Protein AF-0000000069707860 (afdb_homodimer)

Structure (mmCIF, N/CA/C/O backbone):
data_AF-0000000069707860-model_v1
#
loop_
_entity.id
_entity.type
_entity.pdbx_description
1 polymer 'Asp-tRNA(Asn)/Glu-tRNA(Gln) amidotransferase A subunit family amidase'
#
loop_
_atom_site.group_PDB
_atom_site.id
_atom_site.type_symbol
_atom_site.label_atom_id
_atom_site.label_alt_id
_atom_site.label_comp_id
_atom_site.label_asym_id
_atom_site.label_entity_id
_atom_site.label_seq_id
_atom_site.pdbx_PDB_ins_code
_atom_site.Cartn_x
_atom_site.Cartn_y
_atom_site.Cartn_z
_atom_site.occupancy
_atom_site.B_iso_or_equiv
_atom_site.auth_seq_id
_atom_site.auth_comp_id
_atom_site.auth_asym_id
_atom_site.auth_atom_id
_atom_site.pdbx_PDB_model_num
ATOM 1 N N . MET A 1 1 ? 10.961 54.406 -49.406 1 22.83 1 MET A N 1
ATOM 2 C CA . MET A 1 1 ? 10.922 54.156 -47.969 1 22.83 1 MET A CA 1
ATOM 3 C C . MET A 1 1 ? 11.016 52.656 -47.688 1 22.83 1 MET A C 1
ATOM 5 O O . MET A 1 1 ? 10.094 51.906 -48.031 1 22.83 1 MET A O 1
ATOM 9 N N . LYS A 1 2 ? 12.32 52.125 -47.781 1 23.77 2 LYS A N 1
ATOM 10 C CA . LYS A 1 2 ? 12.961 50.812 -47.906 1 23.77 2 LYS A CA 1
ATOM 11 C C . LYS A 1 2 ? 12.766 50 -46.625 1 23.77 2 LYS A C 1
ATOM 13 O O . LYS A 1 2 ? 13.258 50.344 -45.562 1 23.77 2 LYS A O 1
ATOM 18 N N . LYS A 1 3 ? 11.547 49.25 -46.594 1 29.17 3 LYS A N 1
ATOM 19 C CA . LYS A 1 3 ? 10.891 48.438 -45.594 1 29.17 3 LYS A CA 1
ATOM 20 C C . LYS A 1 3 ? 11.844 47.375 -45.062 1 29.17 3 LYS A C 1
ATOM 22 O O . LYS A 1 3 ? 12.273 46.5 -45.812 1 29.17 3 LYS A O 1
ATOM 27 N N . HIS A 1 4 ? 12.719 47.688 -44 1 29.5 4 HIS A N 1
ATOM 28 C CA . HIS A 1 4 ? 13.766 46.906 -43.344 1 29.5 4 HIS A CA 1
ATOM 29 C C . HIS A 1 4 ? 13.203 45.625 -42.75 1 29.5 4 HIS A C 1
ATOM 31 O O . HIS A 1 4 ? 12.188 45.656 -42.062 1 29.5 4 HIS A O 1
ATOM 37 N N . GLY A 1 5 ? 13.32 44.469 -43.375 1 29.58 5 GLY A N 1
ATOM 38 C CA . GLY A 1 5 ? 12.953 43.094 -43.125 1 29.58 5 GLY A CA 1
ATOM 39 C C . GLY A 1 5 ? 13.484 42.562 -41.812 1 29.58 5 GLY A C 1
ATOM 40 O O . GLY A 1 5 ? 14.68 42.656 -41.531 1 29.58 5 GLY A O 1
ATOM 41 N N . TRP A 1 6 ? 12.727 42.625 -40.688 1 29.23 6 TRP A N 1
ATOM 42 C CA . TRP A 1 6 ? 13.008 42.188 -39.312 1 29.23 6 TRP A CA 1
ATOM 43 C C . TRP A 1 6 ? 13.453 40.719 -39.312 1 29.23 6 TRP A C 1
ATOM 45 O O . TRP A 1 6 ? 12.734 39.844 -39.844 1 29.23 6 TRP A O 1
ATOM 55 N N . LEU A 1 7 ? 14.766 40.375 -39.312 1 30.78 7 LEU A N 1
ATOM 56 C CA . LEU A 1 7 ? 15.383 39.062 -39.125 1 30.78 7 LEU A CA 1
ATOM 57 C C . LEU A 1 7 ? 14.969 38.469 -37.781 1 30.78 7 LEU A C 1
ATOM 59 O O . LEU A 1 7 ? 15.25 39.031 -36.719 1 30.78 7 LEU A O 1
ATOM 63 N N . LEU A 1 8 ? 13.859 37.688 -37.75 1 31.2 8 LEU A N 1
ATOM 64 C CA . LEU A 1 8 ? 13.438 36.875 -36.594 1 31.2 8 LEU A CA 1
ATOM 65 C C . LEU A 1 8 ? 14.578 35.969 -36.125 1 31.2 8 LEU A C 1
ATOM 67 O O . LEU A 1 8 ? 15.039 35.094 -36.875 1 31.2 8 LEU A O 1
ATOM 71 N N . LEU A 1 9 ? 15.453 36.406 -35.219 1 30.34 9 LEU A N 1
ATOM 72 C CA . LEU A 1 9 ? 16.453 35.625 -34.531 1 30.34 9 LEU A CA 1
ATOM 73 C C . LEU A 1 9 ? 15.805 34.5 -33.75 1 30.34 9 LEU A C 1
ATOM 75 O O . LEU A 1 9 ? 15.055 34.75 -32.781 1 30.34 9 LEU A O 1
ATOM 79 N N . ILE A 1 10 ? 15.57 33.344 -34.344 1 33.5 10 ILE A N 1
ATOM 80 C CA . ILE A 1 10 ? 15.188 32.094 -33.688 1 33.5 10 ILE A CA 1
ATOM 81 C C . ILE A 1 10 ? 16.219 31.719 -32.625 1 33.5 10 ILE A C 1
ATOM 83 O O . ILE A 1 10 ? 17.375 31.438 -32.938 1 33.5 10 ILE A O 1
ATOM 87 N N . ILE A 1 11 ? 16.203 32.281 -31.453 1 33.38 11 ILE A N 1
ATOM 88 C CA . ILE A 1 11 ? 17.016 31.812 -30.328 1 33.38 11 ILE A CA 1
ATOM 89 C C . ILE A 1 11 ? 16.703 30.344 -30.031 1 33.38 11 ILE A C 1
ATOM 91 O O . ILE A 1 11 ? 15.57 30.016 -29.656 1 33.38 11 ILE A O 1
ATOM 95 N N . GLY A 1 12 ? 17.391 29.375 -30.625 1 30.47 12 GLY A N 1
ATOM 96 C CA . GLY A 1 12 ? 17.438 27.969 -30.281 1 30.47 12 GLY A CA 1
ATOM 97 C C . GLY A 1 12 ? 17.672 27.719 -28.812 1 30.47 12 GLY A C 1
ATOM 98 O O . GLY A 1 12 ? 18.703 28.156 -28.266 1 30.47 12 GLY A O 1
ATOM 99 N N . VAL A 1 13 ? 16.672 27.609 -28.016 1 34.09 13 VAL A N 1
ATOM 100 C CA . VAL A 1 13 ? 16.797 27.062 -26.656 1 34.09 13 VAL A CA 1
ATOM 101 C C . VAL A 1 13 ? 17.531 25.734 -26.703 1 34.09 13 VAL A C 1
ATOM 103 O O . VAL A 1 13 ? 17.031 24.75 -27.266 1 34.09 13 VAL A O 1
ATOM 106 N N . ILE A 1 14 ? 18.828 25.734 -26.703 1 32.06 14 ILE A N 1
ATOM 107 C CA . ILE A 1 14 ? 19.625 24.531 -26.453 1 32.06 14 ILE A CA 1
ATOM 108 C C . ILE A 1 14 ? 19.172 23.875 -25.156 1 32.06 14 ILE A C 1
ATOM 110 O O . ILE A 1 14 ? 19.328 24.438 -24.078 1 32.06 14 ILE A O 1
ATOM 114 N N . PHE A 1 15 ? 18.188 23.016 -25.25 1 34.97 15 PHE A N 1
ATOM 115 C CA . PHE A 1 15 ? 18 22.047 -24.188 1 34.97 15 PHE A CA 1
ATOM 116 C C . PHE A 1 15 ? 19.312 21.391 -23.797 1 34.97 15 PHE A C 1
ATOM 118 O O . PHE A 1 15 ? 19.969 20.766 -24.625 1 34.97 15 PHE A O 1
ATOM 125 N N . GLY A 1 16 ? 20.031 22 -22.906 1 31.22 16 GLY A N 1
ATOM 126 C CA . GLY A 1 16 ? 21.141 21.312 -22.25 1 31.22 16 GLY A CA 1
ATOM 127 C C . GLY A 1 16 ? 20.844 19.859 -21.938 1 31.22 16 GLY A C 1
ATOM 128 O O . GLY A 1 16 ? 20.031 19.562 -21.062 1 31.22 16 GLY A O 1
ATOM 129 N N . PHE A 1 17 ? 20.859 19 -22.938 1 33.88 17 PHE A N 1
ATOM 130 C CA . PHE A 1 17 ? 21.062 17.594 -22.609 1 33.88 17 PHE A CA 1
ATOM 131 C C . PHE A 1 17 ? 22.188 17.422 -21.609 1 33.88 17 PHE A C 1
ATOM 133 O O . PHE A 1 17 ? 23.344 17.703 -21.922 1 33.88 17 PHE A O 1
ATOM 140 N N . THR A 1 18 ? 21.953 17.594 -20.391 1 34.78 18 THR A N 1
ATOM 141 C CA . THR A 1 18 ? 22.953 17.016 -19.5 1 34.78 18 THR A CA 1
ATOM 142 C C . THR A 1 18 ? 23.484 15.695 -20.078 1 34.78 18 THR A C 1
ATOM 144 O O . THR A 1 18 ? 22.703 14.789 -20.375 1 34.78 18 THR A O 1
ATOM 147 N N . LEU A 1 19 ? 24.547 15.711 -20.828 1 34.88 19 LEU A N 1
ATOM 148 C CA . LEU A 1 19 ? 25.344 14.531 -21.125 1 34.88 19 LEU A CA 1
ATOM 149 C C . LEU A 1 19 ? 25.266 13.516 -19.984 1 34.88 19 LEU A C 1
ATOM 151 O O . LEU A 1 19 ? 25.719 13.789 -18.875 1 34.88 19 LEU A O 1
ATOM 155 N N . ALA A 1 20 ? 24.312 12.68 -20.047 1 37.91 20 ALA A N 1
ATOM 156 C CA . ALA A 1 20 ? 24.484 11.445 -19.281 1 37.91 20 ALA A CA 1
ATOM 157 C C . ALA A 1 20 ? 25.938 10.984 -19.312 1 37.91 20 ALA A C 1
ATOM 159 O O . ALA A 1 20 ? 26.453 10.586 -20.375 1 37.91 20 ALA A O 1
ATOM 160 N N . GLN A 1 21 ? 26.875 11.586 -18.688 1 40.41 21 GLN A N 1
ATOM 161 C CA . GLN A 1 21 ? 28.172 10.938 -18.516 1 40.41 21 GLN A CA 1
ATOM 162 C C . GLN A 1 21 ? 28.031 9.422 -18.438 1 40.41 21 GLN A C 1
ATOM 164 O O . GLN A 1 21 ? 27.234 8.914 -17.641 1 40.41 21 GLN A O 1
ATOM 169 N N . THR A 1 22 ? 28.156 8.68 -19.391 1 49.19 22 THR A N 1
ATOM 170 C CA . THR A 1 22 ? 28.281 7.227 -19.438 1 49.19 22 THR A CA 1
ATOM 171 C C . THR A 1 22 ? 28.906 6.691 -18.156 1 49.19 22 THR A C 1
ATOM 173 O O . THR A 1 22 ? 30.078 6.957 -17.859 1 49.19 22 THR A O 1
ATOM 176 N N . ALA A 1 23 ? 28.156 6.68 -17.125 1 62.41 23 ALA A N 1
ATOM 177 C CA . ALA A 1 23 ? 28.672 6.059 -15.906 1 62.41 23 ALA A CA 1
ATOM 178 C C . ALA A 1 23 ? 29.547 4.859 -16.234 1 62.41 23 ALA A C 1
ATOM 180 O O . ALA A 1 23 ? 29.172 4.008 -17.047 1 62.41 23 ALA A O 1
ATOM 181 N N . GLY A 1 24 ? 30.828 4.961 -16.078 1 76.25 24 GLY A N 1
ATOM 182 C CA . GLY A 1 24 ? 31.812 3.896 -16.25 1 76.25 24 GLY A CA 1
ATOM 183 C C . GLY A 1 24 ? 31.344 2.568 -15.688 1 76.25 24 GLY A C 1
ATOM 184 O O . GLY A 1 24 ? 30.234 2.461 -15.172 1 76.25 24 GLY A O 1
ATOM 185 N N . LYS A 1 25 ? 32 1.571 -15.945 1 90.62 25 LYS A N 1
ATOM 186 C CA . LYS A 1 25 ? 31.734 0.22 -15.461 1 90.62 25 LYS A CA 1
ATOM 187 C C . LYS A 1 25 ? 31.672 0.187 -13.938 1 90.62 25 LYS A C 1
ATOM 189 O O . LYS A 1 25 ? 32.469 0.858 -13.258 1 90.62 25 LYS A O 1
ATOM 194 N N . ILE A 1 26 ? 30.703 -0.462 -13.391 1 95.81 26 ILE A N 1
ATOM 195 C CA . ILE A 1 26 ? 30.641 -0.695 -11.953 1 95.81 26 ILE A CA 1
ATOM 196 C C . ILE A 1 26 ? 31.719 -1.692 -11.547 1 95.81 26 ILE A C 1
ATOM 198 O O . ILE A 1 26 ? 31.844 -2.766 -12.141 1 95.81 26 ILE A O 1
ATOM 202 N N . THR A 1 27 ? 32.5 -1.321 -10.523 1 95.94 27 THR A N 1
ATOM 203 C CA . THR A 1 27 ? 33.625 -2.141 -10.125 1 95.94 27 THR A CA 1
ATOM 204 C C . THR A 1 27 ? 33.406 -2.748 -8.742 1 95.94 27 THR A C 1
ATOM 206 O O . THR A 1 27 ? 32.531 -2.283 -7.988 1 95.94 27 THR A O 1
ATOM 209 N N . ARG A 1 28 ? 34.188 -3.789 -8.445 1 96.38 28 ARG A N 1
ATOM 210 C CA . ARG A 1 28 ? 34.156 -4.414 -7.129 1 96.38 28 ARG A CA 1
ATOM 211 C C . ARG A 1 28 ? 34.438 -3.389 -6.035 1 96.38 28 ARG A C 1
ATOM 213 O O . ARG A 1 28 ? 33.75 -3.391 -4.996 1 96.38 28 ARG A O 1
ATOM 220 N N . LYS A 1 29 ? 35.375 -2.459 -6.242 1 95.62 29 LYS A N 1
ATOM 221 C CA . LYS A 1 29 ? 35.75 -1.443 -5.262 1 95.62 29 LYS A CA 1
ATOM 222 C C . LYS A 1 29 ? 34.562 -0.537 -4.93 1 95.62 29 LYS A C 1
ATOM 224 O O . LYS A 1 29 ? 34.375 -0.162 -3.77 1 95.62 29 LYS A O 1
ATOM 229 N N . GLN A 1 30 ? 33.875 -0.195 -5.918 1 96.12 30 GLN A N 1
ATOM 230 C CA . GLN A 1 30 ? 32.719 0.665 -5.715 1 96.12 30 GLN A CA 1
ATOM 231 C C . GLN A 1 30 ? 31.656 -0.042 -4.879 1 96.12 30 GLN A C 1
ATOM 233 O O . GLN A 1 30 ? 31.016 0.575 -4.02 1 96.12 30 GLN A O 1
ATOM 238 N N . VAL A 1 31 ? 31.453 -1.33 -5.125 1 97.12 31 VAL A N 1
ATOM 239 C CA . VAL A 1 31 ? 30.469 -2.1 -4.379 1 97.12 31 VAL A CA 1
ATOM 240 C C . VAL A 1 31 ? 30.906 -2.221 -2.92 1 97.12 31 VAL A C 1
ATOM 242 O O . VAL A 1 31 ? 30.078 -2.09 -2.008 1 97.12 31 VAL A O 1
ATOM 245 N N . ILE A 1 32 ? 32.188 -2.43 -2.693 1 95.69 32 ILE A N 1
ATOM 246 C CA . ILE A 1 32 ? 32.719 -2.518 -1.345 1 95.69 32 ILE A CA 1
ATOM 247 C C . ILE A 1 32 ? 32.5 -1.205 -0.603 1 95.69 32 ILE A C 1
ATOM 249 O O . ILE A 1 32 ? 32.094 -1.208 0.569 1 95.69 32 ILE A O 1
ATOM 253 N N . ALA A 1 33 ? 32.688 -0.113 -1.283 1 95.25 33 ALA A N 1
ATOM 254 C CA . ALA A 1 33 ? 32.438 1.195 -0.683 1 95.25 33 ALA A CA 1
ATOM 255 C C . ALA A 1 33 ? 30.953 1.383 -0.365 1 95.25 33 ALA A C 1
ATOM 257 O O . ALA A 1 33 ? 30.609 1.835 0.727 1 95.25 33 ALA A O 1
ATOM 258 N N . ALA A 1 34 ? 30.141 1.035 -1.303 1 95.69 34 ALA A N 1
ATOM 259 C CA . ALA A 1 34 ? 28.688 1.236 -1.175 1 95.69 34 ALA A CA 1
ATOM 260 C C . ALA A 1 34 ? 28.125 0.405 -0.03 1 95.69 34 ALA A C 1
ATOM 262 O O . ALA A 1 34 ? 27.219 0.854 0.682 1 95.69 34 ALA A O 1
ATOM 263 N N . GLN A 1 35 ? 28.609 -0.887 0.16 1 95.12 35 GLN A N 1
ATOM 264 C CA . GLN A 1 35 ? 28.062 -1.758 1.197 1 95.12 35 GLN A CA 1
ATOM 265 C C . GLN A 1 35 ? 28.328 -1.189 2.588 1 95.12 35 GLN A C 1
ATOM 267 O O . GLN A 1 35 ? 27.578 -1.459 3.529 1 95.12 35 GLN A O 1
ATOM 272 N N . ASN A 1 36 ? 29.281 -0.308 2.719 1 94.5 36 ASN A N 1
ATOM 273 C CA . ASN A 1 36 ? 29.594 0.318 3.998 1 94.5 36 ASN A CA 1
ATOM 274 C C . ASN A 1 36 ? 28.531 1.335 4.398 1 94.5 36 ASN A C 1
ATOM 276 O O . ASN A 1 36 ? 28.281 1.552 5.586 1 94.5 36 ASN A O 1
ATOM 280 N N . LEU A 1 37 ? 27.938 2.01 3.414 1 96 37 LEU A N 1
ATOM 281 C CA . LEU A 1 37 ? 26.844 2.932 3.711 1 96 37 LEU A CA 1
ATOM 282 C C . LEU A 1 37 ? 25.656 2.189 4.301 1 96 37 LEU A C 1
ATOM 284 O O . LEU A 1 37 ? 24.859 2.77 5.047 1 96 37 LEU A O 1
ATOM 288 N N . ILE A 1 38 ? 25.562 0.876 3.998 1 95.44 38 ILE A N 1
ATOM 289 C CA . ILE A 1 38 ? 24.406 0.072 4.355 1 95.44 38 ILE A CA 1
ATOM 290 C C . ILE A 1 38 ? 24.688 -0.719 5.629 1 95.44 38 ILE A C 1
ATOM 292 O O . ILE A 1 38 ? 23.781 -1.061 6.379 1 95.44 38 ILE A O 1
ATOM 296 N N . GLY A 1 39 ? 25.922 -0.975 5.902 1 94.44 39 GLY A N 1
ATOM 297 C CA . GLY A 1 39 ? 26.328 -1.743 7.074 1 94.44 39 GLY A CA 1
ATOM 298 C C . GLY A 1 39 ? 26.234 -3.242 6.863 1 94.44 39 GLY A C 1
ATOM 299 O O . GLY A 1 39 ? 25.859 -3.98 7.777 1 94.44 39 GLY A O 1
ATOM 300 N N . ILE A 1 40 ? 26.391 -3.727 5.613 1 93.56 40 ILE A N 1
ATOM 301 C CA . ILE A 1 40 ? 26.453 -5.145 5.285 1 93.56 40 ILE A CA 1
ATOM 302 C C . ILE A 1 40 ? 27.75 -5.445 4.523 1 93.56 40 ILE A C 1
ATOM 304 O O . ILE A 1 40 ? 28.266 -4.586 3.809 1 93.56 40 ILE A O 1
ATOM 308 N N . SER A 1 41 ? 28.281 -6.617 4.68 1 92.56 41 SER A N 1
ATOM 309 C CA . SER A 1 41 ? 29.531 -6.984 4.027 1 92.56 41 SER A CA 1
ATOM 310 C C . SER A 1 41 ? 29.391 -8.289 3.252 1 92.56 41 SER A C 1
ATOM 312 O O . SER A 1 41 ? 28.875 -9.273 3.775 1 92.56 41 SER A O 1
ATOM 314 N N . PHE A 1 42 ? 29.812 -8.242 2.039 1 94.19 42 PHE A N 1
ATOM 315 C CA . PHE A 1 42 ? 29.891 -9.422 1.185 1 94.19 42 PHE A CA 1
ATOM 316 C C . PHE A 1 42 ? 31.344 -9.758 0.855 1 94.19 42 PHE A C 1
ATOM 318 O O . PHE A 1 42 ? 32.188 -8.859 0.786 1 94.19 42 PHE A O 1
ATOM 325 N N . ASP A 1 43 ? 31.609 -11.031 0.628 1 93.94 43 ASP A N 1
ATOM 326 C CA . ASP A 1 43 ? 32.969 -11.391 0.202 1 93.94 43 ASP A CA 1
ATOM 327 C C . ASP A 1 43 ? 33.156 -11.078 -1.278 1 93.94 43 ASP A C 1
ATOM 329 O O . ASP A 1 43 ? 32.219 -10.727 -1.985 1 93.94 43 ASP A O 1
ATOM 333 N N . HIS A 1 44 ? 34.344 -11.133 -1.754 1 95.31 44 HIS A N 1
ATOM 334 C CA . HIS A 1 44 ? 34.719 -10.711 -3.1 1 95.31 44 HIS A CA 1
ATOM 335 C C . HIS A 1 44 ? 34 -11.547 -4.156 1 95.31 44 HIS A C 1
ATOM 337 O O . HIS A 1 44 ? 33.562 -11.016 -5.172 1 95.31 44 HIS A O 1
ATOM 343 N N . LYS A 1 45 ? 33.938 -12.805 -3.918 1 93.94 45 LYS A N 1
ATOM 344 C CA . LYS A 1 45 ? 33.281 -13.695 -4.887 1 93.94 45 LYS A CA 1
ATOM 345 C C . LYS A 1 45 ? 31.812 -13.328 -5.066 1 93.94 45 LYS A C 1
ATOM 347 O O . LYS A 1 45 ? 31.312 -13.273 -6.195 1 93.94 45 LYS A O 1
ATOM 352 N N . ALA A 1 46 ? 31.172 -13.148 -3.977 1 94.75 46 ALA A N 1
ATOM 353 C CA . ALA A 1 46 ? 29.781 -12.75 -4.012 1 94.75 46 ALA A CA 1
ATOM 354 C C . ALA A 1 46 ? 29.609 -11.414 -4.738 1 94.75 46 ALA A C 1
ATOM 356 O O . ALA A 1 46 ? 28.688 -11.25 -5.543 1 94.75 46 ALA A O 1
ATOM 357 N N . ILE A 1 47 ? 30.484 -10.484 -4.527 1 96 47 ILE A N 1
ATOM 358 C CA . ILE A 1 47 ? 30.406 -9.164 -5.156 1 96 47 ILE A CA 1
ATOM 359 C C . ILE A 1 47 ? 30.562 -9.312 -6.672 1 96 47 ILE A C 1
ATOM 361 O O . ILE A 1 47 ? 29.828 -8.68 -7.438 1 96 47 ILE A O 1
ATOM 365 N N . ASP A 1 48 ? 31.469 -10.125 -7.07 1 95.12 48 ASP A N 1
ATOM 366 C CA . ASP A 1 48 ? 31.703 -10.328 -8.5 1 95.12 48 ASP A CA 1
ATOM 367 C C . ASP A 1 48 ? 30.453 -10.836 -9.195 1 95.12 48 ASP A C 1
ATOM 369 O O . ASP A 1 48 ? 30.172 -10.445 -10.336 1 95.12 48 ASP A O 1
ATOM 373 N N . THR A 1 49 ? 29.688 -11.68 -8.516 1 94.25 49 THR A N 1
ATOM 374 C CA . THR A 1 49 ? 28.484 -12.25 -9.117 1 94.25 49 THR A CA 1
ATOM 375 C C . THR A 1 49 ? 27.406 -11.195 -9.266 1 94.25 49 THR A C 1
ATOM 377 O O . THR A 1 49 ? 26.469 -11.367 -10.047 1 94.25 49 THR A O 1
ATOM 380 N N . MET A 1 50 ? 27.5 -10.062 -8.609 1 95.25 50 MET A N 1
ATOM 381 C CA . MET A 1 50 ? 26.438 -9.055 -8.562 1 95.25 50 MET A CA 1
ATOM 382 C C . MET A 1 50 ? 26.641 -8.016 -9.656 1 95.25 50 MET A C 1
ATOM 384 O O . MET A 1 50 ? 25.719 -7.27 -9.984 1 95.25 50 MET A O 1
ATOM 388 N N . LEU A 1 51 ? 27.828 -7.938 -10.188 1 95.38 51 LEU A N 1
ATOM 389 C CA . LEU A 1 51 ? 28.219 -6.781 -10.992 1 95.38 51 LEU A CA 1
ATOM 390 C C . LEU A 1 51 ? 27.297 -6.621 -12.195 1 95.38 51 LEU A C 1
ATOM 392 O O . LEU A 1 51 ? 26.906 -5.504 -12.531 1 95.38 51 LEU A O 1
ATOM 396 N N . GLU A 1 52 ? 26.938 -7.699 -12.812 1 93 52 GLU A N 1
ATOM 397 C CA . GLU A 1 52 ? 26.078 -7.621 -13.984 1 93 52 GLU A CA 1
ATOM 398 C C . GLU A 1 52 ? 24.688 -7.117 -13.609 1 93 52 GLU A C 1
ATOM 400 O O . GLU A 1 52 ? 24.109 -6.293 -14.32 1 93 52 GLU A O 1
ATOM 405 N N . TYR A 1 53 ? 24.172 -7.605 -12.5 1 93.25 53 TYR A N 1
ATOM 406 C CA . TYR A 1 53 ? 22.875 -7.152 -12.023 1 93.25 53 TYR A CA 1
ATOM 407 C C . TYR A 1 53 ? 22.891 -5.66 -11.703 1 93.25 53 TYR A C 1
ATOM 409 O O . TYR A 1 53 ? 21.969 -4.93 -12.047 1 93.25 53 TYR A O 1
ATOM 417 N N . LEU A 1 54 ? 23.938 -5.258 -11.062 1 96.56 54 LEU A N 1
ATOM 418 C CA . LEU A 1 54 ? 24.062 -3.857 -10.664 1 96.56 54 LEU A CA 1
ATOM 419 C C . LEU A 1 54 ? 24.125 -2.953 -11.891 1 96.56 54 LEU A C 1
ATOM 421 O O . LEU A 1 54 ? 23.547 -1.869 -11.906 1 96.56 54 LEU A O 1
ATOM 425 N N . THR A 1 55 ? 24.812 -3.43 -12.914 1 95.75 55 THR A N 1
ATOM 426 C CA . THR A 1 55 ? 24.875 -2.699 -14.18 1 95.75 55 THR A CA 1
ATOM 427 C C . THR A 1 55 ? 23.5 -2.625 -14.836 1 95.75 55 THR A C 1
ATOM 429 O O . THR A 1 55 ? 23.094 -1.566 -15.312 1 95.75 55 THR A O 1
ATOM 432 N N . SER A 1 56 ? 22.828 -3.752 -14.82 1 95.12 56 SER A N 1
ATOM 433 C CA . SER A 1 56 ? 21.484 -3.797 -15.367 1 95.12 56 SER A CA 1
ATOM 434 C C . SER A 1 56 ? 20.531 -2.877 -14.602 1 95.12 56 SER A C 1
ATOM 436 O O . SER A 1 56 ? 19.688 -2.215 -15.188 1 95.12 56 SER A O 1
ATOM 438 N N . ASN A 1 57 ? 20.703 -2.844 -13.281 1 96.69 57 ASN A N 1
ATOM 439 C CA . ASN A 1 57 ? 19.906 -1.939 -12.461 1 96.69 57 ASN A CA 1
ATOM 440 C C . ASN A 1 57 ? 20.078 -0.487 -12.891 1 96.69 57 ASN A C 1
ATOM 442 O O . ASN A 1 57 ? 19.094 0.231 -13.094 1 96.69 57 ASN A O 1
ATOM 446 N N . ARG A 1 58 ? 21.266 -0.082 -12.984 1 96.81 58 ARG A N 1
ATOM 447 C CA . ARG A 1 58 ? 21.562 1.304 -13.336 1 96.81 58 ARG A CA 1
ATOM 448 C C . ARG A 1 58 ? 20.953 1.656 -14.695 1 96.81 58 ARG A C 1
ATOM 450 O O . ARG A 1 58 ? 20.422 2.752 -14.875 1 96.81 58 ARG A O 1
ATOM 457 N N . LYS A 1 59 ? 21.062 0.685 -15.672 1 96.31 59 LYS A N 1
ATOM 458 C CA . LYS A 1 59 ? 20.422 0.893 -16.969 1 96.31 59 LYS A CA 1
ATOM 459 C C . LYS A 1 59 ? 18.906 1.07 -16.797 1 96.31 59 LYS A C 1
ATOM 461 O O . LYS A 1 59 ? 18.297 1.906 -17.484 1 96.31 59 LYS A O 1
ATOM 466 N N . GLY A 1 60 ? 18.344 0.267 -15.977 1 97.19 60 GLY A N 1
ATOM 467 C CA . GLY A 1 60 ? 16.922 0.4 -15.672 1 97.19 60 GLY A CA 1
ATOM 468 C C . GLY A 1 60 ? 16.578 1.739 -15.055 1 97.19 60 GLY A C 1
ATOM 469 O O . GLY A 1 60 ? 15.555 2.34 -15.406 1 97.19 60 GLY A O 1
ATOM 470 N N . TYR A 1 61 ? 17.406 2.244 -14.125 1 97.5 61 TYR A N 1
ATOM 471 C CA . TYR A 1 61 ? 17.203 3.551 -13.516 1 97.5 61 TYR A CA 1
ATOM 472 C C . TYR A 1 61 ? 17.203 4.652 -14.57 1 97.5 61 TYR A C 1
ATOM 474 O O . TYR A 1 61 ? 16.328 5.531 -14.555 1 97.5 61 TYR A O 1
ATOM 482 N N . GLU A 1 62 ? 18.125 4.547 -15.445 1 96.06 62 GLU A N 1
ATOM 483 C CA . GLU A 1 62 ? 18.219 5.531 -16.531 1 96.06 62 GLU A CA 1
ATOM 484 C C . GLU A 1 62 ? 16.984 5.488 -17.422 1 96.06 62 GLU A C 1
ATOM 486 O O . GLU A 1 62 ? 16.469 6.531 -17.828 1 96.06 62 GLU A O 1
ATOM 491 N N . SER A 1 63 ? 16.547 4.266 -17.688 1 96.38 63 SER A N 1
ATOM 492 C CA . SER A 1 63 ? 15.328 4.113 -18.469 1 96.38 63 SER A CA 1
ATOM 493 C C . SER A 1 63 ? 14.141 4.789 -17.797 1 96.38 63 SER A C 1
ATOM 495 O O . SER A 1 63 ? 13.367 5.5 -18.438 1 96.38 63 SER A O 1
ATOM 497 N N . MET A 1 64 ? 13.984 4.637 -16.531 1 96.88 64 MET A N 1
ATOM 498 C CA . MET A 1 64 ? 12.898 5.27 -15.781 1 96.88 64 MET A CA 1
ATOM 499 C C . MET A 1 64 ? 13.008 6.789 -15.852 1 96.88 64 MET A C 1
ATOM 501 O O . MET A 1 64 ? 12.008 7.48 -16.047 1 96.88 64 MET A O 1
ATOM 505 N N . ARG A 1 65 ? 14.188 7.262 -15.719 1 96 65 ARG A N 1
ATOM 506 C CA . ARG A 1 65 ? 14.406 8.703 -15.703 1 96 65 ARG A CA 1
ATOM 507 C C . ARG A 1 65 ? 14.109 9.312 -17.078 1 96 65 ARG A C 1
ATOM 509 O O . ARG A 1 65 ? 13.805 10.508 -17.172 1 96 65 ARG A O 1
ATOM 516 N N . ASN A 1 66 ? 14.156 8.484 -18.109 1 95.06 66 ASN A N 1
ATOM 517 C CA . ASN A 1 66 ? 13.883 8.953 -19.453 1 95.06 66 ASN A CA 1
ATOM 518 C C . ASN A 1 66 ? 12.391 8.883 -19.781 1 95.06 66 ASN A C 1
ATOM 520 O O . ASN A 1 66 ? 11.953 9.367 -20.828 1 95.06 66 ASN A O 1
ATOM 524 N N . HIS A 1 67 ? 11.617 8.281 -18.906 1 95.44 67 HIS A N 1
ATOM 525 C CA . HIS A 1 67 ? 10.164 8.297 -19.031 1 95.44 67 HIS A CA 1
ATOM 526 C C . HIS A 1 67 ? 9.547 9.336 -18.109 1 95.44 67 HIS A C 1
ATOM 528 O O . HIS A 1 67 ? 9.828 9.359 -16.906 1 95.44 67 HIS A O 1
ATOM 534 N N . PHE A 1 68 ? 8.773 10.195 -18.641 1 90.19 68 PHE A N 1
ATOM 535 C CA . PHE A 1 68 ? 8.195 11.305 -17.891 1 90.19 68 PHE A CA 1
ATOM 536 C C . PHE A 1 68 ? 7.258 10.789 -16.797 1 90.19 68 PHE A C 1
ATOM 538 O O . PHE A 1 68 ? 6.488 9.852 -17.031 1 90.19 68 PHE A O 1
ATOM 545 N N . LEU A 1 69 ? 7.371 11.336 -15.656 1 92.94 69 LEU A N 1
ATOM 546 C CA . LEU A 1 69 ? 6.5 11.039 -14.523 1 92.94 69 LEU A CA 1
ATOM 547 C C . LEU A 1 69 ? 5.996 12.32 -13.867 1 92.94 69 LEU A C 1
ATOM 549 O O . LEU A 1 69 ? 6.77 13.055 -13.258 1 92.94 69 LEU A O 1
ATOM 553 N N . ASP A 1 70 ? 4.68 12.492 -13.992 1 91.44 70 ASP A N 1
ATOM 554 C CA . ASP A 1 70 ? 4.07 13.656 -13.352 1 91.44 70 ASP A CA 1
ATOM 555 C C . ASP A 1 70 ? 4.027 13.492 -11.836 1 91.44 70 ASP A C 1
ATOM 557 O O . ASP A 1 70 ? 3.848 12.383 -11.336 1 91.44 70 ASP A O 1
ATOM 561 N N . ASN A 1 71 ? 4.102 14.586 -11.102 1 88.12 71 ASN A N 1
ATOM 562 C CA . ASN A 1 71 ? 4.094 14.562 -9.641 1 88.12 71 ASN A CA 1
ATOM 563 C C . ASN A 1 71 ? 2.777 14.016 -9.094 1 88.12 71 ASN A C 1
ATOM 565 O O . ASN A 1 71 ? 2.73 13.492 -7.98 1 88.12 71 ASN A O 1
ATOM 569 N N . SER A 1 72 ? 1.729 14.125 -9.859 1 90.69 72 SER A N 1
ATOM 570 C CA . SER A 1 72 ? 0.414 13.695 -9.398 1 90.69 72 SER A CA 1
ATOM 571 C C . SER A 1 72 ? 0.307 12.172 -9.375 1 90.69 72 SER A C 1
ATOM 573 O O . SER A 1 72 ? -0.63 11.617 -8.797 1 90.69 72 SER A O 1
ATOM 575 N N . VAL A 1 73 ? 1.295 11.484 -10 1 94.62 73 VAL A N 1
ATOM 576 C CA . VAL A 1 73 ? 1.251 10.031 -10.07 1 94.62 73 VAL A CA 1
ATOM 577 C C . VAL A 1 73 ? 1.743 9.43 -8.758 1 94.62 73 VAL A C 1
ATOM 579 O O . VAL A 1 73 ? 2.91 9.594 -8.391 1 94.62 73 VAL A O 1
ATOM 582 N N . SER A 1 74 ? 0.889 8.781 -8.023 1 95.81 74 SER A N 1
ATOM 583 C CA . SER A 1 74 ? 1.252 8.086 -6.789 1 95.81 74 SER A CA 1
ATOM 584 C C . SER A 1 74 ? 1.724 6.668 -7.07 1 95.81 74 SER A C 1
ATOM 586 O O . SER A 1 74 ? 1.363 6.078 -8.094 1 95.81 74 SER A O 1
ATOM 588 N N . PRO A 1 75 ? 2.643 6.102 -6.191 1 97 75 PRO A N 1
ATOM 589 C CA . PRO A 1 75 ? 2.975 4.684 -6.336 1 97 75 PRO A CA 1
ATOM 590 C C . PRO A 1 75 ? 1.749 3.777 -6.242 1 97 75 PRO A C 1
ATOM 592 O O . PRO A 1 75 ? 0.737 4.164 -5.652 1 97 75 PRO A O 1
ATOM 595 N N . ALA A 1 76 ? 1.856 2.58 -6.77 1 96.5 76 ALA A N 1
ATOM 596 C CA . ALA A 1 76 ? 0.765 1.609 -6.785 1 96.5 76 ALA A CA 1
ATOM 597 C C . ALA A 1 76 ? 0.566 0.981 -5.41 1 96.5 76 ALA A C 1
ATOM 599 O O . ALA A 1 76 ? -0.354 0.184 -5.211 1 96.5 76 ALA A O 1
ATOM 600 N N . LEU A 1 77 ? 1.318 1.336 -4.398 1 96.81 77 LEU A N 1
ATOM 601 C CA . LEU A 1 77 ? 1.229 0.889 -3.012 1 96.81 77 LEU A CA 1
ATOM 602 C C . LEU A 1 77 ? 0.467 1.902 -2.162 1 96.81 77 LEU A C 1
ATOM 604 O O . LEU A 1 77 ? 0.789 3.092 -2.17 1 96.81 77 LEU A O 1
ATOM 608 N N . ILE A 1 78 ? -0.489 1.438 -1.42 1 96.31 78 ILE A N 1
ATOM 609 C CA . ILE A 1 78 ? -1.332 2.318 -0.62 1 96.31 78 ILE A CA 1
ATOM 610 C C . ILE A 1 78 ? -1.123 2.025 0.864 1 96.31 78 ILE A C 1
ATOM 612 O O . ILE A 1 78 ? -1.149 0.866 1.283 1 96.31 78 ILE A O 1
ATOM 616 N N . PHE A 1 79 ? -0.822 3.029 1.643 1 97.94 79 PHE A N 1
ATOM 617 C CA . PHE A 1 79 ? -0.757 2.895 3.094 1 97.94 79 PHE A CA 1
ATOM 618 C C . PHE A 1 79 ? -2.154 2.764 3.688 1 97.94 79 PHE A C 1
ATOM 620 O O . PHE A 1 79 ? -3.025 3.594 3.426 1 97.94 79 PHE A O 1
ATOM 627 N N . ASP A 1 80 ? -2.406 1.749 4.41 1 93.56 80 ASP A N 1
ATOM 628 C CA . ASP A 1 80 ? -3.656 1.522 5.129 1 93.56 80 ASP A CA 1
ATOM 629 C C . ASP A 1 80 ? -3.393 1.145 6.586 1 93.56 80 ASP A C 1
ATOM 631 O O . ASP A 1 80 ? -3.133 -0.021 6.891 1 93.56 80 ASP A O 1
ATOM 635 N N . PRO A 1 81 ? -3.545 2.068 7.473 1 96.25 81 PRO A N 1
ATOM 636 C CA . PRO A 1 81 ? -3.199 1.799 8.867 1 96.25 81 PRO A CA 1
ATOM 637 C C . PRO A 1 81 ? -4.344 1.148 9.648 1 96.25 81 PRO A C 1
ATOM 639 O O . PRO A 1 81 ? -4.191 0.841 10.828 1 96.25 81 PRO A O 1
ATOM 642 N N . ILE A 1 82 ? -5.512 0.89 9.078 1 95.31 82 ILE A N 1
ATOM 643 C CA . ILE A 1 82 ? -6.684 0.421 9.812 1 95.31 82 ILE A CA 1
ATOM 644 C C . ILE A 1 82 ? -6.523 -1.061 10.148 1 95.31 82 ILE A C 1
ATOM 646 O O . ILE A 1 82 ? -6.445 -1.901 9.25 1 95.31 82 ILE A O 1
ATOM 650 N N . PRO A 1 83 ? -6.543 -1.37 11.43 1 94 83 PRO A N 1
ATOM 651 C CA . PRO A 1 83 ? -6.445 -2.783 11.805 1 94 83 PRO A CA 1
ATOM 652 C C . PRO A 1 83 ? -7.637 -3.607 11.32 1 94 83 PRO A C 1
ATOM 654 O O . PRO A 1 83 ? -8.734 -3.07 11.156 1 94 83 PRO A O 1
ATOM 657 N N . THR A 1 84 ? -7.469 -4.867 11.211 1 87.5 84 THR A N 1
ATOM 658 C CA . THR A 1 84 ? -8.461 -5.758 10.625 1 87.5 84 THR A CA 1
ATOM 659 C C . THR A 1 84 ? -9.68 -5.875 11.539 1 87.5 84 THR A C 1
ATOM 661 O O . THR A 1 84 ? -10.797 -6.109 11.07 1 87.5 84 THR A O 1
ATOM 664 N N . ASP A 1 85 ? -9.477 -5.684 12.812 1 89.88 85 ASP A N 1
ATOM 665 C CA . ASP A 1 85 ? -10.578 -5.852 13.75 1 89.88 85 ASP A CA 1
ATOM 666 C C . ASP A 1 85 ? -11.234 -4.508 14.078 1 89.88 85 ASP A C 1
ATOM 668 O O . ASP A 1 85 ? -12.094 -4.43 14.961 1 89.88 85 ASP A O 1
ATOM 672 N N . TYR A 1 86 ? -10.82 -3.496 13.414 1 92.62 86 TYR A N 1
ATOM 673 C CA . TYR A 1 86 ? -11.383 -2.174 13.656 1 92.62 86 TYR A CA 1
ATOM 674 C C . TYR A 1 86 ? -12.531 -1.89 12.695 1 92.62 86 TYR A C 1
ATOM 676 O O . TYR A 1 86 ? -12.391 -2.074 11.484 1 92.62 86 TYR A O 1
ATOM 684 N N . GLN A 1 87 ? -13.633 -1.463 13.18 1 90.75 87 GLN A N 1
ATOM 685 C CA . GLN A 1 87 ? -14.805 -1.156 12.367 1 90.75 87 GLN A CA 1
ATOM 686 C C . GLN A 1 87 ? -15.047 0.349 12.297 1 90.75 87 GLN A C 1
ATOM 688 O O . GLN A 1 87 ? -15.141 1.014 13.328 1 90.75 87 GLN A O 1
ATOM 693 N N . LEU A 1 88 ? -15.148 0.827 11.133 1 93.31 88 LEU A N 1
ATOM 694 C CA . LEU A 1 88 ? -15.445 2.24 10.93 1 93.31 88 LEU A CA 1
ATOM 695 C C . LEU A 1 88 ? -16.922 2.523 11.156 1 93.31 88 LEU A C 1
ATOM 697 O O . LEU A 1 88 ? -17.781 1.695 10.836 1 93.31 88 LEU A O 1
ATOM 701 N N . THR A 1 89 ? -17.172 3.668 11.648 1 92.69 89 THR A N 1
ATOM 702 C CA . THR A 1 89 ? -18.562 4.066 11.812 1 92.69 89 THR A CA 1
ATOM 703 C C . THR A 1 89 ? -19.172 4.477 10.469 1 92.69 89 THR A C 1
ATOM 705 O O . THR A 1 89 ? -18.453 4.926 9.57 1 92.69 89 THR A O 1
ATOM 708 N N . LYS A 1 90 ? -20.453 4.332 10.383 1 92.88 90 LYS A N 1
ATOM 709 C CA . LYS A 1 90 ? -21.141 4.633 9.133 1 92.88 90 LYS A CA 1
ATOM 710 C C . LYS A 1 90 ? -21.172 6.137 8.867 1 92.88 90 LYS A C 1
ATOM 712 O O . LYS A 1 90 ? -21.391 6.934 9.781 1 92.88 90 LYS A O 1
ATOM 717 N N . ASN A 1 91 ? -20.859 6.484 7.672 1 93.56 91 ASN A N 1
ATOM 718 C CA . ASN A 1 91 ? -20.969 7.875 7.242 1 93.56 91 ASN A CA 1
ATOM 719 C C . ASN A 1 91 ? -22.422 8.297 7.082 1 93.56 91 ASN A C 1
ATOM 721 O O . ASN A 1 91 ? -23.141 7.766 6.234 1 93.56 91 ASN A O 1
ATOM 725 N N . GLU A 1 92 ? -22.859 9.18 7.816 1 93.44 92 GLU A N 1
ATOM 726 C CA . GLU A 1 92 ? -24.25 9.633 7.77 1 93.44 92 GLU A CA 1
ATOM 727 C C . GLU A 1 92 ? -24.359 11.008 7.105 1 93.44 92 GLU A C 1
ATOM 729 O O . GLU A 1 92 ? -25.359 11.688 7.25 1 93.44 92 GLU A O 1
ATOM 734 N N . GLY A 1 93 ? -23.344 11.43 6.434 1 94 93 GLY A N 1
ATOM 735 C CA . GLY A 1 93 ? -23.375 12.711 5.75 1 94 93 GLY A CA 1
ATOM 736 C C . GLY A 1 93 ? -22.953 13.867 6.637 1 94 93 GLY A C 1
ATOM 737 O O . GLY A 1 93 ? -22.328 13.664 7.68 1 94 93 GLY A O 1
ATOM 738 N N . LEU A 1 94 ? -23.188 15.102 6.23 1 95.81 94 LEU A N 1
ATOM 739 C CA . LEU A 1 94 ? -22.844 16.328 6.957 1 95.81 94 LEU A CA 1
ATOM 740 C C . LEU A 1 94 ? -23.703 16.469 8.203 1 95.81 94 LEU A C 1
ATOM 742 O O . LEU A 1 94 ? -24.891 16.141 8.188 1 95.81 94 LEU A O 1
ATOM 746 N N . ASN A 1 95 ? -23.094 17 9.211 1 95.94 95 ASN A N 1
ATOM 747 C CA . ASN A 1 95 ? -23.844 17.312 10.422 1 95.94 95 ASN A CA 1
ATOM 748 C C . ASN A 1 95 ? -24.656 18.578 10.266 1 95.94 95 ASN A C 1
ATOM 750 O O . ASN A 1 95 ? -24.375 19.406 9.391 1 95.94 95 ASN A O 1
ATOM 754 N N . THR A 1 96 ? -25.75 18.656 11.117 1 95.06 96 THR A N 1
ATOM 755 C CA . THR A 1 96 ? -26.484 19.906 11.219 1 95.06 96 THR A CA 1
ATOM 756 C C . THR A 1 96 ? -25.812 20.844 12.227 1 95.06 96 THR A C 1
ATOM 758 O O . THR A 1 96 ? -25.656 20.484 13.398 1 95.06 96 THR A O 1
ATOM 761 N N . TRP A 1 97 ? -25.422 22.016 11.75 1 96.81 97 TRP A N 1
ATOM 762 C CA . TRP A 1 97 ? -24.75 22.984 12.602 1 96.81 97 TRP A CA 1
ATOM 763 C C . TRP A 1 97 ? -25.688 24.141 12.945 1 96.81 97 TRP A C 1
ATOM 765 O O . TRP A 1 97 ? -26.312 24.719 12.062 1 96.81 97 TRP A O 1
ATOM 775 N N . LYS A 1 98 ? -25.797 24.391 14.219 1 95 98 LYS A N 1
ATOM 776 C CA . LYS A 1 98 ? -26.641 25.5 14.664 1 95 98 LYS A CA 1
ATOM 777 C C . LYS A 1 98 ? -25.875 26.828 14.633 1 95 98 LYS A C 1
ATOM 779 O O . LYS A 1 98 ? -25.047 27.078 15.508 1 95 98 LYS A O 1
ATOM 784 N N . ILE A 1 99 ? -26.219 27.672 13.742 1 97.25 99 ILE A N 1
ATOM 785 C CA . ILE A 1 99 ? -25.594 28.984 13.648 1 97.25 99 ILE A CA 1
ATOM 786 C C . ILE A 1 99 ? -26.172 29.906 14.727 1 97.25 99 ILE A C 1
ATOM 788 O O . ILE A 1 99 ? -27.312 29.719 15.164 1 97.25 99 ILE A O 1
ATOM 792 N N . ASN A 1 100 ? -25.406 30.891 15.164 1 97.69 100 ASN A N 1
ATOM 793 C CA . ASN A 1 100 ? -25.859 31.859 16.156 1 97.69 100 ASN A CA 1
ATOM 794 C C . ASN A 1 100 ? -26.5 33.094 15.5 1 97.69 100 ASN A C 1
ATOM 796 O O . ASN A 1 100 ? -25.875 34.125 15.383 1 97.69 100 ASN A O 1
ATOM 800 N N . GLU A 1 101 ? -27.766 33.031 15.32 1 96.81 101 GLU A N 1
ATOM 801 C CA . GLU A 1 101 ? -28.484 34.094 14.625 1 96.81 101 GLU A CA 1
ATOM 802 C C . GLU A 1 101 ? -28.656 35.312 15.531 1 96.81 101 GLU A C 1
ATOM 804 O O . GLU A 1 101 ? -29 36.406 15.055 1 96.81 101 GLU A O 1
ATOM 809 N N . SER A 1 102 ? -28.375 35.125 16.797 1 97 102 SER A N 1
ATOM 810 C CA . SER A 1 102 ? -28.531 36.219 17.75 1 97 102 SER A CA 1
ATOM 811 C C . SER A 1 102 ? -27.234 37 17.906 1 97 102 SER A C 1
ATOM 813 O O . SER A 1 102 ? -27.188 38 18.641 1 97 102 SER A O 1
ATOM 815 N N . ALA A 1 103 ? -26.219 36.562 17.188 1 97.19 103 ALA A N 1
ATOM 816 C CA . ALA A 1 103 ? -24.953 37.281 17.266 1 97.19 103 ALA A CA 1
ATOM 817 C C . ALA A 1 103 ? -25.125 38.719 16.844 1 97.19 103 ALA A C 1
ATOM 819 O O . ALA A 1 103 ? -25.922 39.031 15.961 1 97.19 103 ALA A O 1
ATOM 820 N N . THR A 1 104 ? -24.344 39.656 17.516 1 96.81 104 THR A N 1
ATOM 821 C CA . THR A 1 104 ? -24.422 41.062 17.219 1 96.81 104 THR A CA 1
ATOM 822 C C . THR A 1 104 ? -23.047 41.625 16.797 1 96.81 104 THR A C 1
ATOM 824 O O . THR A 1 104 ? -22.016 41.031 17.125 1 96.81 104 THR A O 1
ATOM 827 N N . LEU A 1 105 ? -23.141 42.656 16 1 97.44 105 LEU A N 1
ATOM 828 C CA . LEU A 1 105 ? -21.891 43.312 15.633 1 97.44 105 LEU A CA 1
ATOM 829 C C . LEU A 1 105 ? -21.234 43.969 16.844 1 97.44 105 LEU A C 1
ATOM 831 O O . LEU A 1 105 ? -21.922 44.562 17.703 1 97.44 105 LEU A O 1
ATOM 835 N N . PRO A 1 106 ? -19.984 43.812 16.984 1 95.81 106 PRO A N 1
ATOM 836 C CA . PRO A 1 106 ? -19.281 44.531 18.047 1 95.81 106 PRO A CA 1
ATOM 837 C C . PRO A 1 106 ? -19.125 46 17.781 1 95.81 106 PRO A C 1
ATOM 839 O O . PRO A 1 106 ? -19.328 46.469 16.641 1 95.81 106 PRO A O 1
ATOM 842 N N . LEU A 1 107 ? -18.781 46.75 18.859 1 94.19 107 LEU A N 1
ATOM 843 C CA . LEU A 1 107 ? -18.531 48.188 18.703 1 94.19 107 LEU A CA 1
ATOM 844 C C . LEU A 1 107 ? -17.344 48.438 17.797 1 94.19 107 LEU A C 1
ATOM 846 O O . LEU A 1 107 ? -17.391 49.281 16.906 1 94.19 107 LEU A O 1
ATOM 850 N N . ASP A 1 108 ? -16.328 47.688 18.062 1 93.62 108 ASP A N 1
ATOM 851 C CA . ASP A 1 108 ? -15.18 47.688 17.188 1 93.62 108 ASP A CA 1
ATOM 852 C C . ASP A 1 108 ? -15.258 46.531 16.172 1 93.62 108 ASP A C 1
ATOM 854 O O . ASP A 1 108 ? -15.008 45.375 16.531 1 93.62 108 ASP A O 1
ATOM 858 N N . LEU A 1 109 ? -15.477 46.812 14.938 1 93.44 109 LEU A N 1
ATOM 859 C CA . LEU A 1 109 ? -15.727 45.812 13.906 1 93.44 109 LEU A CA 1
ATOM 860 C C . LEU A 1 109 ? -14.516 44.906 13.719 1 93.44 109 LEU A C 1
ATOM 862 O O . LEU A 1 109 ? -14.641 43.781 13.234 1 93.44 109 LEU A O 1
ATOM 866 N N . ASP A 1 110 ? -13.375 45.406 14.148 1 93.31 110 ASP A N 1
ATOM 867 C CA . ASP A 1 110 ? -12.156 44.625 14.008 1 93.31 110 ASP A CA 1
ATOM 868 C C . ASP A 1 110 ? -12.211 43.375 14.883 1 93.31 110 ASP A C 1
ATOM 870 O O . ASP A 1 110 ? -11.523 42.375 14.602 1 93.31 110 ASP A O 1
ATOM 874 N N . GLU A 1 111 ? -13.008 43.406 15.883 1 94.94 111 GLU A N 1
ATOM 875 C CA . GLU A 1 111 ? -13.164 42.25 16.781 1 94.94 111 GLU A CA 1
ATOM 876 C C . GLU A 1 111 ? -13.828 41.094 16.078 1 94.94 111 GLU A C 1
ATOM 878 O O . GLU A 1 111 ? -13.688 39.938 16.5 1 94.94 111 GLU A O 1
ATOM 883 N N . LEU A 1 112 ? -14.5 41.375 14.953 1 96.81 112 LEU A N 1
ATOM 884 C CA . LEU A 1 112 ? -15.164 40.344 14.18 1 96.81 112 LEU A CA 1
ATOM 885 C C . LEU A 1 112 ? -14.164 39.312 13.68 1 96.81 112 LEU A C 1
ATOM 887 O O . LEU A 1 112 ? -14.508 38.125 13.484 1 96.81 112 LEU A O 1
ATOM 891 N N . ALA A 1 113 ? -12.898 39.75 13.555 1 97.31 113 ALA A N 1
ATOM 892 C CA . ALA A 1 113 ? -11.844 38.875 13.016 1 97.31 113 ALA A CA 1
ATOM 893 C C . ALA A 1 113 ? -11.602 37.688 13.93 1 97.31 113 ALA A C 1
ATOM 895 O O . ALA A 1 113 ? -11.016 36.688 13.516 1 97.31 113 ALA A O 1
ATOM 896 N N . PHE A 1 114 ? -12.109 37.75 15.172 1 97.44 114 PHE A N 1
ATOM 897 C CA . PHE A 1 114 ? -11.805 36.75 16.156 1 97.44 114 PHE A CA 1
ATOM 898 C C . PHE A 1 114 ? -13.078 36.031 16.594 1 97.44 114 PHE A C 1
ATOM 900 O O . PHE A 1 114 ? -13.047 35.188 17.516 1 97.44 114 PHE A O 1
ATOM 907 N N . TYR A 1 115 ? -14.219 36.312 15.938 1 97.94 115 TYR A N 1
ATOM 908 C CA . TYR A 1 115 ? -15.477 35.656 16.266 1 97.94 115 TYR A CA 1
ATOM 909 C C . TYR A 1 115 ? -15.445 34.188 15.844 1 97.94 115 TYR A C 1
ATOM 911 O O . TYR A 1 115 ? -14.82 33.844 14.836 1 97.94 115 TYR A O 1
ATOM 919 N N . PRO A 1 116 ? -16.188 33.312 16.641 1 97.88 116 PRO A N 1
ATOM 920 C CA . PRO A 1 116 ? -16.406 31.938 16.156 1 97.88 116 PRO A CA 1
ATOM 921 C C . PRO A 1 116 ? -17.125 31.906 14.805 1 97.88 116 PRO A C 1
ATOM 923 O O . PRO A 1 116 ? -17.953 32.781 14.523 1 97.88 116 PRO A O 1
ATOM 926 N N . ILE A 1 117 ? -16.828 30.891 14.023 1 98.75 117 ILE A N 1
ATOM 927 C CA . ILE A 1 117 ? -17.375 30.766 12.68 1 98.75 117 ILE A CA 1
ATOM 928 C C . ILE A 1 117 ? -18.891 30.781 12.742 1 98.75 117 ILE A C 1
ATOM 930 O O . ILE A 1 117 ? -19.562 31.422 11.922 1 98.75 117 ILE A O 1
ATOM 934 N N . LEU A 1 118 ? -19.453 30.125 13.727 1 98.5 118 LEU A N 1
ATOM 935 C CA . LEU A 1 118 ? -20.906 30.016 13.805 1 98.5 118 LEU A CA 1
ATOM 936 C C . LEU A 1 118 ? -21.547 31.359 14.141 1 98.5 118 LEU A C 1
ATOM 938 O O . LEU A 1 118 ? -22.703 31.609 13.797 1 98.5 118 LEU A O 1
ATOM 942 N N . ASP A 1 119 ? -20.828 32.25 14.812 1 98.62 119 ASP A N 1
ATOM 943 C CA . ASP A 1 119 ? -21.297 33.594 15.031 1 98.62 119 ASP A CA 1
ATOM 944 C C . ASP A 1 119 ? -21.234 34.438 13.742 1 98.62 119 ASP A C 1
ATOM 946 O O . ASP A 1 119 ? -22.172 35.156 13.406 1 98.62 119 ASP A O 1
ATOM 950 N N . LEU A 1 120 ? -20.125 34.312 13.062 1 98.81 120 LEU A N 1
ATOM 951 C CA . LEU A 1 120 ? -19.984 35 11.789 1 98.81 120 LEU A CA 1
ATOM 952 C C . LEU A 1 120 ? -21.078 34.562 10.812 1 98.81 120 LEU A C 1
ATOM 954 O O . LEU A 1 120 ? -21.656 35.406 10.109 1 98.81 120 LEU A O 1
ATOM 958 N N . ALA A 1 121 ? -21.312 33.281 10.773 1 98.75 121 ALA A N 1
ATOM 959 C CA . ALA A 1 121 ? -22.359 32.719 9.914 1 98.75 121 ALA A CA 1
ATOM 960 C C . ALA A 1 121 ? -23.719 33.344 10.25 1 98.75 121 ALA A C 1
ATOM 962 O O . ALA A 1 121 ? -24.516 33.656 9.359 1 98.75 121 ALA A O 1
ATOM 963 N N . GLY A 1 122 ? -24 33.438 11.555 1 98.5 122 GLY A N 1
ATOM 964 C CA . GLY A 1 122 ? -25.25 34.062 11.984 1 98.5 122 GLY A CA 1
ATOM 965 C C . GLY A 1 122 ? -25.391 35.5 11.523 1 98.5 122 GLY A C 1
ATOM 966 O O . GLY A 1 122 ? -26.453 35.906 11.078 1 98.5 122 GLY A O 1
ATOM 967 N N . LEU A 1 123 ? -24.328 36.25 11.656 1 98.62 123 LEU A N 1
ATOM 968 C CA . LEU A 1 123 ? -24.328 37.656 11.234 1 98.62 123 LEU A CA 1
ATOM 969 C C . LEU A 1 123 ? -24.609 37.75 9.734 1 98.62 123 LEU A C 1
ATOM 971 O O . LEU A 1 123 ? -25.359 38.625 9.312 1 98.62 123 LEU A O 1
ATOM 975 N N . ILE A 1 124 ? -24.047 36.875 8.922 1 98.62 124 ILE A N 1
ATOM 976 C CA . ILE A 1 124 ? -24.219 36.906 7.473 1 98.62 124 ILE A CA 1
ATOM 977 C C . ILE A 1 124 ? -25.641 36.469 7.117 1 98.62 124 ILE A C 1
ATOM 979 O O . ILE A 1 124 ? -26.328 37.156 6.344 1 98.62 124 ILE A O 1
ATOM 983 N N . LYS A 1 125 ? -26.047 35.344 7.684 1 98.12 125 LYS A N 1
ATOM 984 C CA . LYS A 1 125 ? -27.359 34.781 7.355 1 98.12 125 LYS A CA 1
ATOM 985 C C . LYS A 1 125 ? -28.469 35.781 7.656 1 98.12 125 LYS A C 1
ATOM 987 O O . LYS A 1 125 ? -29.453 35.875 6.91 1 98.12 125 LYS A O 1
ATOM 992 N N . THR A 1 126 ? -28.344 36.594 8.758 1 97.19 126 THR A N 1
ATOM 993 C CA . THR A 1 126 ? -29.375 37.531 9.188 1 97.19 126 THR A CA 1
ATOM 994 C C . THR A 1 126 ? -29.188 38.875 8.547 1 97.19 126 THR A C 1
ATOM 996 O O . THR A 1 126 ? -29.938 39.812 8.812 1 97.19 126 THR A O 1
ATOM 999 N N . GLY A 1 127 ? -28.109 39.062 7.801 1 96.81 127 GLY A N 1
ATOM 1000 C CA . GLY A 1 127 ? -27.891 40.281 7.039 1 96.81 127 GLY A CA 1
ATOM 1001 C C . GLY A 1 127 ? -27.266 41.406 7.859 1 96.81 127 GLY A C 1
ATOM 1002 O O . GLY A 1 127 ? -27.234 42.562 7.426 1 96.81 127 GLY A O 1
ATOM 1003 N N . LYS A 1 128 ? -26.844 41.125 9 1 97.75 128 LYS A N 1
ATOM 1004 C CA . LYS A 1 128 ? -26.219 42.125 9.844 1 97.75 128 LYS A CA 1
ATOM 1005 C C . LYS A 1 128 ? -24.875 42.562 9.273 1 97.75 128 LYS A C 1
ATOM 1007 O O . LYS A 1 128 ? -24.422 43.688 9.531 1 97.75 128 LYS A O 1
ATOM 1012 N N . ILE A 1 129 ? -24.219 41.688 8.539 1 98.31 129 ILE A N 1
ATOM 1013 C CA . ILE A 1 129 ? -23.031 42 7.75 1 98.31 129 ILE A CA 1
ATOM 1014 C C . ILE A 1 129 ? -23.062 41.219 6.441 1 98.31 129 ILE A C 1
ATOM 1016 O O . ILE A 1 129 ? -23.594 40.094 6.391 1 98.31 129 ILE A O 1
ATOM 1020 N N . SER A 1 130 ? -22.609 41.781 5.387 1 98.62 130 SER A N 1
ATOM 1021 C CA . SER A 1 130 ? -22.5 41.062 4.133 1 98.62 130 SER A CA 1
ATOM 1022 C C . SER A 1 130 ? -21.219 40.219 4.078 1 98.62 130 SER A C 1
ATOM 1024 O O . SER A 1 130 ? -20.266 40.5 4.805 1 98.62 130 SER A O 1
ATOM 1026 N N . ALA A 1 131 ? -21.281 39.219 3.234 1 98.88 131 ALA A N 1
ATOM 1027 C CA . ALA A 1 131 ? -20.062 38.469 2.996 1 98.88 131 ALA A CA 1
ATOM 1028 C C . ALA A 1 131 ? -18.938 39.344 2.477 1 98.88 131 ALA A C 1
ATOM 1030 O O . ALA A 1 131 ? -17.781 39.188 2.871 1 98.88 131 ALA A O 1
ATOM 1031 N N . GLU A 1 132 ? -19.25 40.25 1.622 1 98.88 132 GLU A N 1
ATOM 1032 C CA . GLU A 1 132 ? -18.266 41.188 1.058 1 98.88 132 GLU A CA 1
ATOM 1033 C C . GLU A 1 132 ? -17.641 42.062 2.141 1 98.88 132 GLU A C 1
ATOM 1035 O O . GLU A 1 132 ? -16.422 42.25 2.172 1 98.88 132 GLU A O 1
ATOM 1040 N N . ALA A 1 133 ? -18.5 42.594 3.016 1 98.75 133 ALA A N 1
ATOM 1041 C CA . ALA A 1 133 ? -18 43.469 4.086 1 98.75 133 ALA A CA 1
ATOM 1042 C C . ALA A 1 133 ? -17.062 42.688 5.016 1 98.75 133 ALA A C 1
ATOM 1044 O O . ALA A 1 133 ? -16.031 43.188 5.434 1 98.75 133 ALA A O 1
ATOM 1045 N N . LEU A 1 134 ? -17.469 41.5 5.34 1 98.81 134 LEU A N 1
ATOM 1046 C CA . LEU A 1 134 ? -16.625 40.625 6.184 1 98.81 134 LEU A CA 1
ATOM 1047 C C . LEU A 1 134 ? -15.297 40.344 5.492 1 98.81 134 LEU A C 1
ATOM 1049 O O . LEU A 1 134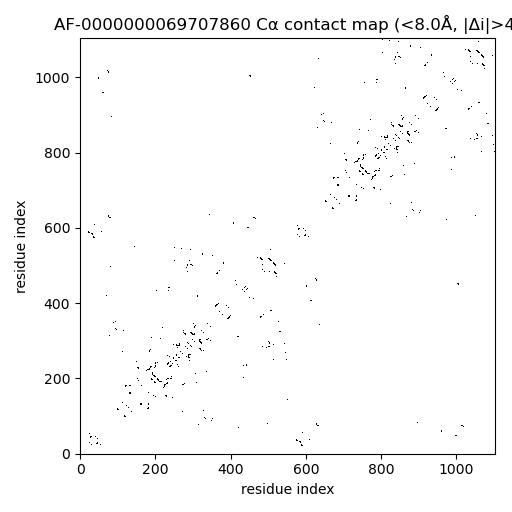 ? -14.242 40.375 6.125 1 98.81 134 LEU A O 1
ATOM 1053 N N . THR A 1 135 ? -15.352 40.031 4.203 1 98.88 135 THR A N 1
ATOM 1054 C CA . THR A 1 135 ? -14.156 39.719 3.42 1 98.88 135 THR A CA 1
ATOM 1055 C C . THR A 1 135 ? -13.219 40.938 3.395 1 98.88 135 THR A C 1
ATOM 1057 O O . THR A 1 135 ? -12.008 40.781 3.588 1 98.88 135 THR A O 1
ATOM 1060 N N . ARG A 1 136 ? -13.742 42.094 3.193 1 98.81 136 ARG A N 1
ATOM 1061 C CA . ARG A 1 136 ? -12.938 43.312 3.17 1 98.81 136 ARG A CA 1
ATOM 1062 C C . ARG A 1 136 ? -12.273 43.562 4.52 1 98.81 136 ARG A C 1
ATOM 1064 O O . ARG A 1 136 ? -11.156 44.094 4.582 1 98.81 136 ARG A O 1
ATOM 1071 N N . LEU A 1 137 ? -13.016 43.25 5.535 1 98.62 137 LEU A N 1
ATOM 1072 C CA . LEU A 1 137 ? -12.445 43.375 6.871 1 98.62 137 LEU A CA 1
ATOM 1073 C C . LEU A 1 137 ? -11.18 42.531 7 1 98.62 137 LEU A C 1
ATOM 1075 O O . LEU A 1 137 ? -10.141 43.062 7.434 1 98.62 137 LEU A O 1
ATOM 1079 N N . TYR A 1 138 ? -11.195 41.312 6.629 1 98.81 138 TYR A N 1
ATOM 1080 C CA . TYR A 1 138 ? -10.039 40.406 6.727 1 98.81 138 TYR A CA 1
ATOM 1081 C C . TYR A 1 138 ? -8.93 40.875 5.773 1 98.81 138 TYR A C 1
ATOM 1083 O O . TYR A 1 138 ? -7.75 40.812 6.125 1 98.81 138 TYR A O 1
ATOM 1091 N N . LEU A 1 139 ? -9.297 41.281 4.547 1 98.81 139 LEU A N 1
ATOM 1092 C CA . LEU A 1 139 ? -8.305 41.75 3.59 1 98.81 139 LEU A CA 1
ATOM 1093 C C . LEU A 1 139 ? -7.57 42.969 4.137 1 98.81 139 LEU A C 1
ATOM 1095 O O . LEU A 1 139 ? -6.355 43.094 3.957 1 98.81 139 LEU A O 1
ATOM 1099 N N . ASN A 1 140 ? -8.297 43.844 4.766 1 98.44 140 ASN A N 1
ATOM 1100 C CA . ASN A 1 140 ? -7.676 45.031 5.375 1 98.44 140 ASN A CA 1
ATOM 1101 C C . ASN A 1 140 ? -6.715 44.625 6.492 1 98.44 140 ASN A C 1
ATOM 1103 O O . ASN A 1 140 ? -5.648 45.25 6.641 1 98.44 140 ASN A O 1
ATOM 1107 N N . ARG A 1 141 ? -7.062 43.688 7.215 1 98.25 141 ARG A N 1
ATOM 1108 C CA . ARG A 1 141 ? -6.184 43.219 8.281 1 98.25 141 ARG A CA 1
ATOM 1109 C C . ARG A 1 141 ? -4.922 42.562 7.711 1 98.25 141 ARG A C 1
ATOM 1111 O O . ARG A 1 141 ? -3.83 42.75 8.25 1 98.25 141 ARG A O 1
ATOM 1118 N N . ILE A 1 142 ? -5.09 41.812 6.613 1 98.75 142 ILE A N 1
ATOM 1119 C CA . ILE A 1 142 ? -3.924 41.219 5.953 1 98.75 142 ILE A CA 1
ATOM 1120 C C . ILE A 1 142 ? -2.971 42.344 5.52 1 98.75 142 ILE A C 1
ATOM 1122 O O . ILE A 1 142 ? -1.766 42.25 5.773 1 98.75 142 ILE A O 1
ATOM 1126 N N . LYS A 1 143 ? -3.488 43.344 4.934 1 98.19 143 LYS A N 1
ATOM 1127 C CA . LYS A 1 143 ? -2.68 44.469 4.477 1 98.19 143 LYS A CA 1
ATOM 1128 C C . LYS A 1 143 ? -1.967 45.125 5.645 1 98.19 143 LYS A C 1
ATOM 1130 O O . LYS A 1 143 ? -0.814 45.562 5.516 1 98.19 143 LYS A O 1
ATOM 1135 N N . LYS A 1 144 ? -2.652 45.188 6.715 1 97.31 144 LYS A N 1
ATOM 1136 C CA . LYS A 1 144 ? -2.146 45.906 7.867 1 97.31 144 LYS A CA 1
ATOM 1137 C C . LYS A 1 144 ? -1.089 45.125 8.617 1 97.31 144 LYS A C 1
ATOM 1139 O O . LYS A 1 144 ? -0.085 45.656 9.07 1 97.31 144 LYS A O 1
ATOM 1144 N N . TYR A 1 145 ? -1.279 43.812 8.797 1 97.56 145 TYR A N 1
ATOM 1145 C CA . TYR A 1 145 ? -0.5 43.094 9.797 1 97.56 145 TYR A CA 1
ATOM 1146 C C . TYR A 1 145 ? 0.436 42.094 9.133 1 97.56 145 TYR A C 1
ATOM 1148 O O . TYR A 1 145 ? 1.429 41.656 9.734 1 97.56 145 TYR A O 1
ATOM 1156 N N . ASP A 1 146 ? 0.208 41.656 7.914 1 98 146 ASP A N 1
ATOM 1157 C CA . ASP A 1 146 ? 0.928 40.531 7.367 1 98 146 ASP A CA 1
ATOM 1158 C C . ASP A 1 146 ? 2.348 40.906 6.961 1 98 146 ASP A C 1
ATOM 1160 O O . ASP A 1 146 ? 3.201 40.031 6.766 1 98 146 ASP A O 1
ATOM 1164 N N . GLY A 1 147 ? 2.639 42.156 6.766 1 97.12 147 GLY A N 1
ATOM 1165 C CA . GLY A 1 147 ? 4.008 42.594 6.527 1 97.12 147 GLY A CA 1
ATOM 1166 C C . GLY A 1 147 ? 4.961 42.188 7.629 1 97.12 147 GLY A C 1
ATOM 1167 O O . GLY A 1 147 ? 6.145 41.938 7.379 1 97.12 147 GLY A O 1
ATOM 1168 N N . LYS A 1 148 ? 4.449 42.062 8.828 1 96.81 148 LYS A N 1
ATOM 1169 C CA . LYS A 1 148 ? 5.25 41.656 9.984 1 96.81 148 LYS A CA 1
ATOM 1170 C C . LYS A 1 148 ? 5.281 40.156 10.125 1 96.81 148 LYS A C 1
ATOM 1172 O O . LYS A 1 148 ? 6.277 39.594 10.586 1 96.81 148 LYS A O 1
ATOM 1177 N N . LEU A 1 149 ? 4.266 39.562 9.742 1 98.19 149 LEU A N 1
ATOM 1178 C CA . LEU A 1 149 ? 4.102 38.125 10.016 1 98.19 149 LEU A CA 1
ATOM 1179 C C . LEU A 1 149 ? 4.641 37.281 8.867 1 98.19 149 LEU A C 1
ATOM 1181 O O . LEU A 1 149 ? 5.109 36.156 9.07 1 98.19 149 LEU A O 1
ATOM 1185 N N . LEU A 1 150 ? 4.473 37.812 7.668 1 98.44 150 LEU A N 1
ATOM 1186 C CA . LEU A 1 150 ? 4.84 37.062 6.461 1 98.44 150 LEU A CA 1
ATOM 1187 C C . LEU A 1 150 ? 4.117 35.719 6.398 1 98.44 150 LEU A C 1
ATOM 1189 O O . LEU A 1 150 ? 4.75 34.688 6.211 1 98.44 150 LEU A O 1
ATOM 1193 N N . SER A 1 151 ? 2.83 35.75 6.57 1 98.69 151 SER A N 1
ATOM 1194 C CA . SER A 1 151 ? 2.057 34.531 6.688 1 98.69 151 SER A CA 1
ATOM 1195 C C . SER A 1 151 ? 1.374 34.156 5.367 1 98.69 151 SER A C 1
ATOM 1197 O O . SER A 1 151 ? 0.888 33.062 5.195 1 98.69 151 SER A O 1
ATOM 1199 N N . PHE A 1 152 ? 1.392 35.031 4.348 1 98.81 152 PHE A N 1
ATOM 1200 C CA . PHE A 1 152 ? 0.795 34.781 3.045 1 98.81 152 PHE A CA 1
ATOM 1201 C C . PHE A 1 152 ? 1.857 34.781 1.951 1 98.81 152 PHE A C 1
ATOM 1203 O O . PHE A 1 152 ? 2.738 35.656 1.938 1 98.81 152 PHE A O 1
ATOM 1210 N N . VAL A 1 153 ? 1.746 33.781 1.055 1 98.5 153 VAL A N 1
ATOM 1211 C CA . VAL A 1 153 ? 2.529 33.812 -0.177 1 98.5 153 VAL A CA 1
ATOM 1212 C C . VAL A 1 153 ? 1.796 34.625 -1.239 1 98.5 153 VAL A C 1
ATOM 1214 O O . VAL A 1 153 ? 2.414 35.406 -1.97 1 98.5 153 VAL A O 1
ATOM 1217 N N . THR A 1 154 ? 0.492 34.375 -1.344 1 98.44 154 THR A N 1
ATOM 1218 C CA . THR A 1 154 ? -0.379 35 -2.324 1 98.44 154 THR A CA 1
ATOM 1219 C C . THR A 1 154 ? -1.712 35.406 -1.691 1 98.44 154 THR A C 1
ATOM 1221 O O . THR A 1 154 ? -2.383 34.562 -1.08 1 98.44 154 THR A O 1
ATOM 1224 N N . VAL A 1 155 ? -2.064 36.688 -1.767 1 98.81 155 VAL A N 1
ATOM 1225 C CA . VAL A 1 155 ? -3.408 37.125 -1.409 1 98.81 155 VAL A CA 1
ATOM 1226 C C . VAL A 1 155 ? -4.293 37.156 -2.652 1 98.81 155 VAL A C 1
ATOM 1228 O O . VAL A 1 155 ? -3.91 37.688 -3.686 1 98.81 155 VAL A O 1
ATOM 1231 N N . THR A 1 156 ? -5.426 36.5 -2.57 1 98.56 156 THR A N 1
ATOM 1232 C CA . THR A 1 156 ? -6.316 36.406 -3.721 1 98.56 156 THR A CA 1
ATOM 1233 C C . THR A 1 156 ? -7.449 37.406 -3.621 1 98.56 156 THR A C 1
ATOM 1235 O O . THR A 1 156 ? -8.625 37.062 -3.688 1 98.56 156 THR A O 1
ATOM 1238 N N . GLU A 1 157 ? -7.129 38.656 -3.604 1 98.62 157 GLU A N 1
ATOM 1239 C CA . GLU A 1 157 ? -8.086 39.719 -3.305 1 98.62 157 GLU A CA 1
ATOM 1240 C C . GLU A 1 157 ? -9.242 39.719 -4.301 1 98.62 157 GLU A C 1
ATOM 1242 O O . GLU A 1 157 ? -10.406 39.719 -3.91 1 98.62 157 GLU A O 1
ATOM 1247 N N . GLU A 1 158 ? -8.977 39.688 -5.582 1 98.44 158 GLU A N 1
ATOM 1248 C CA . GLU A 1 158 ? -10.023 39.75 -6.598 1 98.44 158 GLU A CA 1
ATOM 1249 C C . GLU A 1 158 ? -10.93 38.5 -6.508 1 98.44 158 GLU A C 1
ATOM 1251 O O . GLU A 1 158 ? -12.156 38.625 -6.562 1 98.44 158 GLU A O 1
ATOM 1256 N N . LEU A 1 159 ? -10.297 37.406 -6.355 1 98.56 159 LEU A N 1
ATOM 1257 C CA . LEU A 1 159 ? -11.062 36.188 -6.227 1 98.56 159 LEU A CA 1
ATOM 1258 C C . LEU A 1 159 ? -11.938 36.219 -4.98 1 98.56 159 LEU A C 1
ATOM 1260 O O . LEU A 1 159 ? -13.109 35.812 -5.031 1 98.56 159 LEU A O 1
ATOM 1264 N N . ALA A 1 160 ? -11.352 36.625 -3.887 1 98.88 160 ALA A N 1
ATOM 1265 C CA . ALA A 1 160 ? -12.062 36.656 -2.613 1 98.88 160 ALA A CA 1
ATOM 1266 C C . ALA A 1 160 ? -13.297 37.562 -2.707 1 98.88 160 ALA A C 1
ATOM 1268 O O . ALA A 1 160 ? -14.383 37.188 -2.264 1 98.88 160 ALA A O 1
ATOM 1269 N N . LEU A 1 161 ? -13.102 38.719 -3.264 1 98.88 161 LEU A N 1
ATOM 1270 C CA . LEU A 1 161 ? -14.211 39.656 -3.383 1 98.88 161 LEU A CA 1
ATOM 1271 C C . LEU A 1 161 ? -15.281 39.094 -4.328 1 98.88 161 LEU A C 1
ATOM 1273 O O . LEU A 1 161 ? -16.484 39.25 -4.066 1 98.88 161 LEU A O 1
ATOM 1277 N N . LYS A 1 162 ? -14.852 38.5 -5.406 1 98.75 162 LYS A N 1
ATOM 1278 C CA . LYS A 1 162 ? -15.805 37.906 -6.328 1 98.75 162 LYS A CA 1
ATOM 1279 C C . LYS A 1 162 ? -16.609 36.812 -5.637 1 98.75 162 LYS A C 1
ATOM 1281 O O . LYS A 1 162 ? -17.828 36.719 -5.805 1 98.75 162 LYS A O 1
ATOM 1286 N N . GLN A 1 163 ? -15.969 35.938 -4.859 1 98.81 163 GLN A N 1
ATOM 1287 C CA . GLN A 1 163 ? -16.641 34.875 -4.137 1 98.81 163 GLN A CA 1
ATOM 1288 C C . GLN A 1 163 ? -17.594 35.438 -3.088 1 98.81 163 GLN A C 1
ATOM 1290 O O . GLN A 1 163 ? -18.703 34.906 -2.906 1 98.81 163 GLN A O 1
ATOM 1295 N N . ALA A 1 164 ? -17.188 36.438 -2.422 1 98.88 164 ALA A N 1
ATOM 1296 C CA . ALA A 1 164 ? -18.016 37.062 -1.396 1 98.88 164 ALA A CA 1
ATOM 1297 C C . ALA A 1 164 ? -19.25 37.719 -2.012 1 98.88 164 ALA A C 1
ATOM 1299 O O . ALA A 1 164 ? -20.359 37.594 -1.47 1 98.88 164 ALA A O 1
ATOM 1300 N N . GLN A 1 165 ? -19.078 38.406 -3.129 1 98.81 165 GLN A N 1
ATOM 1301 C CA . GLN A 1 165 ? -20.203 39 -3.836 1 98.81 165 GLN A CA 1
ATOM 1302 C C . GLN A 1 165 ? -21.188 37.938 -4.309 1 98.81 165 GLN A C 1
ATOM 1304 O O . GLN A 1 165 ? -22.406 38.125 -4.215 1 98.81 165 GLN A O 1
ATOM 1309 N N . LYS A 1 166 ? -20.641 36.906 -4.812 1 98.75 166 LYS A N 1
ATOM 1310 C CA . LYS A 1 166 ? -21.5 35.781 -5.211 1 98.75 166 LYS A CA 1
ATOM 1311 C C . LYS A 1 166 ? -22.312 35.281 -4.027 1 98.75 166 LYS A C 1
ATOM 1313 O O . LYS A 1 166 ? -23.5 34.969 -4.164 1 98.75 166 LYS A O 1
ATOM 1318 N N . ALA A 1 167 ? -21.688 35.094 -2.885 1 98.81 167 ALA A N 1
ATOM 1319 C CA . ALA A 1 167 ? -22.375 34.656 -1.676 1 98.81 167 ALA A CA 1
ATOM 1320 C C . ALA A 1 167 ? -23.5 35.594 -1.302 1 98.81 167 ALA A C 1
ATOM 1322 O O . ALA A 1 167 ? -24.594 35.156 -0.931 1 98.81 167 ALA A O 1
ATOM 1323 N N . ASP A 1 168 ? -23.266 36.875 -1.397 1 98.81 168 ASP A N 1
ATOM 1324 C CA . ASP A 1 168 ? -24.297 37.875 -1.099 1 98.81 168 ASP A CA 1
ATOM 1325 C C . ASP A 1 168 ? -25.453 37.781 -2.084 1 98.81 168 ASP A C 1
ATOM 1327 O O . ASP A 1 168 ? -26.625 37.844 -1.688 1 98.81 168 ASP A O 1
ATOM 1331 N N . GLU A 1 169 ? -25.125 37.625 -3.332 1 98.69 169 GLU A N 1
ATOM 1332 C CA . GLU A 1 169 ? -26.141 37.5 -4.363 1 98.69 169 GLU A CA 1
ATOM 1333 C C . GLU A 1 169 ? -27 36.25 -4.133 1 98.69 169 GLU A C 1
ATOM 1335 O O . GLU A 1 169 ? -28.234 36.312 -4.273 1 98.69 169 GLU A O 1
ATOM 1340 N N . GLU A 1 170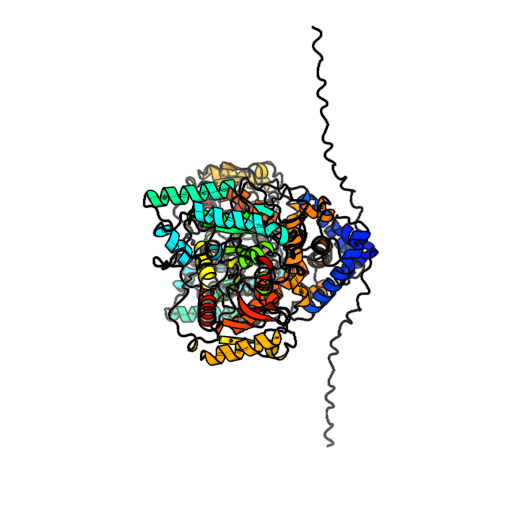 ? -26.375 35.219 -3.809 1 98.62 170 GLU A N 1
ATOM 1341 C CA . GLU A 1 170 ? -27.094 33.969 -3.541 1 98.62 170 GLU A CA 1
ATOM 1342 C C . GLU A 1 170 ? -28.016 34.125 -2.336 1 98.62 170 GLU A C 1
ATOM 1344 O O . GLU A 1 170 ? -29.172 33.719 -2.383 1 98.62 170 GLU A O 1
ATOM 1349 N N . LEU A 1 171 ? -27.469 34.688 -1.33 1 98.06 171 LEU A N 1
ATOM 1350 C CA . LEU A 1 171 ? -28.281 34.875 -0.131 1 98.06 171 LEU A CA 1
ATOM 1351 C C . LEU A 1 171 ? -29.5 35.75 -0.425 1 98.06 171 LEU A C 1
ATOM 1353 O O . LEU A 1 171 ? -30.594 35.5 0.081 1 98.06 171 LEU A O 1
ATOM 1357 N N . ALA A 1 172 ? -29.344 36.75 -1.197 1 97.81 172 ALA A N 1
ATOM 1358 C CA . ALA A 1 172 ? -30.438 37.625 -1.59 1 97.81 172 ALA A CA 1
ATOM 1359 C C . ALA A 1 172 ? -31.516 36.875 -2.361 1 97.81 172 ALA A C 1
ATOM 1361 O O . ALA A 1 172 ? -32.688 37.25 -2.318 1 97.81 172 ALA A O 1
ATOM 1362 N N . LYS A 1 173 ? -31.109 35.844 -3.027 1 97.88 173 LYS A N 1
ATOM 1363 C CA . LYS A 1 173 ? -32.031 35.031 -3.797 1 97.88 173 LYS A CA 1
ATOM 1364 C C . LYS A 1 173 ? -32.594 33.875 -2.953 1 97.88 173 LYS A C 1
ATOM 1366 O O . LYS A 1 173 ? -33.281 33 -3.465 1 97.88 173 LYS A O 1
ATOM 1371 N N . GLY A 1 174 ? -32.188 33.812 -1.762 1 97.25 174 GLY A N 1
ATOM 1372 C CA . GLY A 1 174 ? -32.688 32.781 -0.85 1 97.25 174 GLY A CA 1
ATOM 1373 C C . GLY A 1 174 ? -31.828 31.547 -0.814 1 97.25 174 GLY A C 1
ATOM 1374 O O . GLY A 1 174 ? -32.219 30.547 -0.187 1 97.25 174 GLY A O 1
ATOM 1375 N N . ILE A 1 175 ? -30.703 31.609 -1.455 1 97.88 175 ILE A N 1
ATOM 1376 C CA . ILE A 1 175 ? -29.812 30.453 -1.482 1 97.88 175 ILE A CA 1
ATOM 1377 C C . ILE A 1 175 ? -28.766 30.594 -0.377 1 97.88 175 ILE A C 1
ATOM 1379 O O . ILE A 1 175 ? -27.922 31.484 -0.419 1 97.88 175 ILE A O 1
ATOM 1383 N N . TYR A 1 176 ? -28.844 29.766 0.664 1 97.38 176 TYR A N 1
ATOM 1384 C CA . TYR A 1 176 ? -27.891 29.656 1.768 1 97.38 176 TYR A CA 1
ATOM 1385 C C . TYR A 1 176 ? -27.234 28.281 1.782 1 97.38 176 TYR A C 1
ATOM 1387 O O . TYR A 1 176 ? -27.906 27.266 1.941 1 97.38 176 TYR A O 1
ATOM 1395 N N . ARG A 1 177 ? -25.922 28.219 1.701 1 97.69 177 ARG A N 1
ATOM 1396 C CA . ARG A 1 177 ? -25.219 26.969 1.469 1 97.69 177 ARG A CA 1
ATOM 1397 C C . ARG A 1 177 ? -24.797 26.312 2.785 1 97.69 177 ARG A C 1
ATOM 1399 O O . ARG A 1 177 ? -24.328 25.172 2.801 1 97.69 177 ARG A O 1
ATOM 1406 N N . GLY A 1 178 ? -25 27.062 3.857 1 97.75 178 GLY A N 1
ATOM 1407 C CA . GLY A 1 178 ? -24.625 26.5 5.145 1 97.75 178 GLY A CA 1
ATOM 1408 C C . GLY A 1 178 ? -23.703 27.406 5.941 1 97.75 178 GLY A C 1
ATOM 1409 O O . GLY A 1 178 ? -23.5 28.562 5.582 1 97.75 178 GLY A O 1
ATOM 1410 N N . PRO A 1 179 ? -23.141 26.891 7 1 98.56 179 PRO A N 1
ATOM 1411 C CA . PRO A 1 179 ? -22.422 27.719 7.98 1 98.56 179 PRO A CA 1
ATOM 1412 C C . PRO A 1 179 ? -21.125 28.312 7.43 1 98.56 179 PRO A C 1
ATOM 1414 O O . PRO A 1 179 ? -20.562 29.234 8.023 1 98.56 179 PRO A O 1
ATOM 1417 N N . LEU A 1 180 ? -20.641 27.797 6.312 1 98.88 180 LEU A N 1
ATOM 1418 C CA . LEU A 1 180 ? -19.406 28.344 5.766 1 98.88 180 LEU A CA 1
ATOM 1419 C C . LEU A 1 180 ? -19.688 29.344 4.652 1 98.88 180 LEU A C 1
ATOM 1421 O O . LEU A 1 180 ? -18.766 29.938 4.094 1 98.88 180 LEU A O 1
ATOM 1425 N N . HIS A 1 181 ? -20.953 29.609 4.395 1 98.75 181 HIS A N 1
ATOM 1426 C CA . HIS A 1 181 ? -21.375 30.562 3.369 1 98.75 181 HIS A CA 1
ATOM 1427 C C . HIS A 1 181 ? -20.828 31.953 3.658 1 98.75 181 HIS A C 1
ATOM 1429 O O . HIS A 1 181 ? -21.203 32.594 4.648 1 98.75 181 HIS A O 1
ATOM 1435 N N . GLY A 1 182 ? -19.875 32.375 2.82 1 98.88 182 GLY A N 1
ATOM 1436 C CA . GLY A 1 182 ? -19.328 33.719 2.938 1 98.88 182 GLY A CA 1
ATOM 1437 C C . GLY A 1 182 ? -18.203 33.844 3.939 1 98.88 182 GLY A C 1
ATOM 1438 O O . GLY A 1 182 ? -17.688 34.938 4.199 1 98.88 182 GLY A O 1
ATOM 1439 N N . ILE A 1 183 ? -17.781 32.75 4.523 1 98.94 183 ILE A N 1
ATOM 1440 C CA . ILE A 1 183 ? -16.766 32.75 5.578 1 98.94 183 ILE A CA 1
ATOM 1441 C C . ILE A 1 183 ? -15.367 32.75 4.953 1 98.94 183 ILE A C 1
ATOM 1443 O O . ILE A 1 183 ? -15.039 31.875 4.168 1 98.94 183 ILE A O 1
ATOM 1447 N N . PRO A 1 184 ? -14.469 33.719 5.262 1 98.94 184 PRO A N 1
ATOM 1448 C CA . PRO A 1 184 ? -13.133 33.812 4.668 1 98.94 184 PRO A CA 1
ATOM 1449 C C . PRO A 1 184 ? -12.141 32.844 5.289 1 98.94 184 PRO A C 1
ATOM 1451 O O . PRO A 1 184 ? -12.109 32.688 6.508 1 98.94 184 PRO A O 1
ATOM 1454 N N . TYR A 1 185 ? -11.281 32.188 4.434 1 98.94 185 TYR A N 1
ATOM 1455 C CA . TYR A 1 185 ? -10.312 31.25 4.965 1 98.94 185 TYR A CA 1
ATOM 1456 C C . TYR A 1 185 ? -8.977 31.375 4.254 1 98.94 185 TYR A C 1
ATOM 1458 O O . TYR A 1 185 ? -8.867 32.062 3.232 1 98.94 185 TYR A O 1
ATOM 1466 N N . GLY A 1 186 ? -7.887 30.859 4.871 1 98.94 186 GLY A N 1
ATOM 1467 C CA . GLY A 1 186 ? -6.555 30.719 4.301 1 98.94 186 GLY A CA 1
ATOM 1468 C C . GLY A 1 186 ? -6.203 29.297 3.936 1 98.94 186 GLY A C 1
ATOM 1469 O O . GLY A 1 186 ? -6.633 28.359 4.609 1 98.94 186 GLY A O 1
ATOM 1470 N N . LEU A 1 187 ? -5.434 29.156 2.877 1 98.94 187 LEU A N 1
ATOM 1471 C CA . LEU A 1 187 ? -5.082 27.844 2.336 1 98.94 187 LEU A CA 1
ATOM 1472 C C . LEU A 1 187 ? -3.57 27.688 2.227 1 98.94 187 LEU A C 1
ATOM 1474 O O . LEU A 1 187 ? -2.906 28.5 1.562 1 98.94 187 LEU A O 1
ATOM 1478 N N . LYS A 1 188 ? -3.053 26.625 2.883 1 98.81 188 LYS A N 1
ATOM 1479 C CA . LYS A 1 188 ? -1.62 26.375 2.766 1 98.81 188 LYS A CA 1
ATOM 1480 C C . LYS A 1 188 ? -1.197 26.266 1.303 1 98.81 188 LYS A C 1
ATOM 1482 O O . LYS A 1 188 ? -1.858 25.609 0.504 1 98.81 188 LYS A O 1
ATOM 1487 N N . ASP A 1 189 ? -0.112 26.906 1.009 1 98.75 189 ASP A N 1
ATOM 1488 C CA . ASP A 1 189 ? 0.338 27.031 -0.374 1 98.75 189 ASP A CA 1
ATOM 1489 C C . ASP A 1 189 ? 0.949 25.719 -0.872 1 98.75 189 ASP A C 1
ATOM 1491 O O . ASP A 1 189 ? 1.962 25.734 -1.574 1 98.75 189 ASP A O 1
ATOM 1495 N N . LEU A 1 190 ? 0.395 24.609 -0.482 1 98.62 190 LEU A N 1
ATOM 1496 C CA . LEU A 1 190 ? 0.64 23.297 -1.062 1 98.62 190 LEU A CA 1
ATOM 1497 C C . LEU A 1 190 ? -0.52 22.875 -1.955 1 98.62 190 LEU A C 1
ATOM 1499 O O . LEU A 1 190 ? -0.381 21.953 -2.764 1 98.62 190 LEU A O 1
ATOM 1503 N N . ALA A 1 191 ? -1.631 23.5 -1.77 1 98.56 191 ALA A N 1
ATOM 1504 C CA . ALA A 1 191 ? -2.85 23.156 -2.496 1 98.56 191 ALA A CA 1
ATOM 1505 C C . ALA A 1 191 ? -2.945 23.938 -3.807 1 98.56 191 ALA A C 1
ATOM 1507 O O . ALA A 1 191 ? -2.697 25.141 -3.84 1 98.56 191 ALA A O 1
ATOM 1508 N N . ALA A 1 192 ? -3.365 23.25 -4.797 1 98.38 192 ALA A N 1
ATOM 1509 C CA . ALA A 1 192 ? -3.484 23.859 -6.117 1 98.38 192 ALA A CA 1
ATOM 1510 C C . ALA A 1 192 ? -4.801 24.625 -6.254 1 98.38 192 ALA A C 1
ATOM 1512 O O . ALA A 1 192 ? -5.859 24.109 -5.863 1 98.38 192 ALA A O 1
ATOM 1513 N N . VAL A 1 193 ? -4.691 25.781 -6.688 1 98.19 193 VAL A N 1
ATOM 1514 C CA . VAL A 1 193 ? -5.801 26.641 -7.09 1 98.19 193 VAL A CA 1
ATOM 1515 C C . VAL A 1 193 ? -5.562 27.172 -8.5 1 98.19 193 VAL A C 1
ATOM 1517 O O . VAL A 1 193 ? -4.602 27.906 -8.734 1 98.19 193 VAL A O 1
ATOM 1520 N N . PRO A 1 194 ? -6.426 26.766 -9.461 1 96.94 194 PRO A N 1
ATOM 1521 C CA . PRO A 1 194 ? -6.191 27.219 -10.836 1 96.94 194 PRO A CA 1
ATOM 1522 C C . PRO A 1 194 ? -6.117 28.734 -10.969 1 96.94 194 PRO A C 1
ATOM 1524 O O . PRO A 1 194 ? -6.898 29.453 -10.336 1 96.94 194 PRO A O 1
ATOM 1527 N N . GLY A 1 195 ? -5.164 29.156 -11.742 1 96.75 195 GLY A N 1
ATOM 1528 C CA . GLY A 1 195 ? -5.035 30.594 -12.008 1 96.75 195 GLY A CA 1
ATOM 1529 C C . GLY A 1 195 ? -4.172 31.312 -10.992 1 96.75 195 GLY A C 1
ATOM 1530 O O . GLY A 1 195 ? -3.799 32.469 -11.188 1 96.75 195 GLY A O 1
ATOM 1531 N N . TYR A 1 196 ? -3.801 30.703 -9.891 1 97.88 196 TYR A N 1
ATOM 1532 C CA . TYR A 1 196 ? -2.979 31.297 -8.852 1 97.88 196 TYR A CA 1
ATOM 1533 C C . TYR A 1 196 ? -1.72 30.484 -8.602 1 97.88 196 TYR A C 1
ATOM 1535 O O . TYR A 1 196 ? -1.714 29.266 -8.812 1 97.88 196 TYR A O 1
ATOM 1543 N N . PRO A 1 197 ? -0.683 31.094 -8.148 1 97.88 197 PRO A N 1
ATOM 1544 C CA . PRO A 1 197 ? 0.556 30.359 -7.863 1 97.88 197 PRO A CA 1
ATOM 1545 C C . PRO A 1 197 ? 0.394 29.344 -6.746 1 97.88 197 PRO A C 1
ATOM 1547 O O . PRO A 1 197 ? -0.305 29.594 -5.762 1 97.88 197 PRO A O 1
ATOM 1550 N N . THR A 1 198 ? 0.919 28.219 -6.93 1 98.38 198 THR A N 1
ATOM 1551 C CA . THR A 1 198 ? 1.179 27.188 -5.922 1 98.38 198 THR A CA 1
ATOM 1552 C C . THR A 1 198 ? 2.676 26.906 -5.809 1 98.38 198 THR A C 1
ATOM 1554 O O . THR A 1 198 ? 3.203 26.031 -6.5 1 98.38 198 THR A O 1
ATOM 1557 N N . THR A 1 199 ? 3.332 27.594 -4.879 1 98.62 199 THR A N 1
ATOM 1558 C CA . THR A 1 199 ? 4.781 27.766 -4.945 1 98.62 199 THR A CA 1
ATOM 1559 C C . THR A 1 199 ? 5.48 26.75 -4.039 1 98.62 199 THR A C 1
ATOM 1561 O O . THR A 1 199 ? 6.703 26.594 -4.105 1 98.62 199 THR A O 1
ATOM 1564 N N . TRP A 1 200 ? 4.742 26.078 -3.246 1 98.44 200 TRP A N 1
ATOM 1565 C CA . TRP A 1 200 ? 5.273 25.141 -2.268 1 98.44 200 TRP A CA 1
ATOM 1566 C C . TRP A 1 200 ? 6.297 25.812 -1.359 1 98.44 200 TRP A C 1
ATOM 1568 O O . TRP A 1 200 ? 7.195 25.156 -0.83 1 98.44 200 TRP A O 1
ATOM 1578 N N . GLY A 1 201 ? 6.246 27.125 -1.25 1 98.31 201 GLY A N 1
ATOM 1579 C CA . GLY A 1 201 ? 7.125 27.891 -0.396 1 98.31 201 GLY A CA 1
ATOM 1580 C C . GLY A 1 201 ? 8.578 27.828 -0.819 1 98.31 201 GLY A C 1
ATOM 1581 O O . GLY A 1 201 ? 9.469 28.219 -0.061 1 98.31 201 GLY A O 1
ATOM 1582 N N . ALA A 1 202 ? 8.922 27.344 -1.99 1 98.56 202 ALA A N 1
ATOM 1583 C CA . ALA A 1 202 ? 10.297 27.062 -2.393 1 98.56 202 ALA A CA 1
ATOM 1584 C C . ALA A 1 202 ? 10.68 27.891 -3.623 1 98.56 202 ALA A C 1
ATOM 1586 O O . ALA A 1 202 ? 9.898 28 -4.57 1 98.56 202 ALA A O 1
ATOM 1587 N N . ALA A 1 203 ? 11.867 28.344 -3.676 1 98.38 203 ALA A N 1
ATOM 1588 C CA . ALA A 1 203 ? 12.367 29.234 -4.73 1 98.38 203 ALA A CA 1
ATOM 1589 C C . ALA A 1 203 ? 12.266 28.562 -6.098 1 98.38 203 ALA A C 1
ATOM 1591 O O . ALA A 1 203 ? 11.852 29.188 -7.074 1 98.38 203 ALA A O 1
ATOM 1592 N N . PRO A 1 204 ? 12.602 27.266 -6.242 1 98.19 204 PRO A N 1
ATOM 1593 C CA . PRO A 1 204 ? 12.523 26.656 -7.57 1 98.19 204 PRO A CA 1
ATOM 1594 C C . PRO A 1 204 ? 11.102 26.625 -8.125 1 98.19 204 PRO A C 1
ATOM 1596 O O . PRO A 1 204 ? 10.906 26.438 -9.328 1 98.19 204 PRO A O 1
ATOM 1599 N N . TYR A 1 205 ? 10.125 26.828 -7.25 1 98.12 205 TYR A N 1
ATOM 1600 C CA . TYR A 1 205 ? 8.734 26.703 -7.672 1 98.12 205 TYR A CA 1
ATOM 1601 C C . TYR A 1 205 ? 7.992 28.016 -7.484 1 98.12 205 TYR A C 1
ATOM 1603 O O . TYR A 1 205 ? 6.762 28.047 -7.488 1 98.12 205 TYR A O 1
ATOM 1611 N N . LYS A 1 206 ? 8.625 29.125 -7.332 1 98 206 LYS A N 1
ATOM 1612 C CA . LYS A 1 206 ? 8.031 30.391 -6.957 1 98 206 LYS A CA 1
ATOM 1613 C C . LYS A 1 206 ? 7.039 30.875 -8.008 1 98 206 LYS A C 1
ATOM 1615 O O . LYS A 1 206 ? 6.086 31.594 -7.695 1 98 206 LYS A O 1
ATOM 1620 N N . ASP A 1 207 ? 7.168 30.422 -9.281 1 97.12 207 ASP A N 1
ATOM 1621 C CA . ASP A 1 207 ? 6.316 30.891 -10.367 1 97.12 207 ASP A CA 1
ATOM 1622 C C . ASP A 1 207 ? 5.395 29.781 -10.859 1 97.12 207 ASP A C 1
ATOM 1624 O O . ASP A 1 207 ? 4.75 29.906 -11.898 1 97.12 207 ASP A O 1
ATOM 1628 N N . GLN A 1 208 ? 5.367 28.672 -10.164 1 97.19 208 GLN A N 1
ATOM 1629 C CA . GLN A 1 208 ? 4.586 27.516 -10.562 1 97.19 208 GLN A CA 1
ATOM 1630 C C . GLN A 1 208 ? 3.088 27.797 -10.484 1 97.19 208 GLN A C 1
ATOM 1632 O O . GLN A 1 208 ? 2.605 28.344 -9.484 1 97.19 208 GLN A O 1
ATOM 1637 N N . ILE A 1 209 ? 2.377 27.5 -11.594 1 97 209 ILE A N 1
ATOM 1638 C CA . ILE A 1 209 ? 0.919 27.516 -11.641 1 97 209 ILE A CA 1
ATOM 1639 C C . ILE A 1 209 ? 0.391 26.141 -12.047 1 97 209 ILE A C 1
ATOM 1641 O O . ILE A 1 209 ? 0.792 25.594 -13.078 1 97 209 ILE A O 1
ATOM 1645 N N . LEU A 1 210 ? -0.41 25.578 -11.281 1 96.06 210 LEU A N 1
ATOM 1646 C CA . LEU A 1 210 ? -0.967 24.25 -11.547 1 96.06 210 LEU A CA 1
ATOM 1647 C C . LEU A 1 210 ? -2.42 24.359 -11.992 1 96.06 210 LEU A C 1
ATOM 1649 O O . LEU A 1 210 ? -3.229 25.031 -11.352 1 96.06 210 LEU A O 1
ATOM 1653 N N . ASP A 1 211 ? -2.711 23.703 -13.07 1 93.94 211 ASP A N 1
ATOM 1654 C CA . ASP A 1 211 ? -4.086 23.688 -13.562 1 93.94 211 ASP A CA 1
ATOM 1655 C C . ASP A 1 211 ? -4.863 22.531 -12.945 1 93.94 211 ASP A C 1
ATOM 1657 O O . ASP A 1 211 ? -5.281 21.609 -13.648 1 93.94 211 ASP A O 1
ATOM 1661 N N . GLN A 1 212 ? -5 22.594 -11.688 1 94.56 212 GLN A N 1
ATOM 1662 C CA . GLN A 1 212 ? -5.688 21.609 -10.867 1 94.56 212 GLN A CA 1
ATOM 1663 C C . GLN A 1 212 ? -6.371 22.266 -9.672 1 94.56 212 GLN A C 1
ATOM 1665 O O . GLN A 1 212 ? -5.871 23.25 -9.125 1 94.56 212 GLN A O 1
ATOM 1670 N N . THR A 1 213 ? -7.559 21.734 -9.336 1 97.62 213 THR A N 1
ATOM 1671 C CA . THR A 1 213 ? -8.242 22.172 -8.125 1 97.62 213 THR A CA 1
ATOM 1672 C C . THR A 1 213 ? -8.148 21.109 -7.039 1 97.62 213 THR A C 1
ATOM 1674 O O . THR A 1 213 ? -8.609 19.984 -7.223 1 97.62 213 THR A O 1
ATOM 1677 N N . ALA A 1 214 ? -7.508 21.469 -5.973 1 98.56 214 ALA A N 1
ATOM 1678 C CA . ALA A 1 214 ? -7.484 20.531 -4.855 1 98.56 214 ALA A CA 1
ATOM 1679 C C . ALA A 1 214 ? -8.898 20.172 -4.402 1 98.56 214 ALA A C 1
ATOM 1681 O O . ALA A 1 214 ? -9.789 21.016 -4.422 1 98.56 214 ALA A O 1
ATOM 1682 N N . THR A 1 215 ? -9.094 18.938 -3.979 1 98.62 215 THR A N 1
ATOM 1683 C CA . THR A 1 215 ? -10.414 18.484 -3.557 1 98.62 215 THR A CA 1
ATOM 1684 C C . THR A 1 215 ? -10.945 19.328 -2.406 1 98.62 215 THR A C 1
ATOM 1686 O O . THR A 1 215 ? -12.125 19.672 -2.377 1 98.62 215 THR A O 1
ATOM 1689 N N . VAL A 1 216 ? -10.094 19.719 -1.508 1 98.81 216 VAL A N 1
ATOM 1690 C CA . VAL A 1 216 ? -10.484 20.516 -0.353 1 98.81 216 VAL A CA 1
ATOM 1691 C C . VAL A 1 216 ? -10.977 21.891 -0.819 1 98.81 216 VAL A C 1
ATOM 1693 O O . VAL A 1 216 ? -11.945 22.422 -0.274 1 98.81 216 VAL A O 1
ATOM 1696 N N . VAL A 1 217 ? -10.328 22.438 -1.815 1 98.81 217 VAL A N 1
ATOM 1697 C CA . VAL A 1 217 ? -10.719 23.719 -2.369 1 98.81 217 VAL A CA 1
ATOM 1698 C C . VAL A 1 217 ? -12.109 23.609 -2.998 1 98.81 217 VAL A C 1
ATOM 1700 O O . VAL A 1 217 ? -12.969 24.469 -2.766 1 98.81 217 VAL A O 1
ATOM 1703 N N . ARG A 1 218 ? -12.328 22.578 -3.771 1 98.69 218 ARG A N 1
ATOM 1704 C CA . ARG A 1 218 ? -13.633 22.344 -4.387 1 98.69 218 ARG A CA 1
ATOM 1705 C C . ARG A 1 218 ? -14.727 22.25 -3.33 1 98.69 218 ARG A C 1
ATOM 1707 O O . ARG A 1 218 ? -15.789 22.859 -3.465 1 98.69 218 ARG A O 1
ATOM 1714 N N . LYS A 1 219 ? -14.484 21.531 -2.312 1 98.75 219 LYS A N 1
ATOM 1715 C CA . LYS A 1 219 ? -15.469 21.312 -1.253 1 98.75 219 LYS A CA 1
ATOM 1716 C C . LYS A 1 219 ? -15.789 22.625 -0.537 1 98.75 219 LYS A C 1
ATOM 1718 O O . LYS A 1 219 ? -16.953 22.922 -0.253 1 98.75 219 LYS A O 1
ATOM 1723 N N . LEU A 1 220 ? -14.781 23.391 -0.249 1 98.88 220 LEU A N 1
ATOM 1724 C CA . LEU A 1 220 ? -14.984 24.641 0.455 1 98.88 220 LEU A CA 1
ATOM 1725 C C . LEU A 1 220 ? -15.68 25.656 -0.441 1 98.88 220 LEU A C 1
ATOM 1727 O O . LEU A 1 220 ? -16.516 26.453 0.03 1 98.88 220 LEU A O 1
ATOM 1731 N N . GLU A 1 221 ? -15.328 25.625 -1.701 1 98.5 221 GLU A N 1
ATOM 1732 C CA . GLU A 1 221 ? -16.047 26.469 -2.652 1 98.5 221 GLU A CA 1
ATOM 1733 C C . GLU A 1 221 ? -17.516 26.094 -2.732 1 98.5 221 GLU A C 1
ATOM 1735 O O . GLU A 1 221 ? -18.391 26.969 -2.754 1 98.5 221 GLU A O 1
ATOM 1740 N N . GLU A 1 222 ? -17.812 24.859 -2.787 1 98.31 222 GLU A N 1
ATOM 1741 C CA . GLU A 1 222 ? -19.188 24.359 -2.834 1 98.31 222 GLU A CA 1
ATOM 1742 C C . GLU A 1 222 ? -19.953 24.766 -1.579 1 98.31 222 GLU A C 1
ATOM 1744 O O . GLU A 1 222 ? -21.172 24.984 -1.635 1 98.31 222 GLU A O 1
ATOM 1749 N N . ALA A 1 223 ? -19.25 24.891 -0.47 1 98.62 223 ALA A N 1
ATOM 1750 C CA . ALA A 1 223 ? -19.859 25.266 0.802 1 98.62 223 ALA A CA 1
ATOM 1751 C C . ALA A 1 223 ? -20.031 26.781 0.892 1 98.62 223 ALA A C 1
ATOM 1753 O O . ALA A 1 223 ? -20.672 27.281 1.822 1 98.62 223 ALA A O 1
ATOM 1754 N N . GLY A 1 224 ? -19.453 27.531 -0.039 1 98.75 224 GLY A N 1
ATOM 1755 C CA . GLY A 1 224 ? -19.609 28.969 -0.112 1 98.75 224 GLY A CA 1
ATOM 1756 C C . GLY A 1 224 ? -18.531 29.734 0.616 1 98.75 224 GLY A C 1
ATOM 1757 O O . GLY A 1 224 ? -18.625 30.953 0.789 1 98.75 224 GLY A O 1
ATOM 1758 N N . ALA A 1 225 ? -17.484 29.078 1.063 1 98.88 225 ALA A N 1
ATOM 1759 C CA . ALA A 1 225 ? -16.391 29.75 1.747 1 98.88 225 ALA A CA 1
ATOM 1760 C C . ALA A 1 225 ? -15.617 30.656 0.789 1 98.88 225 ALA A C 1
ATOM 1762 O O . ALA A 1 225 ? -15.711 30.5 -0.431 1 98.88 225 ALA A O 1
ATOM 1763 N N . VAL A 1 226 ? -14.891 31.609 1.326 1 98.94 226 VAL A N 1
ATOM 1764 C CA . VAL A 1 226 ? -14.211 32.625 0.547 1 98.94 226 VAL A CA 1
ATOM 1765 C C . VAL A 1 226 ? -12.703 32.5 0.742 1 98.94 226 VAL A C 1
ATOM 1767 O O . VAL A 1 226 ? -12.203 32.656 1.862 1 98.94 226 VAL A O 1
ATOM 1770 N N . LEU A 1 227 ? -11.969 32.281 -0.334 1 98.94 227 LEU A N 1
ATOM 1771 C CA . LEU A 1 227 ? -10.523 32.094 -0.244 1 98.94 227 LEU A CA 1
ATOM 1772 C C . LEU A 1 227 ? -9.805 33.438 -0.216 1 98.94 227 LEU A C 1
ATOM 1774 O O . LEU A 1 227 ? -9.766 34.156 -1.226 1 98.94 227 LEU A O 1
ATOM 1778 N N . LEU A 1 228 ? -9.164 33.75 0.932 1 98.94 228 LEU A N 1
ATOM 1779 C CA . LEU A 1 228 ? -8.445 35 1.098 1 98.94 228 LEU A CA 1
ATOM 1780 C C . LEU A 1 228 ? -7.062 34.938 0.463 1 98.94 228 LEU A C 1
ATOM 1782 O O . LEU A 1 228 ? -6.492 35.969 0.073 1 98.94 228 LEU A O 1
ATOM 1786 N N . GLY A 1 229 ? -6.547 33.75 0.448 1 98.88 229 GLY A N 1
ATOM 1787 C CA . GLY A 1 229 ? -5.219 33.594 -0.135 1 98.88 229 GLY A CA 1
ATOM 1788 C C . GLY A 1 229 ? -4.535 32.312 0.243 1 98.88 229 GLY A C 1
ATOM 1789 O O . GLY A 1 229 ? -5.133 31.453 0.892 1 98.88 229 GLY A O 1
ATOM 1790 N N . LYS A 1 230 ? -3.285 32.188 -0.336 1 98.81 230 LYS A N 1
ATOM 1791 C CA . LYS A 1 230 ? -2.4 31.047 -0.058 1 98.81 230 LYS A CA 1
ATOM 1792 C C . LYS A 1 230 ? -1.441 31.359 1.084 1 98.81 230 LYS A C 1
ATOM 1794 O O . LYS A 1 230 ? -0.613 32.281 0.97 1 98.81 230 LYS A O 1
ATOM 1799 N N . THR A 1 231 ? -1.617 30.578 2.168 1 98.88 231 THR A N 1
ATOM 1800 C CA . THR A 1 231 ? -0.762 30.812 3.326 1 98.88 231 THR A CA 1
ATOM 1801 C C . THR A 1 231 ? 0.569 30.094 3.172 1 98.88 231 THR A C 1
ATOM 1803 O O . THR A 1 231 ? 0.661 29.094 2.438 1 98.88 231 THR A O 1
ATOM 1806 N N . VAL A 1 232 ? 1.545 30.531 3.918 1 98.5 232 VAL A N 1
ATOM 1807 C CA . VAL A 1 232 ? 2.93 30.109 3.75 1 98.5 232 VAL A CA 1
ATOM 1808 C C . VAL A 1 232 ? 3.084 28.672 4.238 1 98.5 232 VAL A C 1
ATOM 1810 O O . VAL A 1 232 ? 2.617 28.312 5.324 1 98.5 232 VAL A O 1
ATOM 1813 N N . SER A 1 233 ? 3.682 27.891 3.402 1 97.62 233 SER A N 1
ATOM 1814 C CA . SER A 1 233 ? 4.426 26.703 3.797 1 97.62 233 SER A CA 1
ATOM 1815 C C . SER A 1 233 ? 5.93 26.969 3.811 1 97.62 233 SER A C 1
ATOM 1817 O O . SER A 1 233 ? 6.453 27.641 2.922 1 97.62 233 SER A O 1
ATOM 1819 N N . GLY A 1 234 ? 6.559 26.5 4.895 1 96.81 234 GLY A N 1
ATOM 1820 C CA . GLY A 1 234 ? 8 26.484 4.695 1 96.81 234 GLY A CA 1
ATOM 1821 C C . GLY A 1 234 ? 8.414 25.719 3.451 1 96.81 234 GLY A C 1
ATOM 1822 O O . GLY A 1 234 ? 7.656 24.891 2.941 1 96.81 234 GLY A O 1
ATOM 1823 N N . SER A 1 235 ? 9.656 25.938 3.01 1 97.88 235 SER A N 1
ATOM 1824 C CA . SER A 1 235 ? 10.133 25.391 1.744 1 97.88 235 SER A CA 1
ATOM 1825 C C . SER A 1 235 ? 9.945 23.875 1.699 1 97.88 235 SER A C 1
ATOM 1827 O O . SER A 1 235 ? 10.547 23.141 2.49 1 97.88 235 SER A O 1
ATOM 1829 N N . LEU A 1 236 ? 9.094 23.453 0.772 1 98.19 236 LEU A N 1
ATOM 1830 C CA . LEU A 1 236 ? 8.766 22.047 0.57 1 98.19 236 LEU A CA 1
ATOM 1831 C C . LEU A 1 236 ? 8.312 21.406 1.876 1 98.19 236 LEU A C 1
ATOM 1833 O O . LEU A 1 236 ? 8.789 20.328 2.236 1 98.19 236 LEU A O 1
ATOM 1837 N N . ALA A 1 237 ? 7.473 22.125 2.621 1 97.38 237 ALA A N 1
ATOM 1838 C CA . ALA A 1 237 ? 6.777 21.625 3.809 1 97.38 237 ALA A CA 1
ATOM 1839 C C . ALA A 1 237 ? 7.762 21.359 4.945 1 97.38 237 ALA A C 1
ATOM 1841 O O . ALA A 1 237 ? 7.648 20.344 5.645 1 97.38 237 ALA A O 1
ATOM 1842 N N . ARG A 1 238 ? 8.75 22.234 5.07 1 94.56 238 ARG A N 1
ATOM 1843 C CA . ARG A 1 238 ? 9.656 22.141 6.207 1 94.56 238 ARG A CA 1
ATOM 1844 C C . ARG A 1 238 ? 9.797 23.484 6.91 1 94.56 238 ARG A C 1
ATOM 1846 O O . ARG A 1 238 ? 10.273 24.453 6.32 1 94.56 238 ARG A O 1
ATOM 1853 N N . GLY A 1 239 ? 9.367 23.531 8.148 1 93.38 239 GLY A N 1
ATOM 1854 C CA . GLY A 1 239 ? 9.539 24.734 8.953 1 93.38 239 GLY A CA 1
ATOM 1855 C C . GLY A 1 239 ? 8.75 25.922 8.43 1 93.38 239 GLY A C 1
ATOM 1856 O O . GLY A 1 239 ? 7.621 25.766 7.961 1 93.38 239 GLY A O 1
ATOM 1857 N N . GLY A 1 240 ? 9.352 27.172 8.656 1 95.19 240 GLY A N 1
ATOM 1858 C CA . GLY A 1 240 ? 8.656 28.391 8.305 1 95.19 240 GLY A CA 1
ATOM 1859 C C . GLY A 1 240 ? 9.469 29.297 7.398 1 95.19 240 GLY A C 1
ATOM 1860 O O . GLY A 1 240 ? 9.062 30.422 7.105 1 95.19 240 GLY A O 1
ATOM 1861 N N . VAL A 1 241 ? 10.656 28.734 6.945 1 97.38 241 VAL A N 1
ATOM 1862 C CA . VAL A 1 241 ? 11.492 29.5 6.031 1 97.38 241 VAL A CA 1
ATOM 1863 C C . VAL A 1 241 ? 11.078 29.219 4.59 1 97.38 241 VAL A C 1
ATOM 1865 O O . VAL A 1 241 ? 10.938 28.062 4.188 1 97.38 241 VAL A O 1
ATOM 1868 N N . TRP A 1 242 ? 10.82 30.25 3.852 1 97.81 242 TRP A N 1
ATOM 1869 C CA . TRP A 1 242 ? 10.398 30.203 2.457 1 97.81 242 TRP A CA 1
ATOM 1870 C C . TRP A 1 242 ? 11.062 31.328 1.651 1 97.81 242 TRP A C 1
ATOM 1872 O O . TRP A 1 242 ? 11.844 32.125 2.193 1 97.81 242 TRP A O 1
ATOM 1882 N N . PHE A 1 243 ? 10.891 31.422 0.319 1 97.94 243 PHE A N 1
ATOM 1883 C CA . PHE A 1 243 ? 11.648 32.312 -0.541 1 97.94 243 PHE A CA 1
ATOM 1884 C C . PHE A 1 243 ? 11.336 33.781 -0.198 1 97.94 243 PHE A C 1
ATOM 1886 O O . PHE A 1 243 ? 12.062 34.688 -0.605 1 97.94 243 PHE A O 1
ATOM 1893 N N . GLY A 1 244 ? 10.273 34.031 0.584 1 97.62 244 GLY A N 1
ATOM 1894 C CA . GLY A 1 244 ? 9.898 35.406 0.959 1 97.62 244 GLY A CA 1
ATOM 1895 C C . GLY A 1 244 ? 10.375 35.781 2.35 1 97.62 244 GLY A C 1
ATOM 1896 O O . GLY A 1 244 ? 10.172 36.906 2.785 1 97.62 244 GLY A O 1
ATOM 1897 N N . GLY A 1 245 ? 10.969 34.812 3.076 1 97.62 245 GLY A N 1
ATOM 1898 C CA . GLY A 1 245 ? 11.438 35.094 4.426 1 97.62 245 GLY A CA 1
ATOM 1899 C C . GLY A 1 245 ? 11.117 33.969 5.406 1 97.62 245 GLY A C 1
ATOM 1900 O O . GLY A 1 245 ? 11.242 32.812 5.074 1 97.62 245 GLY A O 1
ATOM 1901 N N . LYS A 1 246 ? 10.898 34.406 6.602 1 98.12 246 LYS A N 1
ATOM 1902 C CA . LYS A 1 246 ? 10.516 33.5 7.676 1 98.12 246 LYS A CA 1
ATOM 1903 C C . LYS A 1 246 ? 9.219 33.938 8.336 1 98.12 246 LYS A C 1
ATOM 1905 O O . LYS A 1 246 ? 9.125 35.062 8.844 1 98.12 246 LYS A O 1
ATOM 1910 N N . THR A 1 247 ? 8.25 33.062 8.281 1 98.62 247 THR A N 1
ATOM 1911 C CA . THR A 1 247 ? 6.973 33.375 8.922 1 98.62 247 THR A CA 1
ATOM 1912 C C . THR A 1 247 ? 7.148 33.531 10.43 1 98.62 247 THR A C 1
ATOM 1914 O O . THR A 1 247 ? 7.836 32.719 11.062 1 98.62 247 THR A O 1
ATOM 1917 N N . LYS A 1 248 ? 6.461 34.5 10.984 1 98.25 248 LYS A N 1
ATOM 1918 C CA . LYS A 1 248 ? 6.711 34.844 12.383 1 98.25 248 LYS A CA 1
ATOM 1919 C C . LYS A 1 248 ? 5.559 34.406 13.273 1 98.25 248 LYS A C 1
ATOM 1921 O O . LYS A 1 248 ? 4.438 34.219 12.805 1 98.25 248 LYS A O 1
ATOM 1926 N N . ASN A 1 249 ? 5.895 34.219 14.57 1 97.81 249 ASN A N 1
ATOM 1927 C CA . ASN A 1 249 ? 4.922 33.969 15.633 1 97.81 249 ASN A CA 1
ATOM 1928 C C . ASN A 1 249 ? 4.223 35.25 16.062 1 97.81 249 ASN A C 1
ATOM 1930 O O . ASN A 1 249 ? 4.875 36.188 16.516 1 97.81 249 ASN A O 1
ATOM 1934 N N . PRO A 1 250 ? 2.906 35.281 15.93 1 97.62 250 PRO A N 1
ATOM 1935 C CA . PRO A 1 250 ? 2.199 36.531 16.297 1 97.62 250 PRO A CA 1
ATOM 1936 C C . PRO A 1 250 ? 2.408 36.906 17.766 1 97.62 250 PRO A C 1
ATOM 1938 O O . PRO A 1 250 ? 2.244 38.062 18.125 1 97.62 250 PRO A O 1
ATOM 1941 N N . TRP A 1 251 ? 2.816 36 18.625 1 97.38 251 TRP A N 1
ATOM 1942 C CA . TRP A 1 251 ? 2.992 36.25 20.047 1 97.38 251 TRP A CA 1
ATOM 1943 C C . TRP A 1 251 ? 4.41 36.719 20.344 1 97.38 251 TRP A C 1
ATOM 1945 O O . TRP A 1 251 ? 4.68 37.25 21.422 1 97.38 251 TRP A O 1
ATOM 1955 N N . ASP A 1 252 ? 5.305 36.469 19.484 1 96.44 252 ASP A N 1
ATOM 1956 C CA . ASP A 1 252 ? 6.715 36.844 19.594 1 96.44 252 ASP A CA 1
ATOM 1957 C C . ASP A 1 252 ? 7.355 36.969 18.219 1 96.44 252 ASP A C 1
ATOM 1959 O O . ASP A 1 252 ? 7.844 35.969 17.672 1 96.44 252 ASP A O 1
ATOM 1963 N N . LEU A 1 253 ? 7.473 38.125 17.703 1 96 253 LEU A N 1
ATOM 1964 C CA . LEU A 1 253 ? 7.898 38.344 16.328 1 96 253 LEU A CA 1
ATOM 1965 C C . LEU A 1 253 ? 9.367 38 16.156 1 96 253 LEU A C 1
ATOM 1967 O O . LEU A 1 253 ? 9.852 37.906 15.023 1 96 253 LEU A O 1
ATOM 1971 N N . GLU A 1 254 ? 10.062 37.688 17.234 1 95.44 254 GLU A N 1
ATOM 1972 C CA . GLU A 1 254 ? 11.453 37.25 17.156 1 95.44 254 GLU A CA 1
ATOM 1973 C C . GLU A 1 254 ? 11.555 35.719 16.953 1 95.44 254 GLU A C 1
ATOM 1975 O O . GLU A 1 254 ? 12.633 35.219 16.656 1 95.44 254 GLU A O 1
ATOM 1980 N N . GLN A 1 255 ? 10.414 35.125 17.078 1 95.25 255 GLN A N 1
ATOM 1981 C CA . GLN A 1 255 ? 10.352 33.688 16.906 1 95.25 255 GLN A CA 1
ATOM 1982 C C . GLN A 1 255 ? 9.578 33.312 15.656 1 95.25 255 GLN A C 1
ATOM 1984 O O . GLN A 1 255 ? 8.594 33.969 15.305 1 95.25 255 GLN A O 1
ATOM 1989 N N . GLY A 1 256 ? 10.031 32.281 14.992 1 96.31 256 GLY A N 1
ATOM 1990 C CA . GLY A 1 256 ? 9.273 31.75 13.875 1 96.31 256 GLY A CA 1
ATOM 1991 C C . GLY A 1 256 ? 8.008 31.031 14.312 1 96.31 256 GLY A C 1
ATOM 1992 O O . GLY A 1 256 ? 7.902 30.594 15.461 1 96.31 256 GLY A O 1
ATOM 1993 N N . ALA A 1 257 ? 7.082 30.906 13.398 1 95.88 257 ALA A N 1
ATOM 1994 C CA . ALA A 1 257 ? 5.816 30.219 13.672 1 95.88 257 ALA A CA 1
ATOM 1995 C C . ALA A 1 257 ? 6 28.703 13.672 1 95.88 257 ALA A C 1
ATOM 1997 O O . ALA A 1 257 ? 5.145 27.969 14.172 1 95.88 257 ALA A O 1
ATOM 1998 N N . THR A 1 258 ? 7.094 28.109 13.148 1 91.88 258 THR A N 1
ATOM 1999 C CA . THR A 1 258 ? 7.504 26.719 13.086 1 91.88 258 THR A CA 1
ATOM 2000 C C . THR A 1 258 ? 6.504 25.891 12.281 1 91.88 258 THR A C 1
ATOM 2002 O O . THR A 1 258 ? 5.5 26.422 11.797 1 91.88 258 THR A O 1
ATOM 2005 N N . GLY A 1 259 ? 6.926 24.625 11.992 1 91.81 259 GLY A N 1
ATOM 2006 C CA . GLY A 1 259 ? 6.082 23.734 11.219 1 91.81 259 GLY A CA 1
ATOM 2007 C C . GLY A 1 259 ? 5.855 24.219 9.797 1 91.81 259 GLY A C 1
ATOM 2008 O O . GLY A 1 259 ? 5.953 25.406 9.516 1 91.81 259 GLY A O 1
ATOM 2009 N N . SER A 1 260 ? 5.426 23.234 8.961 1 94.25 260 SER A N 1
ATOM 2010 C CA . SER A 1 260 ? 5.281 23.625 7.562 1 94.25 260 SER A CA 1
ATOM 2011 C C . SER A 1 260 ? 3.963 24.359 7.328 1 94.25 260 SER A C 1
ATOM 2013 O O . SER A 1 260 ? 3.787 25.016 6.301 1 94.25 260 SER A O 1
ATOM 2015 N N . SER A 1 261 ? 3.016 24.266 8.234 1 98.5 261 SER A N 1
ATOM 2016 C CA . SER A 1 261 ? 1.826 25.109 8.164 1 98.5 261 SER A CA 1
ATOM 2017 C C . SER A 1 261 ? 2.014 26.406 8.953 1 98.5 261 SER A C 1
ATOM 2019 O O . SER A 1 261 ? 1.1 26.859 9.648 1 98.5 261 SER A O 1
ATOM 2021 N N . ALA A 1 262 ? 3.117 26.984 8.859 1 98.44 262 ALA A N 1
ATOM 2022 C CA . ALA A 1 262 ? 3.488 28.188 9.602 1 98.44 262 ALA A CA 1
ATOM 2023 C C . ALA A 1 262 ? 2.551 29.344 9.273 1 98.44 262 ALA A C 1
ATOM 2025 O O . ALA A 1 262 ? 2.078 30.047 10.18 1 98.44 262 ALA A O 1
ATOM 2026 N N . GLY A 1 263 ? 2.305 29.547 8 1 98.81 263 GLY A N 1
ATOM 2027 C CA . GLY A 1 263 ? 1.393 30.609 7.602 1 98.81 263 GLY A CA 1
ATOM 2028 C C . GLY A 1 263 ? -0.02 30.406 8.109 1 98.81 263 GLY A C 1
ATOM 2029 O O . GLY A 1 263 ? -0.654 31.344 8.594 1 98.81 263 GLY A O 1
ATOM 2030 N N . SER A 1 264 ? -0.515 29.188 8.016 1 98.88 264 SER A N 1
ATOM 2031 C CA . SER A 1 264 ? -1.854 28.859 8.492 1 98.88 264 SER A CA 1
ATOM 2032 C C . SER A 1 264 ? -1.991 29.141 9.992 1 98.88 264 SER A C 1
ATOM 2034 O O . SER A 1 264 ? -2.973 29.75 10.43 1 98.88 264 SER A O 1
ATOM 2036 N N . GLY A 1 265 ? -0.971 28.703 10.711 1 98.62 265 GLY A N 1
ATOM 2037 C CA . GLY A 1 265 ? -0.995 28.922 12.148 1 98.62 265 GLY A CA 1
ATOM 2038 C C . GLY A 1 265 ? -0.943 30.391 12.516 1 98.62 265 GLY A C 1
ATOM 2039 O O . GLY A 1 265 ? -1.771 30.875 13.289 1 98.62 265 GLY A O 1
ATOM 2040 N N . ALA A 1 266 ? -0.062 31.141 11.922 1 98.56 266 ALA A N 1
ATOM 2041 C CA . ALA A 1 266 ? 0.144 32.562 12.234 1 98.56 266 ALA A CA 1
ATOM 2042 C C . ALA A 1 266 ? -1.07 33.375 11.828 1 98.56 266 ALA A C 1
ATOM 2044 O O . ALA A 1 266 ? -1.547 34.219 12.609 1 98.56 266 ALA A O 1
ATOM 2045 N N . ALA A 1 267 ? -1.547 33.125 10.648 1 98.75 267 ALA A N 1
ATOM 2046 C CA . ALA A 1 267 ? -2.688 33.875 10.141 1 98.75 267 ALA A CA 1
ATOM 2047 C C . ALA A 1 267 ? -3.924 33.656 11.008 1 98.75 267 ALA A C 1
ATOM 2049 O O . ALA A 1 267 ? -4.664 34.594 11.297 1 98.75 267 ALA A O 1
ATOM 2050 N N . THR A 1 268 ? -4.129 32.438 11.398 1 98.75 268 THR A N 1
ATOM 2051 C CA . THR A 1 268 ? -5.285 32.094 12.219 1 98.75 268 THR A CA 1
ATOM 2052 C C . THR A 1 268 ? -5.199 32.781 13.578 1 98.75 268 THR A C 1
ATOM 2054 O O . THR A 1 268 ? -6.156 33.438 14.016 1 98.75 268 THR A O 1
ATOM 2057 N N . ALA A 1 269 ? -4.07 32.688 14.203 1 98 269 ALA A N 1
ATOM 2058 C CA . ALA A 1 269 ? -3.879 33.25 15.539 1 98 269 ALA A CA 1
ATOM 2059 C C . ALA A 1 269 ? -4.016 34.75 15.508 1 98 269 ALA A C 1
ATOM 2061 O O . ALA A 1 269 ? -4.547 35.375 16.453 1 98 269 ALA A O 1
ATOM 2062 N N . ALA A 1 270 ? -3.611 35.375 14.43 1 98 270 ALA A N 1
ATOM 2063 C CA . ALA A 1 270 ? -3.576 36.844 14.32 1 98 270 ALA A CA 1
ATOM 2064 C C . ALA A 1 270 ? -4.914 37.375 13.828 1 98 270 ALA A C 1
ATOM 2066 O O . ALA A 1 270 ? -5.098 38.594 13.734 1 98 270 ALA A O 1
ATOM 2067 N N . GLY A 1 271 ? -5.836 36.562 13.484 1 98.12 271 GLY A N 1
ATOM 2068 C CA . GLY A 1 271 ? -7.125 37 12.977 1 98.12 271 GLY A CA 1
ATOM 2069 C C . GLY A 1 271 ? -7.055 37.531 11.562 1 98.12 271 GLY A C 1
ATOM 2070 O O . GLY A 1 271 ? -7.742 38.5 11.219 1 98.12 271 GLY A O 1
ATOM 2071 N N . LEU A 1 272 ? -6.195 36.969 10.797 1 98.62 272 LEU A N 1
ATOM 2072 C CA . LEU A 1 272 ? -6.113 37.375 9.391 1 98.62 272 LEU A CA 1
ATOM 2073 C C . LEU A 1 272 ? -7.02 36.469 8.531 1 98.62 272 LEU A C 1
ATOM 2075 O O . LEU A 1 272 ? -7.25 36.781 7.359 1 98.62 272 LEU A O 1
ATOM 2079 N N . VAL A 1 273 ? -7.504 35.375 9.078 1 98.88 273 VAL A N 1
ATOM 2080 C CA . VAL A 1 273 ? -8.469 34.469 8.5 1 98.88 273 VAL A CA 1
ATOM 2081 C C . VAL A 1 273 ? -9.438 33.969 9.578 1 98.88 273 VAL A C 1
ATOM 2083 O O . VAL A 1 273 ? -9.117 34 10.766 1 98.88 273 VAL A O 1
ATOM 2086 N N . ALA A 1 274 ? -10.633 33.562 9.125 1 98.88 274 ALA A N 1
ATOM 2087 C CA . ALA A 1 274 ? -11.555 32.938 10.07 1 98.88 274 ALA A CA 1
ATOM 2088 C C . ALA A 1 274 ? -11.102 31.531 10.422 1 98.88 274 ALA A C 1
ATOM 2090 O O . ALA A 1 274 ? -11.312 31.078 11.555 1 98.88 274 ALA A O 1
ATOM 2091 N N . PHE A 1 275 ? -10.578 30.844 9.523 1 98.88 275 PHE A N 1
ATOM 2092 C CA . PHE A 1 275 ? -9.922 29.547 9.695 1 98.88 275 PHE A CA 1
ATOM 2093 C C . PHE A 1 275 ? -8.922 29.297 8.578 1 98.88 275 PHE A C 1
ATOM 2095 O O . PHE A 1 275 ? -8.883 30.031 7.594 1 98.88 275 PHE A O 1
ATOM 2102 N N . SER A 1 276 ? -8.078 28.312 8.758 1 98.94 276 SER A N 1
ATOM 2103 C CA . SER A 1 276 ? -7.137 27.969 7.703 1 98.94 276 SER A CA 1
ATOM 2104 C C . SER A 1 276 ? -7.016 26.453 7.551 1 98.94 276 SER A C 1
ATOM 2106 O O . SER A 1 276 ? -7.469 25.703 8.414 1 98.94 276 SER A O 1
ATOM 2108 N N . ILE A 1 277 ? -6.516 26.031 6.375 1 98.94 277 ILE A N 1
ATOM 2109 C CA . ILE A 1 277 ? -6.203 24.641 6.078 1 98.94 277 ILE A CA 1
ATOM 2110 C C . ILE A 1 277 ? -4.688 24.438 6.078 1 98.94 277 ILE A C 1
ATOM 2112 O O . ILE A 1 277 ? -3.955 25.203 5.449 1 98.94 277 ILE A O 1
ATOM 2116 N N . GLY A 1 278 ? -4.246 23.484 6.855 1 98.75 278 GLY A N 1
ATOM 2117 C CA . GLY A 1 278 ? -2.854 23.062 6.859 1 98.75 278 GLY A CA 1
ATOM 2118 C C . GLY A 1 278 ? -2.672 21.594 6.508 1 98.75 278 GLY A C 1
ATOM 2119 O O . GLY A 1 278 ? -3.621 20.922 6.098 1 98.75 278 GLY A O 1
ATOM 2120 N N . THR A 1 279 ? -1.412 21.172 6.48 1 98.69 279 THR A N 1
ATOM 2121 C CA . THR A 1 279 ? -1.061 19.766 6.312 1 98.69 279 THR A CA 1
ATOM 2122 C C . THR A 1 279 ? -0.062 19.328 7.379 1 98.69 279 THR A C 1
ATOM 2124 O O . THR A 1 279 ? 0.609 20.172 7.988 1 98.69 279 THR A O 1
ATOM 2127 N N . GLU A 1 280 ? -0.1 18.062 7.625 1 98.38 280 GLU A N 1
ATOM 2128 C CA . GLU A 1 280 ? 0.886 17.5 8.539 1 98.38 280 GLU A CA 1
ATOM 2129 C C . GLU A 1 280 ? 1.418 16.172 8.016 1 98.38 280 GLU A C 1
ATOM 2131 O O . GLU A 1 280 ? 0.642 15.305 7.598 1 98.38 280 GLU A O 1
ATOM 2136 N N . THR A 1 281 ? 2.746 16.109 7.91 1 97.94 281 THR A N 1
ATOM 2137 C CA . THR A 1 281 ? 3.475 14.859 7.684 1 97.94 281 THR A CA 1
ATOM 2138 C C . THR A 1 281 ? 4.074 14.344 8.992 1 97.94 281 THR A C 1
ATOM 2140 O O . THR A 1 281 ? 3.965 13.156 9.305 1 97.94 281 THR A O 1
ATOM 2143 N N . LEU A 1 282 ? 4.652 15.281 9.672 1 96.38 282 LEU A N 1
ATOM 2144 C CA . LEU A 1 282 ? 5.301 14.977 10.945 1 96.38 282 LEU A CA 1
ATOM 2145 C C . LEU A 1 282 ? 5.324 16.203 11.852 1 96.38 282 LEU A C 1
ATOM 2147 O O . LEU A 1 282 ? 6.391 16.75 12.133 1 96.38 282 LEU A O 1
ATOM 2151 N N . GLY A 1 283 ? 4.055 16.625 12.266 1 95.31 283 GLY A N 1
ATOM 2152 C CA . GLY A 1 283 ? 3.957 17.656 13.281 1 95.31 283 GLY A CA 1
ATOM 2153 C C . GLY A 1 283 ? 3.549 19 12.711 1 95.31 283 GLY A C 1
ATOM 2154 O O . GLY A 1 283 ? 3.387 19.969 13.461 1 95.31 283 GLY A O 1
ATOM 2155 N N . SER A 1 284 ? 3.242 19.078 11.492 1 96.56 284 SER A N 1
ATOM 2156 C CA . SER A 1 284 ? 3.15 20.359 10.797 1 96.56 284 SER A CA 1
ATOM 2157 C C . SER A 1 284 ? 1.777 21 10.992 1 96.56 284 SER A C 1
ATOM 2159 O O . SER A 1 284 ? 1.522 22.094 10.5 1 96.56 284 SER A O 1
ATOM 2161 N N . ILE A 1 285 ? 0.874 20.406 11.641 1 98.44 285 ILE A N 1
ATOM 2162 C CA . ILE A 1 285 ? -0.322 21.078 12.148 1 98.44 285 ILE A CA 1
ATOM 2163 C C . ILE A 1 285 ? -0.197 21.281 13.656 1 98.44 285 ILE A C 1
ATOM 2165 O O . ILE A 1 285 ? -0.403 22.391 14.148 1 98.44 285 ILE A O 1
ATOM 2169 N N . VAL A 1 286 ? 0.286 20.297 14.312 1 98 286 VAL A N 1
ATOM 2170 C CA . VAL A 1 286 ? 0.404 20.312 15.773 1 98 286 VAL A CA 1
ATOM 2171 C C . VAL A 1 286 ? 1.423 21.375 16.188 1 98 286 VAL A C 1
ATOM 2173 O O . VAL A 1 286 ? 1.155 22.172 17.078 1 98 286 VAL A O 1
ATOM 2176 N N . ALA A 1 287 ? 2.498 21.469 15.484 1 97.25 287 ALA A N 1
ATOM 2177 C CA . ALA A 1 287 ? 3.58 22.359 15.891 1 97.25 287 ALA A CA 1
ATOM 2178 C C . ALA A 1 287 ? 3.184 23.812 15.703 1 97.25 287 ALA A C 1
ATOM 2180 O O . ALA A 1 287 ? 3.252 24.609 16.641 1 97.25 287 ALA A O 1
ATOM 2181 N N . PRO A 1 288 ? 2.74 24.172 14.516 1 97.88 288 PRO A N 1
ATOM 2182 C CA . PRO A 1 288 ? 2.371 25.594 14.383 1 97.88 288 PRO A CA 1
ATOM 2183 C C . PRO A 1 288 ? 1.171 25.969 15.242 1 97.88 288 PRO A C 1
ATOM 2185 O O . PRO A 1 288 ? 1.08 27.109 15.719 1 97.88 288 PRO A O 1
ATOM 2188 N N . SER A 1 289 ? 0.249 25.062 15.445 1 98.38 289 SER A N 1
ATOM 2189 C CA . SER A 1 289 ? -0.871 25.344 16.328 1 98.38 289 SER A CA 1
ATOM 2190 C C . SER A 1 289 ? -0.394 25.578 17.766 1 98.38 289 SER A C 1
ATOM 2192 O O . SER A 1 289 ? -0.869 26.484 18.438 1 98.38 289 SER A O 1
ATOM 2194 N N . THR A 1 290 ? 0.533 24.781 18.203 1 96.81 290 THR A N 1
ATOM 2195 C CA . THR A 1 290 ? 1.121 24.938 19.516 1 96.81 290 THR A CA 1
ATOM 2196 C C . THR A 1 290 ? 1.854 26.266 19.625 1 96.81 290 THR A C 1
ATOM 2198 O O . THR A 1 290 ? 1.649 27.016 20.578 1 96.81 290 THR A O 1
ATOM 2201 N N . ARG A 1 291 ? 2.674 26.578 18.641 1 96.94 291 ARG A N 1
ATOM 2202 C CA . ARG A 1 291 ? 3.508 27.781 18.609 1 96.94 291 ARG A CA 1
ATOM 2203 C C . ARG A 1 291 ? 2.654 29.047 18.625 1 96.94 291 ARG A C 1
ATOM 2205 O O . ARG A 1 291 ? 3.031 30.047 19.25 1 96.94 291 ARG A O 1
ATOM 2212 N N . THR A 1 292 ? 1.508 28.984 17.953 1 97.62 292 THR A N 1
ATOM 2213 C CA . THR A 1 292 ? 0.733 30.203 17.75 1 97.62 292 THR A CA 1
ATOM 2214 C C . THR A 1 292 ? -0.491 30.219 18.656 1 97.62 292 THR A C 1
ATOM 2216 O O . THR A 1 292 ? -1.261 31.188 18.656 1 97.62 292 THR A O 1
ATOM 2219 N N . GLY A 1 293 ? -0.741 29.188 19.422 1 97.38 293 GLY A N 1
ATOM 2220 C CA . GLY A 1 293 ? -1.856 29.141 20.359 1 97.38 293 GLY A CA 1
ATOM 2221 C C . GLY A 1 293 ? -3.186 28.859 19.688 1 97.38 293 GLY A C 1
ATOM 2222 O O . GLY A 1 293 ? -4.246 29.141 20.25 1 97.38 293 GLY A O 1
ATOM 2223 N N . SER A 1 294 ? -3.152 28.359 18.516 1 98 294 SER A N 1
ATOM 2224 C CA . SER A 1 294 ? -4.363 27.938 17.812 1 98 294 SER A CA 1
ATOM 2225 C C . SER A 1 294 ? -4.754 26.516 18.172 1 98 294 SER A C 1
ATOM 2227 O O . SER A 1 294 ? -3.982 25.797 18.812 1 98 294 SER A O 1
ATOM 2229 N N . THR A 1 295 ? -5.98 26.172 17.859 1 98.62 295 THR A N 1
ATOM 2230 C CA . THR A 1 295 ? -6.449 24.781 17.938 1 98.62 295 THR A CA 1
ATOM 2231 C C . THR A 1 295 ? -6.324 24.094 16.594 1 98.62 295 THR A C 1
ATOM 2233 O O . THR A 1 295 ? -6.941 24.531 15.609 1 98.62 295 THR A O 1
ATOM 2236 N N . GLY A 1 296 ? -5.453 23.109 16.484 1 98.75 296 GLY A N 1
ATOM 2237 C CA . GLY A 1 296 ? -5.223 22.406 15.227 1 98.75 296 GLY A CA 1
ATOM 2238 C C . GLY A 1 296 ? -5.633 20.953 15.273 1 98.75 296 GLY A C 1
ATOM 2239 O O . GLY A 1 296 ? -5.332 20.234 16.234 1 98.75 296 GLY A O 1
ATOM 2240 N N . LEU A 1 297 ? -6.371 20.484 14.242 1 98.88 297 LEU A N 1
ATOM 2241 C CA . LEU A 1 297 ? -6.797 19.094 14.133 1 98.88 297 LEU A CA 1
ATOM 2242 C C . LEU A 1 297 ? -6.047 18.391 13.008 1 98.88 297 LEU A C 1
ATOM 2244 O O . LEU A 1 297 ? -6.168 18.766 11.836 1 98.88 297 LEU A O 1
ATOM 2248 N N . ARG A 1 298 ? -5.203 17.5 13.344 1 98.69 298 ARG A N 1
ATOM 2249 C CA . ARG A 1 298 ? -4.66 16.531 12.391 1 98.69 298 ARG A CA 1
ATOM 2250 C C . ARG A 1 298 ? -5.555 15.305 12.289 1 98.69 298 ARG A C 1
ATOM 2252 O O . ARG A 1 298 ? -5.559 14.461 13.188 1 98.69 298 ARG A O 1
ATOM 2259 N N . PRO A 1 299 ? -6.281 15.148 11.242 1 98.69 299 PRO A N 1
ATOM 2260 C CA . PRO A 1 299 ? -7.25 14.055 11.141 1 98.69 299 PRO A CA 1
ATOM 2261 C C . PRO A 1 299 ? -6.582 12.695 10.93 1 98.69 299 PRO A C 1
ATOM 2263 O O . PRO A 1 299 ? -5.367 12.625 10.734 1 98.69 299 PRO A O 1
ATOM 2266 N N . THR A 1 300 ? -7.441 11.68 11.133 1 98.75 300 THR A N 1
ATOM 2267 C CA . THR A 1 300 ? -7.031 10.336 10.758 1 98.75 300 THR A CA 1
ATOM 2268 C C . THR A 1 300 ? -6.488 10.312 9.336 1 98.75 300 THR A C 1
ATOM 2270 O O . THR A 1 300 ? -7.043 10.953 8.445 1 98.75 300 THR A O 1
ATOM 2273 N N . TYR A 1 301 ? -5.328 9.594 9.133 1 98.62 301 TYR A N 1
ATOM 2274 C CA . TYR A 1 301 ? -4.855 9.375 7.773 1 98.62 301 TYR A CA 1
ATOM 2275 C C . TYR A 1 301 ? -5.973 8.836 6.887 1 98.62 301 TYR A C 1
ATOM 2277 O O . TYR A 1 301 ? -6.605 7.828 7.219 1 98.62 301 TYR A O 1
ATOM 2285 N N . GLY A 1 302 ? -6.238 9.555 5.781 1 98.06 302 GLY A N 1
ATOM 2286 C CA . GLY A 1 302 ? -7.254 9.094 4.848 1 98.06 302 GLY A CA 1
ATOM 2287 C C . GLY A 1 302 ? -8.609 9.75 5.07 1 98.06 302 GLY A C 1
ATOM 2288 O O . GLY A 1 302 ? -9.539 9.531 4.293 1 98.06 302 GLY A O 1
ATOM 2289 N N . ALA A 1 303 ? -8.742 10.562 6.109 1 98.44 303 ALA A N 1
ATOM 2290 C CA . ALA A 1 303 ? -10.023 11.195 6.398 1 98.44 303 ALA A CA 1
ATOM 2291 C C . ALA A 1 303 ? -10.297 12.344 5.434 1 98.44 303 ALA A C 1
ATOM 2293 O O . ALA A 1 303 ? -11.453 12.672 5.164 1 98.44 303 ALA A O 1
ATOM 2294 N N . VAL A 1 304 ? -9.242 13.008 4.965 1 98.75 304 VAL A N 1
ATOM 2295 C CA . VAL A 1 304 ? -9.328 14.133 4.039 1 98.75 304 VAL A CA 1
ATOM 2296 C C . VAL A 1 304 ? -8.438 13.875 2.828 1 98.75 304 VAL A C 1
ATOM 2298 O O . VAL A 1 304 ? -7.305 13.406 2.971 1 98.75 304 VAL A O 1
ATOM 2301 N N . SER A 1 305 ? -8.961 14.18 1.671 1 98.44 305 SER A N 1
ATOM 2302 C CA . SER A 1 305 ? -8.219 13.953 0.433 1 98.44 305 SER A CA 1
ATOM 2303 C C . SER A 1 305 ? -6.996 14.852 0.344 1 98.44 305 SER A C 1
ATOM 2305 O O . SER A 1 305 ? -7.059 16.031 0.7 1 98.44 305 SER A O 1
ATOM 2307 N N . LYS A 1 306 ? -5.965 14.281 -0.21 1 97.75 306 LYS A N 1
ATOM 2308 C CA . LYS A 1 306 ? -4.738 15.039 -0.45 1 97.75 306 LYS A CA 1
ATOM 2309 C C . LYS A 1 306 ? -4.621 15.445 -1.916 1 97.75 306 LYS A C 1
ATOM 2311 O O . LYS A 1 306 ? -3.641 16.078 -2.314 1 97.75 306 LYS A O 1
ATOM 2316 N N . HIS A 1 307 ? -5.625 15.078 -2.697 1 97.69 307 HIS A N 1
ATOM 2317 C CA . HIS A 1 307 ? -5.555 15.391 -4.121 1 97.69 307 HIS A CA 1
ATOM 2318 C C . HIS A 1 307 ? -5.375 16.891 -4.352 1 97.69 307 HIS A C 1
ATOM 2320 O O . HIS A 1 307 ? -6.098 17.703 -3.777 1 97.69 307 HIS A O 1
ATOM 2326 N N . GLY A 1 308 ? -4.434 17.203 -5.176 1 97.56 308 GLY A N 1
ATOM 2327 C CA . GLY A 1 308 ? -4.18 18.594 -5.535 1 97.56 308 GLY A CA 1
ATOM 2328 C C . GLY A 1 308 ? -3.16 19.266 -4.637 1 97.56 308 GLY A C 1
ATOM 2329 O O . GLY A 1 308 ? -2.771 20.406 -4.875 1 97.56 308 GLY A O 1
ATOM 2330 N N . PHE A 1 309 ? -2.754 18.562 -3.561 1 98.12 309 PHE A N 1
ATOM 2331 C CA . PHE A 1 309 ? -1.697 19.062 -2.689 1 98.12 309 PHE A CA 1
ATOM 2332 C C . PHE A 1 309 ? -0.337 18.531 -3.133 1 98.12 309 PHE A C 1
ATOM 2334 O O . PHE A 1 309 ? -0.246 17.469 -3.74 1 98.12 309 PHE A O 1
ATOM 2341 N N . MET A 1 310 ? 0.704 19.297 -2.84 1 97.62 310 MET A N 1
ATOM 2342 C CA . MET A 1 310 ? 2.051 18.734 -2.844 1 97.62 310 MET A CA 1
ATOM 2343 C C . MET A 1 310 ? 2.154 17.562 -1.87 1 97.62 310 MET A C 1
ATOM 2345 O O . MET A 1 310 ? 1.666 17.641 -0.742 1 97.62 310 MET A O 1
ATOM 2349 N N . VAL A 1 311 ? 2.727 16.516 -2.359 1 93.44 311 VAL A N 1
ATOM 2350 C CA . VAL A 1 311 ? 2.953 15.359 -1.505 1 93.44 311 VAL A CA 1
ATOM 2351 C C . VAL A 1 311 ? 4.387 15.375 -0.981 1 93.44 311 VAL A C 1
ATOM 2353 O O . VAL A 1 311 ? 5.336 15.523 -1.756 1 93.44 311 VAL A O 1
ATOM 2356 N N . LEU A 1 312 ? 4.527 15.398 0.291 1 97.12 312 LEU A N 1
ATOM 2357 C CA . LEU A 1 312 ? 5.84 15.156 0.878 1 97.12 312 LEU A CA 1
ATOM 2358 C C . LEU A 1 312 ? 6.066 13.672 1.113 1 97.12 312 LEU A C 1
ATOM 2360 O O . LEU A 1 312 ? 7.148 13.148 0.824 1 97.12 312 LEU A O 1
ATOM 2364 N N . SER A 1 313 ? 5.066 13.055 1.593 1 98.06 313 SER A N 1
ATOM 2365 C CA . SER A 1 313 ? 5.039 11.617 1.836 1 98.06 313 SER A CA 1
ATOM 2366 C C . SER A 1 313 ? 3.645 11.039 1.601 1 98.06 313 SER A C 1
ATOM 2368 O O . SER A 1 313 ? 2.695 11.391 2.305 1 98.06 313 SER A O 1
ATOM 2370 N N . TRP A 1 314 ? 3.516 10.117 0.659 1 97.88 314 TRP A N 1
ATOM 2371 C CA . TRP A 1 314 ? 2.223 9.539 0.31 1 97.88 314 TRP A CA 1
ATOM 2372 C C . TRP A 1 314 ? 1.599 8.836 1.509 1 97.88 314 TRP A C 1
ATOM 2374 O O . TRP A 1 314 ? 0.375 8.812 1.661 1 97.88 314 TRP A O 1
ATOM 2384 N N . SER A 1 315 ? 2.422 8.281 2.402 1 98.31 315 SER A N 1
ATOM 2385 C CA . SER A 1 315 ? 1.894 7.418 3.451 1 98.31 315 SER A CA 1
ATOM 2386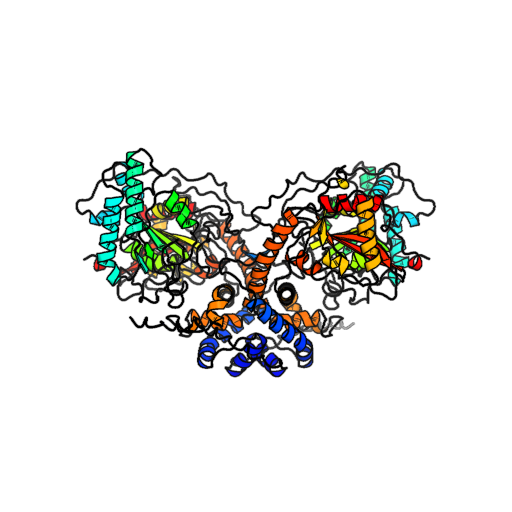 C C . SER A 1 315 ? 1.808 8.156 4.785 1 98.31 315 SER A C 1
ATOM 2388 O O . SER A 1 315 ? 1.433 7.566 5.801 1 98.31 315 SER A O 1
ATOM 2390 N N . MET A 1 316 ? 2.105 9.5 4.797 1 98.56 316 MET A N 1
ATOM 2391 C CA . MET A 1 316 ? 2.123 10.156 6.098 1 98.56 316 MET A CA 1
ATOM 2392 C C . MET A 1 316 ? 1.354 11.477 6.051 1 98.56 316 MET A C 1
ATOM 2394 O O . MET A 1 316 ? 0.873 11.953 7.082 1 98.56 316 MET A O 1
ATOM 2398 N N . ASP A 1 317 ? 1.206 12.062 4.887 1 98.5 317 ASP A N 1
ATOM 2399 C CA . ASP A 1 317 ? 0.598 13.383 4.77 1 98.5 317 ASP A CA 1
ATOM 2400 C C . ASP A 1 317 ? -0.878 13.344 5.156 1 98.5 317 ASP A C 1
ATOM 2402 O O . ASP A 1 317 ? -1.596 12.406 4.797 1 98.5 317 ASP A O 1
ATOM 2406 N N . LYS A 1 318 ? -1.307 14.352 5.902 1 98.62 318 LYS A N 1
ATOM 2407 C CA . LYS A 1 318 ? -2.701 14.602 6.258 1 98.62 318 LYS A CA 1
ATOM 2408 C C . LYS A 1 318 ? -3.062 16.078 6.07 1 98.62 318 LYS A C 1
ATOM 2410 O O . LYS A 1 318 ? -2.197 16.953 6.164 1 98.62 318 LYS A O 1
ATOM 2415 N N . VAL A 1 319 ? -4.301 16.297 5.758 1 98.81 319 VAL A N 1
ATOM 2416 C CA . VAL A 1 319 ? -4.848 17.641 5.613 1 98.81 319 VAL A CA 1
ATOM 2417 C C . VAL A 1 319 ? -5.844 17.922 6.742 1 98.81 319 VAL A C 1
ATOM 2419 O O . VAL A 1 319 ? -6.688 17.062 7.051 1 98.81 319 VAL A O 1
ATOM 2422 N N . GLY A 1 320 ? -5.676 19.078 7.402 1 98.81 320 GLY A N 1
ATOM 2423 C CA . GLY A 1 320 ? -6.586 19.375 8.5 1 98.81 320 GLY A CA 1
ATOM 2424 C C . GLY A 1 320 ? -6.719 20.859 8.766 1 98.81 320 GLY A C 1
ATOM 2425 O O . GLY A 1 320 ? -5.949 21.672 8.23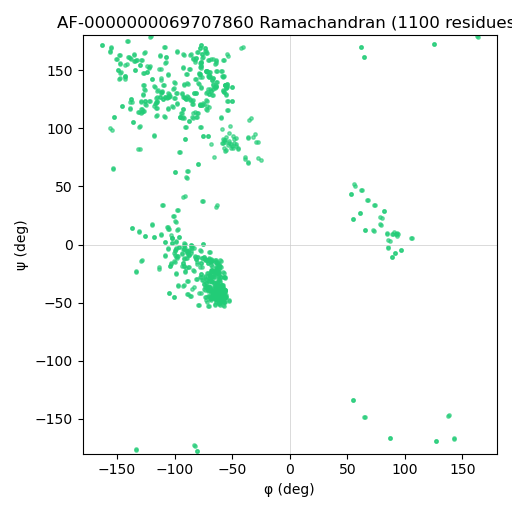4 1 98.81 320 GLY A O 1
ATOM 2426 N N . PRO A 1 321 ? -7.672 21.219 9.578 1 98.94 321 PRO A N 1
ATOM 2427 C CA . PRO A 1 321 ? -7.934 22.625 9.875 1 98.94 321 PRO A CA 1
ATOM 2428 C C . PRO A 1 321 ? -7.121 23.141 11.062 1 98.94 321 PRO A C 1
ATOM 2430 O O . PRO A 1 321 ? -6.793 22.375 11.969 1 98.94 321 PRO A O 1
ATOM 2433 N N . ILE A 1 322 ? -6.773 24.359 10.969 1 98.94 322 ILE A N 1
ATOM 2434 C CA . ILE A 1 322 ? -6.262 25.172 12.07 1 98.94 322 ILE A CA 1
ATOM 2435 C C . ILE A 1 322 ? -7.227 26.312 12.375 1 98.94 322 ILE A C 1
ATOM 2437 O O . ILE A 1 322 ? -7.5 27.141 11.5 1 98.94 322 ILE A O 1
ATOM 2441 N N . CYS A 1 323 ? -7.758 26.266 13.602 1 98.81 323 CYS A N 1
ATOM 2442 C CA . CYS A 1 323 ? -8.805 27.203 13.992 1 98.81 323 CYS A CA 1
ATOM 2443 C C . CYS A 1 323 ? -8.516 27.812 15.359 1 98.81 323 CYS A C 1
ATOM 2445 O O . CYS A 1 323 ? -7.434 27.609 15.914 1 98.81 323 CYS A O 1
ATOM 2447 N N . ARG A 1 324 ? -9.453 28.578 15.781 1 97.88 324 ARG A N 1
ATOM 2448 C CA . ARG A 1 324 ? -9.289 29.219 17.078 1 97.88 324 ARG A CA 1
ATOM 2449 C C . ARG A 1 324 ? -10.016 28.438 18.172 1 97.88 324 ARG A C 1
ATOM 2451 O O . ARG A 1 324 ? -9.789 28.656 19.359 1 97.88 324 ARG A O 1
ATOM 2458 N N . SER A 1 325 ? -10.859 27.469 17.75 1 97.94 325 SER A N 1
ATOM 2459 C CA . SER A 1 325 ? -11.57 26.625 18.703 1 97.94 325 SER A CA 1
ATOM 2460 C C . SER A 1 325 ? -11.781 25.219 18.156 1 97.94 325 SER A C 1
ATOM 2462 O O . SER A 1 325 ? -11.672 25 16.938 1 97.94 325 SER A O 1
ATOM 2464 N N . ALA A 1 326 ? -12.094 24.312 19.125 1 97.75 326 ALA A N 1
ATOM 2465 C CA . ALA A 1 326 ? -12.398 22.938 18.75 1 97.75 326 ALA A CA 1
ATOM 2466 C C . ALA A 1 326 ? -13.672 22.859 17.922 1 97.75 326 ALA A C 1
ATOM 2468 O O . ALA A 1 326 ? -13.758 22.078 16.969 1 97.75 326 ALA A O 1
ATOM 2469 N N . VAL A 1 327 ? -14.641 23.703 18.219 1 97.62 327 VAL A N 1
ATOM 2470 C CA . VAL A 1 327 ? -15.906 23.719 17.484 1 97.62 327 VAL A CA 1
ATOM 2471 C C . VAL A 1 327 ? -15.672 24.172 16.047 1 97.62 327 VAL A C 1
ATOM 2473 O O . VAL A 1 327 ? -16.219 23.578 15.109 1 97.62 327 VAL A O 1
ATOM 2476 N N . ASP A 1 328 ? -14.891 25.172 15.875 1 98.69 328 ASP A N 1
ATOM 2477 C CA . ASP A 1 328 ? -14.562 25.625 14.531 1 98.69 328 ASP A CA 1
ATOM 2478 C C . ASP A 1 328 ? -13.836 24.531 13.742 1 98.69 328 ASP A C 1
ATOM 2480 O O . ASP A 1 328 ? -14.102 24.344 12.555 1 98.69 328 ASP A O 1
ATOM 2484 N N . CYS A 1 329 ? -12.891 23.828 14.398 1 98.75 329 CYS A N 1
ATOM 2485 C CA . CYS A 1 329 ? -12.203 22.719 13.75 1 98.75 329 CYS A CA 1
ATOM 2486 C C . CYS A 1 329 ? -13.188 21.641 13.32 1 98.75 329 CYS A C 1
ATOM 2488 O O . CYS A 1 329 ? -13.078 21.094 12.227 1 98.75 329 CYS A O 1
ATOM 2490 N N . ALA A 1 330 ? -14.117 21.328 14.219 1 98.5 330 ALA A N 1
ATOM 2491 C CA . ALA A 1 330 ? -15.125 20.297 13.93 1 98.5 330 ALA A CA 1
ATOM 2492 C C . ALA A 1 330 ? -15.938 20.672 12.695 1 98.5 330 ALA A C 1
ATOM 2494 O O . ALA A 1 330 ? -16.172 19.844 11.82 1 98.5 330 ALA A O 1
ATOM 2495 N N . LEU A 1 331 ? -16.359 21.922 12.68 1 98.56 331 LEU A N 1
ATOM 2496 C CA . LEU A 1 331 ? -17.172 22.406 11.57 1 98.56 331 LEU A CA 1
ATOM 2497 C C . LEU A 1 331 ? -16.406 22.297 10.25 1 98.56 331 LEU A C 1
ATOM 2499 O O . LEU A 1 331 ? -16.922 21.734 9.281 1 98.56 331 LEU A O 1
ATOM 2503 N N . VAL A 1 332 ? -15.219 22.812 10.188 1 98.94 332 VAL A N 1
ATOM 2504 C CA . VAL A 1 332 ? -14.43 22.812 8.961 1 98.94 332 VAL A CA 1
ATOM 2505 C C . VAL A 1 332 ? -14.102 21.375 8.547 1 98.94 332 VAL A C 1
ATOM 2507 O O . VAL A 1 332 ? -14.227 21.016 7.375 1 98.94 332 VAL A O 1
ATOM 2510 N N . PHE A 1 333 ? -13.688 20.516 9.523 1 98.75 333 PHE A N 1
ATOM 2511 C CA . PHE A 1 333 ? -13.391 19.109 9.25 1 98.75 333 PHE A CA 1
ATOM 2512 C C . PHE A 1 333 ? -14.586 18.406 8.617 1 98.75 333 PHE A C 1
ATOM 2514 O O . PHE A 1 333 ? -14.43 17.641 7.668 1 98.75 333 PHE A O 1
ATOM 2521 N N . ASP A 1 334 ? -15.781 18.688 9.102 1 98.56 334 ASP A N 1
ATOM 2522 C CA . ASP A 1 334 ? -17 18.062 8.602 1 98.56 334 ASP A CA 1
ATOM 2523 C C . ASP A 1 334 ? -17.172 18.328 7.109 1 98.56 334 ASP A C 1
ATOM 2525 O O . ASP A 1 334 ? -17.656 17.469 6.375 1 98.56 334 ASP A O 1
ATOM 2529 N N . PHE A 1 335 ? -16.781 19.453 6.664 1 98.56 335 PHE A N 1
ATOM 2530 C CA . PHE A 1 335 ? -17.031 19.859 5.289 1 98.56 335 PHE A CA 1
ATOM 2531 C C . PHE A 1 335 ? -15.914 19.375 4.367 1 98.56 335 PHE A C 1
ATOM 2533 O O . PHE A 1 335 ? -16.109 19.266 3.156 1 98.56 335 PHE A O 1
ATOM 2540 N N . ILE A 1 336 ? -14.703 19.031 4.895 1 98.69 336 ILE A N 1
ATOM 2541 C CA . ILE A 1 336 ? -13.602 18.703 3.99 1 98.69 336 ILE A CA 1
ATOM 2542 C C . ILE A 1 336 ? -13.32 17.203 4.039 1 98.69 336 ILE A C 1
ATOM 2544 O O . ILE A 1 336 ? -12.586 16.688 3.201 1 98.69 336 ILE A O 1
ATOM 2548 N N . ARG A 1 337 ? -13.883 16.438 4.945 1 98.38 337 ARG A N 1
ATOM 2549 C CA . ARG A 1 337 ? -13.641 15.008 5.098 1 98.38 337 ARG A CA 1
ATOM 2550 C C . ARG A 1 337 ? -14.375 14.211 4.02 1 98.38 337 ARG A C 1
ATOM 2552 O O . ARG A 1 337 ? -15.242 14.75 3.326 1 98.38 337 ARG A O 1
ATOM 2559 N N . GLY A 1 338 ? -13.953 12.938 3.865 1 97.12 338 GLY A N 1
ATOM 2560 C CA . GLY A 1 338 ? -14.734 12.016 3.061 1 97.12 338 GLY A CA 1
ATOM 2561 C C . GLY A 1 338 ? -13.938 11.367 1.946 1 97.12 338 GLY A C 1
ATOM 2562 O O . GLY A 1 338 ? -12.789 11.758 1.693 1 97.12 338 GLY A O 1
ATOM 2563 N N . ILE A 1 339 ? -14.547 10.43 1.3 1 95.19 339 ILE A N 1
ATOM 2564 C CA . ILE A 1 339 ? -13.93 9.656 0.226 1 95.19 339 ILE A CA 1
ATOM 2565 C C . ILE A 1 339 ? -13.734 10.547 -1.002 1 95.19 339 ILE A C 1
ATOM 2567 O O . ILE A 1 339 ? -14.516 11.469 -1.237 1 95.19 339 ILE A O 1
ATOM 2571 N N . ASP A 1 340 ? -12.664 10.312 -1.722 1 96.44 340 ASP A N 1
ATOM 2572 C CA . ASP A 1 340 ? -12.328 10.969 -2.982 1 96.44 340 ASP A CA 1
ATOM 2573 C C . ASP A 1 340 ? -11.766 9.969 -3.986 1 96.44 340 ASP A C 1
ATOM 2575 O O . ASP A 1 340 ? -10.688 9.398 -3.771 1 96.44 340 ASP A O 1
ATOM 2579 N N . PRO A 1 341 ? -12.445 9.734 -5.133 1 93.12 341 PRO A N 1
ATOM 2580 C CA . PRO A 1 341 ? -11.93 8.797 -6.137 1 93.12 341 PRO A CA 1
ATOM 2581 C C . PRO A 1 341 ? -10.562 9.211 -6.676 1 93.12 341 PRO A C 1
ATOM 2583 O O . PRO A 1 341 ? -9.844 8.383 -7.246 1 93.12 341 PRO A O 1
ATOM 2586 N N . LEU A 1 342 ? -10.172 10.438 -6.418 1 94.62 342 LEU A N 1
ATOM 2587 C CA . LEU A 1 342 ? -8.898 10.938 -6.93 1 94.62 342 LEU A CA 1
ATOM 2588 C C . LEU A 1 342 ? -7.781 10.719 -5.918 1 94.62 342 LEU A C 1
ATOM 2590 O O . LEU A 1 342 ? -6.617 10.992 -6.203 1 94.62 342 LEU A O 1
ATOM 2594 N N . ASP A 1 343 ? -8.102 10.234 -4.785 1 96.06 343 ASP A N 1
ATOM 2595 C CA . ASP A 1 343 ? -7.156 9.859 -3.734 1 96.06 343 ASP A CA 1
ATOM 2596 C C . ASP A 1 343 ? -7.527 8.516 -3.119 1 96.06 343 ASP A C 1
ATOM 2598 O O . ASP A 1 343 ? -8.328 8.453 -2.188 1 96.06 343 ASP A O 1
ATOM 2602 N N . ARG A 1 344 ? -6.836 7.508 -3.42 1 93.56 344 ARG A N 1
ATOM 2603 C CA . ARG A 1 344 ? -7.195 6.125 -3.115 1 93.56 344 ARG A CA 1
ATOM 2604 C C . ARG A 1 344 ? -6.988 5.82 -1.637 1 93.56 344 ARG A C 1
ATOM 2606 O O . ARG A 1 344 ? -7.449 4.789 -1.14 1 93.56 344 ARG A O 1
ATOM 2613 N N . SER A 1 345 ? -6.352 6.676 -0.932 1 95.56 345 SER A N 1
ATOM 2614 C CA . SER A 1 345 ? -6.098 6.438 0.485 1 95.56 345 SER A CA 1
ATOM 2615 C C . SER A 1 345 ? -7.309 6.805 1.335 1 95.56 345 SER A C 1
ATOM 2617 O O . SER A 1 345 ? -7.371 6.461 2.518 1 95.56 345 SER A O 1
ATOM 2619 N N . THR A 1 346 ? -8.289 7.492 0.789 1 96.94 346 THR A N 1
ATOM 2620 C CA . THR A 1 346 ? -9.414 8 1.569 1 96.94 346 THR A CA 1
ATOM 2621 C C . THR A 1 346 ? -10.422 6.887 1.856 1 96.94 346 THR A C 1
ATOM 2623 O O . THR A 1 346 ? -10.547 5.941 1.076 1 96.94 346 THR A O 1
ATOM 2626 N N . LYS A 1 347 ? -11.039 6.973 2.998 1 94.69 347 LYS A N 1
ATOM 2627 C CA . LYS A 1 347 ? -12.094 6.051 3.404 1 94.69 347 LYS A CA 1
ATOM 2628 C C . LYS A 1 347 ? -13.336 6.809 3.869 1 94.69 347 LYS A C 1
ATOM 2630 O O . LYS A 1 347 ? -13.242 7.973 4.273 1 94.69 347 LYS A O 1
ATOM 2635 N N . GLU A 1 348 ? -14.43 6.109 3.822 1 91.31 348 GLU A N 1
ATOM 2636 C CA . GLU A 1 348 ? -15.688 6.648 4.344 1 91.31 348 GLU A CA 1
ATOM 2637 C C . GLU A 1 348 ? -15.867 6.297 5.816 1 91.31 348 GLU A C 1
ATOM 2639 O O . GLU A 1 348 ? -15.711 5.141 6.211 1 91.31 348 GLU A O 1
ATOM 2644 N N . ALA A 1 349 ? -16.062 7.273 6.59 1 95.62 349 ALA A N 1
ATOM 2645 C CA . ALA A 1 349 ? -16.281 7.047 8.016 1 95.62 349 ALA A CA 1
ATOM 2646 C C . ALA A 1 349 ? -17.234 8.094 8.594 1 95.62 349 ALA A C 1
ATOM 2648 O O . ALA A 1 349 ? -17.391 9.18 8.023 1 95.62 349 ALA A O 1
ATOM 2649 N N . GLY A 1 350 ? -17.875 7.734 9.672 1 95.5 350 GLY A N 1
ATOM 2650 C CA . GLY A 1 350 ? -18.781 8.648 10.352 1 95.5 350 GLY A CA 1
ATOM 2651 C C . GLY A 1 350 ? -18.062 9.703 11.172 1 95.5 350 GLY A C 1
ATOM 2652 O O . GLY A 1 350 ? -16.875 9.578 11.445 1 95.5 350 GLY A O 1
ATOM 2653 N N . PHE A 1 351 ? -18.734 10.758 11.484 1 96.81 351 PHE A N 1
ATOM 2654 C CA . PHE A 1 351 ? -18.281 11.867 12.305 1 96.81 351 PHE A CA 1
ATOM 2655 C C . PHE A 1 351 ? -19.453 12.547 13 1 96.81 351 PHE A C 1
ATOM 2657 O O . PHE A 1 351 ? -20.328 13.117 12.344 1 96.81 351 PHE A O 1
ATOM 2664 N N . ARG A 1 352 ? -19.562 12.398 14.328 1 92.88 352 ARG A N 1
ATOM 2665 C CA . ARG A 1 352 ? -20.641 13 15.117 1 92.88 352 ARG A CA 1
ATOM 2666 C C . ARG A 1 352 ? -20.078 13.719 16.344 1 92.88 352 ARG A C 1
ATOM 2668 O O . ARG A 1 352 ? -20.141 13.203 17.453 1 92.88 352 ARG A O 1
ATOM 2675 N N . PRO A 1 353 ? -19.641 14.945 16.016 1 86 353 PRO A N 1
ATOM 2676 C CA . PRO A 1 353 ? -19.031 15.688 17.109 1 86 353 PRO A CA 1
ATOM 2677 C C . PRO A 1 353 ? -20.047 16.344 18.031 1 86 353 PRO A C 1
ATOM 2679 O O . PRO A 1 353 ? -21.234 16.391 17.703 1 86 353 PRO A O 1
ATOM 2682 N N . LEU A 1 354 ? -19.562 16.797 19.25 1 82 354 LEU A N 1
ATOM 2683 C CA . LEU A 1 354 ? -20.281 17.672 20.188 1 82 354 LEU A CA 1
ATOM 2684 C C . LEU A 1 354 ? -21.531 17 20.703 1 82 354 LEU A C 1
ATOM 2686 O O . LEU A 1 354 ? -22.609 17.609 20.719 1 82 354 LEU A O 1
ATOM 2690 N N . THR A 1 355 ? -21.188 15.812 21.047 1 75.88 355 THR A N 1
ATOM 2691 C CA . THR A 1 355 ? -22.312 15.125 21.688 1 75.88 355 THR A CA 1
ATOM 2692 C C . THR A 1 355 ? -22.484 15.602 23.125 1 75.88 355 THR A C 1
ATOM 2694 O O . THR A 1 355 ? -21.578 16.203 23.703 1 75.88 355 THR A O 1
ATOM 2697 N N . ASP A 1 356 ? -23.641 15.703 23.578 1 77.19 356 ASP A N 1
ATOM 2698 C CA . ASP A 1 356 ? -23.922 16.109 24.953 1 77.19 356 ASP A CA 1
ATOM 2699 C C . ASP A 1 356 ? -23.359 15.102 25.953 1 77.19 356 ASP A C 1
ATOM 2701 O O . ASP A 1 356 ? -23.797 15.047 27.109 1 77.19 356 ASP A O 1
ATOM 2705 N N . GLN A 1 357 ? -22.281 14.586 25.531 1 81.38 357 GLN A N 1
ATOM 2706 C CA . GLN A 1 357 ? -21.672 13.586 26.406 1 81.38 357 GLN A CA 1
ATOM 2707 C C . GLN A 1 357 ? -20.953 14.258 27.578 1 81.38 357 GLN A C 1
ATOM 2709 O O . GLN A 1 357 ? -20.234 15.242 27.375 1 81.38 357 GLN A O 1
ATOM 2714 N N . ASP A 1 358 ? -21.188 13.688 28.734 1 89.06 358 ASP A N 1
ATOM 2715 C CA . ASP A 1 358 ? -20.484 14.117 29.938 1 89.06 358 ASP A CA 1
ATOM 2716 C C . ASP A 1 358 ? -19.031 13.68 29.891 1 89.06 358 ASP A C 1
ATOM 2718 O O . ASP A 1 358 ? -18.734 12.484 29.859 1 89.06 358 ASP A O 1
ATOM 2722 N N . PRO A 1 359 ? -18.141 14.656 29.922 1 91.19 359 PRO A N 1
ATOM 2723 C CA . PRO A 1 359 ? -16.734 14.297 29.859 1 91.19 359 PRO A CA 1
ATOM 2724 C C . PRO A 1 359 ? -16.312 13.336 30.969 1 91.19 359 PRO A C 1
ATOM 2726 O O . PRO A 1 359 ? -15.375 12.547 30.781 1 91.19 359 PRO A O 1
ATOM 2729 N N . SER A 1 360 ? -17 13.406 32.062 1 92.31 360 SER A N 1
ATOM 2730 C CA . SER A 1 360 ? -16.641 12.539 33.188 1 92.31 360 SER A CA 1
ATOM 2731 C C . SER A 1 360 ? -16.938 11.078 32.875 1 92.31 360 SER A C 1
ATOM 2733 O O . SER A 1 360 ? -16.422 10.18 33.531 1 92.31 360 SER A O 1
ATOM 2735 N N . GLN A 1 361 ? -17.656 10.867 31.828 1 93.56 361 GLN A N 1
ATOM 2736 C CA . GLN A 1 361 ? -18 9.5 31.438 1 93.56 361 GLN A CA 1
ATOM 2737 C C . GLN A 1 361 ? -17.047 8.961 30.375 1 93.56 361 GLN A C 1
ATOM 2739 O O . GLN A 1 361 ? -17.109 7.781 30.031 1 93.56 361 GLN A O 1
ATOM 2744 N N . MET A 1 362 ? -16.156 9.812 30 1 94.62 362 MET A N 1
ATOM 2745 C CA . MET A 1 362 ? -15.203 9.391 28.984 1 94.62 362 MET A CA 1
ATOM 2746 C C . MET A 1 362 ? -14.062 8.594 29.609 1 94.62 362 MET A C 1
ATOM 2748 O O . MET A 1 362 ? -13.648 8.867 30.734 1 94.62 362 MET A O 1
ATOM 2752 N N . LYS A 1 363 ? -13.641 7.574 28.859 1 97 363 LYS A N 1
ATOM 2753 C CA . LYS A 1 363 ? -12.453 6.832 29.266 1 97 363 LYS A CA 1
ATOM 2754 C C . LYS A 1 363 ? -11.195 7.441 28.656 1 97 363 LYS A C 1
ATOM 2756 O O . LYS A 1 363 ? -10.828 7.125 27.531 1 97 363 LYS A O 1
ATOM 2761 N N . ILE A 1 364 ? -10.477 8.219 29.469 1 97.88 364 ILE A N 1
ATOM 2762 C CA . ILE A 1 364 ? -9.344 8.992 28.969 1 97.88 364 ILE A CA 1
ATOM 2763 C C . ILE A 1 364 ? -8.055 8.492 29.609 1 97.88 364 ILE A C 1
ATOM 2765 O O . ILE A 1 364 ? -7.938 8.461 30.844 1 97.88 364 ILE A O 1
ATOM 2769 N N . ALA A 1 365 ? -7.102 8.078 28.766 1 98.5 365 ALA A N 1
ATOM 2770 C CA . ALA A 1 365 ? -5.77 7.715 29.25 1 98.5 365 ALA A CA 1
ATOM 2771 C C . ALA A 1 365 ? -4.789 8.867 29.078 1 98.5 365 ALA A C 1
ATOM 2773 O O . ALA A 1 365 ? -5.121 9.891 28.469 1 98.5 365 ALA A O 1
ATOM 2774 N N . TYR A 1 366 ? -3.631 8.805 29.703 1 98 366 TYR A N 1
ATOM 2775 C CA . TYR A 1 366 ? -2.541 9.75 29.484 1 98 366 TYR A CA 1
ATOM 2776 C C . TYR A 1 366 ? -1.188 9.062 29.641 1 98 366 TYR A C 1
ATOM 2778 O O . TYR A 1 366 ? -1.054 8.102 30.406 1 98 366 TYR A O 1
ATOM 2786 N N . PHE A 1 367 ? -0.187 9.484 28.906 1 96.94 367 PHE A N 1
ATOM 2787 C CA . PHE A 1 367 ? 1.167 8.961 29.047 1 96.94 367 PHE A CA 1
ATOM 2788 C C . PHE A 1 367 ? 1.837 9.523 30.297 1 96.94 367 PHE A C 1
ATOM 2790 O O . PHE A 1 367 ? 2.525 10.539 30.234 1 96.94 367 PHE A O 1
ATOM 2797 N N . LYS A 1 368 ? 1.732 8.805 31.328 1 96 368 LYS A N 1
ATOM 2798 C CA . LYS A 1 368 ? 2.125 9.273 32.656 1 96 368 LYS A CA 1
ATOM 2799 C C . LYS A 1 368 ? 3.607 9.633 32.688 1 96 368 LYS A C 1
ATOM 2801 O O . LYS A 1 368 ? 3.982 10.695 33.188 1 96 368 LYS A O 1
ATOM 2806 N N . GLU A 1 369 ? 4.422 8.852 32.125 1 94.62 369 GLU A N 1
ATOM 2807 C CA . GLU A 1 369 ? 5.867 9.047 32.188 1 94.62 369 GLU A CA 1
ATOM 2808 C C . GLU A 1 369 ? 6.285 10.312 31.422 1 94.62 369 GLU A C 1
ATOM 2810 O O . GLU A 1 369 ? 7.23 10.992 31.828 1 94.62 369 GLU A O 1
ATOM 2815 N N . LEU A 1 370 ? 5.574 10.602 30.422 1 93.81 370 LEU A N 1
ATOM 2816 C CA . LEU A 1 370 ? 5.922 11.781 29.641 1 93.81 370 LEU A CA 1
ATOM 2817 C C . LEU A 1 370 ? 5.598 13.062 30.406 1 93.81 370 LEU A C 1
ATOM 2819 O O . LEU A 1 370 ? 6.32 14.055 30.297 1 93.81 370 LEU A O 1
ATOM 2823 N N . PHE A 1 371 ? 4.566 13.039 31.109 1 94.38 371 PHE A N 1
ATOM 2824 C CA . PHE A 1 371 ? 4.211 14.188 31.938 1 94.38 371 PHE A CA 1
ATOM 2825 C C . PHE A 1 371 ? 5.172 14.328 33.125 1 94.38 371 PHE A C 1
ATOM 2827 O O . PHE A 1 371 ? 5.586 15.438 33.438 1 94.38 371 PHE A O 1
ATOM 2834 N N . GLU A 1 372 ? 5.531 13.234 33.688 1 92.12 372 GLU A N 1
ATOM 2835 C CA . GLU A 1 372 ? 6.398 13.242 34.844 1 92.12 372 GLU A CA 1
ATOM 2836 C C . GLU A 1 372 ? 7.809 13.711 34.5 1 92.12 372 GLU A C 1
ATOM 2838 O O . GLU A 1 372 ? 8.461 14.391 35.281 1 92.12 372 GLU A O 1
ATOM 2843 N N . LYS A 1 373 ? 8.219 13.43 33.312 1 87.94 373 LYS A N 1
ATOM 2844 C CA . LYS A 1 373 ? 9.594 13.727 32.906 1 87.94 373 LYS A CA 1
ATOM 2845 C C . LYS A 1 373 ? 9.688 15.117 32.281 1 87.94 373 LYS A C 1
ATOM 2847 O O . LYS A 1 373 ? 10.781 15.594 32 1 87.94 373 LYS A O 1
ATOM 2852 N N . ASP A 1 374 ? 8.602 15.734 32.156 1 86.56 374 ASP A N 1
ATOM 2853 C CA . ASP A 1 374 ? 8.602 17.031 31.484 1 86.56 374 ASP A CA 1
ATOM 2854 C C . ASP A 1 374 ? 9.109 18.125 32.406 1 86.56 374 ASP A C 1
ATOM 2856 O O . ASP A 1 374 ? 8.359 18.625 33.281 1 86.56 374 ASP A O 1
ATOM 2860 N N . SER A 1 375 ? 10.328 18.5 32.219 1 79.19 375 SER A N 1
ATOM 2861 C CA . SER A 1 375 ? 10.938 19.516 33.062 1 79.19 375 SER A CA 1
ATOM 2862 C C . SER A 1 375 ? 11.062 20.844 32.312 1 79.19 375 SER A C 1
ATOM 2864 O O . SER A 1 375 ? 11.75 21.75 32.781 1 79.19 375 SER A O 1
ATOM 2866 N N . THR A 1 376 ? 10.406 20.906 31.25 1 80.38 376 THR A N 1
ATOM 2867 C CA . THR A 1 376 ? 10.492 22.109 30.438 1 80.38 376 THR A CA 1
ATOM 2868 C C . THR A 1 376 ? 9.656 23.234 31.031 1 80.38 376 THR A C 1
ATOM 2870 O O . THR A 1 376 ? 8.961 23.031 32.031 1 80.38 376 THR A O 1
ATOM 2873 N N . SER A 1 377 ? 9.828 24.422 30.438 1 77.69 377 SER A N 1
ATOM 2874 C CA . SER A 1 377 ? 9.055 25.578 30.844 1 77.69 377 SER A CA 1
ATOM 2875 C C . SER A 1 377 ? 7.562 25.359 30.625 1 77.69 377 SER A C 1
ATOM 2877 O O . SER A 1 377 ? 6.73 26 31.266 1 77.69 377 SER A O 1
ATOM 2879 N N . THR A 1 378 ? 7.203 24.438 29.828 1 85.56 378 THR A N 1
ATOM 2880 C CA . THR A 1 378 ? 5.805 24.125 29.531 1 85.56 378 THR A CA 1
ATOM 2881 C C . THR A 1 378 ? 5.258 23.094 30.516 1 85.56 378 THR A C 1
ATOM 2883 O O . THR A 1 378 ? 4.047 22.906 30.594 1 85.56 378 THR A O 1
ATOM 2886 N N . GLY A 1 379 ? 6.148 22.516 31.266 1 89 379 GLY A N 1
ATOM 2887 C CA . GLY A 1 379 ? 5.785 21.422 32.156 1 89 379 GLY A CA 1
ATOM 2888 C C . GLY A 1 379 ? 4.766 21.812 33.188 1 89 379 GLY A C 1
ATOM 2889 O O . GLY A 1 379 ? 3.9 21.016 33.562 1 89 379 GLY A O 1
ATOM 2890 N N . GLN A 1 380 ? 4.855 23.016 33.625 1 91.75 380 GLN A N 1
ATOM 2891 C CA . GLN A 1 380 ? 3.91 23.469 34.656 1 91.75 380 GLN A CA 1
ATOM 2892 C C . GLN A 1 380 ? 2.494 23.547 34.062 1 91.75 380 GLN A C 1
ATOM 2894 O O . GLN A 1 380 ? 1.532 23.172 34.75 1 91.75 380 GLN A O 1
ATOM 2899 N N . ASN A 1 381 ? 2.412 24.078 32.906 1 95.44 381 ASN A N 1
ATOM 2900 C CA . ASN A 1 381 ? 1.107 24.125 32.25 1 95.44 381 ASN A CA 1
ATOM 2901 C C . ASN A 1 381 ? 0.55 22.719 32 1 95.44 381 ASN A C 1
ATOM 2903 O O . ASN A 1 381 ? -0.655 22.5 32.125 1 95.44 381 ASN A O 1
ATOM 2907 N N . ASN A 1 382 ? 1.409 21.781 31.688 1 96.25 382 ASN A N 1
ATOM 2908 C CA . ASN A 1 382 ? 0.991 20.406 31.469 1 96.25 382 ASN A CA 1
ATOM 2909 C C . ASN A 1 382 ? 0.467 19.766 32.75 1 96.25 382 ASN A C 1
ATOM 2911 O O . ASN A 1 382 ? -0.553 19.062 32.719 1 96.25 382 ASN A O 1
ATOM 2915 N N . LYS A 1 383 ? 1.176 20 33.812 1 94.62 383 LYS A N 1
ATOM 2916 C CA . LYS A 1 383 ? 0.726 19.469 35.094 1 94.62 383 LYS A CA 1
ATOM 2917 C C . LYS A 1 383 ? -0.605 20.094 35.5 1 94.62 383 LYS A C 1
ATOM 2919 O O . LYS A 1 383 ? -1.486 19.406 36 1 94.62 383 LYS A O 1
ATOM 2924 N N . ARG A 1 384 ? -0.723 21.344 35.281 1 96 384 ARG A N 1
ATOM 2925 C CA . ARG A 1 384 ? -1.972 22.031 35.562 1 96 384 ARG A CA 1
ATOM 2926 C C . ARG A 1 384 ? -3.125 21.469 34.75 1 96 384 ARG A C 1
ATOM 2928 O O . ARG A 1 384 ? -4.25 21.344 35.25 1 96 384 ARG A O 1
ATOM 2935 N N . THR A 1 385 ? -2.846 21.141 33.531 1 97.12 385 THR A N 1
ATOM 2936 C CA . THR A 1 385 ? -3.869 20.562 32.688 1 97.12 385 THR A CA 1
ATOM 2937 C C . THR A 1 385 ? -4.422 19.281 33.281 1 97.12 385 THR A C 1
ATOM 2939 O O . THR A 1 385 ? -5.629 19.031 33.219 1 97.12 385 THR A O 1
ATOM 2942 N N . LEU A 1 386 ? -3.549 18.438 33.875 1 96.94 386 LEU A N 1
ATOM 2943 C CA . LEU A 1 386 ? -3.992 17.219 34.531 1 96.94 386 LEU A CA 1
ATOM 2944 C C . LEU A 1 386 ? -4.922 17.516 35.688 1 96.94 386 LEU A C 1
ATOM 2946 O O . LEU A 1 386 ? -5.938 16.844 35.875 1 96.94 386 LEU A O 1
ATOM 2950 N N . GLU A 1 387 ? -4.562 18.531 36.406 1 96.62 387 GLU A N 1
ATOM 2951 C CA . GLU A 1 387 ? -5.387 18.953 37.531 1 96.62 387 GLU A CA 1
ATOM 2952 C C . GLU A 1 387 ? -6.738 19.484 37.062 1 96.62 387 GLU A C 1
ATOM 2954 O O . GLU A 1 387 ? -7.77 19.203 37.688 1 96.62 387 GLU A O 1
ATOM 2959 N N . GLU A 1 388 ? -6.695 20.234 36.062 1 97.5 388 GLU A N 1
ATOM 2960 C CA . GLU A 1 388 ? -7.922 20.797 35.5 1 97.5 388 GLU A CA 1
ATOM 2961 C C . GLU A 1 388 ? -8.844 19.703 34.969 1 97.5 388 GLU A C 1
ATOM 2963 O O . GLU A 1 388 ? -10.07 19.781 35.125 1 97.5 388 GLU A O 1
ATOM 2968 N N . PHE A 1 389 ? -8.297 18.656 34.344 1 97.44 389 PHE A N 1
ATOM 2969 C CA . PHE A 1 389 ? -9.094 17.516 33.906 1 97.44 389 PHE A CA 1
ATOM 2970 C C . PHE A 1 389 ? -9.742 16.828 35.094 1 97.44 389 PHE A C 1
ATOM 2972 O O . PHE A 1 389 ? -10.922 16.453 35.062 1 97.44 389 PHE A O 1
ATOM 2979 N N . ALA A 1 390 ? -8.984 16.703 36.156 1 95.94 390 ALA A N 1
ATOM 2980 C CA . ALA A 1 390 ? -9.523 16.125 37.406 1 95.94 390 ALA A CA 1
ATOM 2981 C C . ALA A 1 390 ? -10.68 16.969 37.938 1 95.94 390 ALA A C 1
ATOM 2983 O O . ALA A 1 390 ? -11.68 16.406 38.406 1 95.94 390 ALA A O 1
ATOM 2984 N N . GLN A 1 391 ? -10.547 18.25 37.875 1 96.69 391 GLN A N 1
ATOM 2985 C CA . GLN A 1 391 ? -11.578 19.156 38.344 1 96.69 391 GLN A CA 1
ATOM 2986 C C . GLN A 1 391 ? -12.844 19.062 37.5 1 96.69 391 GLN A C 1
ATOM 2988 O O . GLN A 1 391 ? -13.945 19.328 38 1 96.69 391 GLN A O 1
ATOM 2993 N N . MET A 1 392 ? -12.672 18.641 36.312 1 96 392 MET A N 1
ATOM 2994 C CA . MET A 1 392 ? -13.812 18.438 35.406 1 96 392 MET A CA 1
ATOM 2995 C C . MET A 1 392 ? -14.461 17.078 35.656 1 96 392 MET A C 1
ATOM 2997 O O . MET A 1 392 ? -15.422 16.703 34.969 1 96 392 MET A O 1
ATOM 3001 N N . GLY A 1 393 ? -13.906 16.281 36.562 1 96.25 393 GLY A N 1
ATOM 3002 C CA . GLY A 1 393 ? -14.461 14.984 36.906 1 96.25 393 GLY A CA 1
ATOM 3003 C C . GLY A 1 393 ? -13.891 13.844 36.094 1 96.25 393 GLY A C 1
ATOM 3004 O O . GLY A 1 393 ? -14.359 12.711 36.188 1 96.25 393 GLY A O 1
ATOM 3005 N N . ILE A 1 394 ? -12.867 14.141 35.344 1 96.62 394 ILE A N 1
ATOM 3006 C CA . ILE A 1 394 ? -12.273 13.133 34.5 1 96.62 394 ILE A CA 1
ATOM 3007 C C . ILE A 1 394 ? -11.227 12.336 35.25 1 96.62 394 ILE A C 1
ATOM 3009 O O . ILE A 1 394 ? -10.328 12.914 35.875 1 96.62 394 ILE A O 1
ATOM 3013 N N . GLN A 1 395 ? -11.406 11.016 35.25 1 95.62 395 GLN A N 1
ATOM 3014 C CA . GLN A 1 395 ? -10.383 10.141 35.812 1 95.62 395 GLN A CA 1
ATOM 3015 C C . GLN A 1 395 ? -9.398 9.695 34.75 1 95.62 395 GLN A C 1
ATOM 3017 O O . GLN A 1 395 ? -9.727 8.859 33.906 1 95.62 395 GLN A O 1
ATOM 3022 N N . LEU A 1 396 ? -8.203 10.211 34.844 1 97.06 396 LEU A N 1
ATOM 3023 C CA . LEU A 1 396 ? -7.168 9.875 33.875 1 97.06 396 LEU A CA 1
ATOM 3024 C C . LEU A 1 396 ? -6.516 8.539 34.219 1 97.06 396 LEU A C 1
ATOM 3026 O O . LEU A 1 396 ? -6.137 8.297 35.375 1 97.06 396 LEU A O 1
ATOM 3030 N N . ILE A 1 397 ? -6.402 7.652 33.25 1 98.12 397 ILE A N 1
ATOM 3031 C CA . ILE A 1 397 ? -5.812 6.328 33.438 1 98.12 397 ILE A CA 1
ATOM 3032 C C . ILE A 1 397 ? -4.387 6.32 32.875 1 98.12 397 ILE A C 1
ATOM 3034 O O . ILE A 1 397 ? -4.172 6.594 31.703 1 98.12 397 ILE A O 1
ATOM 3038 N N . PRO A 1 398 ? -3.391 6.043 33.75 1 98.06 398 PRO A N 1
ATOM 3039 C CA . PRO A 1 398 ? -2.008 6.047 33.281 1 98.06 398 PRO A CA 1
ATOM 3040 C C . PRO A 1 398 ? -1.713 4.887 32.312 1 98.06 398 PRO A C 1
ATOM 3042 O O . PRO A 1 398 ? -2.127 3.752 32.594 1 98.06 398 PRO A O 1
ATOM 3045 N N . VAL A 1 399 ? -1.069 5.211 31.188 1 97.94 399 VAL A N 1
ATOM 3046 C CA . VAL A 1 399 ? -0.598 4.195 30.25 1 97.94 399 VAL A CA 1
ATOM 3047 C C . VAL A 1 399 ? 0.823 4.527 29.812 1 97.94 399 VAL A C 1
ATOM 3049 O O . VAL A 1 399 ? 1.32 5.629 30.062 1 97.94 399 VAL A O 1
ATOM 3052 N N . THR A 1 400 ? 1.516 3.516 29.219 1 96.25 400 THR A N 1
ATOM 3053 C CA . THR A 1 400 ? 2.873 3.674 28.703 1 96.25 400 THR A CA 1
ATOM 3054 C C . THR A 1 400 ? 2.889 3.609 27.188 1 96.25 400 THR A C 1
ATOM 3056 O O . THR A 1 400 ? 2.283 2.717 26.578 1 96.25 400 THR A O 1
ATOM 3059 N N . MET A 1 401 ? 3.537 4.543 26.609 1 95.25 401 MET A N 1
ATOM 3060 C CA . MET A 1 401 ? 3.68 4.547 25.156 1 95.25 401 MET A CA 1
ATOM 3061 C C . MET A 1 401 ? 4.547 3.383 24.688 1 95.25 401 MET A C 1
ATOM 3063 O O . MET A 1 401 ? 5.547 3.055 25.344 1 95.25 401 MET A O 1
ATOM 3067 N N . PRO A 1 402 ? 4.195 2.727 23.531 1 95.12 402 PRO A N 1
ATOM 3068 C CA . PRO A 1 402 ? 5.105 1.715 22.984 1 95.12 402 PRO A CA 1
ATOM 3069 C C . PRO A 1 402 ? 6.516 2.252 22.75 1 95.12 402 PRO A C 1
ATOM 3071 O O . PRO A 1 402 ? 6.688 3.316 22.156 1 95.12 402 PRO A O 1
ATOM 3074 N N . SER A 1 403 ? 7.531 1.523 23.266 1 91.81 403 SER A N 1
ATOM 3075 C CA . SER A 1 403 ? 8.875 2.078 23.203 1 91.81 403 SER A CA 1
ATOM 3076 C C . SER A 1 403 ? 9.859 1.076 22.609 1 91.81 403 SER A C 1
ATOM 3078 O O . SER A 1 403 ? 10.977 1.438 22.25 1 91.81 403 SER A O 1
ATOM 3080 N N . ASN A 1 404 ? 9.531 -0.182 22.484 1 94.19 404 ASN A N 1
ATOM 3081 C CA . ASN A 1 404 ? 10.445 -1.2 21.969 1 94.19 404 ASN A CA 1
ATOM 3082 C C . ASN A 1 404 ? 10.359 -1.337 20.453 1 94.19 404 ASN A C 1
ATOM 3084 O O . ASN A 1 404 ? 10.094 -2.426 19.938 1 94.19 404 ASN A O 1
ATOM 3088 N N . PHE A 1 405 ? 10.586 -0.247 19.781 1 96.88 405 PHE A N 1
ATOM 3089 C CA . PHE A 1 405 ? 10.602 -0.183 18.312 1 96.88 405 PHE A CA 1
ATOM 3090 C C . PHE A 1 405 ? 11.805 0.611 17.828 1 96.88 405 PHE A C 1
ATOM 3092 O O . PHE A 1 405 ? 12.391 1.391 18.578 1 96.88 405 PHE A O 1
ATOM 3099 N N . PRO A 1 406 ? 12.242 0.444 16.641 1 97.06 406 PRO A N 1
ATOM 3100 C CA . PRO A 1 406 ? 13.383 1.186 16.109 1 97.06 406 PRO A CA 1
ATOM 3101 C C . PRO A 1 406 ? 13.016 2.596 15.648 1 97.06 406 PRO A C 1
ATOM 3103 O O . PRO A 1 406 ? 13.164 2.932 14.477 1 97.06 406 PRO A O 1
ATOM 3106 N N . PHE A 1 407 ? 12.703 3.48 16.547 1 95.5 407 PHE A N 1
ATOM 3107 C CA . PHE A 1 407 ? 12.219 4.82 16.234 1 95.5 407 PHE A CA 1
ATOM 3108 C C . PHE A 1 407 ? 13.273 5.625 15.484 1 95.5 407 PHE A C 1
ATOM 3110 O O . PHE A 1 407 ? 12.938 6.523 14.711 1 95.5 407 PHE A O 1
ATOM 3117 N N . GLU A 1 408 ? 14.539 5.273 15.609 1 92.81 408 GLU A N 1
ATOM 3118 C CA . GLU A 1 408 ? 15.617 6.008 14.953 1 92.81 408 GLU A CA 1
ATOM 3119 C C . GLU A 1 408 ? 15.641 5.742 13.453 1 92.81 408 GLU A C 1
ATOM 3121 O O . GLU A 1 408 ? 16.312 6.453 12.703 1 92.81 408 GLU A O 1
ATOM 3126 N N . ALA A 1 409 ? 14.914 4.746 13.055 1 95.31 409 ALA A N 1
ATOM 3127 C CA . ALA A 1 409 ? 14.984 4.328 11.656 1 95.31 409 ALA A CA 1
ATOM 3128 C C . ALA A 1 409 ? 13.766 4.812 10.875 1 95.31 409 ALA A C 1
ATOM 3130 O O . ALA A 1 409 ? 13.805 4.918 9.648 1 95.31 409 ALA A O 1
ATOM 3131 N N . PHE A 1 410 ? 12.703 5.211 11.539 1 94.75 410 PHE A N 1
ATOM 3132 C CA . PHE A 1 410 ? 11.406 5.359 10.883 1 94.75 410 PHE A CA 1
ATOM 3133 C C . PHE A 1 410 ? 11.406 6.562 9.953 1 94.75 410 PHE A C 1
ATOM 3135 O O . PHE A 1 410 ? 10.664 6.598 8.977 1 94.75 410 PHE A O 1
ATOM 3142 N N . ASP A 1 411 ? 12.242 7.48 10.219 1 94.69 411 ASP A N 1
ATOM 3143 C CA . ASP A 1 411 ? 12.195 8.719 9.445 1 94.69 411 ASP A CA 1
ATOM 3144 C C . ASP A 1 411 ? 12.656 8.484 8.008 1 94.69 411 ASP A C 1
ATOM 3146 O O . ASP A 1 411 ? 12.469 9.344 7.145 1 94.69 411 ASP A O 1
ATOM 3150 N N . ILE A 1 412 ? 13.273 7.297 7.672 1 97.75 412 ILE A N 1
ATOM 3151 C CA . ILE A 1 412 ? 13.695 7.016 6.305 1 97.75 412 ILE A CA 1
ATOM 3152 C C . ILE A 1 412 ? 12.469 6.844 5.414 1 97.75 412 ILE A C 1
ATOM 3154 O O . ILE A 1 412 ? 12.562 6.965 4.191 1 97.75 412 ILE A O 1
ATOM 3158 N N . ILE A 1 413 ? 11.305 6.5 6.02 1 98.5 413 ILE A N 1
ATOM 3159 C CA . ILE A 1 413 ? 10.078 6.355 5.25 1 98.5 413 ILE A CA 1
ATOM 3160 C C . ILE A 1 413 ? 9.711 7.688 4.598 1 98.5 413 ILE A C 1
ATOM 3162 O O . ILE A 1 413 ? 9.539 7.762 3.381 1 98.5 413 ILE A O 1
ATOM 3166 N N . LEU A 1 414 ? 9.695 8.75 5.391 1 98.12 414 LEU A N 1
ATOM 3167 C CA . LEU A 1 414 ? 9.414 10.094 4.906 1 98.12 414 LEU A CA 1
ATOM 3168 C C . LEU A 1 414 ? 10.453 10.539 3.885 1 98.12 414 LEU A C 1
ATOM 3170 O O . LEU A 1 414 ? 10.102 11.039 2.814 1 98.12 414 LEU A O 1
ATOM 3174 N N . ARG A 1 415 ? 11.695 10.336 4.16 1 98.06 415 ARG A N 1
ATOM 3175 C CA . ARG A 1 415 ? 12.773 10.844 3.314 1 98.06 415 ARG A CA 1
ATOM 3176 C C . ARG A 1 415 ? 12.828 10.102 1.984 1 98.06 415 ARG A C 1
ATOM 3178 O O . ARG A 1 415 ? 13.086 10.703 0.94 1 98.06 415 ARG A O 1
ATOM 3185 N N . ALA A 1 416 ? 12.57 8.773 2.01 1 98.5 416 ALA A N 1
ATOM 3186 C CA . ALA A 1 416 ? 12.523 8.008 0.768 1 98.5 416 ALA A CA 1
ATOM 3187 C C . ALA A 1 416 ? 11.383 8.477 -0.124 1 98.5 416 ALA A C 1
ATOM 3189 O O . ALA A 1 416 ? 11.562 8.688 -1.325 1 98.5 416 ALA A O 1
ATOM 3190 N N . GLU A 1 417 ? 10.211 8.641 0.442 1 98.56 417 GLU A N 1
ATOM 3191 C CA . GLU A 1 417 ? 9.039 9.055 -0.325 1 98.56 417 GLU A CA 1
ATOM 3192 C C . GLU A 1 417 ? 9.188 10.477 -0.846 1 98.56 417 GLU A C 1
ATOM 3194 O O . GLU A 1 417 ? 8.836 10.766 -1.991 1 98.56 417 GLU A O 1
ATOM 3199 N N . SER A 1 418 ? 9.758 11.375 -0.017 1 98.31 418 SER A N 1
ATOM 3200 C CA . SER A 1 418 ? 10.031 12.734 -0.47 1 98.31 418 SER A CA 1
ATOM 3201 C C . SER A 1 418 ? 11.047 12.742 -1.605 1 98.31 418 SER A C 1
ATOM 3203 O O . SER A 1 418 ? 10.906 13.5 -2.568 1 98.31 418 SER A O 1
ATOM 3205 N N . GLY A 1 419 ? 12.102 11.898 -1.447 1 98 419 GLY A N 1
ATOM 3206 C CA . GLY A 1 419 ? 13.102 11.789 -2.5 1 98 419 GLY A CA 1
ATOM 3207 C C . GLY A 1 419 ? 12.516 11.359 -3.832 1 98 419 GLY A C 1
ATOM 3208 O O . GLY A 1 419 ? 12.938 11.852 -4.883 1 98 419 GLY A O 1
ATOM 3209 N N . ALA A 1 420 ? 11.57 10.477 -3.785 1 98.12 420 ALA A N 1
ATOM 3210 C CA . ALA A 1 420 ? 10.922 10.016 -5.008 1 98.12 420 ALA A CA 1
ATOM 3211 C C . ALA A 1 420 ? 10.047 11.109 -5.613 1 98.12 420 ALA A C 1
ATOM 3213 O O . ALA A 1 420 ? 10.086 11.352 -6.824 1 98.12 420 ALA A O 1
ATOM 3214 N N . PHE A 1 421 ? 9.297 11.781 -4.809 1 97.88 421 PHE A N 1
ATOM 3215 C CA . PHE A 1 421 ? 8.406 12.836 -5.281 1 97.88 421 PHE A CA 1
ATOM 3216 C C . PHE A 1 421 ? 9.203 13.961 -5.93 1 97.88 421 PHE A C 1
ATOM 3218 O O . PHE A 1 421 ? 8.82 14.469 -6.988 1 97.88 421 PHE A O 1
ATOM 3225 N N . PHE A 1 422 ? 10.336 14.336 -5.332 1 97.75 422 PHE A N 1
ATOM 3226 C CA . PHE A 1 422 ? 11.117 15.477 -5.793 1 97.75 422 PHE A CA 1
ATOM 3227 C C . PHE A 1 422 ? 12.312 15.023 -6.617 1 97.75 422 PHE A C 1
ATOM 3229 O O . PHE A 1 422 ? 13.352 15.688 -6.633 1 97.75 422 PHE A O 1
ATOM 3236 N N . ASP A 1 423 ? 12.219 13.852 -7.203 1 96.62 423 ASP A N 1
ATOM 3237 C CA . ASP A 1 423 ? 13.297 13.281 -8.008 1 96.62 423 ASP A CA 1
ATOM 3238 C C . ASP A 1 423 ? 13.758 14.266 -9.078 1 96.62 423 ASP A C 1
ATOM 3240 O O . ASP A 1 423 ? 14.961 14.492 -9.234 1 96.62 423 ASP A O 1
ATOM 3244 N N . GLU A 1 424 ? 12.828 14.859 -9.828 1 95.69 424 GLU A N 1
ATOM 3245 C CA . GLU A 1 424 ? 13.164 15.797 -10.891 1 95.69 424 GLU A CA 1
ATOM 3246 C C . GLU A 1 424 ? 13.891 17.016 -10.344 1 95.69 424 GLU A C 1
ATOM 3248 O O . GLU A 1 424 ? 14.852 17.5 -10.953 1 95.69 424 GLU A O 1
ATOM 3253 N N . LEU A 1 425 ? 13.422 17.547 -9.219 1 96.62 425 LEU A N 1
ATOM 3254 C CA . LEU A 1 425 ? 14.062 18.688 -8.578 1 96.62 425 LEU A CA 1
ATOM 3255 C C . LEU A 1 425 ? 15.531 18.406 -8.297 1 96.62 425 LEU A C 1
ATOM 3257 O O . LEU A 1 425 ? 16.406 19.25 -8.539 1 96.62 425 LEU A O 1
ATOM 3261 N N . LEU A 1 426 ? 15.781 17.219 -7.773 1 96.44 426 LEU A N 1
ATOM 3262 C CA . LEU A 1 426 ? 17.141 16.828 -7.418 1 96.44 426 LEU A CA 1
ATOM 3263 C C . LEU A 1 426 ? 18 16.641 -8.664 1 96.44 426 LEU A C 1
ATOM 3265 O O . LEU A 1 426 ? 19.109 17.172 -8.758 1 96.44 426 LEU A O 1
ATOM 3269 N N . ARG A 1 427 ? 17.516 15.93 -9.656 1 94.88 427 ARG A N 1
ATOM 3270 C CA . ARG A 1 427 ? 18.297 15.555 -10.836 1 94.88 427 ARG A CA 1
ATOM 3271 C C . ARG A 1 427 ? 18.594 16.766 -11.703 1 94.88 427 ARG A C 1
ATOM 3273 O O . ARG A 1 427 ? 19.625 16.828 -12.383 1 94.88 427 ARG A O 1
ATOM 3280 N N . SER A 1 428 ? 17.719 17.766 -11.672 1 95 428 SER A N 1
ATOM 3281 C CA . SER A 1 428 ? 17.906 18.969 -12.477 1 95 428 SER A CA 1
ATOM 3282 C C . SER A 1 428 ? 18.891 19.922 -11.82 1 95 428 SER A C 1
ATOM 3284 O O . SER A 1 428 ? 19.281 20.922 -12.414 1 95 428 SER A O 1
ATOM 3286 N N . GLY A 1 429 ? 19.25 19.641 -10.562 1 95.19 429 GLY A N 1
ATOM 3287 C CA . GLY A 1 429 ? 20.156 20.516 -9.828 1 95.19 429 GLY A CA 1
ATOM 3288 C C . GLY A 1 429 ? 19.469 21.672 -9.148 1 95.19 429 GLY A C 1
ATOM 3289 O O . GLY A 1 429 ? 20.078 22.406 -8.367 1 95.19 429 GLY A O 1
ATOM 3290 N N . ARG A 1 430 ? 18.172 21.812 -9.336 1 97.06 430 ARG A N 1
ATOM 3291 C CA . ARG A 1 430 ? 17.422 22.953 -8.805 1 97.06 430 ARG A CA 1
ATOM 3292 C C . ARG A 1 430 ? 17.297 22.859 -7.289 1 97.06 430 ARG A C 1
ATOM 3294 O O . ARG A 1 430 ? 16.953 23.844 -6.625 1 97.06 430 ARG A O 1
ATOM 3301 N N . VAL A 1 431 ? 17.609 21.703 -6.723 1 97.06 431 VAL A N 1
ATOM 3302 C CA . VAL A 1 431 ? 17.625 21.516 -5.273 1 97.06 431 VAL A CA 1
ATOM 3303 C C . VAL A 1 431 ? 18.594 22.5 -4.629 1 97.06 431 VAL A C 1
ATOM 3305 O O . VAL A 1 431 ? 18.391 22.922 -3.49 1 97.06 431 VAL A O 1
ATOM 3308 N N . ASP A 1 432 ? 19.578 22.984 -5.387 1 96.31 432 ASP A N 1
ATOM 3309 C CA . ASP A 1 432 ? 20.609 23.891 -4.891 1 96.31 432 ASP A CA 1
ATOM 3310 C C . ASP A 1 432 ? 20.078 25.312 -4.777 1 96.31 432 ASP A C 1
ATOM 3312 O O . ASP A 1 432 ? 20.719 26.188 -4.184 1 96.31 432 ASP A O 1
ATOM 3316 N N . ARG A 1 433 ? 18.844 25.516 -5.23 1 97.12 433 ARG A N 1
ATOM 3317 C CA . ARG A 1 433 ? 18.219 26.828 -5.176 1 97.12 433 ARG A CA 1
ATOM 3318 C C . ARG A 1 433 ? 17.281 26.953 -3.971 1 97.12 433 ARG A C 1
ATOM 3320 O O . ARG A 1 433 ? 16.734 28.016 -3.713 1 97.12 433 ARG A O 1
ATOM 3327 N N . LEU A 1 434 ? 17.141 25.891 -3.24 1 97.56 434 LEU A N 1
ATOM 3328 C CA . LEU A 1 434 ? 16.312 25.969 -2.049 1 97.56 434 LEU A CA 1
ATOM 3329 C C . LEU A 1 434 ? 16.906 26.906 -1.016 1 97.56 434 LEU A C 1
ATOM 3331 O O . LEU A 1 434 ? 18.125 27.109 -0.968 1 97.56 434 LEU A O 1
ATOM 3335 N N . GLU A 1 435 ? 16.078 27.422 -0.193 1 96.25 435 GLU A N 1
ATOM 3336 C CA . GLU A 1 435 ? 16.438 28.469 0.752 1 96.25 435 GLU A CA 1
ATOM 3337 C C . GLU A 1 435 ? 17.469 27.984 1.76 1 96.25 435 GLU A C 1
ATOM 3339 O O . GLU A 1 435 ? 18.375 28.734 2.137 1 96.25 435 GLU A O 1
ATOM 3344 N N . GLU A 1 436 ? 17.266 26.812 2.215 1 95.38 436 GLU A N 1
ATOM 3345 C CA . GLU A 1 436 ? 18.172 26.25 3.203 1 95.38 436 GLU A CA 1
ATOM 3346 C C . GLU A 1 436 ? 19 25.109 2.607 1 95.38 436 GLU A C 1
ATOM 3348 O O . GLU A 1 436 ? 18.484 24.266 1.881 1 95.38 436 GLU A O 1
ATOM 3353 N N . GLN A 1 437 ? 20.375 25.078 2.943 1 94.25 437 GLN A N 1
ATOM 3354 C CA . GLN A 1 437 ? 21.281 24.109 2.373 1 94.25 437 GLN A CA 1
ATOM 3355 C C . GLN A 1 437 ? 22.125 23.438 3.459 1 94.25 437 GLN A C 1
ATOM 3357 O O . GLN A 1 437 ? 23.078 22.719 3.16 1 94.25 437 GLN A O 1
ATOM 3362 N N . HIS A 1 438 ? 21.797 23.625 4.707 1 91.69 438 HIS A N 1
ATOM 3363 C CA . HIS A 1 438 ? 22.594 23.109 5.809 1 91.69 438 HIS A CA 1
ATOM 3364 C C . HIS A 1 438 ? 22.297 21.625 6.043 1 91.69 438 HIS A C 1
ATOM 3366 O O . HIS A 1 438 ? 21.469 21.031 5.348 1 91.69 438 HIS A O 1
ATOM 3372 N N . GLU A 1 439 ? 22.891 21 7.02 1 91.62 439 GLU A N 1
ATOM 3373 C CA . GLU A 1 439 ? 22.859 19.562 7.273 1 91.62 439 GLU A CA 1
ATOM 3374 C C . GLU A 1 439 ? 21.438 19.094 7.578 1 91.62 439 GLU A C 1
ATOM 3376 O O . GLU A 1 439 ? 21.047 17.984 7.199 1 91.62 439 GLU A O 1
ATOM 3381 N N . GLY A 1 440 ? 20.719 19.922 8.203 1 90.94 440 GLY A N 1
ATOM 3382 C CA . GLY A 1 440 ? 19.359 19.547 8.57 1 90.94 440 GLY A CA 1
ATOM 3383 C C . GLY A 1 440 ? 18.312 20.047 7.598 1 90.94 440 GLY A C 1
ATOM 3384 O O . GLY A 1 440 ? 17.109 19.906 7.844 1 90.94 440 GLY A O 1
ATOM 3385 N N . SER A 1 441 ? 18.75 20.5 6.43 1 94.19 441 SER A N 1
ATOM 3386 C CA . SER A 1 441 ? 17.859 21.141 5.477 1 94.19 441 SER A CA 1
ATOM 3387 C C . SER A 1 441 ? 17.094 20.109 4.66 1 94.19 441 SER A C 1
ATOM 3389 O O . SER A 1 441 ? 17.484 18.938 4.59 1 94.19 441 SER A O 1
ATOM 3391 N N . ARG A 1 442 ? 15.969 20.562 4.062 1 95.56 442 ARG A N 1
ATOM 3392 C CA . ARG A 1 442 ? 15.219 19.75 3.119 1 95.56 442 ARG A CA 1
ATOM 3393 C C . ARG A 1 442 ? 16.078 19.359 1.919 1 95.56 442 ARG A C 1
ATOM 3395 O O . ARG A 1 442 ? 16.016 18.219 1.441 1 95.56 442 ARG A O 1
ATOM 3402 N N . ALA A 1 443 ? 16.875 20.266 1.47 1 96.56 443 ALA A N 1
ATOM 3403 C CA . ALA A 1 443 ? 17.75 19.984 0.338 1 96.56 443 ALA A CA 1
ATOM 3404 C C . ALA A 1 443 ? 18.641 18.781 0.624 1 96.56 443 ALA A C 1
ATOM 3406 O O . ALA A 1 443 ? 18.75 17.875 -0.201 1 96.56 443 ALA A O 1
ATOM 3407 N N . ASN A 1 444 ? 19.203 18.812 1.777 1 96.31 444 ASN A N 1
ATOM 3408 C CA . ASN A 1 444 ? 20.094 17.719 2.141 1 96.31 444 ASN A CA 1
ATOM 3409 C C . ASN A 1 444 ? 19.328 16.422 2.393 1 96.31 444 ASN A C 1
ATOM 3411 O O . ASN A 1 444 ? 19.828 15.336 2.086 1 96.31 444 ASN A O 1
ATOM 3415 N N . SER A 1 445 ? 18.203 16.562 2.988 1 96.44 445 SER A N 1
ATOM 3416 C CA . SER A 1 445 ? 17.344 15.398 3.174 1 96.44 445 SER A CA 1
ATOM 3417 C C . SER A 1 445 ? 17.031 14.719 1.843 1 96.44 445 SER A C 1
ATOM 3419 O O . SER A 1 445 ? 17.031 13.492 1.753 1 96.44 445 SER A O 1
ATOM 3421 N N . LEU A 1 446 ? 16.812 15.508 0.822 1 97.56 446 LEU A N 1
ATOM 3422 C CA . LEU A 1 446 ? 16.516 14.977 -0.506 1 97.56 446 LEU A CA 1
ATOM 3423 C C . LEU A 1 446 ? 17.75 14.336 -1.115 1 97.56 446 LEU A C 1
ATOM 3425 O O . LEU A 1 446 ? 17.672 13.258 -1.717 1 97.56 446 LEU A O 1
ATOM 3429 N N . ARG A 1 447 ? 18.922 14.875 -0.927 1 97.44 447 ARG A N 1
ATOM 3430 C CA . ARG A 1 447 ? 20.156 14.32 -1.477 1 97.44 447 ARG A CA 1
ATOM 3431 C C . ARG A 1 447 ? 20.469 12.961 -0.868 1 97.44 447 ARG A C 1
ATOM 3433 O O . ARG A 1 447 ? 20.672 11.984 -1.592 1 97.44 447 ARG A O 1
ATOM 3440 N N . GLN A 1 448 ? 20.453 12.922 0.454 1 96.69 448 GLN A N 1
ATOM 3441 C CA . GLN A 1 448 ? 20.844 11.695 1.146 1 96.69 448 GLN A CA 1
ATOM 3442 C C . GLN A 1 448 ? 19.828 10.586 0.913 1 96.69 448 GLN A C 1
ATOM 3444 O O . GLN A 1 448 ? 20.156 9.398 1.029 1 96.69 448 GLN A O 1
ATOM 3449 N N . SER A 1 449 ? 18.562 10.953 0.554 1 97.56 449 SER A N 1
ATOM 3450 C CA . SER A 1 449 ? 17.5 9.961 0.35 1 97.56 449 SER A CA 1
ATOM 3451 C C . SER A 1 449 ? 17.859 9.008 -0.785 1 97.56 449 SER A C 1
ATOM 3453 O O . SER A 1 449 ? 17.359 7.879 -0.835 1 97.56 449 SER A O 1
ATOM 3455 N N . ARG A 1 450 ? 18.75 9.383 -1.667 1 97.12 450 ARG A N 1
ATOM 3456 C CA . ARG A 1 450 ? 19.156 8.578 -2.816 1 97.12 450 ARG A CA 1
ATOM 3457 C C . ARG A 1 450 ? 19.938 7.34 -2.373 1 97.12 450 ARG A C 1
ATOM 3459 O O . ARG A 1 450 ? 20.078 6.387 -3.141 1 97.12 450 ARG A O 1
ATOM 3466 N N . PHE A 1 451 ? 20.375 7.328 -1.146 1 97.81 451 PHE A N 1
ATOM 3467 C CA . PHE A 1 451 ? 21.234 6.254 -0.669 1 97.81 451 PHE A CA 1
ATOM 3468 C C . PHE A 1 451 ? 20.484 5.34 0.292 1 97.81 451 PHE A C 1
ATOM 3470 O O . PHE A 1 451 ? 21.062 4.426 0.875 1 97.81 451 PHE A O 1
ATOM 3477 N N . ILE A 1 452 ? 19.188 5.582 0.542 1 98.44 452 ILE A N 1
ATOM 3478 C CA . ILE A 1 452 ? 18.375 4.691 1.357 1 98.44 452 ILE A CA 1
ATOM 3479 C C . ILE A 1 452 ? 18.031 3.434 0.561 1 98.44 452 ILE A C 1
ATOM 3481 O O . ILE A 1 452 ? 17.391 3.514 -0.492 1 98.44 452 ILE A O 1
ATOM 3485 N N . PRO A 1 453 ? 18.406 2.268 1.03 1 98.56 453 PRO A N 1
ATOM 3486 C CA . PRO A 1 453 ? 18.062 1.043 0.299 1 98.56 453 PRO A CA 1
ATOM 3487 C C . PRO A 1 453 ? 16.578 0.712 0.344 1 98.56 453 PRO A C 1
ATOM 3489 O O . PRO A 1 453 ? 15.93 0.917 1.372 1 98.56 453 PRO A O 1
ATOM 3492 N N . ALA A 1 454 ? 16.109 0.168 -0.766 1 98.75 454 ALA A N 1
ATOM 3493 C CA . ALA A 1 454 ? 14.711 -0.265 -0.835 1 98.75 454 ALA A CA 1
ATOM 3494 C C . ALA A 1 454 ? 14.398 -1.296 0.247 1 98.75 454 ALA A C 1
ATOM 3496 O O . ALA A 1 454 ? 13.328 -1.268 0.852 1 98.75 454 ALA A O 1
ATOM 3497 N N . VAL A 1 455 ? 15.336 -2.207 0.542 1 98.56 455 VAL A N 1
ATOM 3498 C CA . VAL A 1 455 ? 15.148 -3.25 1.545 1 98.56 455 VAL A CA 1
ATOM 3499 C C . VAL A 1 455 ? 14.922 -2.617 2.916 1 98.56 455 VAL A C 1
ATOM 3501 O O . VAL A 1 455 ? 14.008 -3.01 3.645 1 98.56 455 VAL A O 1
ATOM 3504 N N . GLU A 1 456 ? 15.711 -1.582 3.27 1 98.62 456 GLU A N 1
ATOM 3505 C CA . GLU A 1 456 ? 15.555 -0.922 4.562 1 98.62 456 GLU A CA 1
ATOM 3506 C C . GLU A 1 456 ? 14.234 -0.154 4.637 1 98.62 456 GLU A C 1
ATOM 3508 O O . GLU A 1 456 ? 13.594 -0.116 5.688 1 98.62 456 GLU A O 1
ATOM 3513 N N . TYR A 1 457 ? 13.883 0.473 3.527 1 98.69 457 TYR A N 1
ATOM 3514 C CA . TYR A 1 457 ? 12.586 1.136 3.451 1 98.69 457 TYR A CA 1
ATOM 3515 C C . TYR A 1 457 ? 11.453 0.15 3.719 1 98.69 457 TYR A C 1
ATOM 3517 O O . TYR A 1 457 ? 10.531 0.446 4.484 1 98.69 457 TYR A O 1
ATOM 3525 N N . LEU A 1 458 ? 11.531 -0.993 3.133 1 98.69 458 LEU A N 1
ATOM 3526 C CA . LEU A 1 458 ? 10.516 -2.025 3.307 1 98.69 458 LEU A CA 1
ATOM 3527 C C . LEU A 1 458 ? 10.547 -2.584 4.727 1 98.69 458 LEU A C 1
ATOM 3529 O O . LEU A 1 458 ? 9.492 -2.822 5.324 1 98.69 458 LEU A O 1
ATOM 3533 N N . GLN A 1 459 ? 11.727 -2.803 5.281 1 98.44 459 GLN A N 1
ATOM 3534 C CA . GLN A 1 459 ? 11.836 -3.266 6.66 1 98.44 459 GLN A CA 1
ATOM 3535 C C . GLN A 1 459 ? 11.227 -2.258 7.629 1 98.44 459 GLN A C 1
ATOM 3537 O O . GLN A 1 459 ? 10.531 -2.643 8.57 1 98.44 459 GLN A O 1
ATOM 3542 N N . ALA A 1 460 ? 11.547 -0.974 7.371 1 98.69 460 ALA A N 1
ATOM 3543 C CA . ALA A 1 460 ? 10.945 0.064 8.203 1 98.69 460 ALA A CA 1
ATOM 3544 C C . ALA A 1 460 ? 9.422 -0.017 8.172 1 98.69 460 ALA A C 1
ATOM 3546 O O . ALA A 1 460 ? 8.758 0.135 9.203 1 98.69 460 ALA A O 1
ATOM 3547 N N . ASN A 1 461 ? 8.859 -0.297 7.035 1 98.62 461 ASN A N 1
ATOM 3548 C CA . ASN A 1 461 ? 7.406 -0.394 6.898 1 98.62 461 ASN A CA 1
ATOM 3549 C C . ASN A 1 461 ? 6.867 -1.67 7.539 1 98.62 461 ASN A C 1
ATOM 3551 O O . ASN A 1 461 ? 5.703 -1.725 7.941 1 98.62 461 ASN A O 1
ATOM 3555 N N . ARG A 1 462 ? 7.66 -2.732 7.609 1 98.12 462 ARG A N 1
ATOM 3556 C CA . ARG A 1 462 ? 7.262 -3.922 8.359 1 98.12 462 ARG A CA 1
ATOM 3557 C C . ARG A 1 462 ? 7.234 -3.643 9.852 1 98.12 462 ARG A C 1
ATOM 3559 O O . ARG A 1 462 ? 6.285 -4.02 10.547 1 98.12 462 ARG A O 1
ATOM 3566 N N . HIS A 1 463 ? 8.273 -2.99 10.359 1 98.31 463 HIS A N 1
ATOM 3567 C CA . HIS A 1 463 ? 8.266 -2.566 11.75 1 98.31 463 HIS A CA 1
ATOM 3568 C C . HIS A 1 463 ? 7.09 -1.633 12.031 1 98.31 463 HIS A C 1
ATOM 3570 O O . HIS A 1 463 ? 6.504 -1.672 13.117 1 98.31 463 HIS A O 1
ATOM 3576 N N . ARG A 1 464 ? 6.805 -0.773 11.07 1 98.44 464 ARG A N 1
ATOM 3577 C CA . ARG A 1 464 ? 5.664 0.128 11.188 1 98.44 464 ARG A CA 1
ATOM 3578 C C . ARG A 1 464 ? 4.367 -0.653 11.383 1 98.44 464 ARG A C 1
ATOM 3580 O O . ARG A 1 464 ? 3.516 -0.26 12.18 1 98.44 464 ARG A O 1
ATOM 3587 N N . SER A 1 465 ? 4.207 -1.787 10.68 1 97.69 465 SER A N 1
ATOM 3588 C CA . SER A 1 465 ? 3.035 -2.643 10.852 1 97.69 465 SER A CA 1
ATOM 3589 C C . SER A 1 465 ? 2.906 -3.115 12.297 1 97.69 465 SER A C 1
ATOM 3591 O O . SER A 1 465 ? 1.808 -3.119 12.859 1 97.69 465 SER A O 1
ATOM 3593 N N . LEU A 1 466 ? 4.008 -3.475 12.859 1 97.62 466 LEU A N 1
ATOM 3594 C CA . LEU A 1 466 ? 4.004 -3.912 14.25 1 97.62 466 LEU A CA 1
ATOM 3595 C C . LEU A 1 466 ? 3.654 -2.756 15.18 1 97.62 466 LEU A C 1
ATOM 3597 O O . LEU A 1 466 ? 2.936 -2.943 16.172 1 97.62 466 LEU A O 1
ATOM 3601 N N . LEU A 1 467 ? 4.211 -1.604 14.852 1 98.06 467 LEU A N 1
ATOM 3602 C CA . LEU A 1 467 ? 3.926 -0.415 15.648 1 98.06 467 LEU A CA 1
ATOM 3603 C C . LEU A 1 467 ? 2.441 -0.075 15.609 1 98.06 467 LEU A C 1
ATOM 3605 O O . LEU A 1 467 ? 1.847 0.259 16.641 1 98.06 467 LEU A O 1
ATOM 3609 N N . ILE A 1 468 ? 1.835 -0.142 14.438 1 98.19 468 ILE A N 1
ATOM 3610 C CA . ILE A 1 468 ? 0.41 0.103 14.242 1 98.19 468 ILE A CA 1
ATOM 3611 C C . ILE A 1 468 ? -0.401 -0.846 15.125 1 98.19 468 ILE A C 1
ATOM 3613 O O . ILE A 1 468 ? -1.296 -0.412 15.852 1 98.19 468 ILE A O 1
ATOM 3617 N N . GLU A 1 469 ? -0.067 -2.096 15.141 1 96.69 469 GLU A N 1
ATOM 3618 C CA . GLU A 1 469 ? -0.783 -3.092 15.93 1 96.69 469 GLU A CA 1
ATOM 3619 C C . GLU A 1 469 ? -0.602 -2.842 17.422 1 96.69 469 GLU A C 1
ATOM 3621 O O . GLU A 1 469 ? -1.561 -2.926 18.188 1 96.69 469 GLU A O 1
ATOM 3626 N N . ALA A 1 470 ? 0.637 -2.562 17.844 1 97.44 470 ALA A N 1
ATOM 3627 C CA . ALA A 1 470 ? 0.921 -2.314 19.25 1 97.44 470 ALA A CA 1
ATOM 3628 C C . ALA A 1 470 ? 0.119 -1.124 19.766 1 97.44 470 ALA A C 1
ATOM 3630 O O . ALA A 1 470 ? -0.463 -1.186 20.859 1 97.44 470 ALA A O 1
ATOM 3631 N N . PHE A 1 471 ? 0.097 -0.043 19.031 1 98.12 471 PHE A N 1
ATOM 3632 C CA . PHE A 1 471 ? -0.622 1.146 19.469 1 98.12 471 PHE A CA 1
ATOM 3633 C C . PHE A 1 471 ? -2.127 0.917 19.422 1 98.12 471 PHE A C 1
ATOM 3635 O O . PHE A 1 471 ? -2.863 1.422 20.281 1 98.12 471 PHE A O 1
ATOM 3642 N N . HIS A 1 472 ? -2.621 0.159 18.422 1 97.5 472 HIS A N 1
ATOM 3643 C CA . HIS A 1 472 ? -4.031 -0.209 18.359 1 97.5 472 HIS A CA 1
ATOM 3644 C C . HIS A 1 472 ? -4.469 -0.957 19.609 1 97.5 472 HIS A C 1
ATOM 3646 O O . HIS A 1 472 ? -5.508 -0.645 20.188 1 97.5 472 HIS A O 1
ATOM 3652 N N . GLN A 1 473 ? -3.65 -1.895 20.062 1 97.06 473 GLN A N 1
ATOM 3653 C CA . GLN A 1 473 ? -3.979 -2.68 21.25 1 97.06 473 GLN A CA 1
ATOM 3654 C C . GLN A 1 473 ? -4.02 -1.801 22.5 1 97.06 473 GLN A C 1
ATOM 3656 O O . GLN A 1 473 ? -4.816 -2.045 23.406 1 97.06 473 GLN A O 1
ATOM 3661 N N . LEU A 1 474 ? -3.281 -0.787 22.453 1 97.5 474 LEU A N 1
ATOM 3662 C CA . LEU A 1 474 ? -3.252 0.133 23.578 1 97.5 474 LEU A CA 1
ATOM 3663 C C . LEU A 1 474 ? -4.461 1.06 23.562 1 97.5 474 LEU A C 1
ATOM 3665 O O . LEU A 1 474 ? -5.227 1.114 24.531 1 97.5 474 LEU A O 1
ATOM 3669 N N . ILE A 1 475 ? -4.727 1.715 22.469 1 97.81 475 ILE A N 1
ATOM 3670 C CA . ILE A 1 475 ? -5.633 2.857 22.453 1 97.81 475 ILE A CA 1
ATOM 3671 C C . ILE A 1 475 ? -7.074 2.371 22.344 1 97.81 475 ILE A C 1
ATOM 3673 O O . ILE A 1 475 ? -8.008 3.092 22.703 1 97.81 475 ILE A O 1
ATOM 3677 N N . LYS A 1 476 ? -7.281 1.135 21.844 1 95.94 476 LYS A N 1
ATOM 3678 C CA . LYS A 1 476 ? -8.633 0.647 21.594 1 95.94 476 LYS A CA 1
ATOM 3679 C C . LYS A 1 476 ? -9.438 0.57 22.891 1 95.94 476 LYS A C 1
ATOM 3681 O O . LYS A 1 476 ? -10.672 0.525 22.859 1 95.94 476 LYS A O 1
ATOM 3686 N N . GLU A 1 477 ? -8.781 0.601 24.031 1 95.5 477 GLU A N 1
ATOM 3687 C CA . GLU A 1 477 ? -9.43 0.484 25.344 1 95.5 477 GLU A CA 1
ATOM 3688 C C . GLU A 1 477 ? -9.922 1.84 25.828 1 95.5 477 GLU A C 1
ATOM 3690 O O . GLU A 1 477 ? -10.648 1.918 26.828 1 95.5 477 GLU A O 1
ATOM 3695 N N . TYR A 1 478 ? -9.602 2.943 25.125 1 97.69 478 TYR A N 1
ATOM 3696 C CA . TYR A 1 478 ? -9.867 4.301 25.594 1 97.69 478 TYR A CA 1
ATOM 3697 C C . TYR A 1 478 ? -10.508 5.141 24.5 1 97.69 478 TYR A C 1
ATOM 3699 O O . TYR A 1 478 ? -10.438 4.785 23.312 1 97.69 478 TYR A O 1
ATOM 3707 N N . ASP A 1 479 ? -11.141 6.16 24.906 1 96.56 479 ASP A N 1
ATOM 3708 C CA . ASP A 1 479 ? -11.68 7.109 23.938 1 96.56 479 ASP A CA 1
ATOM 3709 C C . ASP A 1 479 ? -10.578 7.961 23.328 1 96.56 479 ASP A C 1
ATOM 3711 O O . ASP A 1 479 ? -10.648 8.32 22.141 1 96.56 479 ASP A O 1
ATOM 3715 N N . LEU A 1 480 ? -9.672 8.297 24.125 1 97.56 480 LEU A N 1
ATOM 3716 C CA . LEU A 1 480 ? -8.492 9.031 23.656 1 97.56 480 LEU A CA 1
ATOM 3717 C C . LEU A 1 480 ? -7.371 8.961 24.688 1 97.56 480 LEU A C 1
ATOM 3719 O O . LEU A 1 480 ? -7.562 8.438 25.781 1 97.56 480 LEU A O 1
ATOM 3723 N N . ILE A 1 481 ? -6.148 9.469 24.266 1 98.31 481 ILE A N 1
ATOM 3724 C CA . ILE A 1 481 ? -4.973 9.531 25.125 1 98.31 481 ILE A CA 1
ATOM 3725 C C . ILE A 1 481 ? -4.426 10.961 25.141 1 98.31 481 ILE A C 1
ATOM 3727 O O . ILE A 1 481 ? -4.297 11.594 24.094 1 98.31 481 ILE A O 1
ATOM 3731 N N . LEU A 1 482 ? -4.137 11.414 26.375 1 98 482 LEU A N 1
ATOM 3732 C CA . LEU A 1 482 ? -3.523 12.727 26.578 1 98 482 LEU A CA 1
ATOM 3733 C C . LEU A 1 482 ? -2.002 12.617 26.609 1 98 482 LEU A C 1
ATOM 3735 O O . LEU A 1 482 ? -1.456 11.711 27.25 1 98 482 LEU A O 1
ATOM 3739 N N . SER A 1 483 ? -1.346 13.578 25.922 1 96.81 483 SER A N 1
ATOM 3740 C CA . SER A 1 483 ? 0.112 13.586 25.875 1 96.81 483 SER A CA 1
ATOM 3741 C C . SER A 1 483 ? 0.657 15.016 25.906 1 96.81 483 SER A C 1
ATOM 3743 O O . SER A 1 483 ? 0.027 15.938 25.391 1 96.81 483 SER A O 1
ATOM 3745 N N . PRO A 1 484 ? 1.865 15.195 26.609 1 95.5 484 PRO A N 1
ATOM 3746 C CA . PRO A 1 484 ? 2.564 16.438 26.266 1 95.5 484 PRO A CA 1
ATOM 3747 C C . PRO A 1 484 ? 2.822 16.578 24.766 1 95.5 484 PRO A C 1
ATOM 3749 O O . PRO A 1 484 ? 3.176 15.594 24.109 1 95.5 484 PRO A O 1
ATOM 3752 N N . THR A 1 485 ? 2.643 17.703 24.203 1 94.19 485 THR A N 1
ATOM 3753 C CA . THR A 1 485 ? 2.717 17.922 22.766 1 94.19 485 THR A CA 1
ATOM 3754 C C . THR A 1 485 ? 4.062 17.453 22.219 1 94.19 485 THR A C 1
ATOM 3756 O O . THR A 1 485 ? 4.121 16.797 21.172 1 94.19 485 THR A O 1
ATOM 3759 N N . TYR A 1 486 ? 5.172 17.703 22.812 1 89 486 TYR A N 1
ATOM 3760 C CA . TYR A 1 486 ? 6.496 17.312 22.328 1 89 486 TYR A CA 1
ATOM 3761 C C . TYR A 1 486 ? 7.105 16.234 23.234 1 89 486 TYR A C 1
ATOM 3763 O O . TYR A 1 486 ? 8.312 16.234 23.453 1 89 486 TYR A O 1
ATOM 3771 N N . GLY A 1 487 ? 6.219 15.398 23.734 1 85.75 487 GLY A N 1
ATOM 3772 C CA . GLY A 1 487 ? 6.684 14.312 24.594 1 85.75 487 GLY A CA 1
ATOM 3773 C C . GLY A 1 487 ? 7.219 13.125 23.812 1 85.75 487 GLY A C 1
ATOM 3774 O O . GLY A 1 487 ? 6.449 12.391 23.203 1 85.75 487 GLY A O 1
ATOM 3775 N N . SER A 1 488 ? 8.492 12.953 23.891 1 85.19 488 SER A N 1
ATOM 3776 C CA . SER A 1 488 ? 9.125 11.773 23.328 1 85.19 488 SER A CA 1
ATOM 3777 C C . SER A 1 488 ? 8.773 11.602 21.844 1 85.19 488 SER A C 1
ATOM 3779 O O . SER A 1 488 ? 8.898 12.539 21.062 1 85.19 488 SER A O 1
ATOM 3781 N N . ASN A 1 489 ? 8.406 10.289 21.516 1 91.31 489 ASN A N 1
ATOM 3782 C CA . ASN A 1 489 ? 8.195 9.922 20.125 1 91.31 489 ASN A CA 1
ATOM 3783 C C . ASN A 1 489 ? 6.715 9.914 19.75 1 91.31 489 ASN A C 1
ATOM 3785 O O . ASN A 1 489 ? 6.324 9.312 18.75 1 91.31 489 ASN A O 1
ATOM 3789 N N . GLN A 1 490 ? 5.926 10.609 20.578 1 91.88 490 GLN A N 1
ATOM 3790 C CA . GLN A 1 490 ? 4.488 10.523 20.344 1 91.88 490 GLN A CA 1
ATOM 3791 C C . GLN A 1 490 ? 4.113 11.102 18.984 1 91.88 490 GLN A C 1
ATOM 3793 O O . GLN A 1 490 ? 3.27 10.539 18.281 1 91.88 490 GLN A O 1
ATOM 3798 N N . LEU A 1 491 ? 4.738 12.219 18.609 1 94.25 491 LEU A N 1
ATOM 3799 C CA . LEU A 1 491 ? 4.441 12.836 17.328 1 94.25 491 LEU A CA 1
ATOM 3800 C C . LEU A 1 491 ? 4.844 11.914 16.172 1 94.25 491 LEU A C 1
ATOM 3802 O O . LEU A 1 491 ? 4.078 11.734 15.227 1 94.25 491 LEU A O 1
ATOM 3806 N N . LEU A 1 492 ? 6.016 11.344 16.297 1 96.5 492 LEU A N 1
ATOM 3807 C CA . LEU A 1 492 ? 6.469 10.406 15.281 1 96.5 492 LEU A CA 1
ATOM 3808 C C . LEU A 1 492 ? 5.574 9.172 15.242 1 96.5 492 LEU A C 1
ATOM 3810 O O . LEU A 1 492 ? 5.141 8.75 14.164 1 96.5 492 LEU A O 1
ATOM 3814 N N . LEU A 1 493 ? 5.281 8.641 16.422 1 97.38 493 LEU A N 1
ATOM 3815 C CA . LEU A 1 493 ? 4.465 7.434 16.547 1 97.38 493 LEU A CA 1
ATOM 3816 C C . LEU A 1 493 ? 3.104 7.633 15.883 1 97.38 493 LEU A C 1
ATOM 3818 O O . LEU A 1 493 ? 2.695 6.836 15.031 1 97.38 493 LEU A O 1
ATOM 3822 N N . THR A 1 494 ? 2.406 8.695 16.156 1 97.5 494 THR A N 1
ATOM 3823 C CA . THR A 1 494 ? 1.029 8.883 15.719 1 97.5 494 THR A CA 1
ATOM 3824 C C . THR A 1 494 ? 0.983 9.266 14.242 1 97.5 494 THR A C 1
ATOM 3826 O O . THR A 1 494 ? -0.014 9.008 13.562 1 97.5 494 THR A O 1
ATOM 3829 N N . ASN A 1 495 ? 2.072 9.883 13.695 1 97.94 495 ASN A N 1
ATOM 3830 C CA . ASN A 1 495 ? 2.135 10.164 12.266 1 97.94 495 ASN A CA 1
ATOM 3831 C C . ASN A 1 495 ? 2.469 8.914 11.453 1 97.94 495 ASN A C 1
ATOM 3833 O O . ASN A 1 495 ? 2.078 8.797 10.297 1 97.94 495 ASN A O 1
ATOM 3837 N N . LEU A 1 496 ? 3.201 7.969 12.078 1 98.44 496 LEU A N 1
ATOM 3838 C CA . LEU A 1 496 ? 3.484 6.699 11.414 1 98.44 496 LEU A CA 1
ATOM 3839 C C . LEU A 1 496 ? 2.248 5.809 11.398 1 98.44 496 LEU A C 1
ATOM 3841 O O . LEU A 1 496 ? 2.031 5.055 10.445 1 98.44 496 LEU A O 1
ATOM 3845 N N . THR A 1 497 ? 1.441 5.922 12.492 1 98.5 497 THR A N 1
ATOM 3846 C CA . THR A 1 497 ? 0.313 5.008 12.625 1 98.5 497 THR A CA 1
ATOM 3847 C C . THR A 1 497 ? -0.953 5.617 12.031 1 98.5 497 THR A C 1
ATOM 3849 O O . THR A 1 497 ? -1.947 4.918 11.828 1 98.5 497 THR A O 1
ATOM 3852 N N . GLY A 1 498 ? -0.967 6.922 11.789 1 98.44 498 GLY A N 1
ATOM 3853 C CA . GLY A 1 498 ? -2.074 7.543 11.078 1 98.44 498 GLY A CA 1
ATOM 3854 C C . GLY A 1 498 ? -3.193 7.996 12 1 98.44 498 GLY A C 1
ATOM 3855 O O . GLY A 1 498 ? -4.234 8.461 11.531 1 98.44 498 GLY A O 1
ATOM 3856 N N . HIS A 1 499 ? -3.018 7.977 13.312 1 98.62 499 HIS A N 1
ATOM 3857 C CA . HIS A 1 499 ? -4.043 8.352 14.273 1 98.62 499 HIS A CA 1
ATOM 3858 C C . HIS A 1 499 ? -4.262 9.859 14.289 1 98.62 499 HIS A C 1
ATOM 3860 O O . HIS A 1 499 ? -3.332 10.633 14.039 1 98.62 499 HIS A O 1
ATOM 3866 N N . PRO A 1 500 ? -5.453 10.258 14.586 1 98.56 500 PRO A N 1
ATOM 3867 C CA . PRO A 1 500 ? -5.719 11.688 14.672 1 98.56 500 PRO A CA 1
ATOM 3868 C C . PRO A 1 500 ? -5.199 12.312 15.969 1 98.56 500 PRO A C 1
ATOM 3870 O O . PRO A 1 500 ? -5.008 11.602 16.953 1 98.56 500 PRO A O 1
ATOM 3873 N N . ALA A 1 501 ? -4.988 13.602 15.875 1 98.69 501 ALA A N 1
ATOM 3874 C CA . ALA A 1 501 ? -4.52 14.367 17.031 1 98.69 501 ALA A CA 1
ATOM 3875 C C . ALA A 1 501 ? -5.039 15.797 16.984 1 98.69 501 ALA A C 1
ATOM 3877 O O . ALA A 1 501 ? -5.324 16.328 15.906 1 98.69 501 ALA A O 1
ATOM 3878 N N . LEU A 1 502 ? -5.223 16.344 18.141 1 98.75 502 LEU A N 1
ATOM 3879 C CA . LEU A 1 502 ? -5.648 17.734 18.266 1 98.75 502 LEU A CA 1
ATOM 3880 C C . LEU A 1 502 ? -4.742 18.5 19.234 1 98.75 502 LEU A C 1
ATOM 3882 O O . LEU A 1 502 ? -4.492 18.031 20.344 1 98.75 502 LEU A O 1
ATOM 3886 N N . SER A 1 503 ? -4.184 19.562 18.734 1 98.31 503 SER A N 1
ATOM 3887 C CA . SER A 1 503 ? -3.422 20.469 19.594 1 98.31 503 SER A CA 1
ATOM 3888 C C . SER A 1 503 ? -4.348 21.359 20.406 1 98.31 503 SER A C 1
ATOM 3890 O O . SER A 1 503 ? -5.109 22.156 19.859 1 98.31 503 SER A O 1
ATOM 3892 N N . LEU A 1 504 ? -4.242 21.281 21.719 1 98 504 LEU A N 1
ATOM 3893 C CA . LEU A 1 504 ? -5.125 21.984 22.641 1 98 504 LEU A CA 1
ATOM 3894 C C . LEU A 1 504 ? -4.348 23.016 23.469 1 98 504 LEU A C 1
ATOM 3896 O O . LEU A 1 504 ? -3.561 22.641 24.344 1 98 504 LEU A O 1
ATOM 3900 N N . PRO A 1 505 ? -4.605 24.281 23.203 1 98.06 505 PRO A N 1
ATOM 3901 C CA . PRO A 1 505 ? -3.939 25.297 24.031 1 98.06 505 PRO A CA 1
ATOM 3902 C C . PRO A 1 505 ? -4.207 25.109 25.516 1 98.06 505 PRO A C 1
ATOM 3904 O O . PRO A 1 505 ? -5.344 24.844 25.922 1 98.06 505 PRO A O 1
ATOM 3907 N N . ASN A 1 506 ? -3.1 25.281 26.328 1 97.56 506 ASN A N 1
ATOM 3908 C CA . ASN A 1 506 ? -3.281 25.047 27.766 1 97.56 506 ASN A CA 1
ATOM 3909 C C . ASN A 1 506 ? -2.578 26.109 28.594 1 97.56 506 ASN A C 1
ATOM 3911 O O . ASN A 1 506 ? -2.281 25.891 29.781 1 97.56 506 ASN A O 1
ATOM 3915 N N . GLY A 1 507 ? -2.199 27.188 27.906 1 96.44 507 GLY A N 1
ATOM 3916 C CA . GLY A 1 507 ? -1.61 28.281 28.672 1 96.44 507 GLY A CA 1
ATOM 3917 C C . GLY A 1 507 ? -0.476 28.969 27.938 1 96.44 507 GLY A C 1
ATOM 3918 O O . GLY A 1 507 ? -0.393 28.906 26.703 1 96.44 507 GLY A O 1
ATOM 3919 N N . PHE A 1 508 ? 0.24 29.766 28.688 1 95.62 508 PHE A N 1
ATOM 3920 C CA . PHE A 1 508 ? 1.385 30.516 28.188 1 95.62 508 PHE A CA 1
ATOM 3921 C C . PHE A 1 508 ? 2.613 30.266 29.062 1 95.62 508 PHE A C 1
ATOM 3923 O O . PHE A 1 508 ? 2.49 30 30.25 1 95.62 508 PHE A O 1
ATOM 3930 N N . ASP A 1 509 ? 3.746 30.297 28.422 1 93.5 509 ASP A N 1
ATOM 3931 C CA . ASP A 1 509 ? 4.973 30.188 29.203 1 93.5 509 ASP A CA 1
ATOM 3932 C C . ASP A 1 509 ? 5.379 31.531 29.797 1 93.5 509 ASP A C 1
ATOM 3934 O O . ASP A 1 509 ? 4.621 32.5 29.734 1 93.5 509 ASP A O 1
ATOM 3938 N N . ASP A 1 510 ? 6.586 31.531 30.422 1 91.88 510 ASP A N 1
ATOM 3939 C CA . ASP A 1 510 ? 7.031 32.719 31.172 1 91.88 510 ASP A CA 1
ATOM 3940 C C . ASP A 1 510 ? 7.324 33.875 30.219 1 91.88 510 ASP A C 1
ATOM 3942 O O . ASP A 1 510 ? 7.383 35.031 30.656 1 91.88 510 ASP A O 1
ATOM 3946 N N . LYS A 1 511 ? 7.426 33.594 28.969 1 92.69 511 LYS A N 1
ATOM 3947 C CA . LYS A 1 511 ? 7.719 34.656 28 1 92.69 511 LYS A CA 1
ATOM 3948 C C . LYS A 1 511 ? 6.457 35.062 27.25 1 92.69 511 LYS A C 1
ATOM 3950 O O . LYS A 1 511 ? 6.527 35.812 26.266 1 92.69 511 LYS A O 1
ATOM 3955 N N . GLY A 1 512 ? 5.371 34.562 27.672 1 93.44 512 GLY A N 1
ATOM 3956 C CA . GLY A 1 512 ? 4.105 34.906 27.062 1 93.44 512 GLY A CA 1
ATOM 3957 C C . GLY A 1 512 ? 3.838 34.188 25.766 1 93.44 512 GLY A C 1
ATOM 3958 O O . GLY A 1 512 ? 3.094 34.656 24.906 1 93.44 512 GLY A O 1
ATOM 3959 N N . ARG A 1 513 ? 4.465 33.062 25.594 1 94.88 513 ARG A N 1
ATOM 3960 C CA . ARG A 1 513 ? 4.273 32.25 24.391 1 94.88 513 ARG A CA 1
ATOM 3961 C C . ARG A 1 513 ? 3.312 31.078 24.672 1 94.88 513 ARG A C 1
ATOM 3963 O O . ARG A 1 513 ? 3.348 30.484 25.75 1 94.88 513 ARG A O 1
ATOM 3970 N N . PRO A 1 514 ? 2.461 30.797 23.734 1 96.44 514 PRO A N 1
ATOM 3971 C CA . PRO A 1 514 ? 1.459 29.766 23.953 1 96.44 514 PRO A CA 1
ATOM 3972 C C . PRO A 1 514 ? 2.08 28.375 24.141 1 96.44 514 PRO A C 1
ATOM 3974 O O . PRO A 1 514 ? 3.152 28.094 23.594 1 96.44 514 PRO A O 1
ATOM 3977 N N . THR A 1 515 ? 1.436 27.531 24.906 1 96.44 515 THR A N 1
ATOM 3978 C CA . THR A 1 515 ? 1.739 26.109 25.062 1 96.44 515 THR A CA 1
ATOM 3979 C C . THR A 1 515 ? 0.497 25.266 24.797 1 96.44 515 THR A C 1
ATOM 3981 O O . THR A 1 515 ? -0.61 25.781 24.688 1 96.44 515 THR A O 1
ATOM 3984 N N . SER A 1 516 ? 0.693 23.953 24.594 1 96.88 516 SER A N 1
ATOM 3985 C CA . SER A 1 516 ? -0.444 23.078 24.344 1 96.88 516 SER A CA 1
ATOM 3986 C C . SER A 1 516 ? -0.18 21.656 24.859 1 96.88 516 SER A C 1
ATOM 3988 O O . SER A 1 516 ? 0.962 21.312 25.156 1 96.88 516 SER A O 1
ATOM 3990 N N . VAL A 1 517 ? -1.191 20.922 25.062 1 97.31 517 VAL A N 1
ATOM 3991 C CA . VAL A 1 517 ? -1.144 19.453 25.125 1 97.31 517 VAL A CA 1
ATOM 3992 C C . VAL A 1 517 ? -1.782 18.859 23.875 1 97.31 517 VAL A C 1
ATOM 3994 O O . VAL A 1 517 ? -2.486 19.562 23.141 1 97.31 517 VAL A O 1
ATOM 3997 N N . THR A 1 518 ? -1.474 17.609 23.625 1 97.94 518 THR A N 1
ATOM 3998 C CA . THR A 1 518 ? -2.01 16.938 22.453 1 97.94 518 THR A CA 1
ATOM 3999 C C . THR A 1 518 ? -2.98 15.828 22.859 1 97.94 518 THR A C 1
ATOM 4001 O O . THR A 1 518 ? -2.674 15.016 23.734 1 97.94 518 THR A O 1
ATOM 4004 N N . LEU A 1 519 ? -4.188 15.852 22.297 1 98.44 519 LEU A N 1
ATOM 4005 C CA . LEU A 1 519 ? -5.133 14.742 22.375 1 98.44 519 LEU A CA 1
ATOM 4006 C C . LEU A 1 519 ? -4.957 13.789 21.203 1 98.44 519 LEU A C 1
ATOM 4008 O O . LEU A 1 519 ? -4.941 14.219 20.047 1 98.44 519 LEU A O 1
ATOM 4012 N N . VAL A 1 520 ? -4.77 12.508 21.5 1 98.44 520 VAL A N 1
ATOM 4013 C CA . VAL A 1 520 ? -4.645 11.492 20.469 1 98.44 520 VAL A CA 1
ATOM 4014 C C . VAL A 1 520 ? -5.879 10.594 20.469 1 98.44 520 VAL A C 1
ATOM 4016 O O . VAL A 1 520 ? -6.266 10.062 21.516 1 98.44 520 VAL A O 1
ATOM 4019 N N . GLY A 1 521 ? -6.52 10.477 19.328 1 98.19 521 GLY A N 1
ATOM 4020 C CA . GLY A 1 521 ? -7.727 9.672 19.234 1 98.19 521 GLY A CA 1
ATOM 4021 C C . GLY A 1 521 ? -7.523 8.383 18.453 1 98.19 521 GLY A C 1
ATOM 4022 O O . GLY A 1 521 ? -6.445 8.148 17.906 1 98.19 521 GLY A O 1
ATOM 4023 N N . ASN A 1 522 ? -8.555 7.512 18.516 1 97.5 522 ASN A N 1
ATOM 4024 C CA . ASN A 1 522 ? -8.578 6.328 17.656 1 97.5 522 ASN A CA 1
ATOM 4025 C C . ASN A 1 522 ? -8.891 6.688 16.203 1 97.5 522 ASN A C 1
ATOM 4027 O O . ASN A 1 522 ? -9.203 7.84 15.898 1 97.5 522 ASN A O 1
ATOM 4031 N N . TYR A 1 523 ? -8.711 5.707 15.312 1 98.12 523 TYR A N 1
ATOM 4032 C CA . TYR A 1 523 ? -9.016 5.934 13.898 1 98.12 523 TYR A CA 1
ATOM 4033 C C . TYR A 1 523 ? -10.438 6.441 13.727 1 98.12 523 TYR A C 1
ATOM 4035 O O . TYR A 1 523 ? -11.391 5.828 14.219 1 98.12 523 TYR A O 1
ATOM 4043 N N . TYR A 1 524 ? -10.508 7.656 13.055 1 97.56 524 TYR A N 1
ATOM 4044 C CA . TYR A 1 524 ? -11.781 8.297 12.758 1 97.56 524 TYR A CA 1
ATOM 4045 C C . TYR A 1 524 ? -12.531 8.625 14.047 1 97.56 524 TYR A C 1
ATOM 4047 O O . TYR A 1 524 ? -13.766 8.625 14.062 1 97.56 524 TYR A O 1
ATOM 4055 N N . GLY A 1 525 ? -11.75 8.805 15.086 1 96.75 525 GLY A N 1
ATOM 4056 C CA . GLY A 1 525 ? -12.289 9.203 16.375 1 96.75 525 GLY A CA 1
ATOM 4057 C C . GLY A 1 525 ? -12.195 10.695 16.641 1 96.75 525 GLY A C 1
ATOM 4058 O O . GLY A 1 525 ? -12.078 11.117 17.781 1 96.75 525 GLY A O 1
ATOM 4059 N N . GLU A 1 526 ? -12.234 11.484 15.609 1 97.81 526 GLU A N 1
ATOM 4060 C CA . GLU A 1 526 ? -12.133 12.938 15.758 1 97.81 526 GLU A CA 1
ATOM 4061 C C . GLU A 1 526 ? -13.258 13.492 16.625 1 97.81 526 GLU A C 1
ATOM 4063 O O . GLU A 1 526 ? -13.07 14.484 17.328 1 97.81 526 GLU A O 1
ATOM 4068 N N . ASP A 1 527 ? -14.375 12.805 16.609 1 96.12 527 ASP A N 1
ATOM 4069 C CA . ASP A 1 527 ? -15.531 13.281 17.375 1 96.12 527 ASP A CA 1
ATOM 4070 C C . ASP A 1 527 ? -15.234 13.281 18.875 1 96.12 527 ASP A C 1
ATOM 4072 O O . ASP A 1 527 ? -15.609 14.219 19.594 1 96.12 527 ASP A O 1
ATOM 4076 N N . GLN A 1 528 ? -14.492 12.281 19.375 1 96.06 528 GLN A N 1
ATOM 4077 C CA . GLN A 1 528 ? -14.117 12.234 20.781 1 96.06 528 GLN A CA 1
ATOM 4078 C C . GLN A 1 528 ? -13.109 13.32 21.125 1 96.06 528 GLN A C 1
ATOM 4080 O O . GLN A 1 528 ? -13.188 13.938 22.188 1 96.06 528 GLN A O 1
ATOM 4085 N N . LEU A 1 529 ? -12.164 13.555 20.203 1 97.69 529 LEU A N 1
ATOM 4086 C CA . LEU A 1 529 ? -11.188 14.625 20.406 1 97.69 529 LEU A CA 1
ATOM 4087 C C . LEU A 1 529 ? -11.883 15.977 20.531 1 97.69 529 LEU A C 1
ATOM 4089 O O . LEU A 1 529 ? -11.594 16.734 21.469 1 97.69 529 LEU A O 1
ATOM 4093 N N . ILE A 1 530 ? -12.773 16.219 19.625 1 97.5 530 ILE A N 1
ATOM 4094 C CA . ILE A 1 530 ? -13.484 17.484 19.562 1 97.5 530 ILE A CA 1
ATOM 4095 C C . ILE A 1 530 ? -14.344 17.656 20.812 1 97.5 530 ILE A C 1
ATOM 4097 O O . ILE A 1 530 ? -14.375 18.734 21.406 1 97.5 530 ILE A O 1
ATOM 4101 N N . SER A 1 531 ? -14.992 16.609 21.234 1 95.88 531 SER A N 1
ATOM 4102 C CA . SER A 1 531 ? -15.883 16.672 22.391 1 95.88 531 SER A CA 1
ATOM 4103 C C . SER A 1 531 ? -15.109 17.031 23.656 1 95.88 531 SER A C 1
ATOM 4105 O O . SER A 1 531 ? -15.531 17.906 24.422 1 95.88 531 SER A O 1
ATOM 4107 N N . LEU A 1 532 ? -14.062 16.406 23.828 1 96.5 532 LEU A N 1
ATOM 4108 C CA . LEU A 1 532 ? -13.273 16.703 25.031 1 96.5 532 LEU A CA 1
ATOM 4109 C C . LEU A 1 532 ? -12.664 18.094 24.938 1 96.5 532 LEU A C 1
ATOM 4111 O O . LEU A 1 532 ? -12.656 18.828 25.938 1 96.5 532 LEU A O 1
ATOM 4115 N N . ALA A 1 533 ? -12.102 18.422 23.812 1 97.38 533 ALA A N 1
ATOM 4116 C CA . ALA A 1 533 ? -11.5 19.734 23.641 1 97.38 533 ALA A CA 1
ATOM 4117 C C . ALA A 1 533 ? -12.516 20.844 23.875 1 97.38 533 ALA A C 1
ATOM 4119 O O . ALA A 1 533 ? -12.211 21.859 24.516 1 97.38 533 ALA A O 1
ATOM 4120 N N . HIS A 1 534 ? -13.703 20.641 23.344 1 96.62 534 HIS A N 1
ATOM 4121 C CA . HIS A 1 534 ? -14.766 21.625 23.531 1 96.62 534 HIS A CA 1
ATOM 4122 C C . HIS A 1 534 ? -15.117 21.797 25 1 96.62 534 HIS A C 1
ATOM 4124 O O . HIS A 1 534 ? -15.266 22.922 25.484 1 96.62 534 HIS A O 1
ATOM 4130 N N . ALA A 1 535 ? -15.266 20.688 25.703 1 95.69 535 ALA A N 1
ATOM 4131 C CA . ALA A 1 535 ? -15.562 20.734 27.125 1 95.69 535 ALA A CA 1
ATOM 4132 C C . ALA A 1 535 ? -14.469 21.469 27.891 1 95.69 535 ALA A C 1
ATOM 4134 O O . ALA A 1 535 ? -14.758 22.281 28.781 1 95.69 535 ALA A O 1
ATOM 4135 N N . TYR A 1 536 ? -13.266 21.156 27.594 1 96.81 536 TYR A N 1
ATOM 4136 C CA . TYR A 1 536 ? -12.141 21.797 28.25 1 96.81 536 TYR A CA 1
ATOM 4137 C C . TYR A 1 536 ? -12.148 23.297 27.969 1 96.81 536 TYR A C 1
ATOM 4139 O O . TYR A 1 536 ? -11.961 24.109 28.891 1 96.81 536 TYR A O 1
ATOM 4147 N N . GLN A 1 537 ? -12.359 23.719 26.734 1 96.56 537 GLN A N 1
ATOM 4148 C CA . GLN A 1 537 ? -12.328 25.125 26.312 1 96.56 537 GLN A CA 1
ATOM 4149 C C . GLN A 1 537 ? -13.484 25.906 26.953 1 96.56 537 GLN A C 1
ATOM 4151 O O . GLN A 1 537 ? -13.367 27.109 27.172 1 96.56 537 GLN A O 1
ATOM 4156 N N . LYS A 1 538 ? -14.523 25.234 27.25 1 94.5 538 LYS A N 1
ATOM 4157 C CA . LYS A 1 538 ? -15.648 25.875 27.922 1 94.5 538 LYS A CA 1
ATOM 4158 C C . LYS A 1 538 ? -15.305 26.203 29.375 1 94.5 538 LYS A C 1
ATOM 4160 O O . LYS A 1 538 ? -15.789 27.203 29.922 1 94.5 538 LYS A O 1
ATOM 4165 N N . ASN A 1 539 ? -14.469 25.422 29.969 1 94.81 539 ASN A N 1
ATOM 4166 C CA . ASN A 1 539 ? -14.172 25.562 31.391 1 94.81 539 ASN A CA 1
ATOM 4167 C C . ASN A 1 539 ? -12.898 26.375 31.609 1 94.81 539 ASN A C 1
ATOM 4169 O O . ASN A 1 539 ? -12.766 27.047 32.625 1 94.81 539 ASN A O 1
ATOM 4173 N N . TYR A 1 540 ? -11.969 26.203 30.734 1 95.81 540 TYR A N 1
ATOM 4174 C CA . TYR A 1 540 ? -10.68 26.875 30.828 1 95.81 540 TYR A CA 1
ATOM 4175 C C . TYR A 1 540 ? -10.336 27.578 29.531 1 95.81 540 TYR A C 1
ATOM 4177 O O . TYR A 1 540 ? -10.008 26.938 28.531 1 95.81 540 TYR A O 1
ATOM 4185 N N . ARG A 1 541 ? -10.289 28.875 29.578 1 92.81 541 ARG A N 1
ATOM 4186 C CA . ARG A 1 541 ? -10.188 29.656 28.344 1 92.81 541 ARG A CA 1
ATOM 4187 C C . ARG A 1 541 ? -8.734 30.016 28.047 1 92.81 541 ARG A C 1
ATOM 4189 O O . ARG A 1 541 ? -8.328 31.172 28.219 1 92.81 541 ARG A O 1
ATOM 4196 N N . TYR A 1 542 ? -8.039 29.094 27.516 1 94.25 542 TYR A N 1
ATOM 4197 C CA . TYR A 1 542 ? -6.68 29.328 27.031 1 94.25 542 TYR A CA 1
ATOM 4198 C C . TYR A 1 542 ? -6.656 29.531 25.531 1 94.25 542 TYR A C 1
ATOM 4200 O O . TYR A 1 542 ? -5.672 30.047 24.984 1 94.25 542 TYR A O 1
ATOM 4208 N N . HIS A 1 543 ? -7.758 29.172 24.891 1 89.44 543 HIS A N 1
ATOM 4209 C CA . HIS A 1 543 ? -7.895 29.312 23.453 1 89.44 543 HIS A CA 1
ATOM 4210 C C . HIS A 1 543 ? -8.523 30.656 23.078 1 89.44 543 HIS A C 1
ATOM 4212 O O . HIS A 1 543 ? -9.07 31.344 23.938 1 89.44 543 HIS A O 1
ATOM 4218 N N . GLY A 1 544 ? -8.383 31.031 21.812 1 87.62 544 GLY A N 1
ATOM 4219 C CA . GLY A 1 544 ? -9.055 32.219 21.328 1 87.62 544 GLY A CA 1
ATOM 4220 C C . GLY A 1 544 ? -8.422 33.5 21.828 1 87.62 544 GLY A C 1
ATOM 4221 O O . GLY A 1 544 ? -9.008 34.594 21.688 1 87.62 544 GLY A O 1
ATOM 4222 N N . MET A 1 545 ? -7.273 33.375 22.406 1 92.88 545 MET A N 1
ATOM 4223 C CA . MET A 1 545 ? -6.574 34.562 22.875 1 92.88 545 MET A CA 1
ATOM 4224 C C . MET A 1 545 ? -6.027 35.375 21.703 1 92.88 545 MET A C 1
ATOM 4226 O O . MET A 1 545 ? -5.73 34.812 20.656 1 92.88 545 MET A O 1
ATOM 4230 N N . ILE A 1 546 ? -5.977 36.719 21.906 1 94.81 546 ILE A N 1
ATOM 4231 C CA . ILE A 1 546 ? -5.555 37.625 20.844 1 94.81 546 ILE A CA 1
ATOM 4232 C C . ILE A 1 546 ? -4.133 38.125 21.125 1 94.81 546 ILE A C 1
ATOM 4234 O O . ILE A 1 546 ? -3.818 38.562 22.234 1 94.81 546 ILE A O 1
ATOM 4238 N N . PRO A 1 547 ? -3.27 37.969 20.125 1 94.5 547 PRO A N 1
ATOM 4239 C CA . PRO A 1 547 ? -1.917 38.5 20.312 1 94.5 547 PRO A CA 1
ATOM 4240 C C . PRO A 1 547 ? -1.873 40 20.297 1 94.5 547 PRO A C 1
ATOM 4242 O O . PRO A 1 547 ? -1.532 40.625 19.266 1 94.5 547 PRO A O 1
ATOM 4245 N N . LYS A 1 548 ? -1.94 40.625 21.328 1 85.62 548 LYS A N 1
ATOM 4246 C CA . LYS A 1 548 ? -2.113 42.062 21.469 1 85.62 548 LYS A CA 1
ATOM 4247 C C . LYS A 1 548 ? -0.855 42.812 21.031 1 85.62 548 LYS A C 1
ATOM 4249 O O . LYS A 1 548 ? -0.936 43.938 20.531 1 85.62 548 LYS A O 1
ATOM 4254 N N . GLY A 1 549 ? 0.272 42.188 21.219 1 82.25 549 GLY A N 1
ATOM 4255 C CA . GLY A 1 549 ? 1.51 42.812 20.828 1 82.25 549 GLY A CA 1
ATOM 4256 C C . GLY A 1 549 ? 1.595 43.094 19.328 1 82.25 549 GLY A C 1
ATOM 4257 O O . GLY A 1 549 ? 2.275 44 18.891 1 82.25 549 GLY A O 1
ATOM 4258 N N . LEU A 1 550 ? 0.911 42.344 18.578 1 82.19 550 LEU A N 1
ATOM 4259 C CA . LEU A 1 550 ? 0.871 42.531 17.141 1 82.19 550 LEU A CA 1
ATOM 4260 C C . LEU A 1 550 ? -0.147 43.594 16.75 1 82.19 550 LEU A C 1
ATOM 4262 O O . LEU A 1 550 ? 0.106 44.406 15.852 1 82.19 550 LEU A O 1
ATOM 4266 N N . ILE A 1 551 ? -1.204 43.625 17.438 1 75.5 551 ILE A N 1
ATOM 4267 C CA . ILE A 1 551 ? -2.361 44.406 17.016 1 75.5 551 ILE A CA 1
ATOM 4268 C C . ILE A 1 551 ? -2.279 45.812 17.609 1 75.5 551 ILE A C 1
ATOM 4270 O O . ILE A 1 551 ? -2.781 46.781 17.016 1 75.5 551 ILE A O 1
ATOM 4274 N N . GLU A 1 552 ? -1.579 46 18.672 1 70.38 552 GLU A N 1
ATOM 4275 C CA . GLU A 1 552 ? -1.417 47.344 19.234 1 70.38 552 GLU A CA 1
ATOM 4276 C C . GLU A 1 552 ? -0.204 48.031 18.641 1 70.38 552 GLU A C 1
ATOM 4278 O O . GLU A 1 552 ? 0.121 47.844 17.469 1 70.38 552 GLU A O 1
ATOM 4283 N N . MET B 1 1 ? 29.609 -49.375 45.688 1 22.86 1 MET B N 1
ATOM 4284 C CA . MET B 1 1 ? 28.641 -49.031 44.656 1 22.86 1 MET B CA 1
ATOM 4285 C C . MET B 1 1 ? 28.766 -47.562 44.281 1 22.86 1 MET B C 1
ATOM 4287 O O . MET B 1 1 ? 28.172 -46.688 44.906 1 22.86 1 MET B O 1
ATOM 4291 N N . LYS B 1 2 ? 30.031 -47.156 43.938 1 24.28 2 LYS B N 1
ATOM 4292 C CA . LYS B 1 2 ? 30.734 -45.906 43.688 1 24.28 2 LYS B CA 1
ATOM 4293 C C . LYS B 1 2 ? 30.188 -45.219 42.438 1 24.28 2 LYS B C 1
ATOM 4295 O O . LYS B 1 2 ? 30.406 -45.688 41.312 1 24.28 2 LYS B O 1
ATOM 4300 N N . LYS B 1 3 ? 28.891 -44.594 42.688 1 28.16 3 LYS B N 1
ATOM 4301 C CA . LYS B 1 3 ? 28 -43.938 41.75 1 28.16 3 LYS B CA 1
ATOM 4302 C C . LYS B 1 3 ? 28.734 -42.875 40.938 1 28.16 3 LYS B C 1
ATOM 4304 O O . LYS B 1 3 ? 29.375 -42 41.5 1 28.16 3 LYS B O 1
ATOM 4309 N N . HIS B 1 4 ? 29.109 -43.156 39.625 1 29.45 4 HIS B N 1
ATOM 4310 C CA . HIS B 1 4 ? 29.797 -42.438 38.562 1 29.45 4 HIS B CA 1
ATOM 4311 C C . HIS B 1 4 ? 29.078 -41.156 38.219 1 29.45 4 HIS B C 1
ATOM 4313 O O . HIS B 1 4 ? 27.859 -41.156 37.969 1 29.45 4 HIS B O 1
ATOM 4319 N N . GLY B 1 5 ? 29.344 -40.031 38.875 1 28.88 5 GLY B N 1
ATOM 4320 C CA . GLY B 1 5 ? 28.875 -38.656 38.75 1 2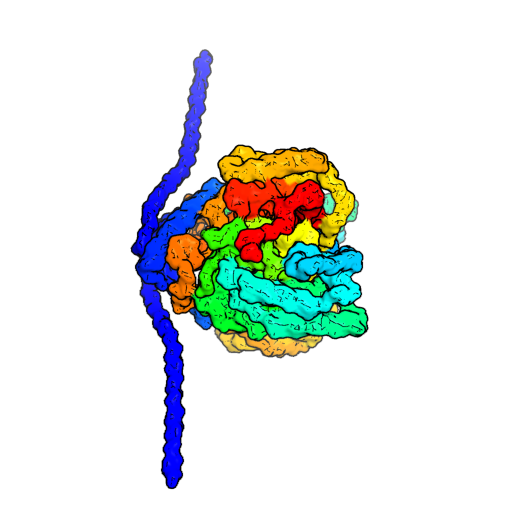8.88 5 GLY B CA 1
ATOM 4321 C C . GLY B 1 5 ? 28.984 -38.094 37.312 1 28.88 5 GLY B C 1
ATOM 4322 O O . GLY B 1 5 ? 30.062 -38.094 36.75 1 28.88 5 GLY B O 1
ATOM 4323 N N . TRP B 1 6 ? 27.969 -38.406 36.438 1 29.12 6 TRP B N 1
ATOM 4324 C CA . TRP B 1 6 ? 27.891 -37.906 35.094 1 29.12 6 TRP B CA 1
ATOM 4325 C C . TRP B 1 6 ? 28.094 -36.406 35.031 1 29.12 6 TRP B C 1
ATOM 4327 O O . TRP B 1 6 ? 27.375 -35.656 35.688 1 29.12 6 TRP B O 1
ATOM 4337 N N . LEU B 1 7 ? 29.297 -35.906 34.812 1 31.36 7 LEU B N 1
ATOM 4338 C CA . LEU B 1 7 ? 29.625 -34.5 34.531 1 31.36 7 LEU B CA 1
ATOM 4339 C C . LEU B 1 7 ? 28.859 -34 33.312 1 31.36 7 LEU B C 1
ATOM 4341 O O . LEU B 1 7 ? 29.031 -34.531 32.219 1 31.36 7 LEU B O 1
ATOM 4345 N N . LEU B 1 8 ? 27.625 -33.438 33.5 1 31.23 8 LEU B N 1
ATOM 4346 C CA . LEU B 1 8 ? 26.875 -32.688 32.5 1 31.23 8 LEU B CA 1
ATOM 4347 C C . LEU B 1 8 ? 27.734 -31.641 31.844 1 31.23 8 LEU B C 1
ATOM 4349 O O . LEU B 1 8 ? 28.203 -30.703 32.5 1 31.23 8 LEU B O 1
ATOM 4353 N N . LEU B 1 9 ? 28.484 -31.969 30.766 1 30.61 9 LEU B N 1
ATOM 4354 C CA . LEU B 1 9 ? 29.156 -31.016 29.891 1 30.61 9 LEU B CA 1
ATOM 4355 C C . LEU B 1 9 ? 28.172 -30.016 29.297 1 30.61 9 LEU B C 1
ATOM 4357 O O . LEU B 1 9 ? 27.281 -30.406 28.531 1 30.61 9 LEU B O 1
ATOM 4361 N N . ILE B 1 10 ? 27.844 -28.969 30.016 1 33.56 10 ILE B N 1
ATOM 4362 C CA . ILE B 1 10 ? 27.109 -27.828 29.484 1 33.56 10 ILE B CA 1
ATOM 4363 C C . ILE B 1 10 ? 27.859 -27.266 28.266 1 33.56 10 ILE B C 1
ATOM 4365 O O . ILE B 1 10 ? 28.969 -26.75 28.391 1 33.56 10 ILE B O 1
ATOM 4369 N N . ILE B 1 11 ? 27.703 -27.844 27.109 1 33.62 11 ILE B N 1
ATOM 4370 C CA . ILE B 1 11 ? 28.156 -27.219 25.859 1 33.62 11 ILE B CA 1
ATOM 4371 C C . ILE B 1 11 ? 27.516 -25.844 25.703 1 33.62 11 ILE B C 1
ATOM 4373 O O . ILE B 1 11 ? 26.297 -25.734 25.594 1 33.62 11 ILE B O 1
ATOM 4377 N N . GLY B 1 12 ? 28.125 -24.797 26.234 1 30.2 12 GLY B N 1
ATOM 4378 C CA . GLY B 1 12 ? 27.828 -23.391 25.953 1 30.2 12 GLY B CA 1
ATOM 4379 C C . GLY B 1 12 ? 27.688 -23.109 24.469 1 30.2 12 GLY B C 1
ATOM 4380 O O . GLY B 1 12 ? 28.625 -23.344 23.688 1 30.2 12 GLY B O 1
ATOM 4381 N N . VAL B 1 13 ? 26.516 -23.188 23.938 1 34.22 13 VAL B N 1
ATOM 4382 C CA . VAL B 1 13 ? 26.219 -22.609 22.625 1 34.22 13 VAL B CA 1
ATOM 4383 C C . VAL B 1 13 ? 26.719 -21.172 22.562 1 34.22 13 VAL B C 1
ATOM 4385 O O . VAL B 1 13 ? 26.219 -20.297 23.281 1 34.22 13 VAL B O 1
ATOM 4388 N N . ILE B 1 14 ? 27.969 -20.969 22.281 1 32.09 14 ILE B N 1
ATOM 4389 C CA . ILE B 1 14 ? 28.469 -19.656 21.906 1 32.09 14 ILE B CA 1
ATOM 4390 C C . ILE B 1 14 ? 27.609 -19.078 20.781 1 32.09 14 ILE B C 1
ATOM 4392 O O . ILE B 1 14 ? 27.594 -19.609 19.672 1 32.09 14 ILE B O 1
ATOM 4396 N N . PHE B 1 15 ? 26.547 -18.422 21.156 1 35.12 15 PHE B N 1
ATOM 4397 C CA . PHE B 1 15 ? 25.953 -17.484 20.203 1 35.12 15 PHE B CA 1
ATOM 4398 C C . PHE B 1 15 ? 27.016 -16.609 19.562 1 35.12 15 PHE B C 1
ATOM 4400 O O . PHE B 1 15 ? 27.719 -15.867 20.25 1 35.12 15 PHE B O 1
ATOM 4407 N N . GLY B 1 16 ? 27.625 -17.078 18.531 1 31.44 16 GLY B N 1
ATOM 4408 C CA . GLY B 1 16 ? 28.406 -16.188 17.688 1 31.44 16 GLY B CA 1
ATOM 4409 C C . GLY B 1 16 ? 27.766 -14.836 17.484 1 31.44 16 GLY B C 1
ATOM 4410 O O . GLY B 1 16 ? 26.75 -14.727 16.781 1 31.44 16 GLY B O 1
ATOM 4411 N N . PHE B 1 17 ? 27.781 -13.992 18.5 1 33.84 17 PHE B N 1
ATOM 4412 C CA . PHE B 1 17 ? 27.625 -12.578 18.188 1 33.84 17 PHE B CA 1
ATOM 4413 C C . PHE B 1 17 ? 28.5 -12.195 17 1 33.84 17 PHE B C 1
ATOM 4415 O O . PHE B 1 17 ? 29.734 -12.25 17.078 1 33.84 17 PHE B O 1
ATOM 4422 N N . THR B 1 18 ? 28.062 -12.422 15.836 1 34.62 18 THR B N 1
ATOM 4423 C CA . THR B 1 18 ? 28.75 -11.672 14.789 1 34.62 18 THR B CA 1
ATOM 4424 C C . THR B 1 18 ? 29.125 -10.281 15.281 1 34.62 18 THR B C 1
ATOM 4426 O O . THR B 1 18 ? 28.266 -9.531 15.766 1 34.62 18 THR B O 1
ATOM 4429 N N . LEU B 1 19 ? 30.297 -10.094 15.828 1 34.84 19 LEU B N 1
ATOM 4430 C CA . LEU B 1 19 ? 30.891 -8.773 15.992 1 34.84 19 LEU B CA 1
ATOM 4431 C C . LEU B 1 19 ? 30.391 -7.805 14.93 1 34.84 19 LEU B C 1
ATOM 4433 O O . LEU B 1 19 ? 30.656 -8 13.734 1 34.84 19 LEU B O 1
ATOM 4437 N N . ALA B 1 20 ? 29.344 -7.176 15.203 1 37.84 20 ALA B N 1
ATOM 4438 C CA . ALA B 1 20 ? 29.125 -5.938 14.461 1 37.84 20 ALA B CA 1
ATOM 4439 C C . ALA B 1 20 ? 30.438 -5.207 14.219 1 37.84 20 ALA B C 1
ATOM 4441 O O . ALA B 1 20 ? 31.062 -4.707 15.164 1 37.84 20 ALA B O 1
ATOM 4442 N N . GLN B 1 21 ? 31.344 -5.633 13.406 1 40.22 21 GLN B N 1
ATOM 4443 C CA . GLN B 1 21 ? 32.438 -4.746 13.016 1 40.22 21 GLN B CA 1
ATOM 4444 C C . GLN B 1 21 ? 31.969 -3.291 12.977 1 40.22 21 GLN B C 1
ATOM 4446 O O . GLN B 1 21 ? 30.969 -2.965 12.328 1 40.22 21 GLN B O 1
ATOM 4451 N N . THR B 1 22 ? 32.062 -2.523 13.914 1 49.12 22 THR B N 1
ATOM 4452 C CA . THR B 1 22 ? 31.906 -1.074 13.953 1 49.12 22 THR B CA 1
ATOM 4453 C C . THR B 1 22 ? 32.188 -0.461 12.586 1 49.12 22 THR B C 1
ATOM 4455 O O . THR B 1 22 ? 33.344 -0.479 12.125 1 49.12 22 THR B O 1
ATOM 4458 N N . ALA B 1 23 ? 31.328 -0.633 11.688 1 62.19 23 ALA B N 1
ATOM 4459 C CA . ALA B 1 23 ? 31.5 0.041 10.398 1 62.19 23 ALA B CA 1
ATOM 4460 C C . ALA B 1 23 ? 32.156 1.404 10.586 1 62.19 23 ALA B C 1
ATOM 4462 O O . ALA B 1 23 ? 31.75 2.184 11.453 1 62.19 23 ALA B O 1
ATOM 4463 N N . GLY B 1 24 ? 33.375 1.551 10.188 1 75.88 24 GLY B N 1
ATOM 4464 C CA . GLY B 1 24 ? 34.125 2.795 10.211 1 75.88 24 GLY B CA 1
ATOM 4465 C C . GLY B 1 24 ? 33.312 3.99 9.75 1 75.88 24 GLY B C 1
ATOM 4466 O O . GLY B 1 24 ? 32.156 3.855 9.406 1 75.88 24 GLY B O 1
ATOM 4467 N N . LYS B 1 25 ? 33.812 5.109 9.945 1 90.62 25 LYS B N 1
ATOM 4468 C CA . LYS B 1 25 ? 33.188 6.371 9.531 1 90.62 25 LYS B CA 1
ATOM 4469 C C . LYS B 1 25 ? 32.875 6.367 8.039 1 90.62 25 LYS B C 1
ATOM 4471 O O . LYS B 1 25 ? 33.656 5.855 7.234 1 90.62 25 LYS B O 1
ATOM 4476 N N . ILE B 1 26 ? 31.719 6.789 7.68 1 95.88 26 ILE B N 1
ATOM 4477 C CA . ILE B 1 26 ? 31.375 6.98 6.277 1 95.88 26 ILE B CA 1
ATOM 4478 C C . ILE B 1 26 ? 32.156 8.172 5.711 1 95.88 26 ILE B C 1
ATOM 4480 O O . ILE B 1 26 ? 32.125 9.258 6.293 1 95.88 26 ILE B O 1
ATOM 4484 N N . THR B 1 27 ? 32.812 7.945 4.57 1 96 27 THR B N 1
ATOM 4485 C CA . THR B 1 27 ? 33.656 8.969 4.008 1 96 27 THR B CA 1
ATOM 4486 C C . THR B 1 27 ? 33.094 9.5 2.693 1 96 27 THR B C 1
ATOM 4488 O O . THR B 1 27 ? 32.25 8.859 2.08 1 96 27 THR B O 1
ATOM 4491 N N . ARG B 1 28 ? 33.594 10.672 2.291 1 96.38 28 ARG B N 1
ATOM 4492 C CA . ARG B 1 28 ? 33.219 11.258 1.005 1 96.38 28 ARG B CA 1
ATOM 4493 C C . ARG B 1 28 ? 33.531 10.289 -0.138 1 96.38 28 ARG B C 1
ATOM 4495 O O . ARG B 1 28 ? 32.688 10.133 -1.048 1 96.38 28 ARG B O 1
ATOM 4502 N N . LYS B 1 29 ? 34.625 9.57 -0.1 1 95.62 29 LYS B N 1
ATOM 4503 C CA . LYS B 1 29 ? 35.031 8.633 -1.146 1 95.62 29 LYS B CA 1
ATOM 4504 C C . LYS B 1 29 ? 34.031 7.504 -1.297 1 95.62 29 LYS B C 1
ATOM 4506 O O . LYS B 1 29 ? 33.719 7.078 -2.414 1 95.62 29 LYS B O 1
ATOM 4511 N N . GLN B 1 30 ? 33.594 7.047 -0.219 1 96.19 30 GLN B N 1
ATOM 4512 C CA . GLN B 1 30 ? 32.625 5.969 -0.25 1 96.19 30 GLN B CA 1
ATOM 4513 C C . GLN B 1 30 ? 31.312 6.434 -0.885 1 96.19 30 GLN B C 1
ATOM 4515 O O . GLN B 1 30 ? 30.688 5.688 -1.644 1 96.19 30 GLN B O 1
ATOM 4520 N N . VAL B 1 31 ? 30.906 7.66 -0.581 1 97.12 31 VAL B N 1
ATOM 4521 C CA . VAL B 1 31 ? 29.672 8.203 -1.145 1 97.12 31 VAL B CA 1
ATOM 4522 C C . VAL B 1 31 ? 29.828 8.391 -2.652 1 97.12 31 VAL B C 1
ATOM 4524 O O . VAL B 1 31 ? 28.922 8.078 -3.42 1 97.12 31 VAL B O 1
ATOM 4527 N N . ILE B 1 32 ? 30.984 8.844 -3.082 1 95.69 32 ILE B N 1
ATOM 4528 C CA . ILE B 1 32 ? 31.281 9.023 -4.5 1 95.69 32 ILE B CA 1
ATOM 4529 C C . ILE B 1 32 ? 31.188 7.676 -5.215 1 95.69 32 ILE B C 1
ATOM 4531 O O . ILE B 1 32 ? 30.625 7.582 -6.309 1 95.69 32 ILE B O 1
ATOM 4535 N N . ALA B 1 33 ? 31.719 6.656 -4.602 1 95.25 33 ALA B N 1
ATOM 4536 C CA . ALA B 1 33 ? 31.641 5.316 -5.18 1 95.25 33 ALA B CA 1
ATOM 4537 C C . ALA B 1 33 ? 30.188 4.832 -5.25 1 95.25 33 ALA B C 1
ATOM 4539 O O . ALA B 1 33 ? 29.766 4.297 -6.273 1 95.25 33 ALA B O 1
ATOM 4540 N N . ALA B 1 34 ? 29.484 5.016 -4.184 1 95.75 34 ALA B N 1
ATOM 4541 C CA . ALA B 1 34 ? 28.109 4.527 -4.078 1 95.75 34 ALA B CA 1
ATOM 4542 C C . ALA B 1 34 ? 27.203 5.207 -5.102 1 95.75 34 ALA B C 1
ATOM 4544 O O . ALA B 1 34 ? 26.312 4.574 -5.66 1 95.75 34 ALA B O 1
ATOM 4545 N N . GLN B 1 35 ? 27.375 6.562 -5.344 1 95.25 35 GLN B N 1
ATOM 4546 C CA . GLN B 1 35 ? 26.516 7.285 -6.266 1 95.25 35 GLN B CA 1
ATOM 4547 C C . GLN B 1 35 ? 26.656 6.758 -7.688 1 95.25 35 GLN B C 1
ATOM 4549 O O . GLN B 1 35 ? 25.734 6.852 -8.492 1 95.25 35 GLN B O 1
ATOM 4554 N N . ASN B 1 36 ? 27.734 6.086 -7.98 1 94.56 36 ASN B N 1
ATOM 4555 C CA . ASN B 1 36 ? 27.953 5.512 -9.305 1 94.56 36 ASN B CA 1
ATOM 4556 C C . ASN B 1 36 ? 27.062 4.293 -9.539 1 94.56 36 ASN B C 1
ATOM 4558 O O . ASN B 1 36 ? 26.688 4.012 -10.68 1 94.56 36 ASN B O 1
ATOM 4562 N N . LEU B 1 37 ? 26.781 3.529 -8.484 1 95.94 37 LEU B N 1
ATOM 4563 C CA . LEU B 1 37 ? 25.875 2.4 -8.617 1 95.94 37 LEU B CA 1
ATOM 4564 C C . LEU B 1 37 ? 24.469 2.875 -8.992 1 95.94 37 LEU B C 1
ATOM 4566 O O . LEU B 1 37 ? 23.703 2.131 -9.602 1 95.94 37 LEU B O 1
ATOM 4570 N N . ILE B 1 38 ? 24.172 4.156 -8.656 1 95.5 38 ILE B N 1
ATOM 4571 C CA . ILE B 1 38 ? 22.828 4.703 -8.812 1 95.5 38 ILE B CA 1
ATOM 4572 C C . ILE B 1 38 ? 22.75 5.516 -10.102 1 95.5 38 ILE B C 1
ATOM 4574 O O . ILE B 1 38 ? 21.672 5.656 -10.68 1 95.5 38 ILE B O 1
ATOM 4578 N N . GLY B 1 39 ? 23.828 6.004 -10.57 1 94.44 39 GLY B N 1
ATOM 4579 C CA . GLY B 1 39 ? 23.875 6.82 -11.773 1 94.44 39 GLY B CA 1
ATOM 4580 C C . GLY B 1 39 ? 23.516 8.273 -11.523 1 94.44 39 GLY B C 1
ATOM 4581 O O . GLY B 1 39 ? 22.844 8.906 -12.352 1 94.44 39 GLY B O 1
ATOM 4582 N N . ILE B 1 40 ? 23.766 8.805 -10.305 1 93.62 40 ILE B N 1
ATOM 4583 C CA . ILE B 1 40 ? 23.594 10.211 -9.969 1 93.62 40 ILE B CA 1
ATOM 4584 C C . ILE B 1 40 ? 24.906 10.781 -9.43 1 93.62 40 ILE B C 1
ATOM 4586 O O . ILE B 1 40 ? 25.703 10.055 -8.828 1 93.62 40 ILE B O 1
ATOM 4590 N N . SER B 1 41 ? 25.172 12.039 -9.648 1 92.56 41 SER B N 1
ATOM 4591 C CA . SER B 1 41 ? 26.406 12.664 -9.203 1 92.56 41 SER B CA 1
ATOM 4592 C C . SER B 1 41 ? 26.141 13.93 -8.398 1 92.56 41 SER B C 1
ATOM 4594 O O . SER B 1 41 ? 25.359 14.781 -8.812 1 92.56 41 SER B O 1
ATOM 4596 N N . PHE B 1 42 ? 26.734 13.977 -7.266 1 94.19 42 PHE B N 1
ATOM 4597 C CA . PHE B 1 42 ? 26.719 15.156 -6.418 1 94.19 42 PHE B CA 1
ATOM 4598 C C . PHE B 1 42 ? 28.109 15.781 -6.324 1 94.19 42 PHE B C 1
ATOM 4600 O O . PHE B 1 42 ? 29.109 15.078 -6.414 1 94.19 42 PHE B O 1
ATOM 4607 N N . ASP B 1 43 ? 28.156 17.078 -6.125 1 94 43 ASP B N 1
ATOM 4608 C CA . ASP B 1 43 ? 29.453 17.703 -5.922 1 94 43 ASP B CA 1
ATOM 4609 C C . ASP B 1 43 ? 29.953 17.469 -4.5 1 94 43 ASP B C 1
ATOM 4611 O O . ASP B 1 43 ? 29.234 16.953 -3.65 1 94 43 ASP B O 1
ATOM 4615 N N . HIS B 1 44 ? 31.172 17.766 -4.223 1 95.31 44 HIS B N 1
ATOM 4616 C CA . HIS B 1 44 ? 31.828 17.453 -2.965 1 95.31 44 HIS B CA 1
ATOM 4617 C C . HIS B 1 44 ? 31.156 18.156 -1.792 1 95.31 44 HIS B C 1
ATOM 4619 O O . HIS B 1 44 ? 30.984 17.562 -0.724 1 95.31 44 HIS B O 1
ATOM 4625 N N . LYS B 1 45 ? 30.781 19.359 -1.996 1 93.88 45 LYS B N 1
ATOM 4626 C CA . LYS B 1 45 ? 30.141 20.125 -0.925 1 93.88 45 LYS B CA 1
ATOM 4627 C C . LYS B 1 45 ? 28.828 19.469 -0.506 1 93.88 45 LYS B C 1
ATOM 4629 O O . LYS B 1 45 ? 28.547 19.344 0.688 1 93.88 45 LYS B O 1
ATOM 4634 N N . ALA B 1 46 ? 28.078 19.156 -1.474 1 94.62 46 ALA B N 1
ATOM 4635 C CA . ALA B 1 46 ? 26.812 18.484 -1.213 1 94.62 46 ALA B CA 1
ATOM 4636 C C . ALA B 1 46 ? 27.031 17.156 -0.491 1 94.62 46 ALA B C 1
ATOM 4638 O O . ALA B 1 46 ? 26.312 16.828 0.452 1 94.62 46 ALA B O 1
ATOM 4639 N N . ILE B 1 47 ? 28.031 16.406 -0.865 1 96 47 ILE B N 1
ATOM 4640 C CA . ILE B 1 47 ? 28.328 15.117 -0.253 1 96 47 ILE B CA 1
ATOM 4641 C C . ILE B 1 47 ? 28.688 15.312 1.216 1 96 47 ILE B C 1
ATOM 4643 O O . ILE B 1 47 ? 28.234 14.562 2.082 1 96 47 ILE B O 1
ATOM 4647 N N . ASP B 1 48 ? 29.453 16.297 1.481 1 95.06 48 ASP B N 1
ATOM 4648 C CA . ASP B 1 48 ? 29.891 16.562 2.852 1 95.06 48 ASP B CA 1
ATOM 4649 C C . ASP B 1 48 ? 28.688 16.828 3.76 1 95.06 48 ASP B C 1
ATOM 4651 O O . ASP B 1 48 ? 28.672 16.406 4.918 1 95.06 48 ASP B O 1
ATOM 4655 N N . THR B 1 49 ? 27.672 17.484 3.225 1 94.19 49 THR B N 1
ATOM 4656 C CA . THR B 1 49 ? 26.5 17.812 4.023 1 94.19 49 THR B CA 1
ATOM 4657 C C . THR B 1 49 ? 25.688 16.562 4.332 1 94.19 49 THR B C 1
ATOM 4659 O O . THR B 1 49 ? 24.875 16.547 5.258 1 94.19 49 THR B O 1
ATOM 4662 N N . MET B 1 50 ? 25.891 15.461 3.648 1 95.25 50 MET B N 1
ATOM 4663 C CA . MET B 1 50 ? 25.078 14.258 3.758 1 95.25 50 MET B CA 1
ATOM 4664 C C . MET B 1 50 ? 25.656 13.297 4.793 1 95.25 50 MET B C 1
ATOM 4666 O O . MET B 1 50 ? 24.969 12.391 5.258 1 95.25 50 MET B O 1
ATOM 4670 N N . LEU B 1 51 ? 26.906 13.477 5.117 1 95.31 51 LEU B N 1
ATOM 4671 C CA . LEU B 1 51 ? 27.656 12.438 5.82 1 95.31 51 LEU B CA 1
ATOM 4672 C C . LEU B 1 51 ? 27 12.117 7.164 1 95.31 51 LEU B C 1
ATOM 4674 O O . LEU B 1 51 ? 26.906 10.945 7.543 1 95.31 51 LEU B O 1
ATOM 4678 N N . GLU B 1 52 ? 26.531 13.117 7.848 1 93 52 GLU B N 1
ATOM 4679 C CA . GLU B 1 52 ? 25.906 12.883 9.148 1 93 52 GLU B CA 1
ATOM 4680 C C . GLU B 1 52 ? 24.609 12.109 9 1 93 52 GLU B C 1
ATOM 4682 O O . GLU B 1 52 ? 24.328 11.195 9.789 1 93 52 GLU B O 1
ATOM 4687 N N . TYR B 1 53 ? 23.828 12.461 8 1 93.25 53 TYR B N 1
ATOM 4688 C CA . TYR B 1 53 ? 22.578 11.75 7.738 1 93.25 53 TYR B CA 1
ATOM 4689 C C . TYR B 1 53 ? 22.859 10.289 7.391 1 93.25 53 TYR B C 1
ATOM 4691 O O . TYR B 1 53 ? 22.156 9.391 7.871 1 93.25 53 TYR B O 1
ATOM 4699 N N . LEU B 1 54 ? 23.844 10.094 6.574 1 96.56 54 LEU B N 1
ATOM 4700 C CA . LEU B 1 54 ? 24.172 8.734 6.148 1 96.56 54 LEU B CA 1
ATOM 4701 C C . LEU B 1 54 ? 24.625 7.887 7.328 1 96.56 54 LEU B C 1
ATOM 4703 O O . LEU B 1 54 ? 24.266 6.707 7.422 1 96.56 54 LEU B O 1
ATOM 4707 N N . THR B 1 55 ? 25.344 8.508 8.227 1 95.75 55 THR B N 1
ATOM 4708 C CA . THR B 1 55 ? 25.766 7.824 9.453 1 95.75 55 THR B CA 1
ATOM 4709 C C . THR B 1 55 ? 24.562 7.488 10.32 1 95.75 55 THR B C 1
ATOM 4711 O O . THR B 1 55 ? 24.469 6.379 10.852 1 95.75 55 THR B O 1
ATOM 4714 N N . SER B 1 56 ? 23.688 8.453 10.445 1 95.06 56 SER B N 1
ATOM 4715 C CA . SER B 1 56 ? 22.469 8.234 11.211 1 95.06 56 SER B CA 1
ATOM 4716 C C . SER B 1 56 ? 21.609 7.133 10.586 1 95.06 56 SER B C 1
ATOM 4718 O O . SER B 1 56 ? 21.031 6.32 11.297 1 95.06 56 SER B O 1
ATOM 4720 N N . ASN B 1 57 ? 21.562 7.113 9.266 1 96.75 57 ASN B N 1
ATOM 4721 C CA . ASN B 1 57 ? 20.844 6.055 8.562 1 96.75 57 ASN B CA 1
ATOM 4722 C C . ASN B 1 57 ? 21.375 4.672 8.938 1 96.75 57 ASN B C 1
ATOM 4724 O O . ASN B 1 57 ? 20.609 3.775 9.281 1 96.75 57 ASN B O 1
ATOM 4728 N N . ARG B 1 58 ? 22.625 4.516 8.82 1 96.81 58 ARG B N 1
ATOM 4729 C CA . ARG B 1 58 ? 23.234 3.221 9.102 1 96.81 58 ARG B CA 1
ATOM 4730 C C . ARG B 1 58 ? 22.938 2.775 10.531 1 96.81 58 ARG B C 1
ATOM 4732 O O . ARG B 1 58 ? 22.672 1.597 10.773 1 96.81 58 ARG B O 1
ATOM 4739 N N . LYS B 1 59 ? 23.016 3.764 11.492 1 96.31 59 LYS B N 1
ATOM 4740 C CA . LYS B 1 59 ? 22.641 3.451 12.875 1 96.31 59 LYS B CA 1
ATOM 4741 C C . LYS B 1 59 ? 21.203 2.971 12.961 1 96.31 59 LYS B C 1
ATOM 4743 O O . LYS B 1 59 ? 20.891 2.037 13.703 1 96.31 59 LYS B O 1
ATOM 4748 N N . GLY B 1 60 ? 20.359 3.633 12.25 1 97.25 60 GLY B N 1
ATOM 4749 C CA . GLY B 1 60 ? 18.969 3.213 12.188 1 97.25 60 GLY B CA 1
ATOM 4750 C C . GLY B 1 60 ? 18.781 1.821 11.609 1 97.25 60 GLY B C 1
ATOM 4751 O O . GLY B 1 60 ? 17.984 1.032 12.117 1 97.25 60 GLY B O 1
ATOM 4752 N N . TYR B 1 61 ? 19.562 1.482 10.547 1 97.5 61 TYR B N 1
ATOM 4753 C CA . TYR B 1 61 ? 19.516 0.15 9.953 1 97.5 61 TYR B CA 1
ATOM 4754 C C . TYR B 1 61 ? 19.906 -0.913 10.977 1 97.5 61 TYR B C 1
ATOM 4756 O O . TYR B 1 61 ? 19.25 -1.948 11.086 1 97.5 61 TYR B O 1
ATOM 4764 N N . GLU B 1 62 ? 20.922 -0.608 11.695 1 96.06 62 GLU B N 1
ATOM 4765 C CA . GLU B 1 62 ? 21.391 -1.535 12.727 1 96.06 62 GLU B CA 1
ATOM 4766 C C . GLU B 1 62 ? 20.328 -1.729 13.812 1 96.06 62 GLU B C 1
ATOM 4768 O O . GLU B 1 62 ? 20.109 -2.848 14.281 1 96.06 62 GLU B O 1
ATOM 4773 N N . SER B 1 63 ? 19.703 -0.616 14.164 1 96.38 63 SER B N 1
ATOM 4774 C CA . SER B 1 63 ? 18.625 -0.704 15.141 1 96.38 63 SER B CA 1
ATOM 4775 C C . SER B 1 63 ? 17.5 -1.612 14.648 1 96.38 63 SER B C 1
ATOM 4777 O O . SER B 1 63 ? 17.016 -2.455 15.398 1 96.38 63 SER B O 1
ATOM 4779 N N . MET B 1 64 ? 17.109 -1.512 13.438 1 96.88 64 MET B N 1
ATOM 4780 C CA . MET B 1 64 ? 16.078 -2.363 12.859 1 96.88 64 MET B CA 1
ATOM 4781 C C . MET B 1 64 ? 16.5 -3.828 12.891 1 96.88 64 MET B C 1
ATOM 4783 O O . MET B 1 64 ? 15.703 -4.703 13.227 1 96.88 64 MET B O 1
ATOM 4787 N N . ARG B 1 65 ? 17.719 -4.059 12.547 1 96 65 ARG B N 1
ATOM 4788 C CA . ARG B 1 65 ? 18.219 -5.426 12.477 1 96 65 ARG B CA 1
ATOM 4789 C C . ARG B 1 65 ? 18.281 -6.062 13.859 1 96 65 ARG B C 1
ATOM 4791 O O . ARG B 1 65 ? 18.25 -7.285 13.984 1 96 65 ARG B O 1
ATOM 4798 N N . ASN B 1 66 ? 18.328 -5.227 14.891 1 95.06 66 ASN B N 1
ATOM 4799 C CA . ASN B 1 66 ? 18.375 -5.719 16.266 1 95.06 66 ASN B CA 1
ATOM 4800 C C . ASN B 1 66 ? 16.984 -5.949 16.828 1 95.06 66 ASN B C 1
ATOM 4802 O O . ASN B 1 66 ? 16.828 -6.492 17.922 1 95.06 66 ASN B O 1
ATOM 4806 N N . HIS B 1 67 ? 15.969 -5.516 16.109 1 95.5 67 HIS B N 1
ATOM 4807 C CA . HIS B 1 67 ? 14.586 -5.82 16.469 1 95.5 67 HIS B CA 1
ATOM 4808 C C . HIS B 1 67 ? 14.047 -6.98 15.641 1 95.5 67 HIS B C 1
ATOM 4810 O O . HIS B 1 67 ? 14.125 -6.961 14.414 1 95.5 67 HIS B O 1
ATOM 4816 N N . PHE B 1 68 ? 13.555 -7.965 16.266 1 90.25 68 PHE B N 1
ATOM 4817 C CA . PHE B 1 68 ? 13.102 -9.18 15.609 1 90.25 68 PHE B CA 1
ATOM 4818 C C . PHE B 1 68 ? 11.906 -8.891 14.703 1 90.25 68 PHE B C 1
ATOM 4820 O O . PHE B 1 68 ? 11.008 -8.125 15.07 1 90.25 68 PHE B O 1
ATOM 4827 N N . LEU B 1 69 ? 11.938 -9.414 13.531 1 93.06 69 LEU B N 1
ATOM 4828 C CA . LEU B 1 69 ? 10.844 -9.32 12.57 1 93.06 69 LEU B CA 1
ATOM 4829 C C . LEU B 1 69 ? 10.508 -10.695 12 1 93.06 69 LEU B C 1
ATOM 4831 O O . LEU B 1 69 ? 11.297 -11.281 11.266 1 93.06 69 LEU B O 1
ATOM 4835 N N . ASP B 1 70 ? 9.297 -11.125 12.344 1 91.5 70 ASP B N 1
ATOM 4836 C CA . ASP B 1 70 ? 8.828 -12.398 11.805 1 91.5 70 ASP B CA 1
ATOM 4837 C C . ASP B 1 70 ? 8.508 -12.281 10.312 1 91.5 70 ASP B C 1
ATOM 4839 O O . ASP B 1 70 ? 8.031 -11.234 9.859 1 91.5 70 ASP B O 1
ATOM 4843 N N . ASN B 1 71 ? 8.68 -13.344 9.562 1 88.38 71 ASN B N 1
ATOM 4844 C CA . ASN B 1 71 ? 8.438 -13.352 8.125 1 88.38 71 ASN B CA 1
ATOM 4845 C C . ASN B 1 71 ? 6.965 -13.094 7.805 1 88.38 71 ASN B C 1
ATOM 4847 O O . ASN B 1 71 ? 6.637 -12.617 6.719 1 88.38 71 ASN B O 1
ATOM 4851 N N . SER B 1 72 ? 6.098 -13.398 8.719 1 90.81 72 SER B N 1
ATOM 4852 C CA . SER B 1 72 ? 4.668 -13.242 8.484 1 90.81 72 SER B CA 1
ATOM 4853 C C . SER B 1 72 ? 4.254 -11.773 8.508 1 90.81 72 SER B C 1
ATOM 4855 O O . SER B 1 72 ? 3.146 -11.43 8.102 1 90.81 72 SER B O 1
ATOM 4857 N N . VAL B 1 73 ? 5.16 -10.891 8.984 1 94.69 73 VAL B N 1
ATOM 4858 C CA . VAL B 1 73 ? 4.84 -9.477 9.086 1 94.69 73 VAL B CA 1
ATOM 4859 C C . VAL B 1 73 ? 4.984 -8.812 7.719 1 94.69 73 VAL B C 1
ATOM 4861 O O . VAL B 1 73 ? 6.082 -8.75 7.164 1 94.69 73 VAL B O 1
ATOM 4864 N N . SER B 1 74 ? 3.91 -8.359 7.141 1 95.88 74 SER B N 1
ATOM 4865 C CA . SER B 1 74 ? 3.924 -7.633 5.875 1 95.88 74 SER B CA 1
ATOM 4866 C C . SER B 1 74 ? 4.133 -6.137 6.098 1 95.88 74 SER B C 1
ATOM 4868 O O . SER B 1 74 ? 3.828 -5.617 7.172 1 95.88 74 SER B O 1
ATOM 4870 N N . PRO B 1 75 ? 4.754 -5.418 5.094 1 97 75 PRO B N 1
ATOM 4871 C CA . PRO B 1 75 ? 4.816 -3.961 5.207 1 97 75 PRO B CA 1
ATOM 4872 C C . PRO B 1 75 ? 3.434 -3.32 5.332 1 97 75 PRO B C 1
ATOM 4874 O O . PRO B 1 75 ? 2.436 -3.914 4.918 1 97 75 PRO B O 1
ATOM 4877 N N . ALA B 1 76 ? 3.387 -2.119 5.852 1 96.56 76 ALA B N 1
ATOM 4878 C CA . ALA B 1 76 ? 2.141 -1.389 6.066 1 96.56 76 ALA B CA 1
ATOM 4879 C C . ALA B 1 76 ? 1.595 -0.835 4.754 1 96.56 76 ALA B C 1
ATOM 4881 O O . ALA B 1 76 ? 0.518 -0.234 4.727 1 96.56 76 ALA B O 1
ATOM 4882 N N . LEU B 1 77 ? 2.23 -1.052 3.619 1 96.88 77 LEU B N 1
ATOM 4883 C CA . LEU B 1 77 ? 1.825 -0.652 2.275 1 96.88 77 LEU B CA 1
ATOM 4884 C C . LEU B 1 77 ? 1.154 -1.81 1.544 1 96.88 77 LEU B C 1
ATOM 4886 O O . LEU B 1 77 ? 1.704 -2.912 1.48 1 96.88 77 LEU B O 1
ATOM 4890 N N . ILE B 1 78 ? 0.015 -1.557 0.971 1 96.38 78 ILE B N 1
ATOM 4891 C CA . ILE B 1 78 ? -0.752 -2.602 0.303 1 96.38 78 ILE B CA 1
ATOM 4892 C C . ILE B 1 78 ? -0.85 -2.297 -1.19 1 96.38 78 ILE B C 1
ATOM 4894 O O . ILE B 1 78 ? -1.179 -1.175 -1.581 1 96.38 78 ILE B O 1
ATOM 4898 N N . PHE B 1 79 ? -0.476 -3.223 -2.031 1 98 79 PHE B N 1
ATOM 4899 C CA . PHE B 1 79 ? -0.676 -3.104 -3.471 1 98 79 PHE B CA 1
ATOM 4900 C C . PHE B 1 79 ? -2.148 -3.27 -3.828 1 98 79 PHE B C 1
ATOM 4902 O O . PHE B 1 79 ? -2.779 -4.258 -3.443 1 98 79 PHE B O 1
ATOM 4909 N N . ASP B 1 80 ? -2.719 -2.344 -4.473 1 93.69 80 ASP B N 1
ATOM 4910 C CA . ASP B 1 80 ? -4.09 -2.387 -4.973 1 93.69 80 ASP B CA 1
ATOM 4911 C C . ASP B 1 80 ? -4.148 -1.988 -6.445 1 93.69 80 ASP B C 1
ATOM 4913 O O . ASP B 1 80 ? -4.184 -0.8 -6.773 1 93.69 80 ASP B O 1
ATOM 4917 N N . PRO B 1 81 ? -4.258 -2.939 -7.312 1 96.31 81 PRO B N 1
ATOM 4918 C CA . PRO B 1 81 ? -4.211 -2.629 -8.742 1 96.31 81 PRO B CA 1
ATOM 4919 C C . PRO B 1 81 ? -5.574 -2.238 -9.312 1 96.31 81 PRO B C 1
ATOM 4921 O O . PRO B 1 81 ? -5.688 -1.926 -10.5 1 96.31 81 PRO B O 1
ATOM 4924 N N . ILE B 1 82 ? -6.66 -2.215 -8.547 1 95.44 82 ILE B N 1
ATOM 4925 C CA . ILE B 1 82 ? -8.008 -2.006 -9.07 1 95.44 82 ILE B CA 1
ATOM 4926 C C . ILE B 1 82 ? -8.211 -0.529 -9.398 1 95.44 82 ILE B C 1
ATOM 4928 O O . ILE B 1 82 ? -8.156 0.325 -8.516 1 95.44 82 ILE B O 1
ATOM 4932 N N . PRO B 1 83 ? -8.5 -0.257 -10.656 1 94.12 83 PRO B N 1
ATOM 4933 C CA . PRO B 1 83 ? -8.758 1.141 -11.016 1 94.12 83 PRO B CA 1
ATOM 4934 C C . PRO B 1 83 ? -9.992 1.711 -10.328 1 94.12 83 PRO B C 1
ATOM 4936 O O . PRO B 1 83 ? -10.922 0.964 -10 1 94.12 83 PRO B O 1
ATOM 4939 N N . THR B 1 84 ? -10.062 2.984 -10.219 1 87.56 84 THR B N 1
ATOM 4940 C CA . THR B 1 84 ? -11.117 3.66 -9.469 1 87.56 84 THR B CA 1
ATOM 4941 C C . THR B 1 84 ? -12.461 3.512 -10.164 1 87.56 84 THR B C 1
ATOM 4943 O O . THR B 1 84 ? -13.508 3.518 -9.508 1 87.56 84 THR B O 1
ATOM 4946 N N . ASP B 1 85 ? -12.43 3.354 -11.461 1 89.88 85 ASP B N 1
ATOM 4947 C CA . ASP B 1 85 ? -13.688 3.277 -12.195 1 89.88 85 ASP B CA 1
ATOM 4948 C C . ASP B 1 85 ? -14.094 1.824 -12.438 1 89.88 85 ASP B C 1
ATOM 4950 O O . ASP B 1 85 ? -15.062 1.557 -13.148 1 89.88 85 ASP B O 1
ATOM 4954 N N . TYR B 1 86 ? -13.375 0.927 -11.875 1 92.69 86 TYR B N 1
ATOM 4955 C CA . TYR B 1 86 ? -13.695 -0.487 -12.047 1 92.69 86 TYR B CA 1
ATOM 4956 C C . TYR B 1 86 ? -14.586 -0.982 -10.914 1 92.69 86 TYR B C 1
ATOM 4958 O O . TYR B 1 86 ? -14.289 -0.767 -9.734 1 92.69 86 TYR B O 1
ATOM 4966 N N . GLN B 1 87 ? -15.648 -1.623 -11.234 1 90.75 87 GLN B N 1
ATOM 4967 C CA . GLN B 1 87 ? -16.578 -2.146 -10.242 1 90.75 87 GLN B CA 1
ATOM 4968 C C . GLN B 1 87 ? -16.5 -3.668 -10.164 1 90.75 87 GLN B C 1
ATOM 4970 O O . GLN B 1 87 ? -16.625 -4.359 -11.172 1 90.75 87 GLN B O 1
ATOM 4975 N N . LEU B 1 88 ? -16.312 -4.141 -9.008 1 93.25 88 LEU B N 1
ATOM 4976 C CA . LEU B 1 88 ? -16.281 -5.582 -8.781 1 93.25 88 LEU B CA 1
ATOM 4977 C C . LEU B 1 88 ? -17.688 -6.164 -8.766 1 93.25 88 LEU B C 1
ATOM 4979 O O . LEU B 1 88 ? -18.625 -5.516 -8.289 1 93.25 88 LEU B O 1
ATOM 4983 N N . THR B 1 89 ? -17.781 -7.34 -9.219 1 92.69 89 THR B N 1
ATOM 4984 C CA . THR B 1 89 ? -19.078 -8.016 -9.156 1 92.69 89 THR B CA 1
ATOM 4985 C C . THR B 1 89 ? -19.359 -8.508 -7.742 1 92.69 89 THR B C 1
ATOM 4987 O O . THR B 1 89 ? -18.438 -8.789 -6.977 1 92.69 89 THR B O 1
ATOM 4990 N N . LYS B 1 90 ? -20.609 -8.617 -7.441 1 92.88 90 LYS B N 1
ATOM 4991 C CA . LYS B 1 90 ? -21.031 -9.023 -6.102 1 92.88 90 LYS B CA 1
ATOM 4992 C C . LYS B 1 90 ? -20.688 -10.492 -5.852 1 92.88 90 LYS B C 1
ATOM 4994 O O . LYS B 1 90 ? -20.891 -11.336 -6.73 1 92.88 90 LYS B O 1
ATOM 4999 N N . ASN B 1 91 ? -20.141 -10.75 -4.738 1 93.69 91 ASN B N 1
ATOM 5000 C CA . ASN B 1 91 ? -19.891 -12.125 -4.316 1 93.69 91 ASN B CA 1
ATOM 5001 C C . ASN B 1 91 ? -21.188 -12.836 -3.928 1 93.69 91 ASN B C 1
ATOM 5003 O O . ASN B 1 91 ? -21.859 -12.43 -2.977 1 93.69 91 ASN B O 1
ATOM 5007 N N . GLU B 1 92 ? -21.531 -13.805 -4.598 1 93.5 92 GLU B N 1
ATOM 5008 C CA . GLU B 1 92 ? -22.766 -14.531 -4.332 1 93.5 92 GLU B CA 1
ATOM 5009 C C . GLU B 1 92 ? -22.484 -15.883 -3.684 1 93.5 92 GLU B C 1
ATOM 5011 O O . GLU B 1 92 ? -23.359 -16.766 -3.676 1 93.5 92 GLU B O 1
ATOM 5016 N N . GLY B 1 93 ? -21.312 -16.078 -3.197 1 94 93 GLY B N 1
ATOM 5017 C CA . GLY B 1 93 ? -20.969 -17.328 -2.539 1 94 93 GLY B CA 1
ATOM 5018 C C . GLY B 1 93 ? -20.469 -18.406 -3.5 1 94 93 GLY B C 1
ATOM 5019 O O . GLY B 1 93 ? -20.094 -18.094 -4.633 1 94 93 GLY B O 1
ATOM 5020 N N . LEU B 1 94 ? -20.391 -19.641 -3.084 1 95.69 94 LEU B N 1
ATOM 5021 C CA . LEU B 1 94 ? -19.922 -20.781 -3.873 1 95.69 94 LEU B CA 1
ATOM 5022 C C . LEU B 1 94 ? -20.938 -21.125 -4.969 1 95.69 94 LEU B C 1
ATOM 5024 O O . LEU B 1 94 ? -22.141 -21.047 -4.754 1 95.69 94 LEU B O 1
ATOM 5028 N N . ASN B 1 95 ? -20.391 -21.531 -6.07 1 95.88 95 ASN B N 1
ATOM 5029 C CA . ASN B 1 95 ? -21.25 -22.016 -7.148 1 95.88 95 ASN B CA 1
ATOM 5030 C C . ASN B 1 95 ? -21.766 -23.422 -6.875 1 95.88 95 ASN B C 1
ATOM 5032 O O . ASN B 1 95 ? -21.172 -24.156 -6.082 1 95.88 95 ASN B O 1
ATOM 5036 N N . THR B 1 96 ? -22.938 -23.734 -7.535 1 95 96 THR B N 1
ATOM 5037 C CA . THR B 1 96 ? -23.406 -25.109 -7.535 1 95 96 THR B CA 1
ATOM 5038 C C . THR B 1 96 ? -22.75 -25.906 -8.656 1 95 96 THR B C 1
ATOM 5040 O O . THR B 1 96 ? -22.859 -25.547 -9.828 1 95 96 THR B O 1
ATOM 5043 N N . TRP B 1 97 ? -22.047 -26.969 -8.266 1 96.81 97 TRP B N 1
ATOM 5044 C CA . TRP B 1 97 ? -21.344 -27.812 -9.234 1 96.81 97 TRP B CA 1
ATOM 5045 C C . TRP B 1 97 ? -22.078 -29.125 -9.445 1 96.81 97 TRP B C 1
ATOM 5047 O O . TRP B 1 97 ? -22.422 -29.812 -8.477 1 96.81 97 TRP B O 1
ATOM 5057 N N . LYS B 1 98 ? -22.344 -29.422 -10.688 1 95 98 LYS B N 1
ATOM 5058 C CA . LYS B 1 98 ? -23 -30.688 -11.016 1 95 98 LYS B CA 1
ATOM 5059 C C . LYS B 1 98 ? -22 -31.828 -11.125 1 95 98 LYS B C 1
ATOM 5061 O O . LYS B 1 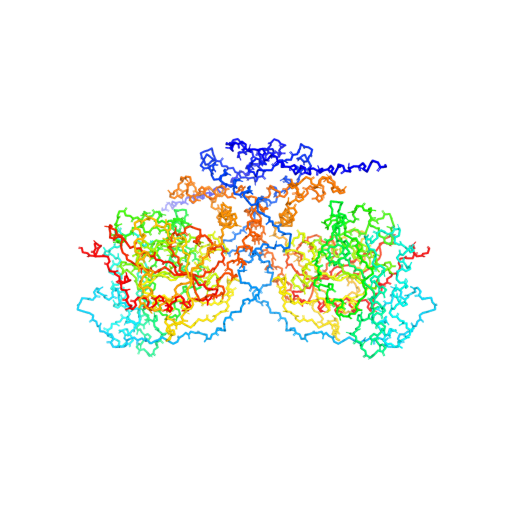98 ? -21.281 -31.922 -12.125 1 95 98 LYS B O 1
ATOM 5066 N N . ILE B 1 99 ? -22.031 -32.688 -10.195 1 97.25 99 ILE B N 1
ATOM 5067 C CA . ILE B 1 99 ? -21.141 -33.875 -10.227 1 97.25 99 ILE B CA 1
ATOM 5068 C C . ILE B 1 99 ? -21.672 -34.906 -11.203 1 97.25 99 ILE B C 1
ATOM 5070 O O . ILE B 1 99 ? -22.891 -34.969 -11.453 1 97.25 99 ILE B O 1
ATOM 5074 N N . ASN B 1 100 ? -20.812 -35.719 -11.781 1 97.69 100 ASN B N 1
ATOM 5075 C CA . ASN B 1 100 ? -21.219 -36.781 -12.711 1 97.69 100 ASN B CA 1
ATOM 5076 C C . ASN B 1 100 ? -21.484 -38.094 -11.977 1 97.69 100 ASN B C 1
ATOM 5078 O O . ASN B 1 100 ? -20.641 -38.969 -11.984 1 97.69 100 ASN B O 1
ATOM 5082 N N . GLU B 1 101 ? -22.672 -38.281 -11.594 1 96.81 101 GLU B N 1
ATOM 5083 C CA . GLU B 1 101 ? -23.031 -39.469 -10.812 1 96.81 101 GLU B CA 1
ATOM 5084 C C . GLU B 1 101 ? -23.109 -40.719 -11.695 1 96.81 101 GLU B C 1
ATOM 5086 O O . GLU B 1 101 ? -23.156 -41.844 -11.188 1 96.81 101 GLU B O 1
ATOM 5091 N N . SER B 1 102 ? -23.094 -40.5 -12.992 1 97 102 SER B N 1
ATOM 5092 C CA . SER B 1 102 ? -23.172 -41.625 -13.922 1 97 102 SER B CA 1
ATOM 5093 C C . SER B 1 102 ? -21.797 -42.125 -14.305 1 97 102 SER B C 1
ATOM 5095 O O . SER B 1 102 ? -21.672 -43.094 -15.047 1 97 102 SER B O 1
ATOM 5097 N N . ALA B 1 103 ? -20.781 -41.469 -13.773 1 97.12 103 ALA B N 1
ATOM 5098 C CA . ALA B 1 103 ? -19.422 -41.906 -14.062 1 97.12 103 ALA B CA 1
ATOM 5099 C C . ALA B 1 103 ? -19.219 -43.375 -13.641 1 97.12 103 ALA B C 1
ATOM 5101 O O . ALA B 1 103 ? -19.781 -43.812 -12.641 1 97.12 103 ALA B O 1
ATOM 5102 N N . THR B 1 104 ? -18.406 -44.125 -14.438 1 96.81 104 THR B N 1
ATOM 5103 C CA . THR B 1 104 ? -18.141 -45.531 -14.141 1 96.81 104 THR B CA 1
ATOM 5104 C C . THR B 1 104 ? -16.641 -45.75 -13.969 1 96.81 104 THR B C 1
ATOM 5106 O O . THR B 1 104 ? -15.82 -44.969 -14.445 1 96.81 104 THR B O 1
ATOM 5109 N N . LEU B 1 105 ? -16.375 -46.781 -13.195 1 97.38 105 LEU B N 1
ATOM 5110 C CA . LEU B 1 105 ? -14.977 -47.188 -13.047 1 97.38 105 LEU B CA 1
ATOM 5111 C C . LEU B 1 105 ? -14.414 -47.719 -14.367 1 97.38 105 LEU B C 1
ATOM 5113 O O . LEU B 1 105 ? -15.102 -48.406 -15.094 1 97.38 105 LEU B O 1
ATOM 5117 N N . PRO B 1 106 ? -13.258 -47.281 -14.703 1 95.75 106 PRO B N 1
ATOM 5118 C CA . PRO B 1 106 ? -12.617 -47.875 -15.891 1 95.75 106 PRO B CA 1
ATOM 5119 C C . PRO B 1 106 ? -12.125 -49.281 -15.672 1 95.75 106 PRO B C 1
ATOM 5121 O O . PRO B 1 106 ? -12.039 -49.75 -14.531 1 95.75 106 PRO B O 1
ATOM 5124 N N . LEU B 1 107 ? -11.82 -49.969 -16.797 1 94.06 107 LEU B N 1
ATOM 5125 C CA . LEU B 1 107 ? -11.266 -51.312 -16.719 1 94.06 107 LEU B CA 1
ATOM 5126 C C . LEU B 1 107 ? -9.906 -51.312 -16.016 1 94.06 107 LEU B C 1
ATOM 5128 O O . LEU B 1 107 ? -9.641 -52.156 -15.156 1 94.06 107 LEU B O 1
ATOM 5132 N N . ASP B 1 108 ? -9.141 -50.406 -16.453 1 93.56 108 ASP B N 1
ATOM 5133 C CA . ASP B 1 108 ? -7.879 -50.125 -15.766 1 93.56 108 ASP B CA 1
ATOM 5134 C C . ASP B 1 108 ? -8.023 -49 -14.742 1 93.56 108 ASP B C 1
ATOM 5136 O O . ASP B 1 108 ? -8.062 -47.844 -15.109 1 93.56 108 ASP B O 1
ATOM 5140 N N . LEU B 1 109 ? -7.973 -49.312 -13.484 1 93.5 109 LEU B N 1
ATOM 5141 C CA . LEU B 1 109 ? -8.25 -48.344 -12.414 1 93.5 109 LEU B CA 1
ATOM 5142 C C . LEU B 1 109 ? -7.227 -47.219 -12.406 1 93.5 109 LEU B C 1
ATOM 5144 O O . LEU B 1 109 ? -7.496 -46.125 -11.898 1 93.5 109 LEU B O 1
ATOM 5148 N N . ASP B 1 110 ? -6.09 -47.5 -13.039 1 93.31 110 ASP B N 1
ATOM 5149 C CA . ASP B 1 110 ? -5.051 -46.469 -13.086 1 93.31 110 ASP B CA 1
ATOM 5150 C C . ASP B 1 110 ? -5.504 -45.25 -13.906 1 93.31 110 ASP B C 1
ATOM 5152 O O . ASP B 1 110 ? -4.996 -44.156 -13.727 1 93.31 110 ASP B O 1
ATOM 5156 N N . GLU B 1 111 ? -6.434 -45.469 -14.766 1 94.88 111 GLU B N 1
ATOM 5157 C CA . GLU B 1 111 ? -6.961 -44.375 -15.602 1 94.88 111 GLU B CA 1
ATOM 5158 C C . GLU B 1 111 ? -7.723 -43.375 -14.773 1 94.88 111 GLU B C 1
ATOM 5160 O O . GLU B 1 111 ? -7.898 -42.219 -15.195 1 94.88 111 GLU B O 1
ATOM 5165 N N . LEU B 1 112 ? -8.133 -43.781 -13.547 1 96.81 112 LEU B N 1
ATOM 5166 C CA . LEU B 1 112 ? -8.859 -42.875 -12.656 1 96.81 112 LEU B CA 1
ATOM 5167 C C . LEU B 1 112 ? -8.016 -41.656 -12.305 1 96.81 112 LEU B C 1
ATOM 5169 O O . LEU B 1 112 ? -8.555 -40.562 -12.039 1 96.81 112 LEU B O 1
ATOM 5173 N N . ALA B 1 113 ? -6.68 -41.812 -12.406 1 97.25 113 ALA B N 1
ATOM 5174 C CA . ALA B 1 113 ? -5.754 -40.75 -12.039 1 97.25 113 ALA B CA 1
ATOM 5175 C C . ALA B 1 113 ? -5.91 -39.562 -12.961 1 97.25 113 ALA B C 1
ATOM 5177 O O . ALA B 1 113 ? -5.484 -38.438 -12.617 1 97.25 113 ALA B O 1
ATOM 5178 N N . PHE B 1 114 ? -6.586 -39.75 -14.094 1 97.38 114 PHE B N 1
ATOM 5179 C CA . PHE B 1 114 ? -6.668 -38.688 -15.102 1 97.38 114 PHE B CA 1
ATOM 5180 C C . PHE B 1 114 ? -8.109 -38.25 -15.312 1 97.38 114 PHE B C 1
ATOM 5182 O O . PHE B 1 114 ? -8.398 -37.469 -16.219 1 97.38 114 PHE B O 1
ATOM 5189 N N . TYR B 1 115 ? -9.055 -38.781 -14.477 1 97.94 115 TYR B N 1
ATOM 5190 C CA . TYR B 1 115 ? -10.453 -38.375 -14.586 1 97.94 115 TYR B CA 1
ATOM 5191 C C . TYR B 1 115 ? -10.648 -36.938 -14.141 1 97.94 115 TYR B C 1
ATOM 5193 O O . TYR B 1 115 ? -9.945 -36.469 -13.25 1 97.94 115 TYR B O 1
ATOM 5201 N N . PRO B 1 116 ? -11.68 -36.25 -14.805 1 97.81 116 PRO B N 1
ATOM 5202 C CA . PRO B 1 116 ? -12.07 -34.938 -14.266 1 97.81 116 PRO B CA 1
ATOM 5203 C C . PRO B 1 116 ? -12.555 -35.031 -12.82 1 97.81 116 PRO B C 1
ATOM 5205 O O . PRO B 1 116 ? -13.133 -36.031 -12.414 1 97.81 116 PRO B O 1
ATOM 5208 N N . ILE B 1 117 ? -12.336 -33.969 -12.078 1 98.75 117 ILE B N 1
ATOM 5209 C CA . ILE B 1 117 ? -12.672 -33.938 -10.656 1 98.75 117 ILE B CA 1
ATOM 5210 C C . ILE B 1 117 ? -14.156 -34.25 -10.469 1 98.75 117 ILE B C 1
ATOM 5212 O O . ILE B 1 117 ? -14.523 -35 -9.562 1 98.75 117 ILE B O 1
ATOM 5216 N N . LEU B 1 118 ? -14.984 -33.75 -11.336 1 98.5 118 LEU B N 1
ATOM 5217 C CA . LEU B 1 118 ? -16.422 -33.938 -11.172 1 98.5 118 LEU B CA 1
ATOM 5218 C C . LEU B 1 118 ? -16.812 -35.375 -11.422 1 98.5 118 LEU B C 1
ATOM 5220 O O . LEU B 1 118 ? -17.828 -35.844 -10.891 1 98.5 118 LEU B O 1
ATOM 5224 N N . ASP B 1 119 ? -16.062 -36.094 -12.211 1 98.62 119 ASP B N 1
ATOM 5225 C CA . ASP B 1 119 ? -16.281 -37.531 -12.375 1 98.62 119 ASP B CA 1
ATOM 5226 C C . ASP B 1 119 ? -15.836 -38.312 -11.133 1 98.62 119 ASP B C 1
ATOM 5228 O O . ASP B 1 119 ? -16.547 -39.188 -10.648 1 98.62 119 ASP B O 1
ATOM 5232 N N . LEU B 1 120 ? -14.672 -37.969 -10.641 1 98.81 120 LEU B N 1
ATOM 5233 C CA . LEU B 1 120 ? -14.188 -38.594 -9.414 1 98.81 120 LEU B CA 1
ATOM 5234 C C . LEU B 1 120 ? -15.164 -38.375 -8.266 1 98.81 120 LEU B C 1
ATOM 5236 O O . LEU B 1 120 ? -15.453 -39.281 -7.496 1 98.81 120 LEU B O 1
ATOM 5240 N N . ALA B 1 121 ? -15.648 -37.156 -8.164 1 98.75 121 ALA B N 1
ATOM 5241 C CA . ALA B 1 121 ? -16.625 -36.812 -7.137 1 98.75 121 ALA B CA 1
ATOM 5242 C C . ALA B 1 121 ? -17.875 -37.688 -7.258 1 98.75 121 ALA B C 1
ATOM 5244 O O . ALA B 1 121 ? -18.438 -38.125 -6.25 1 98.75 121 ALA B O 1
ATOM 5245 N N . GLY B 1 122 ? -18.344 -37.875 -8.492 1 98.5 122 GLY B N 1
ATOM 5246 C CA . GLY B 1 122 ? -19.484 -38.75 -8.727 1 98.5 122 GLY B CA 1
ATOM 5247 C C . GLY B 1 122 ? -19.25 -40.156 -8.273 1 98.5 122 GLY B C 1
ATOM 5248 O O . GLY B 1 122 ? -20.125 -40.781 -7.66 1 98.5 122 GLY B O 1
ATOM 5249 N N . LEU B 1 123 ? -18.109 -40.688 -8.594 1 98.62 123 LEU B N 1
ATOM 5250 C CA . LEU B 1 123 ? -17.75 -42.031 -8.203 1 98.62 123 LEU B CA 1
ATOM 5251 C C . LEU B 1 123 ? -17.75 -42.188 -6.684 1 98.62 123 LEU B C 1
ATOM 5253 O O . LEU B 1 123 ? -18.234 -43.188 -6.152 1 98.62 123 LEU B O 1
ATOM 5257 N N . ILE B 1 124 ? -17.25 -41.188 -5.957 1 98.62 124 ILE B N 1
ATOM 5258 C CA . ILE B 1 124 ? -17.188 -41.25 -4.504 1 98.62 124 ILE B CA 1
ATOM 5259 C C . ILE B 1 124 ? -18.578 -41.094 -3.908 1 98.62 124 ILE B C 1
ATOM 5261 O O . ILE B 1 124 ? -18.984 -41.906 -3.051 1 98.62 124 ILE B O 1
ATOM 5265 N N . LYS B 1 125 ? -19.297 -40.094 -4.383 1 98.12 125 LYS B N 1
ATOM 5266 C CA . LYS B 1 125 ? -20.609 -39.812 -3.83 1 98.12 125 LYS B CA 1
ATOM 5267 C C . LYS B 1 125 ? -21.547 -41 -3.963 1 98.12 125 LYS B C 1
ATOM 5269 O O . LYS B 1 125 ? -22.344 -41.281 -3.068 1 98.12 125 LYS B O 1
ATOM 5274 N N . THR B 1 126 ? -21.422 -41.781 -5.082 1 97.19 126 THR B N 1
ATOM 5275 C CA . THR B 1 126 ? -22.312 -42.906 -5.355 1 97.19 126 THR B CA 1
ATOM 5276 C C . THR B 1 126 ? -21.734 -44.219 -4.781 1 97.19 126 THR B C 1
ATOM 5278 O O . THR B 1 126 ? -22.328 -45.281 -4.945 1 97.19 126 THR B O 1
ATOM 5281 N N . GLY B 1 127 ? -20.547 -44.156 -4.219 1 96.81 127 GLY B N 1
ATOM 5282 C CA . GLY B 1 127 ? -19.969 -45.281 -3.525 1 96.81 127 GLY B CA 1
ATOM 5283 C C . GLY B 1 127 ? -19.266 -46.25 -4.457 1 96.81 127 GLY B C 1
ATOM 5284 O O . GLY B 1 127 ? -18.938 -47.375 -4.059 1 96.81 127 GLY B O 1
ATOM 5285 N N . LYS B 1 128 ? -19.109 -45.906 -5.664 1 97.75 128 LYS B N 1
ATOM 5286 C CA . LYS B 1 128 ? -18.438 -46.781 -6.621 1 97.75 128 LYS B CA 1
ATOM 5287 C C . LYS B 1 128 ? -16.953 -46.938 -6.285 1 97.75 128 LYS B C 1
ATOM 5289 O O . LYS B 1 128 ? -16.328 -47.969 -6.633 1 97.75 128 LYS B O 1
ATOM 5294 N N . ILE B 1 129 ? -16.375 -45.938 -5.648 1 98.31 129 ILE B N 1
ATOM 5295 C CA . ILE B 1 129 ? -15.047 -45.969 -5.066 1 98.31 129 ILE B CA 1
ATOM 5296 C C . ILE B 1 129 ? -15.016 -45.188 -3.76 1 98.31 129 ILE B C 1
ATOM 5298 O O . ILE B 1 129 ? -15.75 -44.219 -3.602 1 98.31 129 ILE B O 1
ATOM 5302 N N . SER B 1 130 ? -14.297 -45.656 -2.801 1 98.62 130 SER B N 1
ATOM 5303 C CA . SER B 1 130 ? -14.141 -44.875 -1.567 1 98.62 130 SER B CA 1
ATOM 5304 C C . SER B 1 130 ? -13.055 -43.812 -1.713 1 98.62 130 SER B C 1
ATOM 5306 O O . SER B 1 130 ? -12.195 -43.906 -2.59 1 98.62 130 SER B O 1
ATOM 5308 N N . ALA B 1 131 ? -13.172 -42.844 -0.853 1 98.88 131 ALA B N 1
ATOM 5309 C CA . ALA B 1 131 ? -12.117 -41.844 -0.806 1 98.88 131 ALA B CA 1
ATOM 5310 C C . ALA B 1 131 ? -10.766 -42.469 -0.491 1 98.88 131 ALA B C 1
ATOM 5312 O O . ALA B 1 131 ? -9.742 -42.094 -1.065 1 98.88 131 ALA B O 1
ATOM 5313 N N . GLU B 1 132 ? -10.75 -43.438 0.385 1 98.88 132 GLU B N 1
ATOM 5314 C CA . GLU B 1 132 ? -9.523 -44.125 0.765 1 98.88 132 GLU B CA 1
ATOM 5315 C C . GLU B 1 132 ? -8.922 -44.875 -0.419 1 98.88 132 GLU B C 1
ATOM 5317 O O . GLU B 1 132 ? -7.711 -44.812 -0.653 1 98.88 132 GLU B O 1
ATOM 5322 N N . ALA B 1 133 ? -9.781 -45.594 -1.147 1 98.75 133 ALA B N 1
ATOM 5323 C CA . ALA B 1 133 ? -9.289 -46.344 -2.301 1 98.75 133 ALA B CA 1
ATOM 5324 C C . ALA B 1 133 ? -8.703 -45.406 -3.357 1 98.75 133 ALA B C 1
ATOM 5326 O O . ALA B 1 133 ? -7.664 -45.688 -3.949 1 98.75 133 ALA B O 1
ATOM 5327 N N . LEU B 1 134 ? -9.375 -44.312 -3.594 1 98.81 134 LEU B N 1
ATOM 5328 C CA . LEU B 1 134 ? -8.875 -43.344 -4.547 1 98.81 134 LEU B CA 1
ATOM 5329 C C . LEU B 1 134 ? -7.547 -42.75 -4.082 1 98.81 134 LEU B C 1
ATOM 5331 O O . LEU B 1 134 ? -6.621 -42.594 -4.875 1 98.81 134 LEU B O 1
ATOM 5335 N N . THR B 1 135 ? -7.453 -42.438 -2.795 1 98.88 135 THR B N 1
ATOM 5336 C CA . THR B 1 135 ? -6.227 -41.906 -2.215 1 98.88 135 THR B CA 1
ATOM 5337 C C . THR B 1 135 ? -5.074 -42.875 -2.365 1 98.88 135 THR B C 1
ATOM 5339 O O . THR B 1 135 ? -3.971 -42.5 -2.754 1 98.88 135 THR B O 1
ATOM 5342 N N . ARG B 1 136 ? -5.312 -44.125 -2.104 1 98.81 136 ARG B N 1
ATOM 5343 C CA . ARG B 1 136 ? -4.289 -45.156 -2.234 1 98.81 136 ARG B CA 1
ATOM 5344 C C . ARG B 1 136 ? -3.82 -45.281 -3.68 1 98.81 136 ARG B C 1
ATOM 5346 O O . ARG B 1 136 ? -2.646 -45.562 -3.936 1 98.81 136 ARG B O 1
ATOM 5353 N N . LEU B 1 137 ? -4.77 -45.156 -4.555 1 98.62 137 LEU B N 1
ATOM 5354 C CA . LEU B 1 137 ? -4.41 -45.188 -5.969 1 98.62 137 LEU B CA 1
ATOM 5355 C C . LEU B 1 137 ? -3.377 -44.125 -6.289 1 98.62 137 LEU B C 1
ATOM 5357 O O . LEU B 1 137 ? -2.342 -44.406 -6.895 1 98.62 137 LEU B O 1
ATOM 5361 N N . TYR B 1 138 ? -3.574 -42.906 -5.891 1 98.81 138 TYR B N 1
ATOM 5362 C CA . TYR B 1 138 ? -2.652 -41.781 -6.16 1 98.81 138 TYR B CA 1
ATOM 5363 C C . TYR B 1 138 ? -1.339 -42 -5.41 1 98.81 138 TYR B C 1
ATOM 5365 O O . TYR B 1 138 ? -0.263 -41.719 -5.953 1 98.81 138 TYR B O 1
ATOM 5373 N N . LEU B 1 139 ? -1.412 -42.438 -4.148 1 98.81 139 LEU B N 1
ATOM 5374 C CA . LEU B 1 139 ? -0.2 -42.688 -3.375 1 98.81 139 LEU B CA 1
ATOM 5375 C C . LEU B 1 139 ? 0.669 -43.75 -4.055 1 98.81 139 LEU B C 1
ATOM 5377 O O . LEU B 1 139 ? 1.896 -43.625 -4.082 1 98.81 139 LEU B O 1
ATOM 5381 N N . ASN B 1 140 ? 0.042 -44.781 -4.574 1 98.5 140 ASN B N 1
ATOM 5382 C CA . ASN B 1 140 ? 0.778 -45.812 -5.297 1 98.5 140 ASN B CA 1
ATOM 5383 C C . ASN B 1 140 ? 1.445 -45.25 -6.551 1 98.5 140 ASN B C 1
ATOM 5385 O O . ASN B 1 140 ? 2.57 -45.625 -6.883 1 98.5 140 ASN B O 1
ATOM 5389 N N . ARG B 1 141 ? 0.793 -44.406 -7.191 1 98.25 141 ARG B N 1
ATOM 5390 C CA . ARG B 1 141 ? 1.373 -43.781 -8.383 1 98.25 141 ARG B CA 1
ATOM 5391 C C . ARG B 1 141 ? 2.555 -42.875 -8.016 1 98.25 141 ARG B C 1
ATOM 5393 O O . ARG B 1 141 ? 3.559 -42.844 -8.727 1 98.25 141 ARG B O 1
ATOM 5400 N N . ILE B 1 142 ? 2.418 -42.156 -6.887 1 98.75 142 ILE B N 1
ATOM 5401 C CA . ILE B 1 142 ? 3.533 -41.312 -6.418 1 98.75 142 ILE B CA 1
ATOM 5402 C C . ILE B 1 142 ? 4.75 -42.219 -6.164 1 98.75 142 ILE B C 1
ATOM 5404 O O . ILE B 1 142 ? 5.855 -41.906 -6.609 1 98.75 142 ILE B O 1
ATOM 5408 N N . LYS B 1 143 ? 4.551 -43.312 -5.527 1 98.12 143 LYS B N 1
ATOM 5409 C CA . LYS B 1 143 ? 5.633 -44.219 -5.227 1 98.12 143 LYS B CA 1
ATOM 5410 C C . LYS B 1 143 ? 6.266 -44.781 -6.508 1 98.12 143 LYS B C 1
ATOM 5412 O O . LYS B 1 143 ? 7.484 -44.938 -6.578 1 98.12 143 LYS B O 1
ATOM 5417 N N . LYS B 1 144 ? 5.43 -44.969 -7.449 1 97.31 144 LYS B N 1
ATOM 5418 C CA . LYS B 1 144 ? 5.879 -45.594 -8.68 1 97.31 144 LYS B CA 1
ATOM 5419 C C . LYS B 1 144 ? 6.613 -44.625 -9.578 1 97.31 144 LYS B C 1
ATOM 5421 O O . LYS B 1 144 ? 7.621 -44.969 -10.203 1 97.31 144 LYS B O 1
ATOM 5426 N N . TYR B 1 145 ? 6.137 -43.375 -9.711 1 97.56 145 TYR B N 1
ATOM 5427 C CA . TYR B 1 145 ? 6.578 -42.531 -10.812 1 97.56 145 TYR B CA 1
ATOM 5428 C C . TYR B 1 145 ? 7.387 -41.344 -10.297 1 97.56 145 TYR B C 1
ATOM 5430 O O . TYR B 1 145 ? 8.156 -40.75 -11.039 1 97.56 145 TYR B O 1
ATOM 5438 N N . ASP B 1 146 ? 7.285 -40.969 -9.039 1 98 146 ASP B N 1
ATOM 5439 C CA . ASP B 1 146 ? 7.84 -39.688 -8.602 1 98 146 ASP B CA 1
ATOM 5440 C C . ASP B 1 146 ? 9.352 -39.781 -8.438 1 98 146 ASP B C 1
ATOM 5442 O O . ASP B 1 146 ? 10.039 -38.75 -8.375 1 98 146 ASP B O 1
ATOM 5446 N N . GLY B 1 147 ? 9.93 -40.938 -8.312 1 97.12 147 GLY B N 1
ATOM 5447 C CA . GLY B 1 147 ? 11.375 -41.062 -8.312 1 97.12 147 GLY B CA 1
ATOM 5448 C C . GLY B 1 147 ? 12.031 -40.5 -9.555 1 97.12 147 GLY B C 1
ATOM 5449 O O . GLY B 1 147 ? 13.164 -40 -9.5 1 97.12 147 GLY B O 1
ATOM 5450 N N . LYS B 1 148 ? 11.312 -40.5 -10.648 1 96.81 148 LYS B N 1
ATOM 5451 C CA . LYS B 1 148 ? 11.812 -39.969 -11.914 1 96.81 148 LYS B CA 1
ATOM 5452 C C . LYS B 1 148 ? 11.516 -38.5 -12.039 1 96.81 148 LYS B C 1
ATOM 5454 O O . LYS B 1 148 ? 12.281 -37.75 -12.648 1 96.81 148 LYS B O 1
ATOM 5459 N N . LEU B 1 149 ? 10.477 -38.094 -11.484 1 98.19 149 LEU B N 1
ATOM 5460 C CA . LEU B 1 149 ? 9.984 -36.75 -11.695 1 98.19 149 LEU B CA 1
ATOM 5461 C C . LEU B 1 149 ? 10.523 -35.812 -10.633 1 98.19 149 LEU B C 1
ATOM 5463 O O . LEU B 1 149 ? 10.719 -34.625 -10.898 1 98.19 149 LEU B O 1
ATOM 5467 N N . LEU B 1 150 ? 10.664 -36.312 -9.43 1 98.44 150 LEU B N 1
ATOM 5468 C CA . LEU B 1 150 ? 11.062 -35.5 -8.281 1 98.44 150 LEU B CA 1
ATOM 5469 C C . LEU B 1 150 ? 10.102 -34.312 -8.086 1 98.44 150 LEU B C 1
ATOM 5471 O O . LEU B 1 150 ? 10.531 -33.188 -7.988 1 98.44 150 LEU B O 1
ATOM 5475 N N . SER B 1 151 ? 8.844 -34.625 -8.039 1 98.69 151 SER B N 1
ATOM 5476 C CA . SER B 1 151 ? 7.824 -33.562 -8.008 1 98.69 151 SER B CA 1
ATOM 5477 C C . SER B 1 151 ? 7.312 -33.344 -6.586 1 98.69 151 SER B C 1
ATOM 5479 O O . SER B 1 151 ? 6.641 -32.344 -6.316 1 98.69 151 SER B O 1
ATOM 5481 N N . PHE B 1 152 ? 7.688 -34.188 -5.602 1 98.81 152 PHE B N 1
ATOM 5482 C CA . PHE B 1 152 ? 7.27 -34.031 -4.215 1 98.81 152 PHE B CA 1
ATOM 5483 C C . PHE B 1 152 ? 8.477 -33.812 -3.309 1 98.81 152 PHE B C 1
ATOM 5485 O O . PHE B 1 152 ? 9.5 -34.469 -3.455 1 98.81 152 PHE B O 1
ATOM 5492 N N . VAL B 1 153 ? 8.312 -32.844 -2.385 1 98.5 153 VAL B N 1
ATOM 5493 C CA . VAL B 1 153 ? 9.273 -32.688 -1.297 1 98.5 153 VAL B CA 1
ATOM 5494 C C . VAL B 1 153 ? 8.906 -33.594 -0.144 1 98.5 153 VAL B C 1
ATOM 5496 O O . VAL B 1 153 ? 9.781 -34.219 0.462 1 98.5 153 VAL B O 1
ATOM 5499 N N . THR B 1 154 ? 7.613 -33.625 0.18 1 98.44 154 THR B N 1
ATOM 5500 C CA . THR B 1 154 ? 7.062 -34.406 1.279 1 98.44 154 THR B CA 1
ATOM 5501 C C . THR B 1 154 ? 5.75 -35.062 0.866 1 98.44 154 THR B C 1
ATOM 5503 O O . THR B 1 154 ? 4.836 -34.406 0.385 1 98.44 154 THR B O 1
ATOM 5506 N N . VAL B 1 155 ? 5.684 -36.375 0.966 1 98.81 155 VAL B N 1
ATOM 5507 C CA . VAL B 1 155 ? 4.418 -37.094 0.827 1 98.81 155 VAL B CA 1
ATOM 5508 C C . VAL B 1 155 ? 3.771 -37.281 2.199 1 98.81 155 VAL B C 1
ATOM 5510 O O . VAL B 1 155 ? 4.422 -37.719 3.145 1 98.81 155 VAL B O 1
ATOM 5513 N N . THR B 1 156 ? 2.541 -36.875 2.314 1 98.56 156 THR B N 1
ATOM 5514 C CA . THR B 1 156 ? 1.848 -36.938 3.596 1 98.56 156 THR B CA 1
ATOM 5515 C C . THR B 1 156 ? 0.94 -38.156 3.666 1 98.56 156 THR B C 1
ATOM 5517 O O . THR B 1 156 ? -0.258 -38.031 3.928 1 98.56 156 THR B O 1
ATOM 5520 N N . GLU B 1 157 ? 1.489 -39.312 3.582 1 98.62 157 GLU B N 1
ATOM 5521 C CA . GLU B 1 157 ? 0.729 -40.531 3.424 1 98.62 157 GLU B CA 1
ATOM 5522 C C . GLU B 1 157 ? -0.219 -40.75 4.602 1 98.62 157 GLU B C 1
ATOM 5524 O O . GLU B 1 157 ? -1.409 -41 4.406 1 98.62 157 GLU B O 1
ATOM 5529 N N . GLU B 1 158 ? 0.249 -40.656 5.816 1 98.44 158 GLU B N 1
ATOM 5530 C CA . GLU B 1 158 ? -0.587 -40.906 6.988 1 98.44 158 GLU B CA 1
ATOM 5531 C C . GLU B 1 158 ? -1.724 -39.875 7.066 1 98.44 158 GLU B C 1
ATOM 5533 O O . GLU B 1 158 ? -2.873 -40.25 7.324 1 98.44 158 GLU B O 1
ATOM 5538 N N . LEU B 1 159 ? -1.361 -38.688 6.832 1 98.62 159 LEU B N 1
ATOM 5539 C CA . LEU B 1 159 ? -2.371 -37.625 6.852 1 98.62 159 LEU B CA 1
ATOM 5540 C C . LEU B 1 159 ? -3.418 -37.844 5.766 1 98.62 159 LEU B C 1
ATOM 5542 O O . LEU B 1 159 ? -4.617 -37.719 6.02 1 98.62 159 LEU B O 1
ATOM 5546 N N . ALA B 1 160 ? -2.951 -38.156 4.586 1 98.88 160 ALA B N 1
ATOM 5547 C CA . ALA B 1 160 ? -3.842 -38.375 3.447 1 98.88 160 ALA B CA 1
ATOM 5548 C C . ALA B 1 160 ? -4.836 -39.5 3.727 1 98.88 160 ALA B C 1
ATOM 5550 O O . ALA B 1 160 ? -6.031 -39.344 3.477 1 98.88 160 ALA B O 1
ATOM 5551 N N . LEU B 1 161 ? -4.324 -40.562 4.223 1 98.88 161 LEU B N 1
ATOM 5552 C CA . LEU B 1 161 ? -5.188 -41.719 4.508 1 98.88 161 LEU B CA 1
ATOM 5553 C C . LEU B 1 161 ? -6.172 -41.375 5.625 1 98.88 161 LEU B C 1
ATOM 5555 O O . LEU B 1 161 ? -7.34 -41.781 5.559 1 98.88 161 LEU B O 1
ATOM 5559 N N . LYS B 1 162 ? -5.707 -40.688 6.633 1 98.75 162 LYS B N 1
ATOM 5560 C CA . LYS B 1 162 ? -6.598 -40.281 7.707 1 98.75 162 LYS B CA 1
ATOM 5561 C C . LYS B 1 162 ? -7.711 -39.375 7.176 1 98.75 162 LYS B C 1
ATOM 5563 O O . LYS B 1 162 ? -8.875 -39.531 7.543 1 98.75 162 LYS B O 1
ATOM 5568 N N . GLN B 1 163 ? -7.387 -38.438 6.32 1 98.81 163 GLN B N 1
ATOM 5569 C CA . GLN B 1 163 ? -8.375 -37.531 5.738 1 98.81 163 GLN B CA 1
ATOM 5570 C C . GLN B 1 163 ? -9.359 -38.281 4.852 1 98.81 163 GLN B C 1
ATOM 5572 O O . GLN B 1 163 ? -10.555 -38 4.859 1 98.81 163 GLN B O 1
ATOM 5577 N N . ALA B 1 164 ? -8.852 -39.219 4.102 1 98.88 164 ALA B N 1
ATOM 5578 C CA . ALA B 1 164 ? -9.703 -40 3.215 1 98.88 164 ALA B CA 1
ATOM 5579 C C . ALA B 1 164 ? -10.664 -40.875 4.016 1 98.88 164 ALA B C 1
ATOM 5581 O O . ALA B 1 164 ? -11.844 -41 3.664 1 98.88 164 ALA B O 1
ATOM 5582 N N . GLN B 1 165 ? -10.164 -41.469 5.078 1 98.81 165 GLN B N 1
ATOM 5583 C CA . GLN B 1 165 ? -11.016 -42.281 5.949 1 98.81 165 GLN B CA 1
ATOM 5584 C C . GLN B 1 165 ? -12.109 -41.438 6.594 1 98.81 165 GLN B C 1
ATOM 5586 O O . GLN B 1 165 ? -13.258 -41.875 6.695 1 98.81 165 GLN B O 1
ATOM 5591 N N . LYS B 1 166 ? -11.719 -40.312 7.02 1 98.75 166 LYS B N 1
ATOM 5592 C CA . LYS B 1 166 ? -12.703 -39.375 7.57 1 98.75 166 LYS B CA 1
ATOM 5593 C C . LYS B 1 166 ? -13.789 -39.062 6.543 1 98.75 166 LYS B C 1
ATOM 5595 O O . LYS B 1 166 ? -14.969 -39 6.879 1 98.75 166 LYS B O 1
ATOM 5600 N N . ALA B 1 167 ? -13.391 -38.781 5.316 1 98.81 167 ALA B N 1
ATOM 5601 C CA . ALA B 1 167 ? -14.344 -38.5 4.242 1 98.81 167 ALA B CA 1
ATOM 5602 C C . ALA B 1 167 ? -15.312 -39.656 4.043 1 98.81 167 ALA B C 1
ATOM 5604 O O . ALA B 1 167 ? -16.516 -39.438 3.863 1 98.81 167 ALA B O 1
ATOM 5605 N N . ASP B 1 168 ? -14.805 -40.875 4.082 1 98.81 168 ASP B N 1
ATOM 5606 C CA . ASP B 1 168 ? -15.648 -42.031 3.939 1 98.81 168 ASP B CA 1
ATOM 5607 C C . ASP B 1 168 ? -16.625 -42.156 5.105 1 98.81 168 ASP B C 1
ATOM 5609 O O . ASP B 1 168 ? -17.797 -42.5 4.902 1 98.81 168 ASP B O 1
ATOM 5613 N N . GLU B 1 169 ? -16.125 -41.938 6.281 1 98.69 169 GLU B N 1
ATOM 5614 C CA . GLU B 1 169 ? -16.984 -42 7.469 1 98.69 169 GLU B CA 1
ATOM 5615 C C . GLU B 1 169 ? -18.094 -40.969 7.406 1 98.69 169 GLU B C 1
ATOM 5617 O O . GLU B 1 169 ? -19.25 -41.25 7.742 1 98.69 169 GLU B O 1
ATOM 5622 N N . GLU B 1 170 ? -17.75 -39.844 7 1 98.62 170 GLU B N 1
ATOM 5623 C CA . GLU B 1 170 ? -18.734 -38.781 6.875 1 98.62 170 GLU B CA 1
ATOM 5624 C C . GLU B 1 170 ? -19.797 -39.125 5.832 1 98.62 170 GLU B C 1
ATOM 5626 O O . GLU B 1 170 ? -20.984 -38.969 6.078 1 98.62 170 GLU B O 1
ATOM 5631 N N . LEU B 1 171 ? -19.312 -39.594 4.746 1 98.06 171 LEU B N 1
ATOM 5632 C CA . LEU B 1 171 ? -20.25 -39.938 3.693 1 98.06 171 LEU B CA 1
ATOM 5633 C C . LEU B 1 171 ? -21.203 -41.031 4.168 1 98.06 171 LEU B C 1
ATOM 5635 O O . LEU B 1 171 ? -22.391 -41 3.85 1 98.06 171 LEU B O 1
ATOM 5639 N N . ALA B 1 172 ? -20.734 -41.969 4.898 1 97.88 172 ALA B N 1
ATOM 5640 C CA . ALA B 1 172 ? -21.547 -43.062 5.449 1 97.88 172 ALA B CA 1
ATOM 5641 C C . ALA B 1 172 ? -22.609 -42.531 6.398 1 97.88 172 ALA B C 1
ATOM 5643 O O . ALA B 1 172 ? -23.672 -43.125 6.543 1 97.88 172 ALA B O 1
ATOM 5644 N N . LYS B 1 173 ? -22.312 -41.406 6.996 1 97.94 173 LYS B N 1
ATOM 5645 C CA . LYS B 1 173 ? -23.25 -40.781 7.918 1 97.94 173 LYS B CA 1
ATOM 5646 C C . LYS B 1 173 ? -24.141 -39.781 7.195 1 97.94 173 LYS B C 1
ATOM 5648 O O . LYS B 1 173 ? -24.906 -39.062 7.828 1 97.94 173 LYS B O 1
ATOM 5653 N N . GLY B 1 174 ? -23.969 -39.656 5.949 1 97.25 174 GLY B N 1
ATOM 5654 C CA . GLY B 1 174 ? -24.812 -38.781 5.145 1 97.25 174 GLY B CA 1
ATOM 5655 C C . GLY B 1 174 ? -24.25 -37.375 4.996 1 97.25 174 GLY B C 1
ATOM 5656 O O . GLY B 1 174 ? -24.906 -36.5 4.457 1 97.25 174 GLY B O 1
ATOM 5657 N N . ILE B 1 175 ? -23.031 -37.219 5.449 1 97.88 175 ILE B N 1
ATOM 5658 C CA . ILE B 1 175 ? -22.406 -35.906 5.355 1 97.88 175 ILE B CA 1
ATOM 5659 C C . ILE B 1 175 ? -21.547 -35.844 4.09 1 97.88 175 ILE B C 1
ATOM 5661 O O . ILE B 1 175 ? -20.547 -36.562 3.977 1 97.88 175 ILE B O 1
ATOM 5665 N N . TYR B 1 176 ? -21.969 -35.062 3.09 1 97.38 176 TYR B N 1
ATOM 5666 C CA . TYR B 1 176 ? -21.25 -34.781 1.849 1 97.38 176 TYR B CA 1
ATOM 5667 C C . TYR B 1 176 ? -20.891 -33.312 1.753 1 97.38 176 TYR B C 1
ATOM 5669 O O . TYR B 1 176 ? -21.766 -32.438 1.729 1 97.38 176 TYR B O 1
ATOM 5677 N N . ARG B 1 177 ? -19.625 -32.969 1.613 1 97.75 177 ARG B N 1
ATOM 5678 C CA . ARG B 1 177 ? -19.156 -31.609 1.75 1 97.75 177 ARG B CA 1
ATOM 5679 C C . ARG B 1 177 ? -19.109 -30.906 0.396 1 97.75 177 ARG B C 1
ATOM 5681 O O . ARG B 1 177 ? -18.891 -29.688 0.324 1 97.75 177 ARG B O 1
ATOM 5688 N N . GLY B 1 178 ? -19.328 -31.688 -0.645 1 97.75 178 GLY B N 1
ATOM 5689 C CA . GLY B 1 178 ? -19.281 -31.078 -1.966 1 97.75 178 GLY B CA 1
ATOM 5690 C C . GLY B 1 178 ? -18.344 -31.797 -2.92 1 97.75 178 GLY B C 1
ATOM 5691 O O . GLY B 1 178 ? -17.859 -32.906 -2.619 1 97.75 178 GLY B O 1
ATOM 5692 N N . PRO B 1 179 ? -18.078 -31.203 -4.043 1 98.56 179 PRO B N 1
ATOM 5693 C CA . PRO B 1 179 ? -17.375 -31.891 -5.141 1 98.56 179 PRO B CA 1
ATOM 5694 C C . PRO B 1 179 ? -15.922 -32.188 -4.816 1 98.56 179 PRO B C 1
ATOM 5696 O O . PRO B 1 179 ? -15.289 -33 -5.504 1 98.56 179 PRO B O 1
ATOM 5699 N N . LEU B 1 180 ? -15.375 -31.578 -3.783 1 98.88 180 LEU B N 1
ATOM 5700 C CA . LEU B 1 180 ? -13.977 -31.844 -3.455 1 98.88 180 LEU B CA 1
ATOM 5701 C C . LEU B 1 180 ? -13.867 -32.875 -2.328 1 98.88 180 LEU B C 1
ATOM 5703 O O . LEU B 1 180 ? -12.758 -33.25 -1.931 1 98.88 180 LEU B O 1
ATOM 5707 N N . HIS B 1 181 ? -15 -33.375 -1.868 1 98.75 181 HIS B N 1
ATOM 5708 C CA . HIS B 1 181 ? -15.039 -34.375 -0.804 1 98.75 181 HIS B CA 1
ATOM 5709 C C . HIS B 1 181 ? -14.281 -35.656 -1.203 1 98.75 181 HIS B C 1
ATOM 5711 O O . HIS B 1 181 ? -14.688 -36.344 -2.129 1 98.75 181 HIS B O 1
ATOM 5717 N N . GLY B 1 182 ? -13.125 -35.844 -0.543 1 98.88 182 GLY B N 1
ATOM 5718 C CA . GLY B 1 182 ? -12.352 -37.062 -0.77 1 98.88 182 GLY B CA 1
ATOM 5719 C C . GLY B 1 182 ? -11.406 -36.938 -1.948 1 98.88 182 GLY B C 1
ATOM 5720 O O . GLY B 1 182 ? -10.734 -37.906 -2.307 1 98.88 182 GLY B O 1
ATOM 5721 N N . ILE B 1 183 ? -11.312 -35.812 -2.582 1 98.94 183 ILE B N 1
ATOM 5722 C CA . ILE B 1 183 ? -10.508 -35.625 -3.785 1 98.94 183 ILE B CA 1
ATOM 5723 C C . ILE B 1 183 ? -9.062 -35.344 -3.4 1 98.94 183 ILE B C 1
ATOM 5725 O O . ILE B 1 183 ? -8.789 -34.375 -2.658 1 98.94 183 ILE B O 1
ATOM 5729 N N . PRO B 1 184 ? -8.047 -36.094 -3.871 1 98.94 184 PRO B N 1
ATOM 5730 C CA . PRO B 1 184 ? -6.641 -35.906 -3.506 1 98.94 184 PRO B CA 1
ATOM 5731 C C . PRO B 1 184 ? -5.977 -34.781 -4.262 1 98.94 184 PRO B C 1
ATOM 5733 O O . PRO B 1 184 ? -6.188 -34.625 -5.469 1 98.94 184 PRO B O 1
ATOM 5736 N N . TYR B 1 185 ? -5.141 -33.969 -3.551 1 98.94 185 TYR B N 1
ATOM 5737 C CA . TYR B 1 185 ? -4.488 -32.844 -4.215 1 98.94 185 TYR B CA 1
ATOM 5738 C C . TYR B 1 185 ? -3.051 -32.688 -3.738 1 98.94 185 TYR B C 1
ATOM 5740 O O . TYR B 1 185 ? -2.643 -33.312 -2.762 1 98.94 185 TYR B O 1
ATOM 5748 N N . GLY B 1 186 ? -2.209 -31.969 -4.516 1 98.94 186 GLY B N 1
ATOM 5749 C CA . GLY B 1 186 ? -0.857 -31.547 -4.168 1 98.94 186 GLY B CA 1
ATOM 5750 C C . GLY B 1 186 ? -0.75 -30.078 -3.842 1 98.94 186 GLY B C 1
ATOM 5751 O O . GLY B 1 186 ? -1.466 -29.25 -4.414 1 98.94 186 GLY B O 1
ATOM 5752 N N . LEU B 1 187 ? 0.143 -29.781 -2.926 1 98.94 187 LEU B N 1
ATOM 5753 C CA . LEU B 1 187 ? 0.305 -28.422 -2.426 1 98.94 187 LEU B CA 1
ATOM 5754 C C . LEU B 1 187 ? 1.752 -27.953 -2.562 1 98.94 187 LEU B C 1
ATOM 5756 O O . LEU B 1 187 ? 2.664 -28.594 -2.031 1 98.94 187 LEU B O 1
ATOM 5760 N N . LYS B 1 188 ? 1.93 -26.797 -3.285 1 98.81 188 LYS B N 1
ATOM 5761 C CA . LYS B 1 188 ? 3.283 -26.266 -3.4 1 98.81 188 LYS B CA 1
ATOM 5762 C C . LYS B 1 188 ? 3.912 -26.062 -2.025 1 98.81 188 LYS B C 1
ATOM 5764 O O . LYS B 1 188 ? 3.27 -25.531 -1.115 1 98.81 188 LYS B O 1
ATOM 5769 N N . ASP B 1 189 ? 5.129 -26.453 -1.922 1 98.75 189 ASP B N 1
ATOM 5770 C CA . ASP B 1 189 ? 5.816 -26.469 -0.635 1 98.75 189 ASP B CA 1
ATOM 5771 C C . ASP B 1 189 ? 6.227 -25.062 -0.224 1 98.75 189 ASP B C 1
ATOM 5773 O O . ASP B 1 189 ? 7.328 -24.844 0.29 1 98.75 189 ASP B O 1
ATOM 5777 N N . LEU B 1 190 ? 5.41 -24.094 -0.496 1 98.62 190 LEU B N 1
ATOM 5778 C CA . LEU B 1 190 ? 5.477 -22.75 0.059 1 98.62 190 LEU B CA 1
ATOM 5779 C C . LEU B 1 190 ? 4.418 -22.547 1.139 1 98.62 190 LEU B C 1
ATOM 5781 O O . LEU B 1 190 ? 4.5 -21.609 1.933 1 98.62 190 LEU B O 1
ATOM 5785 N N . ALA B 1 191 ? 3.438 -23.391 1.132 1 98.56 191 ALA B N 1
ATOM 5786 C CA . ALA B 1 191 ? 2.309 -23.297 2.055 1 98.56 191 ALA B CA 1
ATOM 5787 C C . ALA B 1 191 ? 2.592 -24.047 3.35 1 98.56 191 ALA B C 1
ATOM 5789 O O . ALA B 1 191 ? 3.08 -25.188 3.32 1 98.56 191 ALA B O 1
ATOM 5790 N N . ALA B 1 192 ? 2.211 -23.438 4.402 1 98.38 192 ALA B N 1
ATOM 5791 C CA . ALA B 1 192 ? 2.434 -24.047 5.715 1 98.38 192 ALA B CA 1
ATOM 5792 C C . ALA B 1 192 ? 1.337 -25.047 6.051 1 98.38 192 ALA B C 1
ATOM 5794 O O . ALA B 1 192 ? 0.152 -24.781 5.84 1 98.38 192 ALA B O 1
ATOM 5795 N N . VAL B 1 193 ? 1.747 -26.172 6.441 1 98.25 193 VAL B N 1
ATOM 5796 C CA . VAL B 1 193 ? 0.914 -27.219 7.008 1 98.25 193 VAL B CA 1
ATOM 5797 C C . VAL B 1 193 ? 1.484 -27.672 8.352 1 98.25 193 VAL B C 1
ATOM 5799 O O . VAL B 1 193 ? 2.602 -28.188 8.422 1 98.25 193 VAL B O 1
ATOM 5802 N N . PRO B 1 194 ? 0.725 -27.438 9.445 1 97 194 PRO B N 1
ATOM 5803 C CA . PRO B 1 194 ? 1.264 -27.797 10.758 1 97 194 PRO B CA 1
ATOM 5804 C C . PRO B 1 194 ? 1.665 -29.266 10.844 1 97 194 PRO B C 1
ATOM 5806 O O . PRO B 1 194 ? 0.951 -30.141 10.336 1 97 194 PRO B O 1
ATOM 5809 N N . GLY B 1 195 ? 2.801 -29.484 11.453 1 96.75 195 GLY B N 1
ATOM 5810 C CA . GLY B 1 195 ? 3.254 -30.859 11.664 1 96.75 195 GLY B CA 1
ATOM 5811 C C . GLY B 1 195 ? 4.07 -31.391 10.508 1 96.75 195 GLY B C 1
ATOM 5812 O O . GLY B 1 195 ? 4.691 -32.469 10.625 1 96.75 195 GLY B O 1
ATOM 5813 N N . TYR B 1 196 ? 4.133 -30.734 9.375 1 97.88 196 TYR B N 1
ATOM 5814 C CA . TYR B 1 196 ? 4.883 -31.188 8.203 1 97.88 196 TYR B CA 1
ATOM 5815 C C . TYR B 1 196 ? 5.891 -30.125 7.77 1 97.88 196 TYR B C 1
ATOM 5817 O O . TYR B 1 196 ? 5.688 -28.938 7.996 1 97.88 196 TYR B O 1
ATOM 5825 N N . PRO B 1 197 ? 6.941 -30.531 7.133 1 97.94 197 PRO B N 1
ATOM 5826 C CA . PRO B 1 197 ? 7.945 -29.562 6.66 1 97.94 197 PRO B CA 1
ATOM 5827 C C . PRO B 1 197 ? 7.395 -28.609 5.605 1 97.94 197 PRO B C 1
ATOM 5829 O O . PRO B 1 197 ? 6.605 -29.016 4.746 1 97.94 197 PRO B O 1
ATOM 5832 N N . THR B 1 198 ? 7.703 -27.406 5.715 1 98.44 198 THR B N 1
ATOM 5833 C CA . THR B 1 198 ? 7.578 -26.375 4.695 1 98.44 198 THR B CA 1
ATOM 5834 C C . THR B 1 198 ? 8.945 -25.797 4.34 1 98.44 198 THR B C 1
ATOM 5836 O O . THR B 1 198 ? 9.391 -24.828 4.949 1 98.44 198 THR B O 1
ATOM 5839 N N . THR B 1 199 ? 9.562 -26.344 3.309 1 98.62 199 THR B N 1
ATOM 5840 C CA . THR B 1 199 ? 11.008 -26.219 3.133 1 98.62 199 THR B CA 1
ATOM 5841 C C . THR B 1 199 ? 11.328 -25.094 2.143 1 98.62 199 THR B C 1
ATOM 5843 O O . THR B 1 199 ? 12.484 -24.688 2.012 1 98.62 199 THR B O 1
ATOM 5846 N N . TRP B 1 200 ? 10.344 -24.609 1.493 1 98.44 200 TRP B N 1
ATOM 5847 C CA . TRP B 1 200 ? 10.508 -23.609 0.455 1 98.44 200 TRP B CA 1
ATOM 5848 C C . TRP B 1 200 ? 11.484 -24.078 -0.617 1 98.44 200 TRP B C 1
ATOM 5850 O O . TRP B 1 200 ? 12.133 -23.266 -1.275 1 98.44 200 TRP B O 1
ATOM 5860 N N . GLY B 1 201 ? 11.68 -25.359 -0.734 1 98.31 201 GLY B N 1
ATOM 5861 C CA . GLY B 1 201 ? 12.547 -25.953 -1.731 1 98.31 201 GLY B CA 1
ATOM 5862 C C . GLY B 1 201 ? 14.008 -25.594 -1.554 1 98.31 201 GLY B C 1
ATOM 5863 O O . GLY B 1 201 ? 14.82 -25.797 -2.459 1 98.31 201 GLY B O 1
ATOM 5864 N N . ALA B 1 202 ? 14.43 -25.016 -0.446 1 98.56 202 ALA B N 1
ATOM 5865 C CA . ALA B 1 202 ? 15.766 -24.469 -0.272 1 98.56 202 ALA B CA 1
ATOM 5866 C C . ALA B 1 202 ? 16.5 -25.172 0.867 1 98.56 202 ALA B C 1
ATOM 5868 O O . ALA B 1 202 ? 15.922 -25.422 1.927 1 98.56 202 ALA B O 1
ATOM 5869 N N . ALA B 1 203 ? 17.766 -25.391 0.716 1 98.38 203 ALA B N 1
ATOM 5870 C CA . ALA B 1 203 ? 18.594 -26.125 1.659 1 98.38 203 ALA B CA 1
ATOM 5871 C C . ALA B 1 203 ? 18.578 -25.469 3.037 1 98.38 203 ALA B C 1
ATOM 5873 O O . ALA B 1 203 ? 18.469 -26.156 4.055 1 98.38 203 ALA B O 1
ATOM 5874 N N . PRO B 1 204 ? 18.672 -24.125 3.148 1 98.19 204 PRO B N 1
ATOM 5875 C CA . PRO B 1 204 ? 18.688 -23.516 4.48 1 98.19 204 PRO B CA 1
ATOM 5876 C C . PRO B 1 204 ? 17.391 -23.766 5.258 1 98.19 204 PRO B C 1
ATOM 5878 O O . PRO B 1 204 ? 17.359 -23.609 6.48 1 98.19 204 PRO B O 1
ATOM 5881 N N . TYR B 1 205 ? 16.359 -24.188 4.551 1 98.12 205 TYR B N 1
ATOM 5882 C CA . TYR B 1 205 ? 15.055 -24.344 5.195 1 98.12 205 TYR B CA 1
ATOM 5883 C C . TYR B 1 205 ? 14.57 -25.781 5.113 1 98.12 205 TYR B C 1
ATOM 5885 O O . TYR B 1 205 ? 13.391 -26.062 5.32 1 98.12 205 TYR B O 1
ATOM 5893 N N . LYS B 1 206 ? 15.383 -26.734 4.836 1 98 206 LYS B N 1
ATOM 5894 C CA . LYS B 1 206 ? 15 -28.109 4.539 1 98 206 LYS B CA 1
ATOM 5895 C C . LYS B 1 206 ? 14.312 -28.766 5.738 1 98 206 LYS B C 1
ATOM 5897 O O . LYS B 1 206 ? 13.492 -29.672 5.57 1 98 206 LYS B O 1
ATOM 5902 N N . ASP B 1 207 ? 14.562 -28.266 6.98 1 97.12 207 ASP B N 1
ATOM 5903 C CA . ASP B 1 207 ? 14.008 -28.875 8.188 1 97.12 207 ASP B CA 1
ATOM 5904 C C . ASP B 1 207 ? 12.977 -27.953 8.844 1 97.12 207 ASP B C 1
ATOM 5906 O O . ASP B 1 207 ? 12.562 -28.203 9.977 1 97.12 207 ASP B O 1
ATOM 5910 N N . GLN B 1 208 ? 12.617 -26.906 8.172 1 97.19 208 GLN B N 1
ATOM 5911 C CA . GLN B 1 208 ? 11.688 -25.922 8.711 1 97.19 208 GLN B CA 1
ATOM 5912 C C . GLN B 1 208 ? 10.289 -26.516 8.875 1 97.19 208 GLN B C 1
ATOM 5914 O O . GLN B 1 208 ? 9.773 -27.156 7.957 1 97.19 208 GLN B O 1
ATOM 5919 N N . ILE B 1 209 ? 9.719 -26.344 10.094 1 97.06 209 ILE B N 1
ATOM 5920 C CA . ILE B 1 209 ? 8.32 -26.656 10.375 1 97.06 209 ILE B CA 1
ATOM 5921 C C . ILE B 1 209 ? 7.602 -25.422 10.891 1 97.06 209 ILE B C 1
ATOM 5923 O O . ILE B 1 209 ? 8.039 -24.797 11.859 1 97.06 209 ILE B O 1
ATOM 5927 N N . LEU B 1 210 ? 6.59 -25.031 10.273 1 96.12 210 LEU B N 1
ATOM 5928 C CA . LEU B 1 210 ? 5.828 -23.859 10.656 1 96.12 210 LEU B CA 1
ATOM 5929 C C . LEU B 1 210 ? 4.52 -24.234 11.336 1 96.12 210 LEU B C 1
ATOM 5931 O O . LEU B 1 210 ? 3.77 -25.078 10.812 1 96.12 210 LEU B O 1
ATOM 5935 N N . ASP B 1 211 ? 4.281 -23.656 12.445 1 94.06 211 ASP B N 1
ATOM 5936 C CA . ASP B 1 211 ? 3.025 -23.891 13.156 1 94.06 211 ASP B CA 1
ATOM 5937 C C . ASP B 1 211 ? 1.94 -22.922 12.695 1 94.06 211 ASP B C 1
ATOM 5939 O O . ASP B 1 211 ? 1.47 -22.094 13.477 1 94.06 211 ASP B O 1
ATOM 5943 N N . GLN B 1 212 ? 1.619 -23.047 11.484 1 94.69 212 GLN B N 1
ATOM 5944 C CA . GLN B 1 212 ? 0.622 -22.219 10.805 1 94.69 212 GLN B CA 1
ATOM 5945 C C . GLN B 1 212 ? -0.101 -23.016 9.719 1 94.69 212 GLN B C 1
ATOM 5947 O O . GLN B 1 212 ? 0.495 -23.875 9.078 1 94.69 212 GLN B O 1
ATOM 5952 N N . THR B 1 213 ? -1.409 -22.75 9.594 1 97.69 213 THR B N 1
ATOM 5953 C CA . THR B 1 213 ? -2.182 -23.328 8.5 1 97.69 213 THR B CA 1
ATOM 5954 C C . THR B 1 213 ? -2.484 -22.281 7.438 1 97.69 213 THR B C 1
ATOM 5956 O O . THR B 1 213 ? -3.129 -21.266 7.719 1 97.69 213 THR B O 1
ATOM 5959 N N . ALA B 1 214 ? -1.967 -22.516 6.273 1 98.56 214 ALA B N 1
ATOM 5960 C CA . ALA B 1 214 ? -2.314 -21.609 5.188 1 98.56 214 ALA B CA 1
ATOM 5961 C C . ALA B 1 214 ? -3.826 -21.562 4.977 1 98.56 214 ALA B C 1
ATOM 5963 O O . ALA B 1 214 ? -4.516 -22.562 5.129 1 98.56 214 ALA B O 1
ATOM 5964 N N . THR B 1 215 ? -4.34 -20.406 4.613 1 98.62 215 THR B N 1
ATOM 5965 C CA . THR B 1 215 ? -5.773 -20.219 4.422 1 98.62 215 THR B CA 1
ATOM 5966 C C . THR B 1 215 ? -6.305 -21.172 3.355 1 98.62 215 THR B C 1
ATOM 5968 O O . THR B 1 215 ? -7.379 -21.766 3.516 1 98.62 215 THR B O 1
ATOM 5971 N N . VAL B 1 216 ? -5.551 -21.406 2.32 1 98.81 216 VAL B N 1
ATOM 5972 C CA . VAL B 1 216 ? -5.945 -22.281 1.232 1 98.81 216 VAL B CA 1
ATOM 5973 C C . VAL B 1 216 ? -6.078 -23.719 1.751 1 98.81 216 VAL B C 1
ATOM 5975 O O . VAL B 1 216 ? -7 -24.438 1.366 1 98.81 216 VAL B O 1
ATOM 5978 N N . VAL B 1 217 ? -5.168 -24.109 2.619 1 98.81 217 VAL B N 1
ATOM 5979 C CA . VAL B 1 217 ? -5.199 -25.438 3.207 1 98.81 217 VAL B CA 1
ATOM 5980 C C . VAL B 1 217 ? -6.461 -25.594 4.055 1 98.81 217 VAL B C 1
ATOM 5982 O O . VAL B 1 217 ? -7.16 -26.609 3.949 1 98.81 217 VAL B O 1
ATOM 5985 N N . ARG B 1 218 ? -6.758 -24.609 4.879 1 98.69 218 ARG B N 1
ATOM 5986 C CA . ARG B 1 218 ? -7.961 -24.641 5.703 1 98.69 218 ARG B CA 1
ATOM 5987 C C . ARG B 1 218 ? -9.211 -24.781 4.844 1 98.69 218 ARG B C 1
ATOM 5989 O O . ARG B 1 218 ? -10.086 -25.594 5.137 1 98.69 218 ARG B O 1
ATOM 5996 N N . LYS B 1 219 ? -9.297 -24.047 3.814 1 98.75 219 LYS B N 1
ATOM 5997 C CA . LYS B 1 219 ? -10.461 -24.062 2.938 1 98.75 219 LYS B CA 1
ATOM 5998 C C . LYS B 1 219 ? -10.617 -25.406 2.258 1 98.75 219 LYS B C 1
ATOM 6000 O O . LYS B 1 219 ? -11.734 -25.938 2.164 1 98.75 219 LYS B O 1
ATOM 6005 N N . LEU B 1 220 ? -9.539 -25.953 1.796 1 98.88 220 LEU B N 1
ATOM 6006 C CA . LEU B 1 220 ? -9.594 -27.25 1.114 1 98.88 220 LEU B CA 1
ATOM 6007 C C . LEU B 1 220 ? -9.922 -28.375 2.096 1 98.88 220 LEU B C 1
ATOM 6009 O O . LEU B 1 220 ? -10.641 -29.312 1.755 1 98.88 220 LEU B O 1
ATOM 6013 N N . GLU B 1 221 ? -9.375 -28.25 3.279 1 98.5 221 GLU B N 1
ATOM 6014 C CA . GLU B 1 221 ? -9.727 -29.203 4.316 1 98.5 221 GLU B CA 1
ATOM 6015 C C . GLU B 1 221 ? -11.219 -29.141 4.648 1 98.5 221 GLU B C 1
ATOM 6017 O O . GLU B 1 221 ? -11.875 -30.172 4.793 1 98.5 221 GLU B O 1
ATOM 6022 N N . GLU B 1 222 ? -11.75 -27.969 4.77 1 98.31 222 GLU B N 1
ATOM 6023 C CA . GLU B 1 222 ? -13.164 -27.766 5.051 1 98.31 222 GLU B CA 1
ATOM 6024 C C . GLU B 1 222 ? -14.039 -28.328 3.932 1 98.31 222 GLU B C 1
ATOM 6026 O O . GLU B 1 222 ? -15.148 -28.797 4.18 1 98.31 222 GLU B O 1
ATOM 6031 N N . ALA B 1 223 ? -13.5 -28.328 2.721 1 98.56 223 ALA B N 1
ATOM 6032 C CA . ALA B 1 223 ? -14.219 -28.844 1.559 1 98.56 223 ALA B CA 1
ATOM 6033 C C . ALA B 1 223 ? -14.102 -30.359 1.475 1 98.56 223 ALA B C 1
ATOM 6035 O O . ALA B 1 223 ? -14.766 -31 0.654 1 98.56 223 ALA B O 1
ATOM 6036 N N . GLY B 1 224 ? -13.234 -30.953 2.287 1 98.75 224 GLY B N 1
ATOM 6037 C CA . GLY B 1 224 ? -13.094 -32.406 2.361 1 98.75 224 GLY B CA 1
ATOM 6038 C C . GLY B 1 224 ? -12.008 -32.938 1.449 1 98.75 224 GLY B C 1
ATOM 6039 O O . GLY B 1 224 ? -11.891 -34.156 1.266 1 98.75 224 GLY B O 1
ATOM 6040 N N . ALA B 1 225 ? -11.219 -32.125 0.855 1 98.88 225 ALA B N 1
ATOM 6041 C CA . ALA B 1 225 ? -10.125 -32.562 -0.01 1 98.88 225 ALA B CA 1
ATOM 6042 C C . ALA B 1 225 ? -9.047 -33.281 0.794 1 98.88 225 ALA B C 1
ATOM 6044 O O . ALA B 1 225 ? -8.969 -33.125 2.016 1 98.88 225 ALA B O 1
ATOM 6045 N N . VAL B 1 226 ? -8.234 -34.062 0.129 1 98.94 226 VAL B N 1
ATOM 6046 C CA . VAL B 1 226 ? -7.238 -34.906 0.767 1 98.94 226 VAL B CA 1
ATOM 6047 C C . VAL B 1 226 ? -5.836 -34.5 0.329 1 98.94 226 VAL B C 1
ATOM 6049 O O . VAL B 1 226 ? -5.512 -34.531 -0.859 1 98.94 226 VAL B O 1
ATOM 6052 N N . LEU B 1 227 ? -5 -34.094 1.267 1 98.94 227 LEU B N 1
ATOM 6053 C CA . LEU B 1 227 ? -3.656 -33.625 0.944 1 98.94 227 LEU B CA 1
ATOM 6054 C C . LEU B 1 227 ? -2.701 -34.812 0.776 1 98.94 227 LEU B C 1
ATOM 6056 O O . LEU B 1 227 ? -2.357 -35.469 1.752 1 98.94 227 LEU B O 1
ATOM 6060 N N . LEU B 1 228 ? -2.213 -35 -0.465 1 98.94 228 LEU B N 1
ATOM 6061 C CA . LEU B 1 228 ? -1.291 -36.094 -0.769 1 98.94 228 LEU B CA 1
ATOM 6062 C C . LEU B 1 228 ? 0.134 -35.719 -0.37 1 98.94 228 LEU B C 1
ATOM 6064 O O . LEU B 1 228 ? 0.952 -36.594 -0.089 1 98.94 228 LEU B O 1
ATOM 6068 N N . GLY B 1 229 ? 0.397 -34.469 -0.427 1 98.88 229 GLY B N 1
ATOM 6069 C CA . GLY B 1 229 ? 1.747 -34.062 -0.074 1 98.88 229 GLY B CA 1
ATOM 6070 C C . GLY B 1 229 ? 2.082 -32.656 -0.533 1 98.88 229 GLY B C 1
ATOM 6071 O O . GLY B 1 229 ? 1.222 -31.938 -1.058 1 98.88 229 GLY B O 1
ATOM 6072 N N . LYS B 1 230 ? 3.355 -32.25 -0.173 1 98.88 230 LYS B N 1
ATOM 6073 C CA . LYS B 1 230 ? 3.934 -30.969 -0.57 1 98.88 230 LYS B CA 1
ATOM 6074 C C . LYS B 1 230 ? 4.738 -31.109 -1.859 1 98.88 230 LYS B C 1
ATOM 6076 O O . LYS B 1 230 ? 5.742 -31.812 -1.898 1 98.88 230 LYS B O 1
ATOM 6081 N N . THR B 1 231 ? 4.234 -30.391 -2.889 1 98.88 231 THR B N 1
ATOM 6082 C CA . THR B 1 231 ? 4.918 -30.453 -4.176 1 98.88 231 THR B CA 1
ATOM 6083 C C . THR B 1 231 ? 6.078 -29.469 -4.227 1 98.88 231 THR B C 1
ATOM 6085 O O . THR B 1 231 ? 6.086 -28.469 -3.494 1 98.88 231 THR B O 1
ATOM 6088 N N . VAL B 1 232 ? 6.98 -29.719 -5.129 1 98.5 232 VAL B N 1
ATOM 6089 C CA . VAL B 1 232 ? 8.258 -29.016 -5.18 1 98.5 232 VAL B CA 1
ATOM 6090 C C . VAL B 1 232 ? 8.031 -27.578 -5.664 1 98.5 232 VAL B C 1
ATOM 6092 O O . VAL B 1 232 ? 7.328 -27.344 -6.648 1 98.5 232 VAL B O 1
ATOM 6095 N N . SER B 1 233 ? 8.609 -26.688 -4.926 1 97.5 233 SER B N 1
ATOM 6096 C CA . SER B 1 233 ? 9.023 -25.375 -5.414 1 97.5 233 SER B CA 1
ATOM 6097 C C . SER B 1 233 ? 10.523 -25.344 -5.676 1 97.5 233 SER B C 1
ATOM 6099 O O . SER B 1 233 ? 11.312 -25.875 -4.891 1 97.5 233 SER B O 1
ATOM 6101 N N . GLY B 1 234 ? 10.859 -24.797 -6.848 1 96.81 234 GLY B N 1
ATOM 6102 C CA . GLY B 1 234 ? 12.273 -24.469 -6.887 1 96.81 234 GLY B CA 1
ATOM 6103 C C . GLY B 1 234 ? 12.727 -23.609 -5.715 1 96.81 234 GLY B C 1
ATOM 6104 O O . GLY B 1 234 ? 11.906 -22.938 -5.078 1 96.81 234 GLY B O 1
ATOM 6105 N N . SER B 1 235 ? 14.047 -23.578 -5.473 1 97.88 235 SER B N 1
ATOM 6106 C CA . SER B 1 235 ? 14.594 -22.922 -4.293 1 97.88 235 SER B CA 1
ATOM 6107 C C . SER B 1 235 ? 14.117 -21.484 -4.191 1 97.88 235 SER B C 1
ATOM 6109 O O . SER B 1 235 ? 14.43 -20.656 -5.059 1 97.88 235 SER B O 1
ATOM 6111 N N . LEU B 1 236 ? 13.367 -21.234 -3.137 1 98.19 236 LEU B N 1
ATOM 6112 C CA . LEU B 1 236 ? 12.797 -19.906 -2.859 1 98.19 236 LEU B CA 1
ATOM 6113 C C . LEU B 1 236 ? 12.023 -19.391 -4.062 1 98.19 236 LEU B C 1
ATOM 6115 O O . LEU B 1 236 ? 12.203 -18.25 -4.48 1 98.19 236 LEU B O 1
ATOM 6119 N N . ALA B 1 237 ? 11.227 -20.266 -4.668 1 97.38 237 ALA B N 1
ATOM 6120 C CA . ALA B 1 237 ? 10.266 -19.953 -5.719 1 97.38 237 ALA B CA 1
ATOM 6121 C C . ALA B 1 237 ? 10.969 -19.516 -6.996 1 97.38 237 ALA B C 1
ATOM 6123 O O . ALA B 1 237 ? 10.539 -18.562 -7.656 1 97.38 237 ALA B O 1
ATOM 6124 N N . ARG B 1 238 ? 12.078 -20.156 -7.289 1 94.56 238 ARG B N 1
ATOM 6125 C CA . ARG B 1 238 ? 12.758 -19.906 -8.562 1 94.56 238 ARG B CA 1
ATOM 6126 C C . ARG B 1 238 ? 13.039 -21.203 -9.297 1 94.56 238 ARG B C 1
ATOM 6128 O O . ARG B 1 238 ? 13.797 -22.047 -8.82 1 94.56 238 ARG B O 1
ATOM 6135 N N . GLY B 1 239 ? 12.43 -21.359 -10.461 1 93.38 239 GLY B N 1
ATOM 6136 C CA . GLY B 1 239 ? 12.703 -22.516 -11.305 1 93.38 239 GLY B CA 1
ATOM 6137 C C . GLY B 1 239 ? 12.273 -23.828 -10.672 1 93.38 239 GLY B C 1
ATOM 6138 O O . GLY B 1 239 ? 11.227 -23.891 -10.023 1 93.38 239 GLY B O 1
ATOM 6139 N N . GLY B 1 240 ? 13.062 -24.938 -11.016 1 95.19 240 GLY B N 1
ATOM 6140 C CA . GLY B 1 240 ? 12.703 -26.266 -10.578 1 95.19 240 GLY B CA 1
ATOM 6141 C C . GLY B 1 240 ? 13.812 -26.969 -9.836 1 95.19 240 GLY B C 1
ATOM 6142 O O . GLY B 1 240 ? 13.695 -28.156 -9.492 1 95.19 240 GLY B O 1
ATOM 6143 N N . VAL B 1 241 ? 14.922 -26.172 -9.57 1 97.38 241 VAL B N 1
ATOM 6144 C CA . VAL B 1 241 ? 16.047 -26.734 -8.82 1 97.38 241 VAL B CA 1
ATOM 6145 C C . VAL B 1 241 ? 15.812 -26.531 -7.324 1 97.38 241 VAL B C 1
ATOM 6147 O O . VAL B 1 241 ? 15.516 -25.422 -6.883 1 97.38 241 VAL B O 1
ATOM 6150 N N . TRP B 1 242 ? 15.891 -27.578 -6.578 1 97.81 242 TRP B N 1
ATOM 6151 C CA . TRP B 1 242 ? 15.703 -27.594 -5.133 1 97.81 242 TRP B CA 1
ATOM 6152 C C . TRP B 1 242 ? 16.703 -28.547 -4.469 1 97.81 242 TRP B C 1
ATOM 6154 O O . TRP B 1 242 ? 17.531 -29.172 -5.145 1 97.81 242 TRP B O 1
ATOM 6164 N N . PHE B 1 243 ? 16.781 -28.641 -3.127 1 97.88 243 PHE B N 1
ATOM 6165 C CA . PHE B 1 243 ? 17.828 -29.375 -2.418 1 97.88 243 PHE B CA 1
ATOM 6166 C C . PHE B 1 243 ? 17.766 -30.859 -2.73 1 97.88 243 PHE B C 1
ATOM 6168 O O . PHE B 1 243 ? 18.719 -31.594 -2.461 1 97.88 243 PHE B O 1
ATOM 6175 N N . GLY B 1 244 ? 16.672 -31.344 -3.336 1 97.62 244 GLY B N 1
ATOM 6176 C CA . GLY B 1 244 ? 16.516 -32.75 -3.67 1 97.62 244 GLY B CA 1
ATOM 6177 C C . GLY B 1 244 ? 16.828 -33.062 -5.125 1 97.62 244 GLY B C 1
ATOM 6178 O O . GLY B 1 244 ? 16.781 -34.219 -5.539 1 97.62 244 GLY B O 1
ATOM 6179 N N . GLY B 1 245 ? 17.078 -32.031 -5.922 1 97.62 245 GLY B N 1
ATOM 6180 C CA . GLY B 1 245 ? 17.375 -32.219 -7.336 1 97.62 245 GLY B CA 1
ATOM 6181 C C . GLY B 1 245 ? 16.688 -31.203 -8.234 1 97.62 245 GLY B C 1
ATOM 6182 O O . GLY B 1 245 ? 16.609 -30.016 -7.902 1 97.62 245 GLY B O 1
ATOM 6183 N N . LYS B 1 246 ? 16.359 -31.672 -9.383 1 98.06 246 LYS B N 1
ATOM 6184 C CA . LYS B 1 246 ? 15.633 -30.875 -10.359 1 98.06 246 LYS B CA 1
ATOM 6185 C C . LYS B 1 246 ? 14.359 -31.594 -10.805 1 98.06 246 LYS B C 1
ATOM 6187 O O . LYS B 1 246 ? 14.406 -32.719 -11.305 1 98.06 246 LYS B O 1
ATOM 6192 N N . THR B 1 247 ? 13.25 -30.938 -10.578 1 98.62 247 THR B N 1
ATOM 6193 C CA . THR B 1 247 ? 11.977 -31.5 -11 1 98.62 247 THR B CA 1
ATOM 6194 C C . THR B 1 247 ? 11.93 -31.625 -12.523 1 98.62 247 THR B C 1
ATOM 6196 O O . THR B 1 247 ? 12.32 -30.719 -13.242 1 98.62 247 THR B O 1
ATOM 6199 N N . LYS B 1 248 ? 11.375 -32.719 -12.969 1 98.19 248 LYS B N 1
ATOM 6200 C CA . LYS B 1 248 ? 11.453 -33.031 -14.398 1 98.19 248 LYS B CA 1
ATOM 6201 C C . LYS B 1 248 ? 10.102 -32.844 -15.078 1 98.19 248 LYS B C 1
ATOM 6203 O O . LYS B 1 248 ? 9.055 -32.875 -14.422 1 98.19 248 LYS B O 1
ATOM 6208 N N . ASN B 1 249 ? 10.18 -32.625 -16.406 1 97.81 249 ASN B N 1
ATOM 6209 C CA . ASN B 1 249 ? 9.016 -32.594 -17.297 1 97.81 249 ASN B CA 1
ATOM 6210 C C . ASN B 1 249 ? 8.531 -34 -17.625 1 97.81 249 ASN B C 1
ATOM 6212 O O . ASN B 1 249 ? 9.273 -34.812 -18.203 1 97.81 249 ASN B O 1
ATOM 6216 N N . PRO B 1 250 ? 7.277 -34.312 -17.281 1 97.62 250 PRO B N 1
ATOM 6217 C CA . PRO B 1 250 ? 6.785 -35.656 -17.547 1 97.62 250 PRO B CA 1
ATOM 6218 C C . PRO B 1 250 ? 6.828 -36.031 -19.031 1 97.62 250 PRO B C 1
ATOM 6220 O O . PRO B 1 250 ? 6.844 -37.188 -19.375 1 97.62 250 PRO B O 1
ATOM 6223 N N . TRP B 1 251 ? 6.902 -35.062 -19.922 1 97.38 251 TRP B N 1
ATOM 6224 C CA . TRP B 1 251 ? 6.887 -35.312 -21.375 1 97.38 251 TRP B CA 1
ATOM 6225 C C . TRP B 1 251 ? 8.305 -35.469 -21.906 1 97.38 251 TRP B C 1
ATOM 6227 O O . TRP B 1 251 ? 8.5 -35.938 -23.031 1 97.38 251 TRP B O 1
ATOM 6237 N N . ASP B 1 252 ? 9.258 -35.031 -21.203 1 96.44 252 ASP B N 1
ATOM 6238 C CA . ASP B 1 252 ? 10.68 -35.125 -21.547 1 96.44 252 ASP B CA 1
ATOM 6239 C C . ASP B 1 252 ? 11.547 -35.062 -20.281 1 96.44 252 ASP B C 1
ATOM 6241 O O . ASP B 1 252 ? 11.906 -34 -19.812 1 96.44 252 ASP B O 1
ATOM 6245 N N . LEU B 1 253 ? 11.984 -36.188 -19.828 1 95.94 253 LEU B N 1
ATOM 6246 C CA . LEU B 1 253 ? 12.664 -36.312 -18.547 1 95.94 253 LEU B CA 1
ATOM 6247 C C . LEU B 1 253 ? 14.039 -35.656 -18.609 1 95.94 253 LEU B C 1
ATOM 6249 O O . LEU B 1 253 ? 14.68 -35.438 -17.562 1 95.94 253 LEU B O 1
ATOM 6253 N N . GLU B 1 254 ? 14.461 -35.219 -19.781 1 95.44 254 GLU B N 1
ATOM 6254 C CA . GLU B 1 254 ? 15.727 -34.5 -19.906 1 95.44 254 GLU B CA 1
ATOM 6255 C C . GLU B 1 254 ? 15.547 -33 -19.719 1 95.44 254 GLU B C 1
ATOM 6257 O O . GLU B 1 254 ? 16.531 -32.281 -19.578 1 95.44 254 GLU B O 1
ATOM 6262 N N . GLN B 1 255 ? 14.312 -32.625 -19.641 1 95.19 255 GLN B N 1
ATOM 6263 C CA . GLN B 1 255 ? 13.984 -31.234 -19.438 1 95.19 255 GLN B CA 1
ATOM 6264 C C . GLN B 1 255 ? 13.367 -31 -18.062 1 95.19 255 GLN B C 1
ATOM 6266 O O . GLN B 1 255 ? 12.609 -31.828 -17.578 1 95.19 255 GLN B O 1
ATOM 6271 N N . GLY B 1 256 ? 13.719 -29.922 -17.469 1 96.31 256 GLY B N 1
ATOM 6272 C CA . GLY B 1 256 ? 13.055 -29.531 -16.234 1 96.31 256 GLY B CA 1
ATOM 6273 C C . GLY B 1 256 ? 11.617 -29.094 -16.453 1 96.31 256 GLY B C 1
ATOM 6274 O O . GLY B 1 256 ? 11.234 -28.703 -17.562 1 96.31 256 GLY B O 1
ATOM 6275 N N . ALA B 1 257 ? 10.844 -29.141 -15.391 1 95.88 257 AL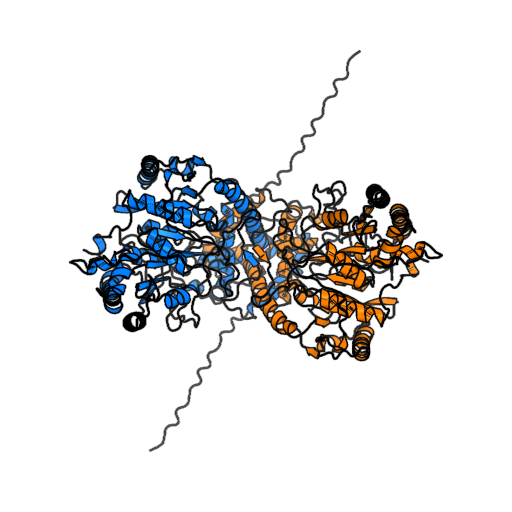A B N 1
ATOM 6276 C CA . ALA B 1 257 ? 9.438 -28.734 -15.445 1 95.88 257 ALA B CA 1
ATOM 6277 C C . ALA B 1 257 ? 9.312 -27.203 -15.445 1 95.88 257 ALA B C 1
ATOM 6279 O O . ALA B 1 257 ? 8.258 -26.672 -15.797 1 95.88 257 ALA B O 1
ATOM 6280 N N . THR B 1 258 ? 10.328 -26.391 -15.094 1 91.94 258 THR B N 1
ATOM 6281 C CA . THR B 1 258 ? 10.453 -24.938 -15.07 1 91.94 258 THR B CA 1
ATOM 6282 C C . THR B 1 258 ? 9.453 -24.328 -14.102 1 91.94 258 THR B C 1
ATOM 6284 O O . THR B 1 258 ? 8.664 -25.047 -13.477 1 91.94 258 THR B O 1
ATOM 6287 N N . GLY B 1 259 ? 9.648 -23 -13.867 1 91.94 259 GLY B N 1
ATOM 6288 C CA . GLY B 1 259 ? 8.781 -22.281 -12.945 1 91.94 259 GLY B CA 1
ATOM 6289 C C . GLY B 1 259 ? 8.898 -22.766 -11.516 1 91.94 259 GLY B C 1
ATOM 6290 O O . GLY B 1 259 ? 9.281 -23.922 -11.273 1 91.94 259 GLY B O 1
ATOM 6291 N N . SER B 1 260 ? 8.43 -21.875 -10.617 1 94.25 260 SER B N 1
ATOM 6292 C CA . SER B 1 260 ? 8.594 -22.266 -9.219 1 94.25 260 SER B CA 1
ATOM 6293 C C . SER B 1 260 ? 7.512 -23.234 -8.781 1 94.25 260 SER B C 1
ATOM 6295 O O . SER B 1 260 ? 7.641 -23.891 -7.742 1 94.25 260 SER B O 1
ATOM 6297 N N . SER B 1 261 ? 6.434 -23.375 -9.531 1 98.5 261 SER B N 1
ATOM 6298 C CA . SER B 1 261 ? 5.465 -24.438 -9.273 1 98.5 261 SER B CA 1
ATOM 6299 C C . SER B 1 261 ? 5.777 -25.688 -10.102 1 98.5 261 SER B C 1
ATOM 6301 O O . SER B 1 261 ? 4.871 -26.328 -10.633 1 98.5 261 SER B O 1
ATOM 6303 N N . ALA B 1 262 ? 6.973 -26.016 -10.203 1 98.44 262 ALA B N 1
ATOM 6304 C CA . ALA B 1 262 ? 7.449 -27.141 -11.023 1 98.44 262 ALA B CA 1
ATOM 6305 C C . ALA B 1 262 ? 6.832 -28.453 -10.562 1 98.44 262 ALA B C 1
ATOM 6307 O O . ALA B 1 262 ? 6.367 -29.25 -11.383 1 98.44 262 ALA B O 1
ATOM 6308 N N . GLY B 1 263 ? 6.859 -28.672 -9.266 1 98.81 263 GLY B N 1
ATOM 6309 C CA . GLY B 1 263 ? 6.258 -29.891 -8.742 1 98.81 263 GLY B CA 1
ATOM 6310 C C . GLY B 1 263 ? 4.77 -29.984 -9.008 1 98.81 263 GLY B C 1
ATOM 6311 O O . GLY B 1 263 ? 4.27 -31.047 -9.391 1 98.81 263 GLY B O 1
ATOM 6312 N N . SER B 1 264 ? 4.062 -28.906 -8.812 1 98.88 264 SER B N 1
ATOM 6313 C CA . SER B 1 264 ? 2.623 -28.859 -9.055 1 98.88 264 SER B CA 1
ATOM 6314 C C . SER B 1 264 ? 2.301 -29.188 -10.508 1 98.88 264 SER B C 1
ATOM 6316 O O . SER B 1 264 ? 1.404 -29.984 -10.789 1 98.88 264 SER B O 1
ATOM 6318 N N . GLY B 1 265 ? 3.068 -28.547 -11.383 1 98.62 265 GLY B N 1
ATOM 6319 C CA . GLY B 1 265 ? 2.854 -28.797 -12.805 1 98.62 265 GLY B CA 1
ATOM 6320 C C . GLY B 1 265 ? 3.141 -30.234 -13.195 1 98.62 265 GLY B C 1
ATOM 6321 O O . GLY B 1 265 ? 2.311 -30.891 -13.836 1 98.62 265 GLY B O 1
ATOM 6322 N N . ALA B 1 266 ? 4.238 -30.766 -12.766 1 98.56 266 ALA B N 1
ATOM 6323 C CA . ALA B 1 266 ? 4.672 -32.125 -13.133 1 98.56 266 ALA B CA 1
ATOM 6324 C C . ALA B 1 266 ? 3.734 -33.188 -12.547 1 98.56 266 ALA B C 1
ATOM 6326 O O . ALA B 1 266 ? 3.309 -34.094 -13.258 1 98.56 266 ALA B O 1
ATOM 6327 N N . ALA B 1 267 ? 3.414 -33 -11.297 1 98.75 267 ALA B N 1
ATOM 6328 C CA . ALA B 1 267 ? 2.551 -33.969 -10.625 1 98.75 267 ALA B CA 1
ATOM 6329 C C . ALA B 1 267 ? 1.169 -34 -11.273 1 98.75 267 ALA B C 1
ATOM 6331 O O . ALA B 1 267 ? 0.595 -35.094 -11.453 1 98.75 267 ALA B O 1
ATOM 6332 N N . THR B 1 268 ? 0.662 -32.875 -11.602 1 98.75 268 THR B N 1
ATOM 6333 C CA . THR B 1 268 ? -0.661 -32.781 -12.219 1 98.75 268 THR B CA 1
ATOM 6334 C C . THR B 1 268 ? -0.666 -33.469 -13.586 1 98.75 268 THR B C 1
ATOM 6336 O O . THR B 1 268 ? -1.532 -34.281 -13.875 1 98.75 268 THR B O 1
ATOM 6339 N N . ALA B 1 269 ? 0.302 -33.125 -14.383 1 98 269 ALA B N 1
ATOM 6340 C CA . ALA B 1 269 ? 0.382 -33.656 -15.734 1 98 269 ALA B CA 1
ATOM 6341 C C . ALA B 1 269 ? 0.565 -35.188 -15.719 1 98 269 ALA B C 1
ATOM 6343 O O . ALA B 1 269 ? 0.02 -35.906 -16.562 1 98 269 ALA B O 1
ATOM 6344 N N . ALA B 1 270 ? 1.253 -35.688 -14.727 1 98 270 ALA B N 1
ATOM 6345 C CA . ALA B 1 270 ? 1.6 -37.094 -14.648 1 98 270 ALA B CA 1
ATOM 6346 C C . ALA B 1 270 ? 0.501 -37.906 -13.953 1 98 270 ALA B C 1
ATOM 6348 O O . ALA B 1 270 ? 0.585 -39.125 -13.852 1 98 270 ALA B O 1
ATOM 6349 N N . GLY B 1 271 ? -0.503 -37.281 -13.445 1 98.12 271 GLY B N 1
ATOM 6350 C CA . GLY B 1 271 ? -1.571 -37.969 -12.742 1 98.12 271 GLY B CA 1
ATOM 6351 C C . GLY B 1 271 ? -1.162 -38.469 -11.367 1 98.12 271 GLY B C 1
ATOM 6352 O O . GLY B 1 271 ? -1.578 -39.531 -10.93 1 98.12 271 GLY B O 1
ATOM 6353 N N . LEU B 1 272 ? -0.313 -37.719 -10.742 1 98.62 272 LEU B N 1
ATOM 6354 C CA . LEU B 1 272 ? 0.072 -38.062 -9.375 1 98.62 272 LEU B CA 1
ATOM 6355 C C . LEU B 1 272 ? -0.838 -37.344 -8.367 1 98.62 272 LEU B C 1
ATOM 6357 O O . LEU B 1 272 ? -0.807 -37.656 -7.176 1 98.62 272 LEU B O 1
ATOM 6361 N N . VAL B 1 273 ? -1.613 -36.406 -8.812 1 98.88 273 VAL B N 1
ATOM 6362 C CA . VAL B 1 273 ? -2.637 -35.688 -8.062 1 98.88 273 VAL B CA 1
ATOM 6363 C C . VAL B 1 273 ? -3.848 -35.406 -8.953 1 98.88 273 VAL B C 1
ATOM 6365 O O . VAL B 1 273 ? -3.727 -35.406 -10.18 1 98.88 273 VAL B O 1
ATOM 6368 N N . ALA B 1 274 ? -5.012 -35.25 -8.305 1 98.88 274 ALA B N 1
ATOM 6369 C CA . ALA B 1 274 ? -6.188 -34.844 -9.07 1 98.88 274 ALA B CA 1
ATOM 6370 C C . ALA B 1 274 ? -6.094 -33.375 -9.477 1 98.88 274 ALA B C 1
ATOM 6372 O O . ALA B 1 274 ? -6.57 -33 -10.539 1 98.88 274 ALA B O 1
ATOM 6373 N N . PHE B 1 275 ? -5.57 -32.562 -8.664 1 98.88 275 PHE B N 1
ATOM 6374 C CA . PHE B 1 275 ? -5.23 -31.172 -8.914 1 98.88 275 PHE B CA 1
ATOM 6375 C C . PHE B 1 275 ? -4.129 -30.703 -7.969 1 98.88 275 PHE B C 1
ATOM 6377 O O . PHE B 1 275 ? -3.775 -31.406 -7.023 1 98.88 275 PHE B O 1
ATOM 6384 N N . SER B 1 276 ? -3.543 -29.578 -8.273 1 98.94 276 SER B N 1
ATOM 6385 C CA . SER B 1 276 ? -2.527 -29.016 -7.387 1 98.94 276 SER B CA 1
ATOM 6386 C C . SER B 1 276 ? -2.691 -27.516 -7.23 1 98.94 276 SER B C 1
ATOM 6388 O O . SER B 1 276 ? -3.424 -26.875 -7.996 1 98.94 276 SER B O 1
ATOM 6390 N N . ILE B 1 277 ? -2.107 -27 -6.141 1 98.94 277 ILE B N 1
ATOM 6391 C CA . ILE B 1 277 ? -2.037 -25.562 -5.875 1 98.94 277 ILE B CA 1
ATOM 6392 C C . ILE B 1 277 ? -0.615 -25.062 -6.121 1 98.94 277 ILE B C 1
ATOM 6394 O O . ILE B 1 277 ? 0.351 -25.656 -5.637 1 98.94 277 ILE B O 1
ATOM 6398 N N . GLY B 1 278 ? -0.515 -24.031 -6.953 1 98.75 278 GLY B N 1
ATOM 6399 C CA . GLY B 1 278 ? 0.743 -23.344 -7.18 1 98.75 278 GLY B CA 1
ATOM 6400 C C . GLY B 1 278 ? 0.681 -21.875 -6.84 1 98.75 278 GLY B C 1
ATOM 6401 O O . GLY B 1 278 ? -0.308 -21.391 -6.277 1 98.75 278 GLY B O 1
ATOM 6402 N N . THR B 1 279 ? 1.821 -21.203 -7.008 1 98.69 279 THR B N 1
ATOM 6403 C CA . THR B 1 279 ? 1.903 -19.75 -6.875 1 98.69 279 THR B CA 1
ATOM 6404 C C . THR B 1 279 ? 2.605 -19.141 -8.086 1 98.69 279 THR B C 1
ATOM 6406 O O . THR B 1 279 ? 3.324 -19.828 -8.805 1 98.69 279 THR B O 1
ATOM 6409 N N . GLU B 1 280 ? 2.27 -17.922 -8.297 1 98.44 280 GLU B N 1
ATOM 6410 C CA . GLU B 1 280 ? 2.957 -17.172 -9.352 1 98.44 280 GLU B CA 1
ATOM 6411 C C . GLU B 1 280 ? 3.287 -15.758 -8.898 1 98.44 280 GLU B C 1
ATOM 6413 O O . GLU B 1 280 ? 2.43 -15.062 -8.344 1 98.44 280 GLU B O 1
ATOM 6418 N N . THR B 1 281 ? 4.578 -15.422 -9.008 1 97.94 281 THR B N 1
ATOM 6419 C CA . THR B 1 281 ? 5.066 -14.055 -8.891 1 97.94 281 THR B CA 1
ATOM 6420 C C . THR B 1 281 ? 5.324 -13.453 -10.266 1 97.94 281 THR B C 1
ATOM 6422 O O . THR B 1 281 ? 4.922 -12.32 -10.539 1 97.94 281 THR B O 1
ATOM 6425 N N . LEU B 1 282 ? 5.957 -14.258 -11.055 1 96.5 282 LEU B N 1
ATOM 6426 C CA . LEU B 1 282 ? 6.312 -13.852 -12.406 1 96.5 282 LEU B CA 1
ATOM 6427 C C . LEU B 1 282 ? 6.43 -15.055 -13.328 1 96.5 282 LEU B C 1
ATOM 6429 O O . LEU B 1 282 ? 7.523 -15.391 -13.789 1 96.5 282 LEU B O 1
ATOM 6433 N N . GLY B 1 283 ? 5.23 -15.734 -13.523 1 95.44 283 GLY B N 1
ATOM 6434 C CA . GLY B 1 283 ? 5.172 -16.781 -14.531 1 95.44 283 GLY B CA 1
ATOM 6435 C C . GLY B 1 283 ? 5.145 -18.172 -13.93 1 95.44 283 GLY B C 1
ATOM 6436 O O . GLY B 1 283 ? 5.074 -19.172 -14.656 1 95.44 283 GLY B O 1
ATOM 6437 N N . SER B 1 284 ? 5.062 -18.297 -12.672 1 96.62 284 SER B N 1
ATOM 6438 C CA . SER B 1 284 ? 5.348 -19.562 -12.008 1 96.62 284 SER B CA 1
ATOM 6439 C C . SER B 1 284 ? 4.117 -20.469 -11.977 1 96.62 284 SER B C 1
ATOM 6441 O O . SER B 1 284 ? 4.172 -21.594 -11.477 1 96.62 284 SER B O 1
ATOM 6443 N N . ILE B 1 285 ? 3.018 -20.078 -12.453 1 98.44 285 ILE B N 1
ATOM 6444 C CA . ILE B 1 285 ? 1.912 -20.984 -12.766 1 98.44 285 ILE B CA 1
ATOM 6445 C C . ILE B 1 285 ? 1.826 -21.188 -14.281 1 98.44 285 ILE B C 1
ATOM 6447 O O . ILE B 1 285 ? 1.759 -22.328 -14.758 1 98.44 285 ILE B O 1
ATOM 6451 N N . VAL B 1 286 ? 1.987 -20.125 -15 1 98.06 286 VAL B N 1
ATOM 6452 C CA . VAL B 1 286 ? 1.865 -20.141 -16.453 1 98.06 286 VAL B CA 1
ATOM 6453 C C . VAL B 1 286 ? 2.992 -20.984 -17.047 1 98.06 286 VAL B C 1
ATOM 6455 O O . VAL B 1 286 ? 2.748 -21.844 -17.906 1 98.06 286 VAL B O 1
ATOM 6458 N N . ALA B 1 287 ? 4.172 -20.844 -16.531 1 97.25 287 ALA B N 1
ATOM 6459 C CA . ALA B 1 287 ? 5.328 -21.516 -17.125 1 97.25 287 ALA B CA 1
ATOM 6460 C C . ALA B 1 287 ? 5.27 -23.016 -16.906 1 97.25 287 ALA B C 1
ATOM 6462 O O . ALA B 1 287 ? 5.344 -23.797 -17.859 1 97.25 287 ALA B O 1
ATOM 6463 N N . PRO B 1 288 ? 5.109 -23.438 -15.664 1 97.88 288 PRO B N 1
ATOM 6464 C CA . PRO B 1 288 ? 5.059 -24.891 -15.492 1 97.88 288 PRO B CA 1
ATOM 6465 C C . PRO B 1 288 ? 3.834 -25.516 -16.156 1 97.88 288 PRO B C 1
ATOM 6467 O O . PRO B 1 288 ? 3.898 -26.656 -16.625 1 97.88 288 PRO B O 1
ATOM 6470 N N . SER B 1 289 ? 2.721 -24.812 -16.188 1 98.38 289 SER B N 1
ATOM 6471 C CA . SER B 1 289 ? 1.552 -25.344 -16.875 1 98.38 289 SER B CA 1
ATOM 6472 C C . SER B 1 289 ? 1.824 -25.5 -18.375 1 98.38 289 SER B C 1
ATOM 6474 O O . SER B 1 289 ? 1.445 -26.5 -18.984 1 98.38 289 SER B O 1
ATOM 6476 N N . THR B 1 290 ? 2.488 -24.531 -18.938 1 96.81 290 THR B N 1
ATOM 6477 C CA . THR B 1 290 ? 2.871 -24.594 -20.344 1 96.81 290 THR B CA 1
ATOM 6478 C C . THR B 1 290 ? 3.832 -25.75 -20.594 1 96.81 290 THR B C 1
ATOM 6480 O O . THR B 1 290 ? 3.631 -26.547 -21.516 1 96.81 290 THR B O 1
ATOM 6483 N N . ARG B 1 291 ? 4.852 -25.875 -19.75 1 96.94 291 ARG B N 1
ATOM 6484 C CA . ARG B 1 291 ? 5.902 -26.875 -19.891 1 96.94 291 ARG B CA 1
ATOM 6485 C C . ARG B 1 291 ? 5.332 -28.297 -19.781 1 96.94 291 ARG B C 1
ATOM 6487 O O . ARG B 1 291 ? 5.797 -29.203 -20.469 1 96.94 291 ARG B O 1
ATOM 6494 N N . THR B 1 292 ? 4.32 -28.453 -18.938 1 97.56 292 THR B N 1
ATOM 6495 C CA . THR B 1 292 ? 3.855 -29.812 -18.625 1 97.56 292 THR B CA 1
ATOM 6496 C C . THR B 1 292 ? 2.529 -30.094 -19.328 1 97.56 292 THR B C 1
ATOM 6498 O O . THR B 1 292 ? 1.987 -31.188 -19.219 1 97.56 292 THR B O 1
ATOM 6501 N N . GLY B 1 293 ? 1.95 -29.125 -20.016 1 97.31 293 GLY B N 1
ATOM 6502 C CA . GLY B 1 293 ? 0.714 -29.344 -20.75 1 97.31 293 GLY B CA 1
ATOM 6503 C C . GLY B 1 293 ? -0.518 -29.328 -19.875 1 97.31 293 GLY B C 1
ATOM 6504 O O . GLY B 1 293 ? -1.576 -29.812 -20.25 1 97.31 293 GLY B O 1
ATOM 6505 N N . SER B 1 294 ? -0.397 -28.812 -18.703 1 98 294 SER B N 1
ATOM 6506 C CA . SER B 1 294 ? -1.533 -28.641 -17.797 1 98 294 SER B CA 1
ATOM 6507 C C . SER B 1 294 ? -2.254 -27.312 -18.062 1 98 294 SER B C 1
ATOM 6509 O O . SER B 1 294 ? -1.755 -26.469 -18.812 1 98 294 SER B O 1
ATOM 6511 N N . THR B 1 295 ? -3.455 -27.219 -17.562 1 98.62 295 THR B N 1
ATOM 6512 C CA . THR B 1 295 ? -4.195 -25.969 -17.531 1 98.62 295 THR B CA 1
ATOM 6513 C C . THR B 1 295 ? -3.988 -25.234 -16.203 1 98.62 295 THR B C 1
ATOM 6515 O O . THR B 1 295 ? -4.328 -25.766 -15.148 1 98.62 295 THR B O 1
ATOM 6518 N N . GLY B 1 296 ? -3.336 -24.094 -16.25 1 98.75 296 GLY B N 1
ATOM 6519 C CA . GLY B 1 296 ? -3.043 -23.328 -15.039 1 98.75 296 GLY B CA 1
ATOM 6520 C C . GLY B 1 296 ? -3.746 -21.984 -14.992 1 98.75 296 GLY B C 1
ATOM 6521 O O . GLY B 1 296 ? -3.76 -21.25 -15.977 1 98.75 296 GLY B O 1
ATOM 6522 N N . LEU B 1 297 ? -4.387 -21.672 -13.836 1 98.88 297 LEU B N 1
ATOM 6523 C CA . LEU B 1 297 ? -5.066 -20.406 -13.625 1 98.88 297 LEU B CA 1
ATOM 6524 C C . LEU B 1 297 ? -4.301 -19.531 -12.633 1 98.88 297 LEU B C 1
ATOM 6526 O O . LEU B 1 297 ? -4.156 -19.906 -11.461 1 98.88 297 LEU B O 1
ATOM 6530 N N . ARG B 1 298 ? -3.727 -18.5 -13.094 1 98.69 298 ARG B N 1
ATOM 6531 C CA . ARG B 1 298 ? -3.238 -17.422 -12.227 1 98.69 298 ARG B CA 1
ATOM 6532 C C . ARG B 1 298 ? -4.332 -16.406 -11.961 1 98.69 298 ARG B C 1
ATOM 6534 O O . ARG B 1 298 ? -4.648 -15.578 -12.82 1 98.69 298 ARG B O 1
ATOM 6541 N N . PRO B 1 299 ? -4.891 -16.375 -10.805 1 98.69 299 PRO B N 1
ATOM 6542 C CA . PRO B 1 299 ? -6.027 -15.492 -10.523 1 98.69 299 PRO B CA 1
ATOM 6543 C C . PRO B 1 299 ? -5.625 -14.023 -10.406 1 98.69 299 PRO B C 1
ATOM 6545 O O . PRO B 1 299 ? -4.434 -13.711 -10.406 1 98.69 299 PRO B O 1
ATOM 6548 N N . THR B 1 300 ? -6.688 -13.211 -10.445 1 98.75 300 THR B N 1
ATOM 6549 C CA . THR B 1 300 ? -6.5 -11.805 -10.117 1 98.75 300 THR B CA 1
ATOM 6550 C C . THR B 1 300 ? -5.742 -11.648 -8.805 1 98.75 300 THR B C 1
ATOM 6552 O O . THR B 1 300 ? -6.004 -12.375 -7.84 1 98.75 300 THR B O 1
ATOM 6555 N N . TYR B 1 301 ? -4.738 -10.703 -8.781 1 98.62 301 TYR B N 1
ATOM 6556 C CA . TYR B 1 301 ? -4.105 -10.367 -7.512 1 98.62 301 TYR B CA 1
ATOM 6557 C C . TYR B 1 301 ? -5.148 -10.055 -6.445 1 98.62 301 TYR B C 1
ATOM 6559 O O . TYR B 1 301 ? -6.016 -9.203 -6.652 1 98.62 301 TYR B O 1
ATOM 6567 N N . GLY B 1 302 ? -5.07 -10.797 -5.324 1 98.06 302 GLY B N 1
ATOM 6568 C CA . GLY B 1 302 ? -5.988 -10.539 -4.227 1 98.06 302 GLY B CA 1
ATOM 6569 C C . GLY B 1 302 ? -7.199 -11.453 -4.234 1 98.06 302 GLY B C 1
ATOM 6570 O O . GLY B 1 302 ? -8.016 -11.414 -3.309 1 98.06 302 GLY B O 1
ATOM 6571 N N . ALA B 1 303 ? -7.34 -12.297 -5.246 1 98.44 303 ALA B N 1
ATOM 6572 C CA . ALA B 1 303 ? -8.5 -13.18 -5.328 1 98.44 303 ALA B CA 1
ATOM 6573 C C . ALA B 1 303 ? -8.375 -14.352 -4.352 1 98.44 303 ALA B C 1
ATOM 6575 O O . ALA B 1 303 ? -9.375 -14.898 -3.9 1 98.44 303 ALA B O 1
ATOM 6576 N N . VAL B 1 304 ? -7.133 -14.773 -4.078 1 98.75 304 VAL B N 1
ATOM 6577 C CA . VAL B 1 304 ? -6.844 -15.875 -3.17 1 98.75 304 VAL B CA 1
ATOM 6578 C C . VAL B 1 304 ? -5.836 -15.422 -2.115 1 98.75 304 VAL B C 1
ATOM 6580 O O . VAL B 1 304 ? -4.855 -14.742 -2.432 1 98.75 304 VAL B O 1
ATOM 6583 N N . SER B 1 305 ? -6.086 -15.805 -0.89 1 98.5 305 SER B N 1
ATOM 6584 C CA . SER B 1 305 ? -5.215 -15.406 0.214 1 98.5 305 SER B CA 1
ATOM 6585 C C . SER B 1 305 ? -3.836 -16.047 0.084 1 98.5 305 SER B C 1
ATOM 6587 O O . SER B 1 305 ? -3.717 -17.219 -0.271 1 98.5 305 SER B O 1
ATOM 6589 N N . LYS B 1 306 ? -2.863 -15.266 0.469 1 97.81 306 LYS B N 1
ATOM 6590 C CA . LYS B 1 306 ? -1.488 -15.758 0.49 1 97.81 306 LYS B CA 1
ATOM 6591 C C . LYS B 1 306 ? -1.053 -16.109 1.91 1 97.81 306 LYS B C 1
ATOM 6593 O O . LYS B 1 306 ? 0.09 -16.516 2.131 1 97.81 306 LYS B O 1
ATOM 6598 N N . HIS B 1 307 ? -1.973 -15.945 2.854 1 97.69 307 HIS B N 1
ATOM 6599 C CA . HIS B 1 307 ? -1.607 -16.203 4.242 1 97.69 307 HIS B CA 1
ATOM 6600 C C . HIS B 1 307 ? -1.092 -17.625 4.414 1 97.69 307 HIS B C 1
ATOM 6602 O O . HIS B 1 307 ? -1.722 -18.578 3.951 1 97.69 307 HIS B O 1
ATOM 6608 N N . GLY B 1 308 ? 0.012 -17.75 5.062 1 97.62 308 GLY B N 1
ATOM 6609 C CA . GLY B 1 308 ? 0.599 -19.047 5.352 1 97.62 308 GLY B CA 1
ATOM 6610 C C . GLY B 1 308 ? 1.574 -19.5 4.285 1 97.62 308 GLY B C 1
ATOM 6611 O O . GLY B 1 308 ? 2.223 -20.547 4.441 1 97.62 308 GLY B O 1
ATOM 6612 N N . PHE B 1 309 ? 1.648 -18.75 3.17 1 98.12 309 PHE B N 1
ATOM 6613 C CA . PHE B 1 309 ? 2.625 -19.047 2.127 1 98.12 309 PHE B CA 1
ATOM 6614 C C . PHE B 1 309 ? 3.906 -18.234 2.348 1 98.12 309 PHE B C 1
ATOM 6616 O O . PHE B 1 309 ? 3.877 -17.172 2.951 1 98.12 309 PHE B O 1
ATOM 6623 N N . MET B 1 310 ? 5.016 -18.766 1.876 1 97.69 310 MET B N 1
ATOM 6624 C CA . MET B 1 310 ? 6.203 -17.953 1.667 1 97.69 310 MET B CA 1
ATOM 6625 C C . MET B 1 310 ? 5.906 -16.797 0.709 1 97.69 310 MET B C 1
ATOM 6627 O O . MET B 1 310 ? 5.27 -17 -0.327 1 97.69 310 MET B O 1
ATOM 6631 N N . VAL B 1 311 ? 6.324 -15.664 1.115 1 93.5 311 VAL B N 1
AT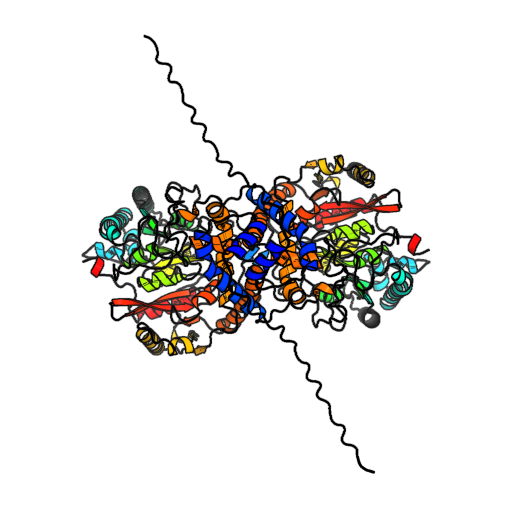OM 6632 C CA . VAL B 1 311 ? 6.168 -14.5 0.255 1 93.5 311 VAL B CA 1
ATOM 6633 C C . VAL B 1 311 ? 7.469 -14.234 -0.498 1 93.5 311 VAL B C 1
ATOM 6635 O O . VAL B 1 311 ? 8.539 -14.18 0.106 1 93.5 311 VAL B O 1
ATOM 6638 N N . LEU B 1 312 ? 7.398 -14.234 -1.772 1 97.19 312 LEU B N 1
ATOM 6639 C CA . LEU B 1 312 ? 8.523 -13.75 -2.566 1 97.19 312 LEU B CA 1
ATOM 6640 C C . LEU B 1 312 ? 8.398 -12.25 -2.812 1 97.19 312 LEU B C 1
ATOM 6642 O O . LEU B 1 312 ? 9.383 -11.516 -2.697 1 97.19 312 LEU B O 1
ATOM 6646 N N . SER B 1 313 ? 7.234 -11.859 -3.115 1 98.06 313 SER B N 1
ATOM 6647 C CA . SER B 1 313 ? 6.875 -10.461 -3.326 1 98.06 313 SER B CA 1
ATOM 6648 C C . SER B 1 313 ? 5.453 -10.18 -2.855 1 98.06 313 SER B C 1
ATOM 6650 O O . SER B 1 313 ? 4.492 -10.727 -3.398 1 98.06 313 SER B O 1
ATOM 6652 N N . TRP B 1 314 ? 5.301 -9.281 -1.886 1 97.88 314 TRP B N 1
ATOM 6653 C CA . TRP B 1 314 ? 3.992 -8.977 -1.318 1 97.88 314 TRP B CA 1
ATOM 6654 C C . TRP B 1 314 ? 3.051 -8.43 -2.387 1 97.88 314 TRP B C 1
ATOM 6656 O O . TRP B 1 314 ? 1.84 -8.664 -2.334 1 97.88 314 TRP B O 1
ATOM 6666 N N . SER B 1 315 ? 3.584 -7.746 -3.389 1 98.38 315 SER B N 1
ATOM 6667 C CA . SER B 1 315 ? 2.727 -7.023 -4.32 1 98.38 315 SER B CA 1
ATOM 6668 C C . SER B 1 315 ? 2.572 -7.785 -5.633 1 98.38 315 SER B C 1
ATOM 6670 O O . SER B 1 315 ? 1.93 -7.297 -6.566 1 98.38 315 SER B O 1
ATOM 6672 N N . MET B 1 316 ? 3.127 -9.039 -5.719 1 98.56 316 MET B N 1
ATOM 6673 C CA . MET B 1 316 ? 3.061 -9.703 -7.016 1 98.56 316 MET B CA 1
ATOM 6674 C C . MET B 1 316 ? 2.592 -11.148 -6.867 1 98.56 316 MET B C 1
ATOM 6676 O O . MET B 1 316 ? 2.053 -11.727 -7.809 1 98.56 316 MET B O 1
ATOM 6680 N N . ASP B 1 317 ? 2.764 -11.734 -5.707 1 98.5 317 ASP B N 1
ATOM 6681 C CA . ASP B 1 317 ? 2.463 -13.148 -5.512 1 98.5 317 ASP B CA 1
ATOM 6682 C C . ASP B 1 317 ? 0.965 -13.414 -5.652 1 98.5 317 ASP B C 1
ATOM 6684 O O . ASP B 1 317 ? 0.143 -12.633 -5.16 1 98.5 317 ASP B O 1
ATOM 6688 N N . LYS B 1 318 ? 0.639 -14.492 -6.336 1 98.62 318 LYS B N 1
ATOM 6689 C CA . LYS B 1 318 ? -0.716 -15.023 -6.461 1 98.62 318 LYS B CA 1
ATOM 6690 C C . LYS B 1 318 ? -0.736 -16.531 -6.246 1 98.62 318 LYS B C 1
ATOM 6692 O O . LYS B 1 318 ? 0.261 -17.219 -6.488 1 98.62 318 LYS B O 1
ATOM 6697 N N . VAL B 1 319 ? -1.841 -17 -5.734 1 98.81 319 VAL B N 1
ATOM 6698 C CA . VAL B 1 319 ? -2.076 -18.422 -5.531 1 98.81 319 VAL B CA 1
ATOM 6699 C C . VAL B 1 319 ? -3.168 -18.922 -6.48 1 98.81 319 VAL B C 1
ATOM 6701 O O . VAL B 1 319 ? -4.199 -18.25 -6.641 1 98.81 319 VAL B O 1
ATOM 6704 N N . GLY B 1 320 ? -2.877 -20.031 -7.168 1 98.81 320 GLY B N 1
ATOM 6705 C CA . GLY B 1 320 ? -3.875 -20.531 -8.102 1 98.81 320 GLY B CA 1
ATOM 6706 C C . GLY B 1 320 ? -3.748 -22.016 -8.367 1 98.81 320 GLY B C 1
ATOM 6707 O O . GLY B 1 320 ? -2.752 -22.641 -7.992 1 98.81 320 GLY B O 1
ATOM 6708 N N . PRO B 1 321 ? -4.727 -22.562 -9.031 1 98.94 321 PRO B N 1
ATOM 6709 C CA . PRO B 1 321 ? -4.742 -24 -9.305 1 98.94 321 PRO B CA 1
ATOM 6710 C C . PRO B 1 321 ? -4.051 -24.359 -10.617 1 98.94 321 PRO B C 1
ATOM 6712 O O . PRO B 1 321 ? -4.043 -23.562 -11.555 1 98.94 321 PRO B O 1
ATOM 6715 N N . ILE B 1 322 ? -3.455 -25.484 -10.602 1 98.94 322 ILE B N 1
ATOM 6716 C CA . ILE B 1 322 ? -2.98 -26.188 -11.789 1 98.94 322 ILE B CA 1
ATOM 6717 C C . ILE B 1 322 ? -3.727 -27.516 -11.945 1 98.94 322 ILE B C 1
ATOM 6719 O O . ILE B 1 322 ? -3.682 -28.359 -11.055 1 98.94 322 ILE B O 1
ATOM 6723 N N . CYS B 1 323 ? -4.453 -27.594 -13.07 1 98.81 323 CYS B N 1
ATOM 6724 C CA . CYS B 1 323 ? -5.34 -28.734 -13.297 1 98.81 323 CYS B CA 1
ATOM 6725 C C . CYS B 1 323 ? -5.164 -29.281 -14.703 1 98.81 323 CYS B C 1
ATOM 6727 O O . CYS B 1 323 ? -4.246 -28.891 -15.422 1 98.81 323 CYS B O 1
ATOM 6729 N N . ARG B 1 324 ? -5.98 -30.25 -14.977 1 97.88 324 ARG B N 1
ATOM 6730 C CA . ARG B 1 324 ? -5.902 -30.859 -16.297 1 97.88 324 ARG B CA 1
ATOM 6731 C C . ARG B 1 324 ? -6.945 -30.266 -17.234 1 97.88 324 ARG B C 1
ATOM 6733 O O . ARG B 1 324 ? -6.887 -30.469 -18.453 1 97.88 324 ARG B O 1
ATOM 6740 N N . SER B 1 325 ? -7.879 -29.469 -16.672 1 97.94 325 SER B N 1
ATOM 6741 C CA . SER B 1 325 ? -8.891 -28.812 -17.484 1 97.94 325 SER B CA 1
ATOM 6742 C C . SER B 1 325 ? -9.289 -27.469 -16.875 1 97.94 325 SER B C 1
ATOM 6744 O O . SER B 1 325 ? -9.031 -27.203 -15.703 1 97.94 325 SER B O 1
ATOM 6746 N N . ALA B 1 326 ? -9.938 -26.672 -17.766 1 97.75 326 ALA B N 1
ATOM 6747 C CA . ALA B 1 326 ? -10.438 -25.375 -17.328 1 97.75 326 ALA B CA 1
ATOM 6748 C C . ALA B 1 326 ? -11.555 -25.531 -16.297 1 97.75 326 ALA B C 1
ATOM 6750 O O . ALA B 1 326 ? -11.641 -24.766 -15.336 1 97.75 326 ALA B O 1
ATOM 6751 N N . VAL B 1 327 ? -12.375 -26.547 -16.438 1 97.62 327 VAL B N 1
ATOM 6752 C CA . VAL B 1 327 ? -13.469 -26.812 -15.516 1 97.62 327 VAL B CA 1
ATOM 6753 C C . VAL B 1 327 ? -12.914 -27.172 -14.141 1 97.62 327 VAL B C 1
ATOM 6755 O O . VAL B 1 327 ? -13.406 -26.688 -13.117 1 97.62 327 VAL B O 1
ATOM 6758 N N . ASP B 1 328 ? -11.93 -28 -14.117 1 98.69 328 ASP B N 1
ATOM 6759 C CA . ASP B 1 328 ? -11.305 -28.359 -12.844 1 98.69 328 ASP B CA 1
ATOM 6760 C C . ASP B 1 328 ? -10.695 -27.141 -12.172 1 98.69 328 ASP B C 1
ATOM 6762 O O . ASP B 1 328 ? -10.797 -26.969 -10.961 1 98.69 328 ASP B O 1
ATOM 6766 N N . CYS B 1 329 ? -10.039 -26.25 -12.977 1 98.75 329 CYS B N 1
ATOM 6767 C CA . CYS B 1 329 ? -9.484 -25.016 -12.43 1 98.75 329 CYS B CA 1
ATOM 6768 C C . CYS B 1 329 ? -10.586 -24.156 -11.828 1 98.75 329 CYS B C 1
ATOM 6770 O O . CYS B 1 329 ? -10.406 -23.578 -10.75 1 98.75 329 CYS B O 1
ATOM 6772 N N . ALA B 1 330 ? -11.695 -24.047 -12.547 1 98.5 330 ALA B N 1
ATOM 6773 C CA . ALA B 1 330 ? -12.82 -23.25 -12.078 1 98.5 330 ALA B CA 1
ATOM 6774 C C . ALA B 1 330 ? -13.336 -23.766 -10.734 1 98.5 330 ALA B C 1
ATOM 6776 O O . ALA B 1 330 ? -13.586 -22.969 -9.82 1 98.5 330 ALA B O 1
ATOM 6777 N N . LEU B 1 331 ? -13.477 -25.062 -10.664 1 98.56 331 LEU B N 1
ATOM 6778 C CA . LEU B 1 331 ? -13.984 -25.688 -9.453 1 98.56 331 LEU B CA 1
ATOM 6779 C C . LEU B 1 331 ? -13.055 -25.406 -8.273 1 98.56 331 LEU B C 1
ATOM 6781 O O . LEU B 1 331 ? -13.5 -24.938 -7.223 1 98.56 331 LEU B O 1
ATOM 6785 N N . VAL B 1 332 ? -11.789 -25.656 -8.414 1 98.94 332 VAL B N 1
ATOM 6786 C CA . VAL B 1 332 ? -10.828 -25.484 -7.332 1 98.94 332 VAL B CA 1
ATOM 6787 C C . VAL B 1 332 ? -10.734 -24 -6.957 1 98.94 332 VAL B C 1
ATOM 6789 O O . VAL B 1 332 ? -10.742 -23.656 -5.773 1 98.94 332 VAL B O 1
ATOM 6792 N N . PHE B 1 333 ? -10.672 -23.094 -7.973 1 98.75 333 PHE B N 1
ATOM 6793 C CA . PHE B 1 333 ? -10.617 -21.656 -7.73 1 98.75 333 PHE B CA 1
ATOM 6794 C C . PHE B 1 333 ? -11.812 -21.203 -6.895 1 98.75 333 PHE B C 1
ATOM 6796 O O . PHE B 1 333 ? -11.656 -20.391 -5.969 1 98.75 333 PHE B O 1
ATOM 6803 N N . ASP B 1 334 ? -12.984 -21.719 -7.176 1 98.56 334 ASP B N 1
ATOM 6804 C CA . ASP B 1 334 ? -14.203 -21.344 -6.473 1 98.56 334 ASP B CA 1
ATOM 6805 C C . ASP B 1 334 ? -14.078 -21.609 -4.977 1 98.56 334 ASP B C 1
ATOM 6807 O O . ASP B 1 334 ? -14.602 -20.859 -4.156 1 98.56 334 ASP B O 1
ATOM 6811 N N . PHE B 1 335 ? -13.391 -22.625 -4.621 1 98.56 335 PHE B N 1
ATOM 6812 C CA . PHE B 1 335 ? -13.328 -23.062 -3.229 1 98.56 335 PHE B CA 1
ATOM 6813 C C . PHE B 1 335 ? -12.195 -22.344 -2.496 1 98.56 335 PHE B C 1
ATOM 6815 O O . PHE B 1 335 ? -12.195 -22.266 -1.266 1 98.56 335 PHE B O 1
ATOM 6822 N N . ILE B 1 336 ? -11.188 -21.766 -3.217 1 98.69 336 ILE B N 1
ATOM 6823 C CA . ILE B 1 336 ? -10.039 -21.203 -2.498 1 98.69 336 ILE B CA 1
ATOM 6824 C C . ILE B 1 336 ? -10.078 -19.688 -2.57 1 98.69 336 ILE B C 1
ATOM 6826 O O . ILE B 1 336 ? -9.336 -19 -1.856 1 98.69 336 ILE B O 1
ATOM 6830 N N . ARG B 1 337 ? -10.93 -19.062 -3.35 1 98.38 337 ARG B N 1
ATOM 6831 C CA . ARG B 1 337 ? -11.016 -17.609 -3.514 1 98.38 337 ARG B CA 1
ATOM 6832 C C . ARG B 1 337 ? -11.703 -16.969 -2.316 1 98.38 337 ARG B C 1
ATOM 6834 O O . ARG B 1 337 ? -12.305 -17.656 -1.492 1 98.38 337 ARG B O 1
ATOM 6841 N N . GLY B 1 338 ? -11.523 -15.633 -2.209 1 97.12 338 GLY B N 1
ATOM 6842 C CA . GLY B 1 338 ? -12.336 -14.875 -1.271 1 97.12 338 GLY B CA 1
ATOM 6843 C C . GLY B 1 338 ? -11.508 -14.055 -0.295 1 97.12 338 GLY B C 1
ATOM 6844 O O . GLY B 1 338 ? -10.281 -14.203 -0.241 1 97.12 338 GLY B O 1
ATOM 6845 N N . ILE B 1 339 ? -12.18 -13.25 0.449 1 95.19 339 ILE B N 1
ATOM 6846 C CA . ILE B 1 339 ? -11.562 -12.352 1.419 1 95.19 339 ILE B CA 1
ATOM 6847 C C . ILE B 1 339 ? -10.992 -13.156 2.584 1 95.19 339 ILE B C 1
ATOM 6849 O O . ILE B 1 339 ? -11.523 -14.211 2.932 1 95.19 339 ILE B O 1
ATOM 6853 N N . ASP B 1 340 ? -9.891 -12.695 3.121 1 96.44 340 ASP B N 1
ATOM 6854 C CA . ASP B 1 340 ? -9.227 -13.25 4.301 1 96.44 340 ASP B CA 1
ATOM 6855 C C . ASP B 1 340 ? -8.719 -12.141 5.215 1 96.44 340 ASP B C 1
ATOM 6857 O O . ASP B 1 340 ? -7.828 -11.375 4.832 1 96.44 340 ASP B O 1
ATOM 6861 N N . PRO B 1 341 ? -9.227 -12.039 6.469 1 93.12 341 PRO B N 1
ATOM 6862 C CA . PRO B 1 341 ? -8.75 -11 7.387 1 93.12 341 PRO B CA 1
ATOM 6863 C C . PRO B 1 341 ? -7.258 -11.125 7.688 1 93.12 341 PRO B C 1
ATOM 6865 O O . PRO B 1 341 ? -6.637 -10.164 8.148 1 93.12 341 PRO B O 1
ATOM 6868 N N . LEU B 1 342 ? -6.68 -12.25 7.336 1 94.69 342 LEU B N 1
ATOM 6869 C CA . LEU B 1 342 ? -5.266 -12.477 7.621 1 94.69 342 LEU B CA 1
ATOM 6870 C C . LEU B 1 342 ? -4.402 -12.055 6.441 1 94.69 342 LEU B C 1
ATOM 6872 O O . LEU B 1 342 ? -3.17 -12.086 6.527 1 94.69 342 LEU B O 1
ATOM 6876 N N . ASP B 1 343 ? -4.988 -11.664 5.387 1 96.12 343 ASP B N 1
ATOM 6877 C CA . ASP B 1 343 ? -4.328 -11.125 4.203 1 96.12 343 ASP B CA 1
ATOM 6878 C C . ASP B 1 343 ? -5.059 -9.891 3.682 1 96.12 343 ASP B C 1
ATOM 6880 O O . ASP B 1 343 ? -6.004 -10.008 2.895 1 96.12 343 ASP B O 1
ATOM 6884 N N . ARG B 1 344 ? -4.551 -8.75 3.883 1 93.62 344 ARG B N 1
ATOM 6885 C CA . ARG B 1 344 ? -5.23 -7.48 3.666 1 93.62 344 ARG B CA 1
ATOM 6886 C C . ARG B 1 344 ? -5.332 -7.16 2.18 1 93.62 344 ARG B C 1
ATOM 6888 O O . ARG B 1 344 ? -6.066 -6.25 1.783 1 93.62 344 ARG B O 1
ATOM 6895 N N . SER B 1 345 ? -4.66 -7.879 1.359 1 95.62 345 SER B N 1
ATOM 6896 C CA . SER B 1 345 ? -4.695 -7.617 -0.075 1 95.62 345 SER B CA 1
ATOM 6897 C C . SER B 1 345 ? -5.93 -8.234 -0.72 1 95.62 345 SER B C 1
ATOM 6899 O O . SER B 1 345 ? -6.254 -7.934 -1.869 1 95.62 345 SER B O 1
ATOM 6901 N N . THR B 1 346 ? -6.652 -9.094 -0.026 1 96.94 346 THR B N 1
ATOM 6902 C CA . THR B 1 346 ? -7.766 -9.828 -0.62 1 96.94 346 THR B CA 1
ATOM 6903 C C . THR B 1 346 ? -9.008 -8.945 -0.718 1 96.94 346 THR B C 1
ATOM 6905 O O . THR B 1 346 ? -9.188 -8.031 0.087 1 96.94 346 THR B O 1
ATOM 6908 N N . LYS B 1 347 ? -9.781 -9.188 -1.745 1 94.69 347 LYS B N 1
ATOM 6909 C CA . LYS B 1 347 ? -11.055 -8.5 -1.955 1 94.69 347 LYS B CA 1
ATOM 6910 C C . LYS B 1 347 ? -12.172 -9.5 -2.221 1 94.69 347 LYS B C 1
ATOM 6912 O O . LYS B 1 347 ? -11.922 -10.633 -2.646 1 94.69 347 LYS B O 1
ATOM 6917 N N . GLU B 1 348 ? -13.367 -9.031 -1.988 1 91.25 348 GLU B N 1
ATOM 6918 C CA . GLU B 1 348 ? -14.555 -9.82 -2.305 1 91.25 348 GLU B CA 1
ATOM 6919 C C . GLU B 1 348 ? -15.039 -9.539 -3.725 1 91.25 348 GLU B C 1
ATOM 6921 O O . GLU B 1 348 ? -15.195 -8.383 -4.117 1 91.25 348 GLU B O 1
ATOM 6926 N N . ALA B 1 349 ? -15.156 -10.555 -4.461 1 95.5 349 ALA B N 1
ATOM 6927 C CA . ALA B 1 349 ? -15.648 -10.406 -5.824 1 95.5 349 ALA B CA 1
ATOM 6928 C C . ALA B 1 349 ? -16.438 -11.633 -6.258 1 95.5 349 ALA B C 1
ATOM 6930 O O . ALA B 1 349 ? -16.281 -12.719 -5.691 1 95.5 349 ALA B O 1
ATOM 6931 N N . GLY B 1 350 ? -17.328 -11.422 -7.207 1 95.38 350 GLY B N 1
ATOM 6932 C CA . GLY B 1 350 ? -18.125 -12.508 -7.742 1 95.38 350 GLY B CA 1
ATOM 6933 C C . GLY B 1 350 ? -17.344 -13.414 -8.688 1 95.38 350 GLY B C 1
ATOM 6934 O O . GLY B 1 350 ? -16.266 -13.047 -9.148 1 95.38 350 GLY B O 1
ATOM 6935 N N . PHE B 1 351 ? -17.844 -14.594 -8.906 1 96.81 351 PHE B N 1
ATOM 6936 C CA . PHE B 1 351 ? -17.312 -15.602 -9.812 1 96.81 351 PHE B CA 1
ATOM 6937 C C . PHE B 1 351 ? -18.422 -16.516 -10.32 1 96.81 351 PHE B C 1
ATOM 6939 O O . PHE B 1 351 ? -19.047 -17.234 -9.539 1 96.81 351 PHE B O 1
ATOM 6946 N N . ARG B 1 352 ? -18.781 -16.406 -11.609 1 92.81 352 ARG B N 1
ATOM 6947 C CA . ARG B 1 352 ? -19.812 -17.219 -12.227 1 92.81 352 ARG B CA 1
ATOM 6948 C C . ARG B 1 352 ? -19.328 -17.844 -13.531 1 92.81 352 ARG B C 1
ATOM 6950 O O . ARG B 1 352 ? -19.672 -17.375 -14.617 1 92.81 352 ARG B O 1
ATOM 6957 N N . PRO B 1 353 ? -18.625 -18.938 -13.297 1 85.88 353 PRO B N 1
ATOM 6958 C CA . PRO B 1 353 ? -18.062 -19.578 -14.492 1 85.88 353 PRO B CA 1
ATOM 6959 C C . PRO B 1 353 ? -19.062 -20.422 -15.25 1 85.88 353 PRO B C 1
ATOM 6961 O O . PRO B 1 353 ? -20.156 -20.719 -14.727 1 85.88 353 PRO B O 1
ATOM 6964 N N . LEU B 1 354 ? -18.719 -20.812 -16.531 1 81.81 354 LEU B N 1
ATOM 6965 C CA . LEU B 1 354 ? -19.375 -21.812 -17.359 1 81.81 354 LEU B CA 1
ATOM 6966 C C . LEU B 1 354 ? -20.812 -21.422 -17.656 1 81.81 354 LEU B C 1
ATOM 6968 O O . LEU B 1 354 ? -21.734 -22.219 -17.5 1 81.81 354 LEU B O 1
ATOM 6972 N N . THR B 1 355 ? -20.766 -20.188 -18.016 1 75.69 355 THR B N 1
ATOM 6973 C CA . THR B 1 355 ? -22.078 -19.75 -18.469 1 75.69 355 THR B CA 1
ATOM 6974 C C . THR B 1 355 ? -22.391 -20.281 -19.859 1 75.69 355 THR B C 1
ATOM 6976 O O . THR B 1 355 ? -21.484 -20.688 -20.594 1 75.69 355 THR B O 1
ATOM 6979 N N . ASP B 1 356 ? -23.562 -20.609 -20.141 1 77.06 356 ASP B N 1
ATOM 6980 C CA . ASP B 1 356 ? -23.984 -21.094 -21.453 1 77.06 356 ASP B CA 1
ATOM 6981 C C . ASP B 1 356 ? -23.797 -20.016 -22.516 1 77.06 356 ASP B C 1
ATOM 6983 O O . ASP B 1 356 ? -24.438 -20.062 -23.578 1 77.06 356 ASP B O 1
ATOM 6987 N N . GLN B 1 357 ? -22.797 -19.281 -22.25 1 81.12 357 GLN B N 1
ATOM 6988 C CA . GLN B 1 357 ? -22.562 -18.203 -23.203 1 81.12 357 GLN B CA 1
ATOM 6989 C C . GLN B 1 357 ? -21.906 -18.734 -24.484 1 81.12 357 GLN B C 1
ATOM 6991 O O . GLN B 1 357 ? -20.984 -19.547 -24.422 1 81.12 357 GLN B O 1
ATOM 6996 N N . ASP B 1 358 ? -22.453 -18.25 -25.578 1 89.19 358 ASP B N 1
ATOM 6997 C CA . ASP B 1 358 ? -21.891 -18.547 -26.891 1 89.19 358 ASP B CA 1
ATOM 6998 C C . ASP B 1 358 ? -20.547 -17.828 -27.078 1 89.19 358 ASP B C 1
ATOM 7000 O O . ASP B 1 358 ? -20.5 -16.594 -27.062 1 89.19 358 ASP B O 1
ATOM 7004 N N . PRO B 1 359 ? -19.516 -18.609 -27.266 1 91.19 359 PRO B N 1
ATOM 7005 C CA . PRO B 1 359 ? -18.203 -17.969 -27.438 1 91.19 359 PRO B CA 1
ATOM 7006 C C . PRO B 1 359 ? -18.172 -16.969 -28.578 1 91.19 359 PRO B C 1
ATOM 7008 O O . PRO B 1 359 ? -17.406 -16 -28.547 1 91.19 359 PRO B O 1
ATOM 7011 N N . SER B 1 360 ? -19 -17.188 -29.562 1 92.25 360 SER B N 1
ATOM 7012 C CA . SER B 1 360 ? -19.016 -16.281 -30.703 1 92.25 360 SER B CA 1
ATOM 7013 C C . SER B 1 360 ? -19.531 -14.906 -30.312 1 92.25 360 SER B C 1
ATOM 7015 O O . SER B 1 360 ? -19.344 -13.938 -31.047 1 92.25 360 SER B O 1
ATOM 7017 N N . GLN B 1 361 ? -20.109 -14.82 -29.172 1 93.56 361 GLN B N 1
ATOM 7018 C CA . GLN B 1 361 ? -20.656 -13.547 -28.719 1 93.56 361 GLN B CA 1
ATOM 7019 C C . GLN B 1 361 ? -19.672 -12.812 -27.812 1 93.56 361 GLN B C 1
ATOM 7021 O O . GLN B 1 361 ? -19.906 -11.664 -27.438 1 93.56 361 GLN B O 1
ATOM 7026 N N . MET B 1 362 ? -18.578 -13.461 -27.594 1 94.62 362 MET B N 1
ATOM 7027 C CA . MET B 1 362 ? -17.562 -12.836 -26.734 1 94.62 362 MET B CA 1
ATOM 7028 C C . MET B 1 362 ? -16.734 -11.836 -27.531 1 94.62 362 MET B C 1
ATOM 7030 O O . MET B 1 362 ? -16.469 -12.039 -28.703 1 94.62 362 MET B O 1
ATOM 7034 N N . LYS B 1 363 ? -16.406 -10.734 -26.828 1 97.06 363 LYS B N 1
ATOM 7035 C CA . LYS B 1 363 ? -15.484 -9.773 -27.422 1 97.06 363 LYS B CA 1
ATOM 7036 C C . LYS B 1 363 ? -14.039 -10.109 -27.031 1 97.06 363 LYS B C 1
ATOM 7038 O O . LYS B 1 363 ? -13.562 -9.711 -25.969 1 97.06 363 LYS B O 1
ATOM 7043 N N . ILE B 1 364 ? -13.328 -10.742 -27.969 1 97.88 364 ILE B N 1
ATOM 7044 C CA . ILE B 1 364 ? -11.992 -11.258 -27.672 1 97.88 364 ILE B CA 1
ATOM 7045 C C . ILE B 1 364 ? -10.961 -10.516 -28.516 1 97.88 364 ILE B C 1
ATOM 7047 O O . ILE B 1 364 ? -11.055 -10.484 -29.75 1 97.88 364 ILE B O 1
ATOM 7051 N N . ALA B 1 365 ? -9.984 -9.906 -27.828 1 98.5 365 ALA B N 1
ATOM 7052 C CA . ALA B 1 365 ? -8.852 -9.289 -28.516 1 98.5 365 ALA B CA 1
ATOM 7053 C C . ALA B 1 365 ? -7.641 -10.219 -28.531 1 98.5 365 ALA B C 1
ATOM 7055 O O . ALA B 1 365 ? -7.656 -11.273 -27.891 1 98.5 365 ALA B O 1
ATOM 7056 N N . TYR B 1 366 ? -6.645 -9.938 -29.344 1 98 366 TYR B N 1
ATOM 7057 C CA . TYR B 1 366 ? -5.363 -10.633 -29.312 1 98 366 TYR B CA 1
ATOM 7058 C C . TYR B 1 366 ? -4.219 -9.695 -29.672 1 98 366 TYR B C 1
ATOM 7060 O O . TYR B 1 366 ? -4.41 -8.742 -30.438 1 98 366 TYR B O 1
ATOM 7068 N N . PHE B 1 367 ? -3.051 -9.891 -29.125 1 96.94 367 PHE B N 1
ATOM 7069 C CA . PHE B 1 367 ? -1.871 -9.109 -29.469 1 96.94 367 PHE B CA 1
ATOM 7070 C C . PHE B 1 367 ? -1.316 -9.539 -30.828 1 96.94 367 PHE B C 1
ATOM 7072 O O . PHE B 1 367 ? -0.437 -10.398 -30.891 1 96.94 367 PHE B O 1
ATOM 7079 N N . LYS B 1 368 ? -1.733 -8.867 -31.812 1 95.94 368 LYS B N 1
ATOM 7080 C CA . LYS B 1 368 ? -1.478 -9.266 -33.188 1 95.94 368 LYS B CA 1
ATOM 7081 C C . LYS B 1 368 ? 0.02 -9.32 -33.469 1 95.94 368 LYS B C 1
ATOM 7083 O O . LYS B 1 368 ? 0.517 -10.289 -34.031 1 95.94 368 LYS B O 1
ATOM 7088 N N . GLU B 1 369 ? 0.743 -8.375 -33.031 1 94.56 369 GLU B N 1
ATOM 7089 C CA . GLU B 1 369 ? 2.168 -8.281 -33.344 1 94.56 369 GLU B CA 1
ATOM 7090 C C . GLU B 1 369 ? 2.949 -9.422 -32.688 1 94.56 369 GLU B C 1
ATOM 7092 O O . GLU B 1 369 ? 3.93 -9.906 -33.25 1 94.56 369 GLU B O 1
ATOM 7097 N N . LEU B 1 370 ? 2.49 -9.836 -31.578 1 93.69 370 LEU B N 1
ATOM 7098 C CA . LEU B 1 370 ? 3.193 -10.914 -30.891 1 93.69 370 LEU B CA 1
ATOM 7099 C C . LEU B 1 370 ? 3.012 -12.242 -31.625 1 93.69 370 LEU B C 1
ATOM 7101 O O . LEU B 1 370 ? 3.926 -13.062 -31.641 1 93.69 370 LEU B O 1
ATOM 7105 N N . PHE B 1 371 ? 1.889 -12.438 -32.156 1 94.31 371 PHE B N 1
ATOM 7106 C CA . PHE B 1 371 ? 1.64 -13.648 -32.938 1 94.31 371 PHE B CA 1
ATOM 7107 C C . PHE B 1 371 ? 2.4 -13.609 -34.25 1 94.31 371 PHE B C 1
ATOM 7109 O O . PHE B 1 371 ? 2.969 -14.617 -34.656 1 94.31 371 PHE B O 1
ATOM 7116 N N . GLU B 1 372 ? 2.439 -12.469 -34.844 1 91.94 372 GLU B N 1
ATOM 7117 C CA . GLU B 1 372 ? 3.086 -12.328 -36.125 1 91.94 372 GLU B CA 1
ATOM 7118 C C . GLU B 1 372 ? 4.598 -12.492 -36.031 1 91.94 372 GLU B C 1
ATOM 7120 O O . GLU B 1 372 ? 5.238 -13.039 -36.938 1 91.94 372 GLU B O 1
ATOM 7125 N N . LYS B 1 373 ? 5.137 -12.109 -34.938 1 87.75 373 LYS B N 1
ATOM 7126 C CA . LYS B 1 373 ? 6.586 -12.117 -34.75 1 87.75 373 LYS B CA 1
ATOM 7127 C C . LYS B 1 373 ? 7.062 -13.453 -34.188 1 87.75 373 LYS B C 1
ATOM 7129 O O . LYS B 1 373 ? 8.266 -13.688 -34.094 1 87.75 373 LYS B O 1
ATOM 7134 N N . ASP B 1 374 ? 6.168 -14.281 -33.875 1 86.31 374 ASP B N 1
ATOM 7135 C CA . ASP B 1 374 ? 6.539 -15.539 -33.25 1 86.31 374 ASP B CA 1
ATOM 7136 C C . ASP B 1 374 ? 7.102 -16.531 -34.281 1 86.31 374 ASP B C 1
ATOM 7138 O O . ASP B 1 374 ? 6.344 -17.172 -35 1 86.31 374 ASP B O 1
ATOM 7142 N N . SER B 1 375 ? 8.383 -16.625 -34.281 1 79 375 SER B N 1
ATOM 7143 C CA . SER B 1 375 ? 9.047 -17.516 -35.219 1 79 375 SER B CA 1
ATOM 7144 C C . SER B 1 375 ? 9.555 -18.781 -34.531 1 79 375 SER B C 1
ATOM 7146 O O . SER B 1 375 ? 10.328 -19.547 -35.094 1 79 375 SER B O 1
ATOM 7148 N N . THR B 1 376 ? 9.094 -18.953 -33.375 1 80.19 376 THR B N 1
ATOM 7149 C CA . THR B 1 376 ? 9.562 -20.094 -32.594 1 80.19 376 THR B CA 1
ATOM 7150 C C . THR B 1 376 ? 8.891 -21.391 -33.094 1 80.19 376 THR B C 1
ATOM 7152 O O . THR B 1 376 ? 8.016 -21.344 -33.969 1 80.19 376 THR B O 1
ATOM 7155 N N . SER B 1 377 ? 9.406 -22.5 -32.531 1 77.5 377 SER B N 1
ATOM 7156 C CA . SER B 1 377 ? 8.828 -23.797 -32.844 1 77.5 377 SER B CA 1
ATOM 7157 C C . SER B 1 377 ? 7.379 -23.891 -32.375 1 77.5 377 SER B C 1
ATOM 7159 O O . SER B 1 377 ? 6.605 -24.703 -32.906 1 77.5 377 SER B O 1
ATOM 7161 N N . THR B 1 378 ? 6.98 -23.031 -31.516 1 85.31 378 THR B N 1
ATOM 7162 C CA . THR B 1 378 ? 5.617 -23.031 -31 1 85.31 378 THR B CA 1
ATOM 7163 C C . THR B 1 378 ? 4.715 -22.156 -31.859 1 85.31 378 THR B C 1
ATOM 7165 O O . THR B 1 378 ? 3.49 -22.203 -31.734 1 85.31 378 THR B O 1
ATOM 7168 N N . GLY B 1 379 ? 5.332 -21.406 -32.719 1 88.75 379 GLY B N 1
ATOM 7169 C CA . GLY B 1 379 ? 4.609 -20.422 -33.5 1 88.75 379 GLY B CA 1
ATOM 7170 C C . GLY B 1 379 ? 3.533 -21.031 -34.375 1 88.75 379 GLY B C 1
ATOM 7171 O O . GLY B 1 379 ? 2.477 -20.438 -34.594 1 88.75 379 GLY B O 1
ATOM 7172 N N . GLN B 1 380 ? 3.785 -22.203 -34.844 1 91.56 380 GLN B N 1
ATOM 7173 C CA . GLN B 1 380 ? 2.799 -22.859 -35.688 1 91.56 380 GLN B CA 1
ATOM 7174 C C . GLN B 1 380 ? 1.541 -23.203 -34.906 1 91.56 380 GLN B C 1
ATOM 7176 O O . GLN B 1 380 ? 0.424 -23.047 -35.406 1 91.56 380 GLN B O 1
ATOM 7181 N N . ASN B 1 381 ? 1.759 -23.719 -33.75 1 95.31 381 ASN B N 1
ATOM 7182 C CA . ASN B 1 381 ? 0.618 -24.016 -32.875 1 95.31 381 ASN B CA 1
ATOM 7183 C C . ASN B 1 381 ? -0.164 -22.75 -32.531 1 95.31 381 ASN B C 1
ATOM 7185 O O . ASN B 1 381 ? -1.395 -22.781 -32.469 1 95.31 381 ASN B O 1
ATOM 7189 N N . ASN B 1 382 ? 0.531 -21.656 -32.344 1 96.19 382 ASN B N 1
ATOM 7190 C CA . ASN B 1 382 ? -0.115 -20.391 -32.031 1 96.19 382 ASN B CA 1
ATOM 7191 C C . ASN B 1 382 ? -0.96 -19.891 -33.188 1 96.19 382 ASN B C 1
ATOM 7193 O O . ASN B 1 382 ? -2.084 -19.422 -33 1 96.19 382 ASN B O 1
ATOM 7197 N N . LYS B 1 383 ? -0.406 -20 -34.375 1 94.56 383 LYS B N 1
ATOM 7198 C CA . LYS B 1 383 ? -1.156 -19.594 -35.562 1 94.56 383 LYS B CA 1
ATOM 7199 C C . LYS B 1 383 ? -2.385 -20.484 -35.75 1 94.56 383 LYS B C 1
ATOM 7201 O O . LYS B 1 383 ? -3.459 -19.984 -36.094 1 94.56 383 LYS B O 1
ATOM 7206 N N . ARG B 1 384 ? -2.217 -21.719 -35.531 1 95.94 384 ARG B N 1
ATOM 7207 C CA . ARG B 1 384 ? -3.334 -22.656 -35.625 1 95.94 384 ARG B CA 1
ATOM 7208 C C . ARG B 1 384 ? -4.43 -22.312 -34.625 1 95.94 384 ARG B C 1
ATOM 7210 O O . ARG B 1 384 ? -5.617 -22.438 -34.938 1 95.94 384 ARG B O 1
ATOM 7217 N N . THR B 1 385 ? -4.02 -21.922 -33.469 1 97.06 385 THR B N 1
ATOM 7218 C CA . THR B 1 385 ? -4.984 -21.547 -32.438 1 97.06 385 THR B CA 1
ATOM 7219 C C . THR B 1 385 ? -5.875 -20.406 -32.938 1 97.06 385 THR B C 1
ATOM 7221 O O . THR B 1 385 ? -7.082 -20.406 -32.688 1 97.06 385 THR B O 1
ATOM 7224 N N . LEU B 1 386 ? -5.293 -19.422 -33.625 1 96.94 386 LEU B N 1
ATOM 7225 C CA . LEU B 1 386 ? -6.074 -18.328 -34.188 1 96.94 386 LEU B CA 1
ATOM 7226 C C . LEU B 1 386 ? -7.098 -18.828 -35.188 1 96.94 386 LEU B C 1
ATOM 7228 O O . LEU B 1 386 ? -8.25 -18.391 -35.188 1 96.94 386 LEU B O 1
ATOM 7232 N N . GLU B 1 387 ? -6.672 -19.766 -35.969 1 96.56 387 GLU B N 1
ATOM 7233 C CA . GLU B 1 387 ? -7.57 -20.359 -36.969 1 96.56 387 GLU B CA 1
ATOM 7234 C C . GLU B 1 387 ? -8.695 -21.141 -36.281 1 96.56 387 GLU B C 1
ATOM 7236 O O . GLU B 1 387 ? -9.844 -21.094 -36.719 1 96.56 387 GLU B O 1
ATOM 7241 N N . GLU B 1 388 ? -8.336 -21.844 -35.312 1 97.44 388 GLU B N 1
ATOM 7242 C CA . GLU B 1 388 ? -9.32 -22.641 -34.562 1 97.44 388 GLU B CA 1
ATOM 7243 C C . GLU B 1 388 ? -10.344 -21.75 -33.875 1 97.44 388 GLU B C 1
ATOM 7245 O O . GLU B 1 388 ? -11.531 -22.078 -33.812 1 97.44 388 GLU B O 1
ATOM 7250 N N . PHE B 1 389 ? -9.914 -20.609 -33.312 1 97.44 389 PHE B N 1
ATOM 7251 C CA . PHE B 1 389 ? -10.852 -19.641 -32.75 1 97.44 389 PHE B CA 1
ATOM 7252 C C . PHE B 1 389 ? -11.812 -19.125 -33.812 1 97.44 389 PHE B C 1
ATOM 7254 O O . PHE B 1 389 ? -13.016 -19 -33.562 1 97.44 389 PHE B O 1
ATOM 7261 N N . ALA B 1 390 ? -11.281 -18.875 -34.969 1 95.94 390 ALA B N 1
ATOM 7262 C CA . ALA B 1 390 ? -12.117 -18.438 -36.094 1 95.94 390 ALA B CA 1
ATOM 7263 C C . ALA B 1 390 ? -13.156 -19.484 -36.438 1 95.94 390 ALA B C 1
ATOM 7265 O O . ALA B 1 390 ? -14.312 -19.172 -36.719 1 95.94 390 ALA B O 1
ATOM 7266 N N . GLN B 1 391 ? -12.766 -20.719 -36.406 1 96.69 391 GLN B N 1
ATOM 7267 C CA . GLN B 1 391 ? -13.656 -21.828 -36.75 1 96.69 391 GLN B CA 1
ATOM 7268 C C . GLN B 1 391 ? -14.758 -21.969 -35.688 1 96.69 391 GLN B C 1
ATOM 7270 O O . GLN B 1 391 ? -15.844 -22.469 -36 1 96.69 391 GLN B O 1
ATOM 7275 N N . MET B 1 392 ? -14.484 -21.5 -34.531 1 95.94 392 MET B N 1
ATOM 7276 C CA . MET B 1 392 ? -15.477 -21.531 -33.469 1 95.94 392 MET B CA 1
ATOM 7277 C C . MET B 1 392 ? -16.406 -20.328 -33.562 1 95.94 392 MET B C 1
ATOM 7279 O O . MET B 1 392 ? -17.297 -20.156 -32.719 1 95.94 392 MET B O 1
ATOM 7283 N N . GLY B 1 393 ? -16.188 -19.453 -34.531 1 96.25 393 GLY B N 1
ATOM 7284 C CA . GLY B 1 393 ? -17.031 -18.297 -34.781 1 96.25 393 GLY B CA 1
ATOM 7285 C C . GLY B 1 393 ? -16.578 -17.062 -34.031 1 96.25 393 GLY B C 1
ATOM 7286 O O . GLY B 1 393 ? -17.266 -16.031 -34.031 1 96.25 393 GLY B O 1
ATOM 7287 N N . ILE B 1 394 ? -15.422 -17.125 -33.469 1 96.62 394 ILE B N 1
ATOM 7288 C CA . ILE B 1 394 ? -14.898 -16.016 -32.688 1 96.62 394 ILE B CA 1
ATOM 7289 C C . ILE B 1 394 ? -14.18 -15.031 -33.625 1 96.62 394 ILE B C 1
ATOM 7291 O O . ILE B 1 394 ? -13.305 -15.43 -34.406 1 96.62 394 ILE B O 1
ATOM 7295 N N . GLN B 1 395 ? -14.617 -13.773 -33.562 1 95.62 395 GLN B N 1
ATOM 7296 C CA . GLN B 1 395 ? -13.906 -12.711 -34.281 1 95.62 395 GLN B CA 1
ATOM 7297 C C . GLN B 1 395 ? -12.867 -12.055 -33.375 1 95.62 395 GLN B C 1
ATOM 7299 O O . GLN B 1 395 ? -13.211 -11.289 -32.469 1 95.62 395 GLN B O 1
ATOM 7304 N N . LEU B 1 396 ? -11.617 -12.32 -33.688 1 97.06 396 LEU B N 1
ATOM 7305 C CA . LEU B 1 396 ? -10.531 -11.766 -32.906 1 97.06 396 LEU B CA 1
ATOM 7306 C C . LEU B 1 396 ? -10.227 -10.336 -33.312 1 97.06 396 LEU B C 1
ATOM 7308 O O . LEU B 1 396 ? -10.102 -10.047 -34.5 1 97.06 396 LEU B O 1
ATOM 7312 N N . ILE B 1 397 ? -10.133 -9.422 -32.344 1 98.12 397 ILE B N 1
ATOM 7313 C CA . ILE B 1 397 ? -9.859 -8.008 -32.594 1 98.12 397 ILE B CA 1
ATOM 7314 C C . ILE B 1 397 ? -8.398 -7.707 -32.312 1 98.12 397 ILE B C 1
ATOM 7316 O O . ILE B 1 397 ? -7.934 -7.914 -31.172 1 98.12 397 ILE B O 1
ATOM 7320 N N . PRO B 1 398 ? -7.633 -7.254 -33.344 1 98 398 PRO B N 1
ATOM 7321 C CA . PRO B 1 398 ? -6.215 -6.969 -33.094 1 98 398 PRO B CA 1
ATOM 7322 C C . PRO B 1 398 ? -6.008 -5.762 -32.188 1 98 398 PRO B C 1
ATOM 7324 O O . PRO B 1 398 ? -6.68 -4.738 -32.344 1 98 398 PRO B O 1
ATOM 7327 N N . VAL B 1 399 ? -5.137 -5.922 -31.172 1 97.88 399 VAL B N 1
ATOM 7328 C CA . VAL B 1 399 ? -4.73 -4.816 -30.297 1 97.88 399 VAL B CA 1
ATOM 7329 C C . VAL B 1 399 ? -3.217 -4.852 -30.094 1 97.88 399 VAL B C 1
ATOM 7331 O O . VAL B 1 399 ? -2.561 -5.836 -30.438 1 97.88 399 VAL B O 1
ATOM 7334 N N . THR B 1 400 ? -2.654 -3.713 -29.609 1 96.19 400 THR B N 1
ATOM 7335 C CA . THR B 1 400 ? -1.229 -3.588 -29.328 1 96.19 400 THR B CA 1
ATOM 7336 C C . THR B 1 400 ? -0.979 -3.494 -27.828 1 96.19 400 THR B C 1
ATOM 7338 O O . THR B 1 400 ? -1.65 -2.732 -27.125 1 96.19 400 THR B O 1
ATOM 7341 N N . MET B 1 401 ? -0.066 -4.262 -27.391 1 95.25 401 MET B N 1
ATOM 7342 C CA . MET B 1 401 ? 0.311 -4.211 -25.984 1 95.25 401 MET B CA 1
ATOM 7343 C C . MET B 1 401 ? 0.987 -2.887 -25.641 1 95.25 401 MET B C 1
ATOM 7345 O O . MET B 1 401 ? 1.779 -2.371 -26.438 1 95.25 401 MET B O 1
ATOM 7349 N N . PRO B 1 402 ? 0.704 -2.291 -24.422 1 95.06 402 PRO B N 1
ATOM 7350 C CA . PRO B 1 402 ? 1.464 -1.104 -24.016 1 95.06 402 PRO B CA 1
ATOM 7351 C C . PRO B 1 402 ? 2.973 -1.339 -24.031 1 95.06 402 PRO B C 1
ATOM 7353 O O . PRO B 1 402 ? 3.451 -2.33 -23.469 1 95.06 402 PRO B O 1
ATOM 7356 N N . SER B 1 403 ? 3.715 -0.441 -24.703 1 91.88 403 SER B N 1
ATOM 7357 C CA . SER B 1 403 ? 5.141 -0.711 -24.859 1 91.88 403 SER B CA 1
ATOM 7358 C C . SER B 1 403 ? 5.984 0.48 -24.422 1 91.88 403 SER B C 1
ATOM 7360 O O . SER B 1 403 ? 7.199 0.36 -24.25 1 91.88 403 SER B O 1
ATOM 7362 N N . ASN B 1 404 ? 5.422 1.653 -24.219 1 94.25 404 ASN B N 1
ATOM 7363 C CA . ASN B 1 404 ? 6.184 2.844 -23.859 1 94.25 404 ASN B CA 1
ATOM 7364 C C . ASN B 1 404 ? 6.32 2.984 -22.344 1 94.25 404 ASN B C 1
ATOM 7366 O O . ASN B 1 404 ? 5.926 4.004 -21.766 1 94.25 404 ASN B O 1
ATOM 7370 N N . PHE B 1 405 ? 6.887 1.976 -21.734 1 96.88 405 PHE B N 1
ATOM 7371 C CA . PHE B 1 405 ? 7.156 1.941 -20.297 1 96.88 405 PHE B CA 1
ATOM 7372 C C . PHE B 1 405 ? 8.562 1.417 -20.031 1 96.88 405 PHE B C 1
ATOM 7374 O O . PHE B 1 405 ? 9.164 0.759 -20.875 1 96.88 405 PHE B O 1
ATOM 7381 N N . PRO B 1 406 ? 9.141 1.691 -18.922 1 97.12 406 PRO B N 1
ATOM 7382 C CA . PRO B 1 406 ? 10.477 1.208 -18.594 1 97.12 406 PRO B CA 1
ATOM 7383 C C . PRO B 1 406 ? 10.484 -0.24 -18.109 1 97.12 406 PRO B C 1
ATOM 7385 O O . PRO B 1 406 ? 10.891 -0.514 -16.969 1 97.12 406 PRO B O 1
ATOM 7388 N N . PHE B 1 407 ? 10.219 -1.186 -18.953 1 95.56 407 PHE B N 1
ATOM 7389 C CA . PHE B 1 407 ? 10.07 -2.592 -18.594 1 95.56 407 PHE B CA 1
ATOM 7390 C C . PHE B 1 407 ? 11.375 -3.15 -18.031 1 95.56 407 PHE B C 1
ATOM 7392 O O . PHE B 1 407 ? 11.359 -4.078 -17.219 1 95.56 407 PHE B O 1
ATOM 7399 N N . GLU B 1 408 ? 12.508 -2.551 -18.359 1 92.88 408 GLU B N 1
ATOM 7400 C CA . GLU B 1 408 ? 13.805 -3.039 -17.891 1 92.88 408 GLU B CA 1
ATOM 7401 C C . GLU B 1 408 ? 14.008 -2.752 -16.406 1 92.88 408 GLU B C 1
ATOM 7403 O O . GLU B 1 408 ? 14.922 -3.309 -15.789 1 92.88 408 GLU B O 1
ATOM 7408 N N . ALA B 1 409 ? 13.172 -1.924 -15.891 1 95.38 409 ALA B N 1
ATOM 7409 C CA . ALA B 1 409 ? 13.391 -1.478 -14.516 1 95.38 409 ALA B CA 1
ATOM 7410 C C . ALA B 1 409 ? 12.438 -2.184 -13.555 1 95.38 409 ALA B C 1
ATOM 7412 O O . ALA B 1 409 ? 12.703 -2.254 -12.352 1 95.38 409 ALA B O 1
ATOM 7413 N N . PHE B 1 410 ? 11.391 -2.803 -14.039 1 94.62 410 PHE B N 1
ATOM 7414 C CA . PHE B 1 410 ? 10.273 -3.201 -13.18 1 94.62 410 PHE B CA 1
ATOM 7415 C C . PHE B 1 410 ? 10.672 -4.363 -12.281 1 94.62 410 PHE B C 1
ATOM 7417 O O . PHE B 1 410 ? 10.125 -4.523 -11.188 1 94.62 410 PHE B O 1
ATOM 7424 N N . ASP B 1 411 ? 11.625 -5.098 -12.688 1 94.69 411 ASP B N 1
ATOM 7425 C CA . ASP B 1 411 ? 11.953 -6.309 -11.945 1 94.69 411 ASP B CA 1
ATOM 7426 C C . ASP B 1 411 ? 12.586 -5.965 -10.594 1 94.69 411 ASP B C 1
ATOM 7428 O O . ASP B 1 411 ? 12.719 -6.832 -9.727 1 94.69 411 ASP B O 1
ATOM 7432 N N . ILE B 1 412 ? 13 -4.676 -10.352 1 97.75 412 ILE B N 1
ATOM 7433 C CA . ILE B 1 412 ? 13.57 -4.289 -9.07 1 97.75 412 ILE B CA 1
ATOM 7434 C C . ILE B 1 412 ? 12.5 -4.352 -7.984 1 97.75 412 ILE B C 1
ATOM 7436 O O . ILE B 1 412 ? 12.812 -4.43 -6.793 1 97.75 412 ILE B O 1
ATOM 7440 N N . ILE B 1 413 ? 11.211 -4.258 -8.383 1 98.5 413 ILE B N 1
ATOM 7441 C CA . ILE B 1 413 ? 10.117 -4.352 -7.422 1 98.5 413 ILE B CA 1
ATOM 7442 C C . ILE B 1 413 ? 10.148 -5.719 -6.742 1 98.5 413 ILE B C 1
ATOM 7444 O O . ILE B 1 413 ? 10.195 -5.809 -5.516 1 98.5 413 ILE B O 1
ATOM 7448 N N . LEU B 1 414 ? 10.219 -6.773 -7.539 1 98.12 414 LEU B N 1
ATOM 7449 C CA . LEU B 1 414 ? 10.289 -8.141 -7.035 1 98.12 414 LEU B CA 1
ATOM 7450 C C . LEU B 1 414 ? 11.555 -8.352 -6.207 1 98.12 414 LEU B C 1
ATOM 7452 O O . LEU B 1 414 ? 11.492 -8.891 -5.102 1 98.12 414 LEU B O 1
ATOM 7456 N N . ARG B 1 415 ? 12.664 -7.906 -6.68 1 98.06 415 ARG B N 1
ATOM 7457 C CA . ARG B 1 415 ? 13.945 -8.172 -6.031 1 98.06 415 ARG B CA 1
ATOM 7458 C C . ARG B 1 415 ? 14.062 -7.41 -4.715 1 98.06 415 ARG B C 1
ATOM 7460 O O . ARG B 1 415 ? 14.609 -7.926 -3.738 1 98.06 415 ARG B O 1
ATOM 7467 N N . ALA B 1 416 ? 13.547 -6.164 -4.676 1 98.56 416 ALA B N 1
ATOM 7468 C CA . ALA B 1 416 ? 13.547 -5.398 -3.43 1 98.56 416 ALA B CA 1
ATOM 7469 C C . ALA B 1 416 ? 12.688 -6.078 -2.369 1 98.56 416 ALA B C 1
ATOM 7471 O O . ALA B 1 416 ? 13.102 -6.227 -1.22 1 98.56 416 ALA B O 1
ATOM 7472 N N . GLU B 1 417 ? 11.5 -6.484 -2.738 1 98.56 417 GLU B N 1
ATOM 7473 C CA . GLU B 1 417 ? 10.57 -7.109 -1.798 1 98.56 417 GLU B CA 1
ATOM 7474 C C . GLU B 1 417 ? 11.094 -8.469 -1.334 1 98.56 417 GLU B C 1
ATOM 7476 O O . GLU B 1 417 ? 11 -8.805 -0.151 1 98.56 417 GLU B O 1
ATOM 7481 N N . SER B 1 418 ? 11.688 -9.242 -2.256 1 98.31 418 SER B N 1
ATOM 7482 C CA . SER B 1 418 ? 12.297 -10.508 -1.877 1 98.31 418 SER B CA 1
ATOM 7483 C C . SER B 1 418 ? 13.469 -10.297 -0.923 1 98.31 418 SER B C 1
ATOM 7485 O O . SER B 1 418 ? 13.641 -11.047 0.037 1 98.31 418 SER B O 1
ATOM 7487 N N . GLY B 1 419 ? 14.297 -9.258 -1.249 1 98.06 419 GLY B N 1
ATOM 7488 C CA . GLY B 1 419 ? 15.406 -8.93 -0.374 1 98.06 419 GLY B CA 1
ATOM 7489 C C . GLY B 1 419 ? 14.977 -8.602 1.043 1 98.06 419 GLY B C 1
ATOM 7490 O O . GLY B 1 419 ? 15.656 -8.984 2.004 1 98.06 419 GLY B O 1
ATOM 7491 N N . ALA B 1 420 ? 13.875 -7.938 1.171 1 98.12 420 ALA B N 1
ATOM 7492 C CA . ALA B 1 420 ? 13.359 -7.598 2.492 1 98.12 420 ALA B CA 1
ATOM 7493 C C . ALA B 1 420 ? 12.836 -8.836 3.215 1 98.12 420 ALA B C 1
ATOM 7495 O O . ALA B 1 420 ? 13.125 -9.039 4.395 1 98.12 420 ALA B O 1
ATOM 7496 N N . PHE B 1 421 ? 12.109 -9.664 2.533 1 97.88 421 PHE B N 1
ATOM 7497 C CA . PHE B 1 421 ? 11.547 -10.867 3.129 1 97.88 421 PHE B CA 1
ATOM 7498 C C . PHE B 1 421 ? 12.648 -11.797 3.617 1 97.88 421 PHE B C 1
ATOM 7500 O O . PHE B 1 421 ? 12.555 -12.359 4.711 1 97.88 421 PHE B O 1
ATOM 7507 N N . PHE B 1 422 ? 13.727 -11.938 2.838 1 97.75 422 PHE B N 1
ATOM 7508 C CA . PHE B 1 422 ? 14.789 -12.891 3.145 1 97.75 422 PHE B CA 1
ATOM 7509 C C . PHE B 1 422 ? 15.984 -12.188 3.766 1 97.75 422 PHE B C 1
ATOM 7511 O O . PHE B 1 422 ? 17.125 -12.633 3.604 1 97.75 422 PHE B O 1
ATOM 7518 N N . ASP B 1 423 ? 15.75 -11.047 4.371 1 96.62 423 ASP B N 1
ATOM 7519 C CA . ASP B 1 423 ? 16.812 -10.266 4.996 1 96.62 423 ASP B CA 1
ATOM 7520 C C . ASP B 1 423 ? 17.625 -11.117 5.961 1 96.62 423 ASP B C 1
ATOM 7522 O O . ASP B 1 423 ? 18.859 -11.102 5.922 1 96.62 423 ASP B O 1
ATOM 7526 N N . GLU B 1 424 ? 16.969 -11.875 6.844 1 95.81 424 GLU B N 1
ATOM 7527 C CA . GLU B 1 424 ? 17.641 -12.711 7.828 1 95.81 424 GLU B CA 1
ATOM 7528 C C . GLU B 1 424 ? 18.516 -13.766 7.152 1 95.81 424 GLU B C 1
ATOM 7530 O O . GLU B 1 424 ? 19.641 -14.039 7.59 1 95.81 424 GLU B O 1
ATOM 7535 N N . LEU B 1 425 ? 17.984 -14.398 6.105 1 96.69 425 LEU B N 1
ATOM 7536 C CA . LEU B 1 425 ? 18.734 -15.398 5.352 1 96.69 425 LEU B CA 1
ATOM 7537 C C . LEU B 1 425 ? 20.047 -14.812 4.844 1 96.69 425 LEU B C 1
ATOM 7539 O O . LEU B 1 425 ? 21.094 -15.461 4.934 1 96.69 425 LEU B O 1
ATOM 7543 N N . LEU B 1 426 ? 19.969 -13.617 4.301 1 96.56 426 LEU B N 1
ATOM 7544 C CA . LEU B 1 426 ? 21.156 -12.977 3.736 1 96.56 426 LEU B CA 1
ATOM 7545 C C . LEU B 1 426 ? 22.141 -12.594 4.832 1 96.56 426 LEU B C 1
ATOM 7547 O O . LEU B 1 426 ? 23.328 -12.898 4.734 1 96.56 426 LEU B O 1
ATOM 7551 N N . ARG B 1 427 ? 21.688 -11.984 5.902 1 94.94 427 ARG B N 1
ATOM 7552 C CA . ARG B 1 427 ? 22.547 -11.445 6.945 1 94.94 427 ARG B CA 1
ATOM 7553 C C . ARG B 1 427 ? 23.219 -12.562 7.738 1 94.94 427 ARG B C 1
ATOM 7555 O O . ARG B 1 427 ? 24.344 -12.391 8.234 1 94.94 427 ARG B O 1
ATOM 7562 N N . SER B 1 428 ? 22.562 -13.711 7.824 1 95.12 428 SER B N 1
ATOM 7563 C CA . SER B 1 428 ? 23.125 -14.844 8.57 1 95.12 428 SER B CA 1
ATOM 7564 C C . SER B 1 428 ? 24.172 -15.586 7.742 1 95.12 428 SER B C 1
ATOM 7566 O O . SER B 1 428 ? 24.844 -16.484 8.25 1 95.12 428 SER B O 1
ATOM 7568 N N . GLY B 1 429 ? 24.25 -15.266 6.457 1 95.38 429 GLY B N 1
ATOM 7569 C CA . GLY B 1 429 ? 25.188 -15.938 5.57 1 95.38 429 GLY B CA 1
ATOM 7570 C C . GLY B 1 429 ? 24.641 -17.234 4.992 1 95.38 429 GLY B C 1
ATOM 7571 O O . GLY B 1 429 ? 25.25 -17.828 4.109 1 95.38 429 GLY B O 1
ATOM 7572 N N . ARG B 1 430 ? 23.438 -17.625 5.371 1 97.19 430 ARG B N 1
ATOM 7573 C CA . ARG B 1 430 ? 22.875 -18.891 4.945 1 97.19 430 ARG B CA 1
ATOM 7574 C C . ARG B 1 430 ? 22.484 -18.859 3.471 1 97.19 430 ARG B C 1
ATOM 7576 O O . ARG B 1 430 ? 22.25 -19.891 2.855 1 97.19 430 ARG B O 1
ATOM 7583 N N . VAL B 1 431 ? 22.453 -17.672 2.883 1 97.19 431 VAL B N 1
ATOM 7584 C CA . VAL B 1 431 ? 22.203 -17.5 1.457 1 97.19 431 VAL B CA 1
ATOM 7585 C C . VAL B 1 431 ? 23.234 -18.281 0.645 1 97.19 431 VAL B C 1
ATOM 7587 O O . VAL B 1 431 ? 22.938 -18.75 -0.454 1 97.19 431 VAL B O 1
ATOM 7590 N N . ASP B 1 432 ? 24.406 -18.531 1.228 1 96.38 432 ASP B N 1
ATOM 7591 C CA . ASP B 1 432 ? 25.5 -19.219 0.555 1 96.38 432 ASP B CA 1
ATOM 7592 C C . ASP B 1 432 ? 25.25 -20.734 0.504 1 96.38 432 ASP B C 1
ATOM 7594 O O . ASP B 1 432 ? 25.953 -21.453 -0.2 1 96.38 432 ASP B O 1
ATOM 7598 N N . ARG B 1 433 ? 24.172 -21.172 1.153 1 97.19 433 ARG B N 1
ATOM 7599 C CA . ARG B 1 433 ? 23.828 -22.594 1.181 1 97.19 433 ARG B CA 1
ATOM 7600 C C . ARG B 1 433 ? 22.766 -22.906 0.143 1 97.19 433 ARG B C 1
ATOM 7602 O O . ARG B 1 433 ? 22.391 -24.078 -0.033 1 97.19 433 ARG B O 1
ATOM 7609 N N . LEU B 1 434 ? 22.281 -21.922 -0.534 1 97.62 434 LEU B N 1
ATOM 7610 C CA . LEU B 1 434 ? 21.297 -22.188 -1.573 1 97.62 434 LEU B CA 1
ATOM 7611 C C . LEU B 1 434 ? 21.891 -23.016 -2.705 1 97.62 434 LEU B C 1
ATOM 7613 O O . LEU B 1 434 ? 23.094 -22.938 -2.959 1 97.62 434 LEU B O 1
ATOM 7617 N N . GLU B 1 435 ? 21.078 -23.688 -3.389 1 96.19 435 GLU B N 1
ATOM 7618 C CA . GLU B 1 435 ? 21.469 -24.656 -4.398 1 96.19 435 GLU B CA 1
ATOM 7619 C C . GLU B 1 435 ? 22.219 -23.984 -5.551 1 96.19 435 GLU B C 1
ATOM 7621 O O . GLU B 1 435 ? 23.172 -24.547 -6.082 1 96.19 435 GLU B O 1
ATOM 7626 N N . GLU B 1 436 ? 21.703 -22.891 -5.953 1 95.5 436 GLU B N 1
ATOM 7627 C CA . GLU B 1 436 ? 22.297 -22.172 -7.07 1 95.5 436 GLU B CA 1
ATOM 7628 C C . GLU B 1 436 ? 22.969 -20.891 -6.598 1 95.5 436 GLU B C 1
ATOM 7630 O O . GLU B 1 436 ? 22.406 -20.141 -5.789 1 95.5 436 GLU B O 1
ATOM 7635 N N . GLN B 1 437 ? 24.219 -20.594 -7.148 1 94.44 437 GLN B N 1
ATOM 7636 C CA . GLN B 1 437 ? 25 -19.438 -6.719 1 94.44 437 GLN B CA 1
ATOM 7637 C C . GLN B 1 437 ? 25.5 -18.625 -7.918 1 94.44 437 GLN B C 1
ATOM 7639 O O . GLN B 1 437 ? 26.328 -17.719 -7.766 1 94.44 437 GLN B O 1
ATOM 7644 N N . HIS B 1 438 ? 25.016 -18.891 -9.102 1 92.06 438 HIS B N 1
ATOM 7645 C CA . HIS B 1 438 ? 25.5 -18.234 -10.312 1 92.06 438 HIS B CA 1
ATOM 7646 C C . HIS B 1 438 ? 24.875 -16.859 -10.477 1 92.06 438 HIS B C 1
ATOM 7648 O O . HIS B 1 438 ? 24.078 -16.422 -9.641 1 92.06 438 HIS B O 1
ATOM 7654 N N . GLU B 1 439 ? 25.156 -16.156 -11.531 1 91.94 439 GLU B N 1
ATOM 7655 C CA . GLU B 1 439 ? 24.781 -14.758 -11.75 1 91.94 439 GLU B CA 1
ATOM 7656 C C . GLU B 1 439 ? 23.266 -14.586 -11.812 1 91.94 439 GLU B C 1
ATOM 7658 O O . GLU B 1 439 ? 22.734 -13.578 -11.359 1 91.94 439 GLU B O 1
ATOM 7663 N N . GLY B 1 440 ? 22.641 -15.57 -12.305 1 91.06 440 GLY B N 1
ATOM 7664 C CA . GLY B 1 440 ? 21.203 -15.484 -12.445 1 91.06 440 GLY B CA 1
ATOM 7665 C C . GLY B 1 440 ? 20.438 -16.156 -11.32 1 91.06 440 GLY B C 1
ATOM 7666 O O . GLY B 1 440 ? 19.219 -16.281 -11.367 1 91.06 440 GLY B O 1
ATOM 7667 N N . SER B 1 441 ? 21.156 -16.5 -10.25 1 94.31 441 SER B N 1
ATOM 7668 C CA . SER B 1 441 ? 20.562 -17.281 -9.172 1 94.31 441 SER B CA 1
ATOM 7669 C C . SER B 1 441 ? 19.766 -16.406 -8.219 1 94.31 441 SER B C 1
ATOM 7671 O O . SER B 1 441 ? 19.938 -15.188 -8.195 1 94.31 441 SER B O 1
ATOM 7673 N N . ARG B 1 442 ? 18.875 -17.078 -7.457 1 95.75 442 ARG B N 1
ATOM 7674 C CA . ARG B 1 442 ? 18.141 -16.406 -6.391 1 95.75 442 ARG B CA 1
ATOM 7675 C C . ARG B 1 442 ? 19.094 -15.836 -5.344 1 95.75 442 ARG B C 1
ATOM 7677 O O . ARG B 1 442 ? 18.875 -14.727 -4.848 1 95.75 442 ARG B O 1
ATOM 7684 N N . ALA B 1 443 ? 20.109 -16.547 -5.047 1 96.75 443 ALA B N 1
ATOM 7685 C CA . ALA B 1 443 ? 21.094 -16.078 -4.07 1 96.75 443 ALA B CA 1
ATOM 7686 C C . ALA B 1 443 ? 21.672 -14.719 -4.48 1 96.75 443 ALA B C 1
ATOM 7688 O O . ALA B 1 443 ? 21.734 -13.789 -3.67 1 96.75 443 ALA B O 1
ATOM 7689 N N . ASN B 1 444 ? 22.016 -14.656 -5.715 1 96.5 444 ASN B N 1
ATOM 7690 C CA . ASN B 1 444 ? 22.594 -13.406 -6.207 1 96.5 444 ASN B CA 1
ATOM 7691 C C . ASN B 1 444 ? 21.562 -12.297 -6.301 1 96.5 444 ASN B C 1
ATOM 7693 O O . ASN B 1 444 ? 21.859 -11.133 -6.062 1 96.5 444 ASN B O 1
ATOM 7697 N N . SER B 1 445 ? 20.391 -12.68 -6.703 1 96.56 445 SER B N 1
ATOM 7698 C CA . SER B 1 445 ? 19.297 -11.719 -6.723 1 96.56 445 SER B CA 1
ATOM 7699 C C . SER B 1 445 ? 19.078 -11.094 -5.352 1 96.56 445 SER B C 1
ATOM 7701 O O . SER B 1 445 ? 18.844 -9.883 -5.242 1 96.56 445 SER B O 1
ATOM 7703 N N . LEU B 1 446 ? 19.203 -11.891 -4.32 1 97.62 446 LEU B N 1
ATOM 7704 C CA . LEU B 1 446 ? 19.031 -11.414 -2.955 1 97.62 446 LEU B CA 1
ATOM 7705 C C . LEU B 1 446 ? 20.203 -10.516 -2.547 1 97.62 446 LEU B C 1
ATOM 7707 O O . LEU B 1 446 ? 20 -9.477 -1.922 1 97.62 446 LEU B O 1
ATOM 7711 N N . ARG B 1 447 ? 21.406 -10.812 -2.934 1 97.5 447 ARG B N 1
ATOM 7712 C CA . ARG B 1 447 ? 22.578 -10.016 -2.584 1 97.5 447 ARG B CA 1
ATOM 7713 C C . ARG B 1 447 ? 22.5 -8.633 -3.213 1 97.5 447 ARG B C 1
ATOM 7715 O O . ARG B 1 447 ? 22.609 -7.621 -2.514 1 97.5 447 ARG B O 1
ATOM 7722 N N . GLN B 1 448 ? 22.266 -8.617 -4.512 1 96.69 448 GLN B N 1
ATOM 7723 C CA . GLN B 1 448 ? 22.281 -7.348 -5.238 1 96.69 448 GLN B CA 1
ATOM 7724 C C . GLN B 1 448 ? 21.109 -6.461 -4.82 1 96.69 448 GLN B C 1
ATOM 7726 O O . GLN B 1 448 ? 21.172 -5.238 -4.965 1 96.69 448 GLN B O 1
ATOM 7731 N N . SER B 1 449 ? 20.016 -7.07 -4.266 1 97.56 449 SER B N 1
ATOM 7732 C CA . SER B 1 449 ? 18.828 -6.312 -3.873 1 97.56 449 SER B CA 1
ATOM 7733 C C . SER B 1 449 ? 19.156 -5.285 -2.795 1 97.56 449 SER B C 1
ATOM 7735 O O . SER B 1 449 ? 18.453 -4.285 -2.643 1 97.56 449 SER B O 1
ATOM 7737 N N . ARG B 1 450 ? 20.25 -5.453 -2.082 1 97.12 450 ARG B N 1
ATOM 7738 C CA . ARG B 1 450 ? 20.656 -4.566 -1.001 1 97.12 450 ARG B CA 1
ATOM 7739 C C . ARG B 1 450 ? 21.094 -3.209 -1.543 1 97.12 450 ARG B C 1
ATOM 7741 O O . ARG B 1 450 ? 21.172 -2.234 -0.793 1 97.12 450 ARG B O 1
ATOM 7748 N N . PHE B 1 451 ? 21.312 -3.129 -2.828 1 97.81 451 PHE B N 1
ATOM 7749 C CA . PHE B 1 451 ? 21.844 -1.91 -3.422 1 97.81 451 PHE B CA 1
ATOM 7750 C C . PHE B 1 451 ? 20.781 -1.183 -4.227 1 97.81 451 PHE B C 1
ATOM 7752 O O . PHE B 1 451 ? 21.062 -0.179 -4.883 1 97.81 451 PHE B O 1
ATOM 7759 N N . ILE B 1 452 ? 19.531 -1.681 -4.262 1 98.44 452 ILE B N 1
ATOM 7760 C CA . ILE B 1 452 ? 18.438 -0.986 -4.918 1 98.44 452 ILE B CA 1
ATOM 7761 C C . ILE B 1 452 ? 17.984 0.188 -4.051 1 98.44 452 ILE B C 1
ATOM 7763 O O . ILE B 1 452 ? 17.547 -0.003 -2.91 1 98.44 452 ILE B O 1
ATOM 7767 N N . PRO B 1 453 ? 18.016 1.401 -4.555 1 98.56 453 PRO B N 1
ATOM 7768 C CA . PRO B 1 453 ? 17.578 2.545 -3.756 1 98.56 453 PRO B CA 1
ATOM 7769 C C . PRO B 1 453 ? 16.062 2.568 -3.549 1 98.56 453 PRO B C 1
ATOM 7771 O O . PRO B 1 453 ? 15.305 2.223 -4.461 1 98.56 453 PRO B O 1
ATOM 7774 N N . ALA B 1 454 ? 15.672 3.027 -2.373 1 98.75 454 ALA B N 1
ATOM 7775 C CA . ALA B 1 454 ? 14.25 3.172 -2.068 1 98.75 454 ALA B CA 1
ATOM 7776 C C . ALA B 1 454 ? 13.57 4.102 -3.07 1 98.75 454 ALA B C 1
ATOM 7778 O O . ALA B 1 454 ? 12.438 3.846 -3.49 1 98.75 454 ALA B O 1
ATOM 7779 N N . VAL B 1 455 ? 14.242 5.176 -3.492 1 98.56 455 VAL B N 1
ATOM 7780 C CA . VAL B 1 455 ? 13.688 6.145 -4.434 1 98.56 455 VAL B CA 1
ATOM 7781 C C . VAL B 1 455 ? 13.375 5.453 -5.762 1 98.56 455 VAL B C 1
ATOM 7783 O O . VAL B 1 455 ? 12.297 5.645 -6.328 1 98.56 455 VAL B O 1
ATOM 7786 N N . GLU B 1 456 ? 14.281 4.582 -6.25 1 98.62 456 GLU B N 1
ATOM 7787 C CA . GLU B 1 456 ? 14.055 3.887 -7.512 1 98.62 456 GLU B CA 1
ATOM 7788 C C . GLU B 1 456 ? 12.93 2.867 -7.387 1 98.62 456 GLU B C 1
ATOM 7790 O O . GLU B 1 456 ? 12.141 2.686 -8.32 1 98.62 456 GLU B O 1
ATOM 7795 N N . TYR B 1 457 ? 12.898 2.199 -6.246 1 98.69 457 TYR B N 1
ATOM 7796 C CA . TYR B 1 457 ? 11.789 1.29 -5.973 1 98.69 457 TYR B CA 1
ATOM 7797 C C . TYR B 1 457 ? 10.453 2.021 -6.031 1 98.69 457 TYR B C 1
ATOM 7799 O O . TYR B 1 457 ? 9.5 1.533 -6.641 1 98.69 457 TYR B O 1
ATOM 7807 N N . LEU B 1 458 ? 10.383 3.17 -5.453 1 98.69 458 LEU B N 1
ATOM 7808 C CA . LEU B 1 458 ? 9.172 3.973 -5.441 1 98.69 458 LEU B CA 1
ATOM 7809 C C . LEU B 1 458 ? 8.852 4.5 -6.836 1 98.69 458 LEU B C 1
ATOM 7811 O O . LEU B 1 458 ? 7.691 4.512 -7.25 1 98.69 458 LEU B O 1
ATOM 7815 N N . GLN B 1 459 ? 9.859 4.945 -7.574 1 98.44 459 GLN B N 1
ATOM 7816 C CA . GLN B 1 459 ? 9.641 5.398 -8.945 1 98.44 459 GLN B CA 1
ATOM 7817 C C . GLN B 1 459 ? 9.094 4.273 -9.812 1 98.44 459 GLN B C 1
ATOM 7819 O O . GLN B 1 459 ? 8.195 4.492 -10.625 1 98.44 459 GLN B O 1
ATOM 7824 N N . ALA B 1 460 ? 9.703 3.078 -9.641 1 98.69 460 ALA B N 1
ATOM 7825 C CA . ALA B 1 460 ? 9.195 1.927 -10.383 1 98.69 460 ALA B CA 1
ATOM 7826 C C . ALA B 1 460 ? 7.715 1.7 -10.094 1 98.69 460 ALA B C 1
ATOM 7828 O O . ALA B 1 460 ? 6.938 1.403 -11.008 1 98.69 460 ALA B O 1
ATOM 7829 N N . ASN B 1 461 ? 7.305 1.885 -8.875 1 98.62 461 ASN B N 1
ATOM 7830 C CA . ASN B 1 461 ? 5.906 1.688 -8.508 1 98.62 461 ASN B CA 1
ATOM 7831 C C . ASN B 1 461 ? 5.023 2.816 -9.023 1 98.62 461 ASN B C 1
ATOM 7833 O O . ASN B 1 461 ? 3.822 2.627 -9.234 1 98.62 461 ASN B O 1
ATOM 7837 N N . ARG B 1 462 ? 5.562 4.016 -9.203 1 98.12 462 ARG B N 1
ATOM 7838 C CA . ARG B 1 462 ? 4.812 5.086 -9.859 1 98.12 462 ARG B CA 1
ATOM 7839 C C . ARG B 1 462 ? 4.598 4.781 -11.336 1 98.12 462 ARG B C 1
ATOM 7841 O O . ARG B 1 462 ? 3.492 4.949 -11.859 1 98.12 462 ARG B O 1
ATOM 7848 N N . HIS B 1 463 ? 5.648 4.348 -12.016 1 98.31 463 HIS B N 1
ATOM 7849 C CA . HIS B 1 463 ? 5.492 3.906 -13.398 1 98.31 463 HIS B CA 1
ATOM 7850 C C . HIS B 1 463 ? 4.504 2.748 -13.492 1 98.31 463 HIS B C 1
ATOM 7852 O O . HIS B 1 463 ? 3.756 2.646 -14.469 1 98.31 463 HIS B O 1
ATOM 7858 N N . ARG B 1 464 ? 4.559 1.863 -12.516 1 98.44 464 ARG B N 1
ATOM 7859 C CA . ARG B 1 464 ? 3.619 0.748 -12.461 1 98.44 464 ARG B CA 1
ATOM 7860 C C . ARG B 1 464 ? 2.178 1.246 -12.422 1 98.44 464 ARG B C 1
ATOM 7862 O O . ARG B 1 464 ? 1.303 0.676 -13.078 1 98.44 464 ARG B O 1
ATOM 7869 N N . SER B 1 465 ? 1.911 2.34 -11.688 1 97.69 465 SER B N 1
ATOM 7870 C CA . SER B 1 465 ? 0.581 2.938 -11.648 1 97.69 465 SER B CA 1
ATOM 7871 C C . SER B 1 465 ? 0.121 3.352 -13.039 1 97.69 465 SER B C 1
ATOM 7873 O O . SER B 1 465 ? -1.031 3.123 -13.414 1 97.69 465 SER B O 1
ATOM 7875 N N . LEU B 1 466 ? 1.021 3.92 -13.766 1 97.62 466 LEU B N 1
ATOM 7876 C CA . LEU B 1 466 ? 0.698 4.324 -15.133 1 97.62 466 LEU B CA 1
ATOM 7877 C C . LEU B 1 466 ? 0.441 3.105 -16.016 1 97.62 466 LEU B C 1
ATOM 7879 O O . LEU B 1 466 ? -0.451 3.127 -16.859 1 97.62 466 LEU B O 1
ATOM 7883 N N . LEU B 1 467 ? 1.264 2.092 -15.797 1 98.06 467 LEU B N 1
ATOM 7884 C CA . LEU B 1 467 ? 1.098 0.857 -16.562 1 98.06 467 LEU B CA 1
ATOM 7885 C C . LEU B 1 467 ? -0.261 0.224 -16.281 1 98.06 467 LEU B C 1
ATOM 7887 O O . LEU B 1 467 ? -0.938 -0.239 -17.203 1 98.06 467 LEU B O 1
ATOM 7891 N N . ILE B 1 468 ? -0.668 0.188 -15.023 1 98.19 468 ILE B N 1
ATOM 7892 C CA . ILE B 1 468 ? -1.963 -0.335 -14.602 1 98.19 468 ILE B CA 1
ATOM 7893 C C . ILE B 1 468 ? -3.082 0.414 -15.32 1 98.19 468 ILE B C 1
ATOM 7895 O O . ILE B 1 468 ? -3.977 -0.204 -15.906 1 98.19 468 ILE B O 1
ATOM 7899 N N . GLU B 1 469 ? -3.012 1.709 -15.367 1 96.75 469 GLU B N 1
ATOM 7900 C CA . GLU B 1 469 ? -4.035 2.523 -16.016 1 96.75 469 GLU B CA 1
ATOM 7901 C C . GLU B 1 469 ? -4.055 2.289 -17.531 1 96.75 469 GLU B C 1
ATOM 7903 O O . GLU B 1 469 ? -5.125 2.154 -18.125 1 96.75 469 GLU B O 1
ATOM 7908 N N . ALA B 1 470 ? -2.873 2.258 -18.141 1 97.44 470 ALA B N 1
ATOM 7909 C CA . ALA B 1 470 ? -2.779 2.045 -19.578 1 97.44 470 ALA B CA 1
ATOM 7910 C C . ALA B 1 470 ? -3.396 0.708 -19.984 1 97.44 470 ALA B C 1
ATOM 7912 O O . ALA B 1 470 ? -4.152 0.632 -20.953 1 97.44 470 ALA B O 1
ATOM 7913 N N . PHE B 1 471 ? -3.076 -0.343 -19.281 1 98.12 471 PHE B N 1
ATOM 7914 C CA . PHE B 1 471 ? -3.604 -1.66 -19.609 1 98.12 471 PHE B CA 1
ATOM 7915 C C . PHE B 1 471 ? -5.094 -1.739 -19.312 1 98.12 471 PHE B C 1
ATOM 7917 O O . PHE B 1 471 ? -5.844 -2.398 -20.047 1 98.12 471 PHE B O 1
ATOM 7924 N N . HIS B 1 472 ? -5.559 -1.081 -18.234 1 97.5 472 HIS B N 1
ATOM 7925 C CA . HIS B 1 472 ? -6.98 -1.006 -17.922 1 97.5 472 HIS B CA 1
ATOM 7926 C C . HIS B 1 472 ? -7.762 -0.383 -19.078 1 97.5 472 HIS B C 1
ATOM 7928 O O . HIS B 1 472 ? -8.797 -0.909 -19.484 1 97.5 472 HIS B O 1
ATOM 7934 N N . GLN B 1 473 ? -7.238 0.704 -19.656 1 97.06 473 GLN B N 1
ATOM 7935 C CA . GLN B 1 473 ? -7.91 1.385 -20.75 1 97.06 473 GLN B CA 1
ATOM 7936 C C . GLN B 1 473 ? -7.977 0.495 -21.984 1 97.06 473 GLN B C 1
ATOM 7938 O O . GLN B 1 473 ? -8.945 0.557 -22.75 1 97.06 473 GLN B O 1
ATOM 7943 N N . LEU B 1 474 ? -7.051 -0.35 -22.078 1 97.44 474 LEU B N 1
ATOM 7944 C CA . LEU B 1 474 ? -7.02 -1.265 -23.219 1 97.44 474 LEU B CA 1
ATOM 7945 C C . LEU B 1 474 ? -8 -2.416 -23.016 1 97.44 474 LEU B C 1
ATOM 7947 O O . LEU B 1 474 ? -8.883 -2.641 -23.844 1 97.44 474 LEU B O 1
ATOM 7951 N N . ILE B 1 475 ? -7.938 -3.09 -21.906 1 97.75 475 ILE B N 1
ATOM 7952 C CA . ILE B 1 475 ? -8.578 -4.391 -21.75 1 97.75 475 ILE B CA 1
ATOM 7953 C C . ILE B 1 475 ? -10.055 -4.203 -21.406 1 97.75 475 ILE B C 1
ATOM 7955 O O . ILE B 1 475 ? -10.867 -5.102 -21.625 1 97.75 475 ILE B O 1
ATOM 7959 N N . LYS B 1 476 ? -10.414 -3.031 -20.859 1 96 476 LYS B N 1
ATOM 7960 C CA . LYS B 1 476 ? -11.781 -2.822 -20.391 1 96 476 LYS B CA 1
ATOM 7961 C C . LYS B 1 476 ? -12.781 -2.934 -21.531 1 96 476 LYS B C 1
ATOM 7963 O O . LYS B 1 476 ? -13.977 -3.133 -21.297 1 96 476 LYS B O 1
ATOM 7968 N N . GLU B 1 477 ? -12.328 -2.85 -22.781 1 95.5 477 GLU B N 1
ATOM 7969 C CA . GLU B 1 477 ? -13.188 -2.887 -23.953 1 95.5 477 GLU B CA 1
ATOM 7970 C C . GLU B 1 477 ? -13.469 -4.324 -24.391 1 95.5 477 GLU B C 1
ATOM 7972 O O . GLU B 1 477 ? -14.312 -4.559 -25.25 1 95.5 477 GLU B O 1
ATOM 7977 N N . TYR B 1 478 ? -12.836 -5.328 -23.75 1 97.62 478 TYR B N 1
ATOM 7978 C CA . TYR B 1 478 ? -12.891 -6.719 -24.188 1 97.62 478 TYR B CA 1
ATOM 7979 C C . TYR B 1 478 ? -13.164 -7.652 -23.016 1 97.62 478 TYR B C 1
ATOM 7981 O O . TYR B 1 478 ? -12.969 -7.27 -21.859 1 97.62 478 TYR B O 1
ATOM 7989 N N . ASP B 1 479 ? -13.641 -8.789 -23.328 1 96.5 479 ASP B N 1
ATOM 7990 C CA . ASP B 1 479 ? -13.812 -9.812 -22.312 1 96.5 479 ASP B CA 1
ATOM 7991 C C . ASP B 1 479 ? -12.477 -10.406 -21.891 1 96.5 479 ASP B C 1
ATOM 7993 O O . ASP B 1 479 ? -12.281 -10.758 -20.719 1 96.5 479 ASP B O 1
ATOM 7997 N N . LEU B 1 480 ? -11.664 -10.57 -22.828 1 97.56 480 LEU B N 1
ATOM 7998 C CA . LEU B 1 480 ? -10.305 -11.039 -22.562 1 97.56 480 LEU B CA 1
ATOM 7999 C C . LEU B 1 480 ? -9.398 -10.766 -23.766 1 97.56 480 LEU B C 1
ATOM 8001 O O . LEU B 1 480 ? -9.867 -10.312 -24.812 1 97.56 480 LEU B O 1
ATOM 8005 N N . ILE B 1 481 ? -8.047 -11 -23.562 1 98.31 481 ILE B N 1
ATOM 8006 C CA . ILE B 1 481 ? -7.039 -10.836 -24.594 1 98.31 481 ILE B CA 1
ATOM 8007 C C . ILE B 1 481 ? -6.227 -12.125 -24.734 1 98.31 481 ILE B C 1
ATOM 8009 O O . ILE B 1 481 ? -5.805 -12.711 -23.734 1 98.31 481 ILE B O 1
ATOM 8013 N N . LEU B 1 482 ? -6.055 -12.531 -26.016 1 98 482 LEU B N 1
ATOM 8014 C CA . LEU B 1 482 ? -5.23 -13.695 -26.328 1 98 482 LEU B CA 1
ATOM 8015 C C . LEU B 1 482 ? -3.793 -13.281 -26.609 1 98 482 LEU B C 1
ATOM 8017 O O . LEU B 1 482 ? -3.555 -12.297 -27.312 1 98 482 LEU B O 1
ATOM 8021 N N . SER B 1 483 ? -2.855 -14.086 -26.062 1 96.81 483 SER B N 1
ATOM 8022 C CA . SER B 1 483 ? -1.438 -13.797 -26.25 1 96.81 483 SER B CA 1
ATOM 8023 C C . SER B 1 483 ? -0.631 -15.078 -26.406 1 96.81 483 SER B C 1
ATOM 8025 O O . SER B 1 483 ? -0.962 -16.109 -25.812 1 96.81 483 SER B O 1
ATOM 8027 N N . PRO B 1 484 ? 0.46 -15.016 -27.297 1 95.5 484 PRO B N 1
ATOM 8028 C CA . PRO B 1 484 ? 1.444 -16.078 -27.094 1 95.5 484 PRO B CA 1
ATOM 8029 C C . PRO B 1 484 ? 1.969 -16.141 -25.656 1 95.5 484 PRO B C 1
ATOM 8031 O O . PRO B 1 484 ? 2.221 -15.102 -25.047 1 95.5 484 PRO B O 1
ATOM 8034 N N . THR B 1 485 ? 2.127 -17.281 -25.094 1 94.19 485 THR B N 1
ATOM 8035 C CA . THR B 1 485 ? 2.475 -17.453 -23.688 1 94.19 485 THR B CA 1
ATOM 8036 C C . THR B 1 485 ? 3.768 -16.703 -23.375 1 94.19 485 THR B C 1
ATOM 8038 O O . THR B 1 485 ? 3.867 -16.047 -22.328 1 94.19 485 THR B O 1
ATOM 8041 N N . TYR B 1 486 ? 4.793 -16.75 -24.141 1 88.94 486 TYR B N 1
ATOM 8042 C CA . TYR B 1 486 ? 6.07 -16.094 -23.875 1 88.94 486 TYR B CA 1
ATOM 8043 C C . TYR B 1 486 ? 6.293 -14.93 -24.844 1 88.94 486 TYR B C 1
ATOM 8045 O O . TYR B 1 486 ? 7.422 -14.68 -25.266 1 88.94 486 TYR B O 1
ATOM 8053 N N . GLY B 1 487 ? 5.18 -14.289 -25.188 1 85.69 487 GLY B N 1
ATOM 8054 C CA . GLY B 1 487 ? 5.27 -13.148 -26.078 1 85.69 487 GLY B CA 1
ATOM 8055 C C . GLY B 1 487 ? 5.672 -11.867 -25.375 1 85.69 487 GLY B C 1
ATOM 8056 O O . GLY B 1 487 ? 4.887 -11.289 -24.625 1 85.69 487 GLY B O 1
ATOM 8057 N N . SER B 1 488 ? 6.852 -11.438 -25.656 1 85.06 488 SER B N 1
ATOM 8058 C CA . SER B 1 488 ? 7.32 -10.141 -25.188 1 85.06 488 SER B CA 1
ATOM 8059 C C . SER B 1 488 ? 7.191 -10.023 -23.672 1 85.06 488 SER B C 1
ATOM 8061 O O . SER B 1 488 ? 7.664 -10.891 -22.938 1 85.06 488 SER B O 1
ATOM 8063 N N . ASN B 1 489 ? 6.625 -8.812 -23.266 1 91.44 489 ASN B N 1
ATOM 8064 C CA . ASN B 1 489 ? 6.582 -8.477 -21.844 1 91.44 489 ASN B CA 1
ATOM 8065 C C . ASN B 1 489 ? 5.211 -8.758 -21.25 1 91.44 489 ASN B C 1
ATOM 8067 O O . ASN B 1 489 ? 4.875 -8.234 -20.188 1 91.44 489 ASN B O 1
ATOM 8071 N N . GLN B 1 490 ? 4.453 -9.617 -21.938 1 91.75 490 GLN B N 1
ATOM 8072 C CA . GLN B 1 490 ? 3.086 -9.812 -21.469 1 91.75 490 GLN B CA 1
ATOM 8073 C C . GLN B 1 490 ? 3.064 -10.438 -20.078 1 91.75 490 GLN B C 1
ATOM 8075 O O . GLN B 1 490 ? 2.252 -10.047 -19.234 1 91.75 490 GLN B O 1
ATOM 8080 N N . LEU B 1 491 ? 3.953 -11.398 -19.828 1 94.31 491 LEU B N 1
ATOM 8081 C CA . LEU B 1 491 ? 4.008 -12.047 -18.531 1 94.31 491 LEU B CA 1
ATOM 8082 C C . LEU B 1 491 ? 4.395 -11.047 -17.438 1 94.31 491 LEU B C 1
ATOM 8084 O O . LEU B 1 491 ? 3.775 -11.008 -16.375 1 94.31 491 LEU B O 1
ATOM 8088 N N . LEU B 1 492 ? 5.387 -10.25 -17.734 1 96.5 492 LEU B N 1
ATOM 8089 C CA . LEU B 1 492 ? 5.809 -9.227 -16.797 1 96.5 492 LEU B CA 1
ATOM 8090 C C . LEU B 1 492 ? 4.699 -8.195 -16.578 1 96.5 492 LEU B C 1
ATOM 8092 O O . LEU B 1 492 ? 4.367 -7.859 -15.445 1 96.5 492 LEU B O 1
ATOM 8096 N N . LEU B 1 493 ? 4.113 -7.75 -17.688 1 97.38 493 LEU B N 1
ATOM 8097 C CA . LEU B 1 493 ? 3.064 -6.734 -17.656 1 97.38 493 LEU B CA 1
ATOM 8098 C C . LEU B 1 493 ? 1.896 -7.195 -16.797 1 97.38 493 LEU B C 1
ATOM 8100 O O . LEU B 1 493 ? 1.481 -6.484 -15.875 1 97.38 493 LEU B O 1
ATOM 8104 N N . THR B 1 494 ? 1.397 -8.375 -16.969 1 97.44 494 THR B N 1
ATOM 8105 C CA . THR B 1 494 ? 0.177 -8.828 -16.312 1 97.44 494 THR B CA 1
ATOM 8106 C C . THR B 1 494 ? 0.449 -9.188 -14.852 1 97.44 494 THR B C 1
ATOM 8108 O O . THR B 1 494 ? -0.456 -9.148 -14.016 1 97.44 494 THR B O 1
ATOM 8111 N N . ASN B 1 495 ? 1.717 -9.562 -14.5 1 97.94 495 ASN B N 1
ATOM 8112 C CA . ASN B 1 495 ? 2.068 -9.805 -13.102 1 97.94 495 ASN B CA 1
ATOM 8113 C C . ASN B 1 495 ? 2.273 -8.5 -12.344 1 97.94 495 ASN B C 1
ATOM 8115 O O . ASN B 1 495 ? 2.066 -8.445 -11.125 1 97.94 495 ASN B O 1
ATOM 8119 N N . LEU B 1 496 ? 2.68 -7.434 -13.062 1 98.44 496 LEU B N 1
ATOM 8120 C CA . LEU B 1 496 ? 2.805 -6.121 -12.438 1 98.44 496 LEU B CA 1
ATOM 8121 C C . LEU B 1 496 ? 1.433 -5.496 -12.203 1 98.44 496 LEU B C 1
ATOM 8123 O O . LEU B 1 496 ? 1.226 -4.789 -11.211 1 98.44 496 LEU B O 1
ATOM 8127 N N . THR B 1 497 ? 0.502 -5.797 -13.148 1 98.5 497 THR B N 1
ATOM 8128 C CA . THR B 1 497 ? -0.793 -5.129 -13.086 1 98.5 497 THR B CA 1
ATOM 8129 C C . THR B 1 497 ? -1.795 -5.969 -12.297 1 98.5 497 THR B C 1
ATOM 8131 O O . THR B 1 497 ? -2.865 -5.484 -11.922 1 98.5 497 THR B O 1
ATOM 8134 N N . GLY B 1 498 ? -1.513 -7.246 -12.07 1 98.44 498 GLY B N 1
ATOM 8135 C CA . GLY B 1 498 ? -2.34 -8.062 -11.195 1 98.44 498 GLY B CA 1
ATOM 8136 C C . GLY B 1 498 ? -3.479 -8.75 -11.93 1 98.44 498 GLY B C 1
ATOM 8137 O O . GLY B 1 498 ? -4.312 -9.406 -11.305 1 98.44 498 GLY B O 1
ATOM 8138 N N . HIS B 1 499 ? -3.525 -8.719 -13.25 1 98.62 499 HIS B N 1
ATOM 8139 C CA . HIS B 1 499 ? -4.598 -9.312 -14.039 1 98.62 499 HIS B CA 1
ATOM 8140 C C . HIS B 1 499 ? -4.508 -10.836 -14.039 1 98.62 499 HIS B C 1
ATOM 8142 O O . HIS B 1 499 ? -3.414 -11.398 -13.953 1 98.62 499 HIS B O 1
ATOM 8148 N N . PRO B 1 500 ? -5.629 -11.461 -14.141 1 98.56 500 PRO B N 1
ATOM 8149 C CA . PRO B 1 500 ? -5.613 -12.93 -14.211 1 98.56 500 PRO B CA 1
ATOM 8150 C C . PRO B 1 500 ? -5.199 -13.445 -15.586 1 98.56 500 PRO B C 1
ATOM 8152 O O . PRO B 1 500 ? -5.316 -12.727 -16.578 1 98.56 500 PRO B O 1
ATOM 8155 N N . ALA B 1 501 ? -4.715 -14.664 -15.555 1 98.69 501 ALA B N 1
ATOM 8156 C CA . ALA B 1 501 ? -4.301 -15.344 -16.781 1 98.69 501 ALA B CA 1
ATOM 8157 C C . ALA B 1 501 ? -4.508 -16.844 -16.672 1 98.69 501 ALA B C 1
ATOM 8159 O O . ALA B 1 501 ? -4.5 -17.406 -15.578 1 98.69 501 ALA B O 1
ATOM 8160 N N . LEU B 1 502 ? -4.762 -17.453 -17.781 1 98.75 502 LEU B N 1
ATOM 8161 C CA . LEU B 1 502 ? -4.914 -18.891 -17.875 1 98.75 502 LEU B CA 1
ATOM 8162 C C . LEU B 1 502 ? -4.043 -19.469 -18.984 1 98.75 502 LEU B C 1
ATOM 8164 O O . LEU B 1 502 ? -4.082 -19 -20.125 1 98.75 502 LEU B O 1
ATOM 8168 N N . SER B 1 503 ? -3.199 -20.391 -18.609 1 98.31 503 SER B N 1
ATOM 8169 C CA . SER B 1 503 ? -2.42 -21.141 -19.594 1 98.31 503 SER B CA 1
ATOM 8170 C C . SER B 1 503 ? -3.266 -22.219 -20.266 1 98.31 503 SER B C 1
ATOM 8172 O O . SER B 1 503 ? -3.75 -23.141 -19.609 1 98.31 503 SER B O 1
ATOM 8174 N N . LEU B 1 504 ? -3.4 -22.125 -21.578 1 98 504 LEU B N 1
ATOM 8175 C CA . LEU B 1 504 ? -4.262 -23.016 -22.359 1 98 504 LEU B CA 1
ATOM 8176 C C . LEU B 1 504 ? -3.434 -23.875 -23.312 1 98 504 LEU B C 1
ATOM 8178 O O . LEU B 1 504 ? -2.891 -23.375 -24.297 1 98 504 LEU B O 1
ATOM 8182 N N . PRO B 1 505 ? -3.387 -25.172 -23.031 1 98 505 PRO B N 1
ATOM 8183 C CA . PRO B 1 505 ? -2.676 -26.047 -23.969 1 98 505 PRO B CA 1
ATOM 8184 C C . PRO B 1 505 ? -3.219 -25.938 -25.391 1 98 505 PRO B C 1
ATOM 8186 O O . PRO B 1 505 ? -4.434 -25.906 -25.594 1 98 505 PRO B O 1
ATOM 8189 N N . ASN B 1 506 ? -2.242 -25.891 -26.375 1 97.5 506 ASN B N 1
ATOM 8190 C CA . ASN B 1 506 ? -2.699 -25.719 -27.75 1 97.5 506 ASN B CA 1
ATOM 8191 C C . ASN B 1 506 ? -1.942 -26.641 -28.719 1 97.5 506 ASN B C 1
ATOM 8193 O O . ASN B 1 506 ? -1.895 -26.375 -29.922 1 97.5 506 ASN B O 1
ATOM 8197 N N . GLY B 1 507 ? -1.245 -27.609 -28.125 1 96.38 507 GLY B N 1
ATOM 8198 C CA . GLY B 1 507 ? -0.58 -28.578 -28.969 1 96.38 507 GLY B CA 1
ATOM 8199 C C . GLY B 1 507 ? 0.774 -29.016 -28.453 1 96.38 507 GLY B C 1
ATOM 8200 O O . GLY B 1 507 ? 1.043 -28.906 -27.25 1 96.38 507 GLY B O 1
ATOM 8201 N N . PHE B 1 508 ? 1.503 -29.656 -29.312 1 95.56 508 PHE B N 1
ATOM 8202 C CA . PHE B 1 508 ? 2.842 -30.156 -29.031 1 95.56 508 PHE B CA 1
ATOM 8203 C C . PHE B 1 508 ? 3.836 -29.672 -30.078 1 95.56 508 PHE B C 1
ATOM 8205 O O . PHE B 1 508 ? 3.467 -29.469 -31.234 1 95.56 508 PHE B O 1
ATOM 8212 N N . ASP B 1 509 ? 5.043 -29.469 -29.641 1 93.44 509 ASP B N 1
ATOM 8213 C CA . ASP B 1 509 ? 6.074 -29.109 -30.609 1 93.44 509 ASP B CA 1
ATOM 8214 C C . ASP B 1 509 ? 6.641 -30.359 -31.297 1 93.44 509 ASP B C 1
ATOM 8216 O O . ASP B 1 509 ? 6.125 -31.453 -31.109 1 93.44 509 ASP B O 1
ATOM 8220 N N . ASP B 1 510 ? 7.715 -30.125 -32.094 1 91.81 510 ASP B N 1
ATOM 8221 C CA . ASP B 1 510 ? 8.258 -31.203 -32.938 1 91.81 510 ASP B CA 1
ATOM 8222 C C . ASP B 1 510 ? 8.938 -32.25 -32.062 1 91.81 510 ASP B C 1
ATOM 8224 O O . ASP B 1 510 ? 9.156 -33.375 -32.5 1 91.81 510 ASP B O 1
ATOM 8228 N N . LYS B 1 511 ? 9.18 -31.953 -30.828 1 92.62 511 LYS B N 1
ATOM 8229 C CA . LYS B 1 511 ? 9.836 -32.906 -29.922 1 92.62 511 LYS B CA 1
ATOM 8230 C C . LYS B 1 511 ? 8.82 -33.562 -29 1 92.62 511 LYS B C 1
ATOM 8232 O O . LYS B 1 511 ? 9.203 -34.25 -28.047 1 92.62 511 LYS B O 1
ATOM 8237 N N . GLY B 1 512 ? 7.598 -33.281 -29.234 1 93.38 512 GLY B N 1
ATOM 8238 C CA . GLY B 1 512 ? 6.547 -33.875 -28.422 1 93.38 512 GLY B CA 1
ATOM 8239 C C . GLY B 1 512 ? 6.355 -33.188 -27.094 1 93.38 512 GLY B C 1
ATOM 8240 O O . GLY B 1 512 ? 5.875 -33.812 -26.141 1 93.38 512 GLY B O 1
ATOM 8241 N N . ARG B 1 513 ? 6.762 -31.969 -27 1 94.88 513 ARG B N 1
ATOM 8242 C CA . ARG B 1 513 ? 6.609 -31.188 -25.781 1 94.88 513 ARG B CA 1
ATOM 8243 C C . ARG B 1 513 ? 5.402 -30.25 -25.875 1 94.88 513 ARG B C 1
ATOM 8245 O O . ARG B 1 513 ? 5.141 -29.672 -26.938 1 94.88 513 ARG B O 1
ATOM 8252 N N . PRO B 1 514 ? 4.672 -30.141 -24.812 1 96.44 514 PRO B N 1
ATOM 8253 C CA . PRO B 1 514 ? 3.457 -29.328 -24.844 1 96.44 514 PRO B CA 1
ATOM 8254 C C . PRO B 1 514 ? 3.744 -27.844 -25.109 1 96.44 514 PRO B C 1
ATOM 8256 O O . PRO B 1 514 ? 4.809 -27.344 -24.734 1 96.44 514 PRO B O 1
ATOM 8259 N N . THR B 1 515 ? 2.826 -27.156 -25.75 1 96.38 515 THR B N 1
ATOM 8260 C CA . THR B 1 515 ? 2.807 -25.703 -25.922 1 96.38 515 THR B CA 1
ATOM 8261 C C . THR B 1 515 ? 1.478 -25.125 -25.438 1 96.38 515 THR B C 1
ATOM 8263 O O . THR B 1 515 ? 0.538 -25.859 -25.156 1 96.38 515 THR B O 1
ATOM 8266 N N . SER B 1 516 ? 1.436 -23.797 -25.266 1 96.88 516 SER B N 1
ATOM 8267 C CA . SER B 1 516 ? 0.201 -23.172 -24.812 1 96.88 516 SER B CA 1
ATOM 8268 C C . SER B 1 516 ? 0.085 -21.75 -25.328 1 96.88 516 SER B C 1
ATOM 8270 O O . SER B 1 516 ? 1.067 -21.172 -25.812 1 96.88 516 SER B O 1
ATOM 8272 N N . VAL B 1 517 ? -1.075 -21.219 -25.359 1 97.31 517 VAL B N 1
ATOM 8273 C CA . VAL B 1 517 ? -1.336 -19.781 -25.406 1 97.31 517 VAL B CA 1
ATOM 8274 C C . VAL B 1 517 ? -1.864 -19.312 -24.047 1 97.31 517 VAL B C 1
ATOM 8276 O O . VAL B 1 517 ? -2.283 -20.125 -23.234 1 97.31 517 VAL B O 1
ATOM 8279 N N . THR B 1 518 ? -1.779 -18.031 -23.844 1 97.94 518 THR B N 1
ATOM 8280 C CA . THR B 1 518 ? -2.242 -17.453 -22.594 1 97.94 518 THR B CA 1
ATOM 8281 C C . THR B 1 518 ? -3.469 -16.562 -22.812 1 97.94 518 THR B C 1
ATOM 8283 O O . THR B 1 518 ? -3.477 -15.727 -23.719 1 97.94 518 THR B O 1
ATOM 8286 N N . LEU B 1 519 ? -4.539 -16.812 -22.062 1 98.44 519 LEU B N 1
ATOM 8287 C CA . LEU B 1 519 ? -5.691 -15.93 -21.969 1 98.44 519 LEU B CA 1
ATOM 8288 C C . LEU B 1 519 ? -5.52 -14.938 -20.812 1 98.44 519 LEU B C 1
ATOM 8290 O O . LEU B 1 519 ? -5.23 -15.336 -19.688 1 98.44 519 LEU B O 1
ATOM 8294 N N . VAL B 1 520 ? -5.648 -13.656 -21.125 1 98.44 520 VAL B N 1
ATOM 8295 C CA . VAL B 1 520 ? -5.562 -12.617 -20.109 1 98.44 520 VAL B CA 1
ATOM 8296 C C . VAL B 1 520 ? -6.938 -11.984 -19.891 1 98.44 520 VAL B C 1
ATOM 8298 O O . VAL B 1 520 ? -7.586 -11.562 -20.844 1 98.44 520 VAL B O 1
ATOM 8301 N N . GLY B 1 521 ? -7.391 -11.984 -18.656 1 98.19 521 GLY B N 1
ATOM 8302 C CA . GLY B 1 521 ? -8.703 -11.438 -18.344 1 98.19 521 GLY B CA 1
ATOM 8303 C C . GLY B 1 521 ? -8.641 -10.125 -17.594 1 98.19 521 GLY B C 1
ATOM 8304 O O . GLY B 1 521 ? -7.559 -9.664 -17.219 1 98.19 521 GLY B O 1
ATOM 8305 N N . ASN B 1 522 ? -9.812 -9.484 -17.469 1 97.5 522 ASN B N 1
ATOM 8306 C CA . ASN B 1 522 ? -9.938 -8.312 -16.594 1 97.5 522 ASN B CA 1
ATOM 8307 C C . ASN B 1 522 ? -9.938 -8.703 -15.125 1 97.5 522 ASN B C 1
ATOM 8309 O O . ASN B 1 522 ? -9.961 -9.883 -14.789 1 97.5 522 ASN B O 1
ATOM 8313 N N . TYR B 1 523 ? -9.812 -7.695 -14.258 1 98.06 523 TYR B N 1
ATOM 8314 C CA . TYR B 1 523 ? -9.828 -7.949 -12.82 1 98.06 523 TYR B CA 1
ATOM 8315 C C . TYR B 1 523 ? -11.07 -8.734 -12.422 1 98.06 523 TYR B C 1
ATOM 8317 O O . TYR B 1 523 ? -12.195 -8.336 -12.742 1 98.06 523 TYR B O 1
ATOM 8325 N N . TYR B 1 524 ? -10.773 -9.914 -11.766 1 97.56 524 TYR B N 1
ATOM 8326 C CA . TYR B 1 524 ? -11.828 -10.797 -11.273 1 97.56 524 TYR B CA 1
ATOM 8327 C C . TYR B 1 524 ? -12.703 -11.289 -12.414 1 97.56 524 TYR B C 1
ATOM 8329 O O . TYR B 1 524 ? -13.898 -11.547 -12.234 1 97.56 524 TYR B O 1
ATOM 8337 N N . GLY B 1 525 ? -12.094 -11.328 -13.578 1 96.69 525 GLY B N 1
ATOM 8338 C CA . GLY B 1 525 ? -12.75 -11.844 -14.766 1 96.69 525 GLY B CA 1
ATOM 8339 C C . GLY B 1 525 ? -12.391 -13.289 -15.07 1 96.69 525 GLY B C 1
ATOM 8340 O O . GLY B 1 525 ? -12.375 -13.703 -16.234 1 96.69 525 GLY B O 1
ATOM 8341 N N . GLU B 1 526 ? -12.102 -14.062 -14.062 1 97.81 526 GLU B N 1
ATOM 8342 C CA . GLU B 1 526 ? -11.727 -15.461 -14.25 1 97.81 526 GLU B CA 1
ATOM 8343 C C . GLU B 1 526 ? -12.844 -16.25 -14.938 1 97.81 526 GLU B C 1
ATOM 8345 O O . GLU B 1 526 ? -12.578 -17.188 -15.68 1 97.81 526 GLU B O 1
ATOM 8350 N N . ASP B 1 527 ? -14.062 -15.797 -14.734 1 96.12 527 ASP B N 1
ATOM 8351 C CA . ASP B 1 527 ? -15.203 -16.516 -15.305 1 96.12 527 ASP B CA 1
ATOM 8352 C C . ASP B 1 527 ? -15.164 -16.484 -16.828 1 96.12 527 ASP B C 1
ATOM 8354 O O . ASP B 1 527 ? -15.453 -17.484 -17.484 1 96.12 527 ASP B O 1
ATOM 8358 N N . GLN B 1 528 ? -14.719 -15.359 -17.422 1 96.06 528 GLN B N 1
ATOM 8359 C CA . GLN B 1 528 ? -14.609 -15.258 -18.875 1 96.06 528 GLN B CA 1
ATOM 8360 C C . GLN B 1 528 ? -13.469 -16.125 -19.406 1 96.06 528 GLN B C 1
ATOM 8362 O O . GLN B 1 528 ? -13.594 -16.766 -20.453 1 96.06 528 GLN B O 1
ATOM 8367 N N . LEU B 1 529 ? -12.359 -16.156 -18.641 1 97.69 529 LEU B N 1
ATOM 8368 C CA . LEU B 1 529 ? -11.234 -17.016 -19.016 1 97.69 529 LEU B CA 1
ATOM 8369 C C . LEU B 1 529 ? -11.656 -18.484 -19.062 1 97.69 529 LEU B C 1
ATOM 8371 O O . LEU B 1 529 ? -11.375 -19.188 -20.031 1 97.69 529 LEU B O 1
ATOM 8375 N N . ILE B 1 530 ? -12.32 -18.875 -18.031 1 97.5 530 ILE B N 1
ATOM 8376 C CA . ILE B 1 530 ? -12.742 -20.25 -17.859 1 97.5 530 ILE B CA 1
ATOM 8377 C C . ILE B 1 530 ? -13.742 -20.625 -18.953 1 97.5 530 ILE B C 1
ATOM 8379 O O . ILE B 1 530 ? -13.648 -21.703 -19.562 1 97.5 530 ILE B O 1
ATOM 8383 N N . SER B 1 531 ? -14.648 -19.734 -19.25 1 95.81 531 SER B N 1
ATOM 8384 C CA . SER B 1 531 ? -15.68 -20 -20.25 1 95.81 531 SER B CA 1
ATOM 8385 C C . SER B 1 531 ? -15.07 -20.203 -21.641 1 95.81 531 SER B C 1
ATOM 8387 O O . SER B 1 531 ? -15.422 -21.172 -22.328 1 95.81 531 SER B O 1
ATOM 8389 N N . LEU B 1 532 ? -14.211 -19.391 -21.969 1 96.5 532 LEU B N 1
ATOM 8390 C CA . LEU B 1 532 ? -13.586 -19.531 -23.281 1 96.5 532 LEU B CA 1
ATOM 8391 C C . LEU B 1 532 ? -12.703 -20.781 -23.312 1 96.5 532 LEU B C 1
ATOM 8393 O O . LEU B 1 532 ? -12.711 -21.516 -24.312 1 96.5 532 LEU B O 1
ATOM 8397 N N . ALA B 1 533 ? -11.914 -20.969 -22.312 1 97.38 533 ALA B N 1
ATOM 8398 C CA . ALA B 1 533 ? -11.031 -22.125 -22.25 1 97.38 533 ALA B CA 1
ATOM 8399 C C . ALA B 1 533 ? -11.836 -23.422 -22.328 1 97.38 533 ALA B C 1
ATOM 8401 O O . ALA B 1 533 ? -11.438 -24.359 -23.031 1 97.38 533 ALA B O 1
ATOM 8402 N N . HIS B 1 534 ? -12.938 -23.469 -21.609 1 96.56 534 HIS B N 1
ATOM 8403 C CA . HIS B 1 534 ? -13.797 -24.641 -21.641 1 96.56 534 HIS B CA 1
ATOM 8404 C C . HIS B 1 534 ? -14.344 -24.906 -23.031 1 96.56 534 HIS B C 1
ATOM 8406 O O . HIS B 1 534 ? -14.336 -26.031 -23.516 1 96.56 534 HIS B O 1
ATOM 8412 N N . ALA B 1 535 ? -14.82 -23.859 -23.688 1 95.62 535 ALA B N 1
ATOM 8413 C CA . ALA B 1 535 ? -15.328 -23.984 -25.047 1 95.62 535 ALA B CA 1
ATOM 8414 C C . ALA B 1 535 ? -14.25 -24.5 -26 1 95.62 535 ALA B C 1
ATOM 8416 O O . ALA B 1 535 ? -14.508 -25.359 -26.828 1 95.62 535 ALA B O 1
ATOM 8417 N N . TYR B 1 536 ? -13.102 -23.938 -25.891 1 96.81 536 TYR B N 1
ATOM 8418 C CA . TYR B 1 536 ? -11.984 -24.359 -26.719 1 96.81 536 TYR B CA 1
ATOM 8419 C C . TYR B 1 536 ? -11.641 -25.828 -26.484 1 96.81 536 TYR B C 1
ATOM 8421 O O . TYR B 1 536 ? -11.453 -26.594 -27.438 1 96.81 536 TYR B O 1
ATOM 8429 N N . GLN B 1 537 ? -11.562 -26.266 -25.219 1 96.56 537 GLN B N 1
ATOM 8430 C CA . GLN B 1 537 ? -11.18 -27.625 -24.844 1 96.56 537 GLN B CA 1
ATOM 8431 C C . GLN B 1 537 ? -12.234 -28.641 -25.281 1 96.56 537 GLN B C 1
ATOM 8433 O O . GLN B 1 537 ? -11.914 -29.797 -25.547 1 96.56 537 GLN B O 1
ATOM 8438 N N . LYS B 1 538 ? -13.422 -28.188 -25.406 1 94.44 538 LYS B N 1
ATOM 8439 C CA . LYS B 1 538 ? -14.484 -29.062 -25.891 1 94.44 538 LYS B CA 1
ATOM 8440 C C . LYS B 1 538 ? -14.328 -29.328 -27.391 1 94.44 538 LYS B C 1
ATOM 8442 O O . LYS B 1 538 ? -14.672 -30.422 -27.859 1 94.44 538 LYS B O 1
ATOM 8447 N N . ASN B 1 539 ? -13.781 -28.406 -28.094 1 94.75 539 ASN B N 1
ATOM 8448 C CA . ASN B 1 539 ? -13.695 -28.5 -29.547 1 94.75 539 ASN B CA 1
ATOM 8449 C C . ASN B 1 539 ? -12.336 -29.031 -29.984 1 94.75 539 ASN B C 1
ATOM 8451 O O . ASN B 1 539 ? -12.234 -29.688 -31.031 1 94.75 539 ASN B O 1
ATOM 8455 N N . TYR B 1 540 ? -11.336 -28.672 -29.266 1 95.62 540 TYR B N 1
ATOM 8456 C CA . TYR B 1 540 ? -9.969 -29.062 -29.594 1 95.62 540 TYR B CA 1
ATOM 8457 C C . TYR B 1 540 ? -9.273 -29.672 -28.375 1 95.62 540 TYR B C 1
ATOM 8459 O O . TYR B 1 540 ? -8.914 -28.953 -27.438 1 95.62 540 TYR B O 1
ATOM 8467 N N . ARG B 1 541 ? -8.977 -30.938 -28.453 1 92.69 541 ARG B N 1
ATOM 8468 C CA . ARG B 1 541 ? -8.516 -31.672 -27.266 1 92.69 541 ARG B CA 1
ATOM 8469 C C . ARG B 1 541 ? -6.996 -31.719 -27.219 1 92.69 541 ARG B C 1
ATOM 8471 O O . ARG B 1 541 ? -6.395 -32.75 -27.484 1 92.69 541 ARG B O 1
ATOM 8478 N N . TYR B 1 542 ? -6.426 -30.656 -26.781 1 94.12 542 TYR B N 1
ATOM 8479 C CA . TYR B 1 542 ? -4.984 -30.609 -26.547 1 94.12 542 TYR B CA 1
ATOM 8480 C C . TYR B 1 542 ? -4.672 -30.781 -25.062 1 94.12 542 TYR B C 1
ATOM 8482 O O . TYR B 1 542 ? -3.533 -31.078 -24.703 1 94.12 542 TYR B O 1
ATOM 8490 N N . HIS B 1 543 ? -5.711 -30.641 -24.266 1 89.38 543 HIS B N 1
ATOM 8491 C CA . HIS B 1 543 ? -5.574 -30.781 -22.812 1 89.38 543 HIS B CA 1
ATOM 8492 C C . HIS B 1 543 ? -5.852 -32.219 -22.375 1 89.38 543 HIS B C 1
ATOM 8494 O O . HIS B 1 543 ? -6.387 -33 -23.141 1 89.38 543 HIS B O 1
ATOM 8500 N N . GLY B 1 544 ? -5.438 -32.531 -21.156 1 86.88 544 GLY B N 1
ATOM 8501 C CA . GLY B 1 544 ? -5.762 -33.812 -20.578 1 86.88 544 GLY B CA 1
ATOM 8502 C C . GLY B 1 544 ? -4.98 -34.969 -21.203 1 86.88 544 GLY B C 1
ATOM 8503 O O . GLY B 1 544 ? -5.312 -36.125 -21 1 86.88 544 GLY B O 1
ATOM 8504 N N . MET B 1 545 ? -3.988 -34.594 -21.953 1 92.62 545 MET B N 1
ATOM 8505 C CA . MET B 1 545 ? -3.148 -35.656 -22.547 1 92.62 545 MET B CA 1
ATOM 8506 C C . MET B 1 545 ? -2.264 -36.312 -21.5 1 92.62 545 MET B C 1
ATOM 8508 O O . MET B 1 545 ? -1.913 -35.688 -20.5 1 92.62 545 MET B O 1
ATOM 8512 N N . ILE B 1 546 ? -1.978 -37.625 -21.719 1 94.62 546 ILE B N 1
ATOM 8513 C CA . ILE B 1 546 ? -1.215 -38.406 -20.766 1 94.62 546 ILE B CA 1
ATOM 8514 C C . ILE B 1 546 ? 0.213 -38.594 -21.281 1 94.62 546 ILE B C 1
ATOM 8516 O O . ILE B 1 546 ? 0.422 -38.969 -22.422 1 94.62 546 ILE B O 1
ATOM 8520 N N . PRO B 1 547 ? 1.173 -38.25 -20.438 1 94.38 547 PRO B N 1
ATOM 8521 C CA . PRO B 1 547 ? 2.559 -38.5 -20.859 1 94.38 547 PRO B CA 1
ATOM 8522 C C . PRO B 1 547 ? 2.914 -39.969 -20.875 1 94.38 547 PRO B C 1
ATOM 8524 O O . PRO B 1 547 ? 3.529 -40.469 -19.922 1 94.38 547 PRO B O 1
ATOM 8527 N N . LYS B 1 548 ? 2.797 -40.594 -21.875 1 85.56 548 LYS B N 1
ATOM 8528 C CA . LYS B 1 548 ? 2.9 -42.031 -22.016 1 85.56 548 LYS B CA 1
ATOM 8529 C C . LYS B 1 548 ? 4.336 -42.5 -21.812 1 85.56 548 LYS B C 1
ATOM 8531 O O . LYS B 1 548 ? 4.57 -43.625 -21.328 1 85.56 548 LYS B O 1
ATOM 8536 N N . GLY B 1 549 ? 5.277 -41.656 -22.188 1 82.19 549 GLY B N 1
ATOM 8537 C CA . GLY B 1 549 ? 6.668 -42.031 -22.016 1 82.19 549 GLY B CA 1
ATOM 8538 C C . GLY B 1 549 ? 7.047 -42.25 -20.562 1 82.19 549 GLY B C 1
ATOM 8539 O O . GLY B 1 549 ? 7.965 -43.031 -20.25 1 82.19 549 GLY B O 1
ATOM 8540 N N . LEU B 1 550 ? 6.363 -41.688 -19.688 1 82.19 550 LEU B N 1
ATOM 8541 C CA . LEU B 1 550 ? 6.598 -41.844 -18.25 1 82.19 550 LEU B CA 1
ATOM 8542 C C . LEU B 1 550 ? 5.895 -43.094 -17.734 1 82.19 550 LEU B C 1
ATOM 8544 O O . LEU B 1 550 ? 6.449 -43.812 -16.906 1 82.19 550 LEU B O 1
ATOM 8548 N N . ILE B 1 551 ? 4.75 -43.344 -18.234 1 75.38 551 ILE B N 1
ATOM 8549 C CA . ILE B 1 551 ? 3.865 -44.312 -17.641 1 75.38 551 ILE B CA 1
ATOM 8550 C C . ILE B 1 551 ? 4.133 -45.688 -18.281 1 75.38 551 ILE B C 1
ATOM 8552 O O . ILE B 1 551 ? 3.941 -46.719 -17.625 1 75.38 551 ILE B O 1
ATOM 8556 N N . GLU B 1 552 ? 4.676 -45.75 -19.453 1 70.19 552 GLU B N 1
ATOM 8557 C CA . GLU B 1 552 ? 5.016 -47.031 -20.062 1 70.19 552 GLU B CA 1
ATOM 8558 C C . GLU B 1 552 ? 6.426 -47.469 -19.672 1 70.19 552 GLU B C 1
ATOM 8560 O O . GLU B 1 552 ? 6.656 -48.625 -19.359 1 70.19 552 GLU B O 1
#

Sequence (1104 aa):
MKKHGWLLLIIGVIFGFTLAQTAGKITRKQVIAAQNLIGISFDHKAIDTMLEYLTSNRKGYESMRNHFLDNSVSPALIFDPIPTDYQLTKNEGLNTWKINESATLPLDLDELAFYPILDLAGLIKTGKISAEALTRLYLNRIKKYDGKLLSFVTVTEELALKQAQKADEELAKGIYRGPLHGIPYGLKDLAAVPGYPTTWGAAPYKDQILDQTATVVRKLEEAGAVLLGKTVSGSLARGGVWFGGKTKNPWDLEQGATGSSAGSGAATAAGLVAFSIGTETLGSIVAPSTRTGSTGLRPTYGAVSKHGFMVLSWSMDKVGPICRSAVDCALVFDFIRGIDPLDRSTKEAGFRPLTDQDPSQMKIAYFKELFEKDSTSTGQNNKRTLEEFAQMGIQLIPVTMPSNFPFEAFDIILRAESGAFFDELLRSGRVDRLEEQHEGSRANSLRQSRFIPAVEYLQANRHRSLLIEAFHQLIKEYDLILSPTYGSNQLLLTNLTGHPALSLPNGFDDKGRPTSVTLVGNYYGEDQLISLAHAYQKNYRYHGMIPKGLIEMKKHGWLLLIIGVIFGFTLAQTAGKITRKQVIAAQNLIGISFDHKAIDTMLEYLTSNRKGYESMRNHFLDNSVSPALIFDPIPTDYQLTKNEGLNTWKINESATLPLDLDELAFYPILDLAGLIKTGKISAEALTRLYLNRIKKYDGKLLSFVTVTEELALKQAQKADEELAKGIYRGPLHGIPYGLKDLAAVPGYPTTWGAAPYKDQILDQTATVVRKLEEAGAVLLGKTVSGSLARGGVWFGGKTKNPWDLEQGATGSSAGSGAATAAGLVAFSIGTETLGSIVAPSTRTGSTGLRPTYGAVSKHGFMVLSWSMDKVGPICRSAVDCALVFDFIRGIDPLDRSTKEAGFRPLTDQDPSQMKIAYFKELFEKDSTSTGQNNKRTLEEFAQMGIQLIPVTMPSNFPFEAFDIILRAESGAFFDELLRSGRVDRLEEQHEGSRANSLRQSRFIPAVEYLQANRHRSLLIEAFHQLIKEYDLILSPTYGSNQLLLTNLTGHPALSLPNGFDDKGRPTSVTLVGNYYGEDQLISLAHAYQKNYRYHGMIPKGLIE

pLDDT: mean 93.59, std 13.07, range [22.83, 98.94]

Secondary structure (DSSP, 8-state):
---------------------------HHHHHHHHHHHT----HHHHHHHHHHHHHHHHHHHHHHTS---TT---SEEE----TT--PPPP--SPP----TT----SSGGGGGGS-HHHHHHHHHTTSS-HHHHHHHHHHHHHHHHHHH--EEEE-HHHHHHHHHHHHHHHHTT----TTTT-EEEEETTB--TTSB--TT-GGGTT-B-----HHHHHHHHTT-EEEEEEPPPTTSSSSEETTEE-EETTEEEEE--STTHHHHHHHHHTSSSEEEEEESSSTTHHHHHHHT-EEEEPPTTSB--TTBPPS-TTT-EEEEEESSHHHHHHHHHHHBS--TT-TT-------------GGGS-EEEEHHHHHT--STTHHHHHHHHHHHHHTT--EEEE----SS-TTTTHHHHHHHHHHHTHHHHHTTGGGGSS--STTSHHHHHHHGGG-BHHHHHHHHHHHHHHHHHHHHHHTTSSEEEEETT-TTHHHHHHHHT--EEEEEEEE-TTS-EEEEEEEE-TT-HHHHHHHHHHHHHHS--SS---HHHH-/---------------------------HHHHHHHHHHHT----HHHHHHHHHHHHHHHHHHHHHHHS---TT---SEEE----TT--PPPP--SPP----TT----SSGGGGGGS-HHHHHHHHHTTSS-HHHHHHHHHHHHHHHHHHH--EEEE-HHHHHHHHHHHHHHHHTT----TTTT-EEEEETTB--TTSB--TT-GGGTT-B-----HHHHHHHHTT-EEEEEEPPPTTSSSSEETTEE-EETTEEEEE--STTHHHHHHHHHTSSSEEEEEESSSTTHHHHHHHT-EEEEPPTTSB--TTBPPS-TTT-EEEEEESSHHHHHHHHHHHBS--TT-TT-------------GGGS-EEEEHHHHHT--STTHHHHHHHHHHHHHTT--EEEE----SS-TTTTHHHHHHHHHHHTHHHHHTTGGGGSS--STTSHHHHHHHGGG-BHHHHHHHHHHHHHHHHHHHHHHTTSSEEEEETT-TTHHHHHHHHT--EEEEEEEE-TTS-EEEEEEEE-TT-HHHHHHHHHHHHHHS--SS---HHHH-

Radius of gyration: 32.8 Å; Cα contacts (8 Å, |Δi|>4): 2507; chains: 2; bounding box: 68×106×93 Å

Organism: NCBI:txid1187080

InterPro domains:
  IPR000120 Amidase [PTHR11895] (111-538)
  IPR023631 Amidase signature domain [PF01425] (134-488)
  IPR036928 Amidase signature (AS) superfamily [G3DSA:3.90.1300.10] (84-545)
  IPR036928 Amidase signature (AS) superfamily [SSF75304] (96-538)

Solvent-accessible surface area (backbone atoms only — not comparable to full-atom values): 55973 Å² total; per-residue (Å²): 137,86,82,78,79,81,79,82,77,78,77,76,78,74,73,76,68,73,71,74,69,75,69,68,82,83,48,69,66,29,49,58,33,32,29,58,60,60,71,54,86,76,57,69,69,61,47,63,44,25,44,65,57,48,51,49,47,29,53,14,48,52,42,44,72,72,46,90,74,64,80,86,56,55,48,40,54,39,52,59,69,72,55,82,88,59,80,75,49,72,58,79,69,74,75,89,77,83,58,34,65,81,47,71,85,59,93,56,65,73,57,60,40,72,49,56,54,42,38,52,24,11,25,38,77,71,59,77,38,50,22,42,58,54,44,50,52,31,53,50,41,39,70,68,50,32,83,75,27,46,19,60,76,40,75,32,61,70,59,22,49,52,42,9,46,49,37,43,53,34,43,74,72,70,49,76,65,51,68,40,39,26,40,41,28,33,33,30,19,41,41,26,40,60,95,39,72,34,24,32,25,24,48,79,29,59,82,33,67,42,93,38,68,9,52,51,56,53,39,39,49,70,29,30,33,16,53,46,26,27,12,23,19,2,33,73,63,43,35,24,46,29,73,91,46,60,17,17,13,50,63,40,76,90,36,64,12,34,23,17,15,7,8,21,21,22,29,31,34,63,27,43,23,64,28,17,34,29,40,28,52,76,45,12,32,43,41,4,10,24,52,35,28,18,22,10,39,40,46,23,56,23,35,27,48,59,40,45,39,69,67,55,23,89,71,32,48,30,44,26,34,29,16,49,33,40,63,48,28,50,55,54,43,56,59,44,46,35,62,38,88,82,26,85,59,30,44,72,49,27,72,71,59,69,56,91,66,59,64,47,74,46,49,37,31,26,37,46,66,48,56,72,65,40,78,51,81,55,28,61,43,53,55,46,48,56,50,51,41,42,74,63,53,32,64,73,40,77,45,80,74,91,72,95,63,50,72,75,32,51,62,51,51,47,33,23,40,30,23,38,59,43,39,66,44,53,76,71,52,47,42,77,52,39,85,48,76,50,64,87,21,64,40,29,44,41,59,47,16,62,72,39,29,24,23,56,45,45,45,44,30,24,52,45,35,53,50,34,51,54,51,46,69,59,48,72,80,34,54,32,35,40,38,54,55,82,33,81,59,50,53,57,50,35,29,70,38,29,36,17,36,34,23,39,37,52,38,59,36,98,82,58,38,39,30,39,36,27,40,35,25,44,78,64,25,59,26,55,48,35,32,49,46,38,55,47,49,73,74,47,78,43,45,66,62,73,42,53,83,63,74,101,137,84,78,82,77,79,77,80,76,77,77,75,79,73,73,74,69,72,71,74,69,75,72,68,82,82,49,68,65,31,51,58,32,32,29,57,60,61,70,54,86,77,54,70,69,61,46,61,42,26,45,64,56,49,51,48,47,28,53,16,49,52,43,43,72,72,46,90,74,63,81,86,56,55,47,41,55,40,55,59,68,75,55,81,87,60,80,72,50,71,60,78,69,72,76,89,78,84,57,33,66,80,48,72,85,58,94,55,64,73,59,59,39,71,48,56,54,41,37,53,24,10,24,38,76,71,60,78,38,51,22,42,59,54,43,50,53,30,52,50,41,38,69,69,50,32,83,75,26,45,20,61,75,41,74,32,60,69,59,20,48,52,43,9,46,49,37,42,54,34,44,76,72,69,48,76,66,52,70,40,40,26,41,40,27,31,34,29,19,42,42,25,40,60,95,39,72,35,25,30,25,24,48,80,28,60,81,33,66,43,91,38,67,9,53,52,56,51,39,40,49,70,29,30,32,17,53,47,27,28,12,24,19,3,32,75,62,43,35,24,47,27,72,90,45,61,15,15,13,50,64,41,76,90,36,64,13,35,23,17,14,8,8,21,20,23,29,31,34,62,29,40,21,64,28,18,34,29,40,26,53,75,44,12,32,45,43,4,10,23,51,34,28,17,23,10,39,41,46,22,55,22,35,28,46,59,39,44,39,69,68,56,23,88,68,33,47,32,44,27,33,29,16,52,35,40,62,49,28,50,56,54,43,56,61,45,45,36,62,39,88,78,25,85,57,30,44,72,49,28,72,70,58,68,56,94,66,59,63,47,74,46,48,36,32,26,38,46,66,49,56,72,66,40,79,52,81,54,29,60,43,55,53,47,48,55,52,51,40,44,73,62,52,33,65,72,39,78,45,80,74,93,70,95,61,49,72,76,32,50,62,51,52,47,33,22,40,29,23,38,60,43,38,66,43,52,76,71,51,47,42,77,51,38,85,48,74,49,64,87,20,65,42,31,44,39,59,48,17,63,71,39,27,25,24,57,45,45,46,44,29,24,52,44,35,53,48,34,50,54,50,47,69,57,47,73,78,35,53,31,35,39,36,52,55,84,35,83,59,51,52,58,50,34,30,71,39,30,36,17,35,33,21,38,37,50,39,61,36,99,81,57,38,39,30,40,35,27,39,34,26,44,78,64,26,59,28,53,48,34,32,50,46,40,55,46,48,74,76,46,78,44,46,66,61,70,42,54,82,64,76,106

Foldseek 3Di:
DPPPDPPPPPPPPPPPPPPPPPPDQDDLVNVQVLVVVVPDDDDSVVSVVCRVVVVVVVVVVVVVVPDDDDLLDDDPDFADLDDPPDDFAFAPAFDADQADLVAAQDPDNLCVLLDALSSVLNCCLNVVDALLRVLVSLLVVCVVFCVLFVFALWFPNVQLNVLRVVLRVCSVVVHALDSQASFEEEEALQFADAPDASQQLWPVRSPPHDRDGFLLNVLSVSSSHGYRHHTFFHRNFFWQQGPVGFGAALQDSVHGLTTRSRSQLRCQQASSGQKYKDKDQFCRQQRSCFFRVWKWKFAFWQFAACRRGRDLANNQMTMAMTHLALVSRLNSSSRGTDDDPSRPNHDGHYADAQDPDQQLPFFEEEAVVLLVPDPDLCSVLVVVVVVLCVVSNHDYHHDHQDDPAPLVLLCLNSLLRNLVSCVVCVVVVVLVRTPDDDCPDNSNSNVCNVSDDPVSNVVSVVSLSVLSVVVCVVQVVGQKYKYFSPGDCPSVSCSSSRWMKMWAWRAAGPSRTIGTIMITGGHSSSNSVSNVSNVSCVVDPSTSDHSVVSVD/DPPDPPPPPPPPPPPPPVPPPPPDQDDLVNVQVLVVVVPDDDDSVVSVVCRVVVVVVVVVVVVVVPDDDDLLDDDPDFADLDDPPDDFAFAPAFDADQADLVQAQDPDNLCVLLDALSSVLNCCLNVVDALLRVLVSLLVLCVVFCVLFVFALWFPNVQQNVLRVVLRVCSVVVHALDSQASFEEEEALQFADAPDASQQLWPVRSPPHDPDGFLLNVLSVSSSHGYRHHTFFHRNFFWQQGPVGGGAALQDSVHGLTTRSRSQLRCQQASSGQKYKDKDQFCRQQRSCFFRQWKWKFAFWQFAACRRGRDLANNQMTMAMTHLALVSRLNSSSRGTDDDPSRPNHDGHYADAQDPDQQLPFFEEEAVVLLVPDPDLCSVLVVVVVVLCVVSNHDYHHDHQDDPAPLVLLCLNSLLRNLVSCVVCVVVVVLVRTPDDDCPDNSNSNVCNVSDDPVSNVVSVVSLSVLSVVVCVVQVVGQKYKYFSPGDCPSVSCSSSRWMKMWAWRAAGPSRTIGTIMITGGHSSSNSVSNVSNVSCVVDPSTSDHSVVSVD

Nearest PDB structures (foldseek):
  4wj3-assembly2_D  TM=9.154E-01  e=5.232E-34  Pseudomonas aeruginosa PAO1
  3h0l-assembly1_A  TM=8.808E-01  e=3.705E-32  Aquifex aeolicus
  2gi3-assembly1_A-2  TM=8.126E-01  e=3.550E-28  Thermotoga maritima
  4cp8-assembly1_F  TM=8.813E-01  e=5.554E-27  Pseudomonas sp. ADP
  5i8i-assembly2_D  TM=8.576E-01  e=2.639E-23  Kluyveromyces lactis NRRL Y-1140